Protein AF-A0A7X5Q6V7-F1 (afdb_monomer_lite)

Secondary structure (DSSP, 8-state):
-EEEETTEEEE-----------------------PPP--------------------HHHHHHHHHHHHHHHHH-HHHHHHHHHHHHHHHHHHHHHHHHHHHHHHHHHHHHHHHHHHHHHHHHHHHHHHHHHHHHHHHHHHTTSS-HHHHHHHHHHTT-HHHHHHHHHHHHHHHHHTTTSTTT--HHHHHHHTTT-TTHHHHHHHHTTTHHHHHHHSTT---GGGG-TTHHHH--HHHHHHHHHHHHS-TTS-HHHHHHHHHHHHHHHHHHHHTT--S--HHHHHHHHHHHHHHHTT-HHHHHHHHHHHHHHHHHHHHHTT-HHHHHHHHHHHHHHHHS-GGGHHHHHHHHHHHHHHHHHHHHHHHHHHHHHHHHHH-TTGGGT--HHHHHHHHHHHHHHHHHHHHHHHHHHSS--HHHHHHHHHHHHHHHHHHHHHHHHHHHHHTTT-PPPGGG-GGGT----S---S-----S-SSTHHHHTT---HHHHHHHHHHHHHHHHHHHHHHHHHHHHHTTS-TTTHHHHHHHHHHHHHHHHHHHHHHHHHHHHHHHHHHHT---SSPPB-TTSPBPPPPEEEEEE-SSSSHHHHHHHHHHHHHHHTT-EEEEEEIIIIISGGG-HHHHHHHTTT----HHHHHHHHHHTT-HHHHHHHHHHHHHGGGSTHHHHSTTTS---SS--S---TT---HHHHHHHHHHHHH--SEEEES-STTHHHHHHHHHHHT--EEE--SSSS--TTTT-SS----TTEEEEES-S-HHHHHTTTTS-GGGEEE------GGGG-PPPHHHHHHHHHHTT--TTSEEEEEE--TT----SHHHHHHT---TTS--EEEEEE-TT-HHHHHHHHHHHHHHHTSTT-SEEEEE---TTT--SS-TT---HHHHHHHHHH-SEEEE---HHHHHHHHHTT--EEEE-SS---HHHHHHHHHHHHTTSEEEESSSTTHHHHHHHHHT--STTPPP-S-SS-HHHHHHHHHHHHHHHHHT-HHHHHHHHHTTTT-

Radius of gyration: 35.53 Å; chains: 1; bounding box: 114×82×95 Å

pLDDT: mean 74.31, std 21.58, range [23.27, 98.62]

Sequence (1018 aa):
MITHQNNNITIKKARLVSNKKLIMSFTTASSTSITPELRTNPVKSSEDLSDPVVFPIHVKIKNVFQKCLRWIEDHPKTTILTISATLLAGATLLALCNIVAIVSAVALFVISGALLGLKIAASLKVKKTQEIVENLRDLKVRGILKPDETDELVQALDDPQKNYEVSRKILDRLSNENCIKTVLGNDILQSLTRGNNSIFFDILDSLRCKQILKATLNQNNLDYLNDSQVRSVFHKRDWILWSQECRNSEVIDNKIRAKIHDFEGKFHCFISLSRFSSLTEEEKSLRDEVLNSIEKNDPSEFQKKTIQFYKLLTENVRDQGDKISALKYEETIAQVQCTKTENAFTLFGKNQKMQRLCEDYDKKISKYCAKLEKSVESPKSLNIIDPKNLMAEIQSHFDHCSILLENYLTSIGKVDLHFALYFGNFNQKFKVLNDIADHILAKKSERGRTHSHLYCSGCHFSYTTNMKEGNSLPCGTSGEHFNNQRVDVVRSRVVLEQKIKQLTKQIRSDTEALKNLSKVDEKDQETSTETLEEEIQKREDRLKHMEDDLSVMKKIDNHNAISPIGPLDEEGNPIKKKSYLFFTCSYGYGHNMAAAAMAKGIGKKGGHVSVVDLTKEVLDQFDYLKRLTNQFGLNISSSDLANHLLQNRKYYWINLATKFALAKNRGILSNILKPLSLPYGCEATHASPKQRTEIKDALRLRLLMERPDCVVTSFNRDLNPIIEIAEELGIPIVHMATDMDMTSWDPFSKSPGYPYLKCTVPSDDPKVWETSKPLQKEQCFVSGIPVQPEYQIKRTPEEVDALKERMGIDPEARVIIVSGGGNGQNLPFPEILAYDDDKQLPKIHVIVIAGKNTAFGNEIEKLGERVNSLPDQKVKVQVAKDPSTETAEHPYFIGPLVMNDLREISDLDLGKAGGISTAESIVKDNPMLFDGRKNPFLWEKANMDFVESAGRGKIIKNMEEFKSLLLEALALRKEDKKKIFPDRPATEIICEEMTELMERADKDEDIQRKRQFSNQYE

Foldseek 3Di:
DWDDDDPDIDDDDDDDDDDDDDDDDDDDDDDDDDDDDDDDDDDDDDDDDDDDDDDPPPPVVVVVVVVVVVVCVVCVVVVVVVVVVVVVVVVVVVVVVVVVVVVVVVVVVVVVVVVVLVVLVVVCVVVVLVVVLVVLVVCCVVVLAPPVLSVQCSVCVVPPVSNLVSVVVSVVVVCPPPQHVVPDDPVVVVVVVVVDCPVVVVVVVVSPPPVVVVVPPPPDDDPPPPDPVVVVPDDPVVLVVVLVVVVSDPPDPPVNVVVSLLVLLLVLLQVVLVPCPDDDPVLVVLSVQLNVCSVVVQLVSNLVSLLVSLVVVLVVCVVVVLVLSNVQSVVLNVQSVPDDSNCNSNSNSVVSVLLVLLVVLLVVLVVLLVVLVVCLVDVVNVVVDDLVVSVVVLVVSVVVNVVVVVVVCVVSVDDGSSNLQSLLSSLLSVLSSLLSVLQSQLVVCVVPHDRDCVSNVLAPDDDFPPPPDPDDDDPDDPVVVVVLLQPPLVVLLVLLVVVLVVLVVVLVVLVVVLVVLVVDDDPVRPVVNVVSVVVSVVSVLVSVVSVVSSVVSVVVCVVLVDSSQQDADPVRHRDRAAEEEEEFALLACLRSQLLSQLCVLSVSNVHRYDYDHCQVGQCQVVFLVQVVVVVVVSSQGLSNVSLVCLQAVVVVLLVVLVVVLVVLVDDDVCVVCVNVNSCQEDPLPCPDLPDDDSSLVSLLSSCSSNVGLAYEYADQRHVVSNLSSCLLLLHAYEYEDSFQAPQNVNSDPAEDPRLRAAYEHQFPDVVNVVRNPPHDVSNYDYQHRRHHVLLLDADDPVRLVVLCVSVVHDPFAAEEEEEAGQSFHQDCVLVVLLPDPDPPDAQYEYEYQRHQPPVSQVVQCVSQVVRVPDPPRSYHTHYAADPSSADPRRRRHDDPNVVSSSLNNHQEYEEFQRSRVLSSNLSSLHAYEHAPCRPDPPRSVVSQVVCVVQLRYYYDNDDVCVVVRVVVSSPRDSVSGDRGHDPDRSSVVSVVSSVVSSVVSVPDPVSVVSNVSSPVVD

Structure (mmCIF, N/CA/C/O backbone):
data_AF-A0A7X5Q6V7-F1
#
_entry.id   AF-A0A7X5Q6V7-F1
#
loop_
_atom_site.group_PDB
_atom_site.id
_atom_site.type_symbol
_atom_site.label_atom_id
_atom_site.label_alt_id
_atom_site.label_comp_id
_atom_site.label_asym_id
_atom_site.label_entity_id
_atom_site.label_seq_id
_atom_site.pdbx_PDB_ins_code
_atom_site.Cartn_x
_atom_site.Cartn_y
_atom_site.Cartn_z
_atom_site.occupancy
_atom_site.B_iso_or_equiv
_atom_site.auth_seq_id
_atom_site.auth_comp_id
_atom_site.auth_asym_id
_atom_site.auth_atom_id
_atom_site.pdbx_PDB_model_num
ATOM 1 N N . MET A 1 1 ? -15.548 42.209 -13.448 1.00 36.34 1 MET A N 1
ATOM 2 C CA . MET A 1 1 ? -14.169 42.211 -12.912 1.00 36.34 1 MET A CA 1
ATOM 3 C C . MET A 1 1 ? -14.241 42.294 -11.402 1.00 36.34 1 MET A C 1
ATOM 5 O O . MET A 1 1 ? -15.136 42.971 -10.900 1.00 36.34 1 MET A O 1
ATOM 9 N N . ILE A 1 2 ? -13.325 41.620 -10.710 1.00 32.03 2 ILE A N 1
ATOM 10 C CA . ILE A 1 2 ? -13.164 41.700 -9.256 1.00 32.03 2 ILE A CA 1
ATOM 11 C C . ILE A 1 2 ? -11.749 42.221 -9.011 1.00 32.03 2 ILE A C 1
ATOM 13 O O . ILE A 1 2 ? -10.798 41.651 -9.538 1.00 32.03 2 ILE A O 1
ATOM 17 N N . THR A 1 3 ? -11.617 43.308 -8.258 1.00 40.97 3 THR A N 1
ATOM 18 C CA . THR A 1 3 ? -10.322 43.847 -7.821 1.00 40.97 3 THR A CA 1
ATOM 19 C C . THR A 1 3 ? -10.323 43.967 -6.308 1.00 40.97 3 THR A C 1
ATOM 21 O O . THR A 1 3 ? -11.334 44.360 -5.725 1.00 40.97 3 THR A O 1
ATOM 24 N N . HIS A 1 4 ? -9.194 43.614 -5.693 1.00 29.16 4 HIS A N 1
ATOM 25 C CA . HIS A 1 4 ? -9.035 43.517 -4.248 1.00 29.16 4 HIS A CA 1
ATOM 26 C C . HIS A 1 4 ? -7.963 44.507 -3.780 1.00 29.16 4 HIS A C 1
ATOM 28 O O . HIS A 1 4 ? -6.794 44.348 -4.122 1.00 29.16 4 HIS A O 1
ATOM 34 N N . GLN A 1 5 ? -8.354 45.517 -3.003 1.00 34.41 5 GLN A N 1
ATOM 35 C CA . GLN A 1 5 ? -7.440 46.369 -2.235 1.00 34.41 5 GLN A CA 1
ATOM 36 C C . GLN A 1 5 ? -8.093 46.712 -0.891 1.00 34.41 5 GLN A C 1
ATOM 38 O O . GLN A 1 5 ? -9.270 47.060 -0.846 1.00 34.41 5 GLN A O 1
ATOM 43 N N . ASN A 1 6 ? -7.320 46.577 0.191 1.00 32.28 6 ASN A N 1
ATOM 44 C CA . ASN A 1 6 ? -7.659 46.957 1.569 1.00 32.28 6 ASN A CA 1
ATOM 45 C C . ASN A 1 6 ? -9.044 46.489 2.059 1.00 32.28 6 ASN A C 1
ATOM 47 O O . ASN A 1 6 ? -9.924 47.297 2.340 1.00 32.28 6 ASN A O 1
ATOM 51 N N . ASN A 1 7 ? -9.213 45.167 2.185 1.00 32.53 7 ASN A N 1
ATOM 52 C CA . ASN A 1 7 ? -10.348 44.499 2.845 1.00 32.53 7 ASN A CA 1
ATOM 53 C C . ASN A 1 7 ? -11.763 44.813 2.324 1.00 32.53 7 ASN A C 1
ATOM 55 O O . ASN A 1 7 ? -12.733 44.416 2.961 1.00 32.53 7 ASN A O 1
ATOM 59 N N . ASN A 1 8 ? -11.906 45.419 1.141 1.00 26.23 8 ASN A N 1
ATOM 60 C CA . ASN A 1 8 ? -13.203 45.579 0.483 1.00 26.23 8 ASN A CA 1
ATOM 61 C C . ASN A 1 8 ? -13.219 44.939 -0.911 1.00 26.23 8 ASN A C 1
ATOM 63 O O . ASN A 1 8 ? -12.433 45.284 -1.796 1.00 26.23 8 ASN A O 1
ATOM 67 N N . ILE A 1 9 ? -14.167 44.021 -1.122 1.00 39.94 9 ILE A N 1
ATOM 68 C CA . ILE A 1 9 ? -14.425 43.387 -2.418 1.00 39.94 9 ILE A CA 1
ATOM 69 C C . ILE A 1 9 ? -15.457 44.228 -3.165 1.00 39.94 9 ILE A C 1
ATOM 71 O O . ILE A 1 9 ? -16.621 44.285 -2.778 1.00 39.94 9 ILE A O 1
ATOM 75 N N . THR A 1 10 ? -15.049 44.843 -4.276 1.00 35.59 10 THR A N 1
ATOM 76 C CA . THR A 1 10 ? -15.989 45.529 -5.174 1.00 35.59 10 THR A CA 1
ATOM 77 C C . THR A 1 10 ? -16.195 44.710 -6.445 1.00 35.59 10 THR A C 1
ATOM 79 O O . THR A 1 10 ? -15.249 44.442 -7.189 1.00 35.59 10 THR A O 1
ATOM 82 N N . ILE A 1 11 ? -17.444 44.334 -6.726 1.00 36.38 11 ILE A N 1
ATOM 83 C CA . ILE A 1 11 ? -17.826 43.611 -7.946 1.00 36.38 11 ILE A CA 1
ATOM 84 C C . ILE A 1 11 ? -18.387 44.619 -8.952 1.00 36.38 11 ILE A C 1
ATOM 86 O O . ILE A 1 11 ? -19.492 45.128 -8.780 1.00 36.38 11 ILE A O 1
ATOM 90 N N . LYS A 1 12 ? -17.651 44.891 -10.038 1.00 40.34 12 LYS A N 1
ATOM 91 C CA . LYS A 1 12 ? -18.175 45.676 -11.170 1.00 40.34 12 LYS A CA 1
ATOM 92 C C . LYS A 1 12 ? -18.599 44.761 -12.318 1.00 40.34 12 LYS A C 1
ATOM 94 O O . LYS A 1 12 ? -17.816 43.936 -12.810 1.00 40.34 12 LYS A O 1
ATOM 99 N N . LYS A 1 13 ? -19.846 44.944 -12.765 1.00 27.28 13 LYS A N 1
ATOM 100 C CA . LYS A 1 13 ? -20.452 44.266 -13.918 1.00 27.28 13 LYS A CA 1
ATOM 101 C C . LYS A 1 13 ? -19.797 44.801 -15.198 1.00 27.28 13 LYS A C 1
ATOM 103 O O . LYS A 1 13 ? -19.938 45.976 -15.518 1.00 27.28 13 LYS A O 1
ATOM 108 N N . ALA A 1 14 ? -19.050 43.957 -15.904 1.00 32.38 14 ALA A N 1
ATOM 109 C CA . ALA A 1 14 ? -18.482 44.310 -17.203 1.00 32.38 14 ALA A CA 1
ATOM 110 C C . ALA A 1 14 ? -19.510 43.986 -18.295 1.00 32.38 14 ALA A C 1
ATOM 112 O O . ALA A 1 14 ? -20.038 42.875 -18.337 1.00 32.38 14 ALA A O 1
ATOM 113 N N . ARG A 1 15 ? -19.812 44.960 -19.157 1.00 27.56 15 ARG A N 1
ATOM 114 C CA . ARG A 1 15 ? -20.685 44.788 -20.321 1.00 27.56 15 ARG A CA 1
ATOM 115 C C . ARG A 1 15 ? -19.790 44.501 -21.526 1.00 27.56 15 ARG A C 1
ATOM 117 O O . ARG A 1 15 ? -19.028 45.370 -21.935 1.00 27.56 15 ARG A O 1
ATOM 124 N N . LEU A 1 16 ? -19.855 43.284 -22.061 1.00 26.16 16 LEU A N 1
ATOM 125 C CA . LEU A 1 16 ? -19.239 42.955 -23.346 1.00 26.16 16 LEU A CA 1
ATOM 126 C C . LEU A 1 16 ? -20.006 43.693 -24.450 1.00 26.16 16 LEU A C 1
ATOM 128 O O . LEU A 1 16 ? -21.198 43.458 -24.641 1.00 26.16 16 LEU A O 1
ATOM 132 N N . VAL A 1 17 ? -19.327 44.592 -25.160 1.00 30.56 17 VAL A N 1
ATOM 133 C CA . VAL A 1 17 ? -19.834 45.188 -26.399 1.00 30.56 17 VAL A CA 1
ATOM 134 C C . VAL A 1 17 ? -19.342 44.317 -27.549 1.00 30.56 17 VAL A C 1
ATOM 136 O O . VAL A 1 17 ? -18.169 44.358 -27.911 1.00 30.56 17 VAL A O 1
ATOM 139 N N . SER A 1 18 ? -20.230 43.495 -28.108 1.00 31.02 18 SER A N 1
ATOM 140 C CA . SER A 1 18 ? -19.970 42.790 -29.362 1.00 31.02 18 SER A CA 1
ATOM 141 C C . SER A 1 18 ? -20.301 43.709 -30.538 1.00 31.02 18 SER A C 1
ATOM 143 O O . SER A 1 18 ? -21.467 44.022 -30.780 1.00 31.02 18 SER A O 1
ATOM 145 N N . ASN A 1 19 ? -19.289 44.106 -31.306 1.00 33.41 19 ASN A N 1
ATOM 146 C CA . ASN A 1 19 ? -19.495 44.665 -32.637 1.00 33.41 19 ASN A CA 1
ATOM 147 C C . ASN A 1 19 ? -19.739 43.517 -33.623 1.00 33.41 19 ASN A C 1
ATOM 149 O O . ASN A 1 19 ? -18.786 42.871 -34.051 1.00 33.41 19 ASN A O 1
ATOM 153 N N . LYS A 1 20 ? -21.005 43.276 -33.983 1.00 31.45 20 LYS A N 1
ATOM 154 C CA . LYS A 1 20 ? -21.426 42.851 -35.331 1.00 31.45 20 LYS A CA 1
ATOM 155 C C . LYS A 1 20 ? -22.951 42.932 -35.456 1.00 31.45 20 LYS A C 1
ATOM 157 O O . LYS A 1 20 ? -23.691 42.357 -34.668 1.00 31.45 20 LYS A O 1
ATOM 162 N N . LYS A 1 21 ? -23.383 43.708 -36.453 1.00 32.44 21 LYS A N 1
ATOM 163 C CA . LYS A 1 21 ? -24.772 43.958 -36.850 1.00 32.44 21 LYS A CA 1
ATOM 164 C C . LYS A 1 21 ? -25.478 42.654 -37.239 1.00 32.44 21 LYS A C 1
ATOM 166 O O . LYS A 1 21 ? -25.039 41.991 -38.172 1.00 32.44 21 LYS A O 1
ATOM 171 N N . LEU A 1 22 ? -26.636 42.397 -36.638 1.00 25.27 22 LEU A N 1
ATOM 172 C CA . LEU A 1 22 ? -27.788 41.862 -37.360 1.00 25.27 22 LEU A CA 1
ATOM 173 C C . LEU A 1 22 ? -29.041 42.537 -36.792 1.00 25.27 22 LEU A C 1
ATOM 175 O O . LEU A 1 22 ? -29.355 42.405 -35.613 1.00 25.27 22 LEU A O 1
ATOM 179 N N . ILE A 1 23 ? -29.689 43.346 -37.625 1.00 26.77 23 ILE A N 1
ATOM 180 C CA . ILE A 1 23 ? -30.916 44.067 -37.300 1.00 26.77 23 ILE A CA 1
ATOM 181 C C . ILE A 1 23 ? -32.077 43.097 -37.522 1.00 26.77 23 ILE A C 1
ATOM 183 O O . ILE A 1 23 ? -32.337 42.713 -38.656 1.00 26.77 23 ILE A O 1
ATOM 187 N N . MET A 1 24 ? -32.787 42.737 -36.456 1.00 25.02 24 MET A N 1
ATOM 188 C CA . MET A 1 24 ? -34.199 42.364 -36.535 1.00 25.02 24 MET A CA 1
ATOM 189 C C . MET A 1 24 ? -34.924 43.018 -35.362 1.00 25.02 24 MET A C 1
ATOM 191 O O . MET A 1 24 ? -34.661 42.733 -34.196 1.00 25.02 24 MET A O 1
ATOM 195 N N . SER A 1 25 ? -35.778 43.978 -35.699 1.00 23.27 25 SER A N 1
ATOM 196 C CA . SER A 1 25 ? -36.604 44.755 -34.786 1.00 23.27 25 SER A CA 1
ATOM 197 C C . SER A 1 25 ? -37.756 43.913 -34.241 1.00 23.27 25 SER A C 1
ATOM 199 O O . SER A 1 25 ? -38.548 43.400 -35.026 1.00 23.27 25 SER A O 1
ATOM 201 N N . PHE A 1 26 ? -37.916 43.872 -32.919 1.00 26.34 26 PHE A N 1
ATOM 202 C CA . PHE A 1 26 ? -39.211 43.622 -32.290 1.00 26.34 26 PHE A CA 1
ATOM 203 C C . PHE A 1 26 ? -39.468 44.699 -31.234 1.00 26.34 26 PHE A C 1
ATOM 205 O O . PHE A 1 26 ? -38.619 45.009 -30.402 1.00 26.34 26 PHE A O 1
ATOM 212 N N . THR A 1 27 ? -40.637 45.315 -31.363 1.00 25.45 27 THR A N 1
ATOM 213 C CA . THR A 1 27 ? -41.171 46.454 -30.615 1.00 25.45 27 THR A CA 1
ATOM 214 C C . THR A 1 27 ? -41.265 46.200 -29.111 1.00 25.45 27 THR A C 1
ATOM 216 O O . THR A 1 27 ? -41.811 45.194 -28.664 1.00 25.45 27 THR A O 1
ATOM 219 N N . THR A 1 28 ? -40.767 47.162 -28.336 1.00 26.41 28 THR A N 1
ATOM 220 C CA . THR A 1 28 ? -40.864 47.262 -26.875 1.00 26.41 28 THR A CA 1
ATOM 221 C C . THR A 1 28 ? -42.272 47.651 -26.420 1.00 26.41 28 THR A C 1
ATOM 223 O O . THR A 1 28 ? -42.810 48.648 -26.899 1.00 26.41 28 THR A O 1
ATOM 226 N N . ALA A 1 29 ? -42.812 46.933 -25.432 1.00 26.61 29 ALA A N 1
ATOM 227 C CA . ALA A 1 29 ? -43.862 47.426 -24.541 1.00 26.61 29 ALA A CA 1
ATOM 228 C C . ALA A 1 29 ? -43.266 47.693 -23.147 1.00 26.61 29 ALA A C 1
ATOM 230 O O . ALA A 1 29 ? -42.270 47.092 -22.748 1.00 26.61 29 ALA A O 1
ATOM 231 N N . SER A 1 30 ? -43.852 48.674 -22.479 1.00 26.81 30 SER A N 1
ATOM 232 C CA . SER A 1 30 ? -43.275 49.595 -21.504 1.00 26.81 30 SER A CA 1
ATOM 233 C C . SER A 1 30 ? -42.957 49.056 -20.106 1.00 26.81 30 SER A C 1
ATOM 235 O O . SER A 1 30 ? -43.542 48.104 -19.601 1.00 26.81 30 SER A O 1
ATOM 237 N N . SER A 1 31 ? -42.039 49.796 -19.490 1.00 25.88 31 SER A N 1
ATOM 238 C CA . SER A 1 31 ? -41.567 49.831 -18.108 1.00 25.88 31 SER A CA 1
ATOM 239 C C . SER A 1 31 ? -42.633 49.856 -17.007 1.00 25.88 31 SER A C 1
ATOM 241 O O . SER A 1 31 ? -43.558 50.663 -17.063 1.00 25.88 31 SER A O 1
ATOM 243 N N . THR A 1 32 ? -42.337 49.165 -15.905 1.00 26.20 32 THR A N 1
ATOM 244 C CA . THR A 1 32 ? -42.667 49.632 -14.548 1.00 26.20 32 THR A CA 1
ATOM 245 C C . THR A 1 32 ? -41.505 49.301 -13.618 1.00 26.20 32 THR A C 1
ATOM 247 O O . THR A 1 32 ? -41.152 48.141 -13.423 1.00 26.20 32 THR A O 1
ATOM 250 N N . SER A 1 33 ? -40.873 50.351 -13.100 1.00 25.69 33 SER A N 1
ATOM 251 C CA . SER A 1 33 ? -39.824 50.332 -12.085 1.00 25.69 33 SER A CA 1
ATOM 252 C C . SER A 1 33 ? -40.446 50.286 -10.691 1.00 25.69 33 SER A C 1
ATOM 254 O O . SER A 1 33 ? -41.282 51.132 -10.382 1.00 25.69 33 SER A O 1
ATOM 256 N N . ILE A 1 34 ? -39.997 49.368 -9.836 1.00 26.30 34 ILE A N 1
ATOM 257 C CA . ILE A 1 34 ? -40.221 49.439 -8.388 1.00 26.30 34 ILE A CA 1
ATOM 258 C C . ILE A 1 34 ? -38.865 49.232 -7.705 1.00 26.30 34 ILE A C 1
ATOM 260 O O . ILE A 1 34 ? -38.220 48.197 -7.861 1.00 26.30 34 ILE A O 1
ATOM 264 N N . THR A 1 35 ? -38.417 50.267 -7.002 1.00 27.52 35 THR A N 1
ATOM 265 C CA . THR A 1 35 ? -37.273 50.299 -6.082 1.00 27.52 35 THR A CA 1
ATOM 266 C C . THR A 1 35 ? -37.643 49.660 -4.740 1.00 27.52 35 THR A C 1
ATOM 268 O O . THR A 1 35 ? -38.741 49.936 -4.259 1.00 27.52 35 THR A O 1
ATOM 271 N N . PRO A 1 36 ? -36.753 48.902 -4.071 1.00 34.06 36 PRO A N 1
ATOM 272 C CA . PRO A 1 36 ? -36.953 48.540 -2.674 1.00 34.06 36 PRO A CA 1
ATOM 273 C C . PRO A 1 36 ? -36.072 49.392 -1.747 1.00 34.06 36 PRO A C 1
ATOM 275 O O . PRO A 1 36 ? -34.844 49.309 -1.781 1.00 34.06 36 PRO A O 1
ATOM 278 N N . GLU A 1 37 ? -36.719 50.188 -0.895 1.00 28.30 37 GLU A N 1
ATOM 279 C CA . GLU A 1 37 ? -36.123 50.708 0.336 1.00 28.30 37 GLU A CA 1
ATOM 280 C C . GLU A 1 37 ? -36.039 49.577 1.371 1.00 28.30 37 GLU A C 1
ATOM 282 O O . GLU A 1 37 ? -37.039 48.960 1.736 1.00 28.30 37 GLU A O 1
ATOM 287 N N . LEU A 1 38 ? -34.825 49.308 1.849 1.00 28.08 38 LEU A N 1
ATOM 288 C CA . LEU A 1 38 ? -34.552 48.430 2.982 1.00 28.08 38 LEU A CA 1
ATOM 289 C C . LEU A 1 38 ? -34.742 49.226 4.279 1.00 28.08 38 LEU A C 1
ATOM 291 O O . LEU A 1 38 ? -33.928 50.089 4.602 1.00 28.08 38 LEU A O 1
ATOM 295 N N . ARG A 1 39 ? -35.786 48.907 5.050 1.00 29.03 39 ARG A N 1
ATOM 296 C CA . ARG A 1 39 ? -35.846 49.214 6.485 1.00 29.03 39 ARG A CA 1
ATOM 297 C C . ARG A 1 39 ? -35.800 47.917 7.277 1.00 29.03 39 ARG A C 1
ATOM 299 O O . ARG A 1 39 ? -36.641 47.038 7.125 1.00 29.03 39 ARG A O 1
ATOM 306 N N . THR A 1 40 ? -34.783 47.829 8.118 1.00 31.78 40 THR A N 1
ATOM 307 C CA . THR A 1 40 ? -34.582 46.819 9.150 1.00 31.78 40 THR A CA 1
ATOM 308 C C . THR A 1 40 ? -35.580 47.022 10.285 1.00 31.78 40 THR A C 1
ATOM 310 O O . THR A 1 40 ? -35.661 48.129 10.811 1.00 31.78 40 THR A O 1
ATOM 313 N N . ASN A 1 41 ? -36.275 45.964 10.705 1.00 28.73 41 ASN A N 1
ATOM 314 C CA . ASN A 1 41 ? -36.734 45.805 12.086 1.00 28.73 41 ASN A CA 1
ATOM 315 C C . ASN A 1 41 ? -36.920 44.312 12.433 1.00 28.73 41 ASN A C 1
ATOM 317 O O . ASN A 1 41 ? -37.139 43.505 11.528 1.00 28.73 41 ASN A O 1
ATOM 321 N N . PRO A 1 42 ? -36.754 43.937 13.715 1.00 37.84 42 PRO A N 1
ATOM 322 C CA . PRO A 1 42 ? -36.450 42.572 14.132 1.00 37.84 42 PRO A CA 1
ATOM 323 C C . PRO A 1 42 ? -37.692 41.686 14.288 1.00 37.84 42 PRO A C 1
ATOM 325 O O . PRO A 1 42 ? -38.768 42.136 14.676 1.00 37.84 42 PRO A O 1
ATOM 328 N N . VAL A 1 43 ? -37.489 40.398 14.020 1.00 28.75 43 VAL A N 1
ATOM 329 C CA . VAL A 1 43 ? -38.471 39.317 14.143 1.00 28.75 43 VAL A CA 1
ATOM 330 C C . VAL A 1 43 ? -38.756 39.010 15.618 1.00 28.75 43 VAL A C 1
ATOM 332 O O . VAL A 1 43 ? -37.834 38.755 16.392 1.00 28.75 43 VAL A O 1
ATOM 335 N N . LYS A 1 44 ? -40.044 38.966 15.978 1.00 29.75 44 LYS A N 1
ATOM 336 C CA . LYS A 1 44 ? -40.581 38.237 17.135 1.00 29.75 44 LYS A CA 1
ATOM 337 C C . LYS A 1 44 ? -41.563 37.165 16.639 1.00 29.75 44 LYS A C 1
ATOM 339 O O . LYS A 1 44 ? -42.416 37.469 15.818 1.00 29.75 44 LYS A O 1
ATOM 344 N N . SER A 1 45 ? -41.349 35.951 17.152 1.00 32.62 45 SER A N 1
ATOM 345 C CA . SER A 1 45 ? -42.277 34.838 17.439 1.00 32.62 45 SER A CA 1
ATOM 346 C C . SER A 1 45 ? -43.464 34.522 16.507 1.00 32.62 45 SER A C 1
ATOM 348 O O . SER A 1 45 ? -44.409 35.293 16.417 1.00 32.62 45 SER A O 1
ATOM 350 N N . SER A 1 46 ? -43.380 33.310 15.941 1.00 33.03 46 SER A N 1
ATOM 351 C CA . SER A 1 46 ? -44.338 32.181 15.959 1.00 33.03 46 SER A CA 1
ATOM 352 C C . SER A 1 46 ? -45.842 32.362 15.691 1.00 33.03 46 SER A C 1
ATOM 354 O O . SER A 1 46 ? -46.501 33.203 16.285 1.00 33.03 46 SER A O 1
ATOM 356 N N . GLU A 1 47 ? -46.338 31.354 14.962 1.00 32.47 47 GLU A N 1
ATOM 357 C CA . GLU A 1 47 ? -47.710 30.826 14.844 1.00 32.47 47 GLU A CA 1
ATOM 358 C C . GLU A 1 47 ? -48.545 31.238 13.619 1.00 32.47 47 GLU A C 1
ATOM 360 O O . GLU A 1 47 ? -48.651 32.400 13.248 1.00 32.47 47 GLU A O 1
ATOM 365 N N . ASP A 1 48 ? -49.116 30.181 13.029 1.00 34.03 48 ASP A N 1
ATOM 366 C CA . ASP A 1 48 ? -50.129 30.076 11.982 1.00 34.03 48 ASP A CA 1
ATOM 367 C C . ASP A 1 48 ? -49.842 30.598 10.569 1.00 34.03 48 ASP A C 1
ATOM 369 O O . ASP A 1 48 ? -49.594 31.774 10.331 1.00 34.03 48 ASP A O 1
ATOM 373 N N . LEU A 1 49 ? -49.969 29.679 9.599 1.00 30.38 49 LEU A N 1
ATOM 374 C CA . LEU A 1 49 ? -50.884 29.809 8.457 1.00 30.38 49 LEU A CA 1
ATOM 375 C C . LEU A 1 49 ? -50.873 28.511 7.631 1.00 30.38 49 LEU A C 1
ATOM 377 O O . LEU A 1 49 ? -49.950 28.224 6.867 1.00 30.38 49 LEU A O 1
ATOM 381 N N . SER A 1 50 ? -51.936 27.728 7.800 1.00 34.59 50 SER A N 1
ATOM 382 C CA . SER A 1 50 ? -52.374 26.693 6.870 1.00 34.59 50 SER A CA 1
ATOM 383 C C . SER A 1 50 ? -53.411 27.313 5.927 1.00 34.59 50 SER A C 1
ATOM 385 O O . SER A 1 50 ? -54.442 27.773 6.392 1.00 34.59 50 SER A O 1
ATOM 387 N N . ASP A 1 51 ? -53.079 27.418 4.632 1.00 30.19 51 ASP A N 1
ATOM 388 C CA . ASP A 1 51 ? -53.990 27.289 3.473 1.00 30.19 51 ASP A CA 1
ATOM 389 C C . ASP A 1 51 ? -53.287 27.719 2.163 1.00 30.19 51 ASP A C 1
ATOM 391 O O . ASP A 1 51 ? -52.676 28.791 2.103 1.00 30.19 51 ASP A O 1
ATOM 395 N N . PRO A 1 52 ? -53.354 26.931 1.069 1.00 34.56 52 PRO A N 1
ATOM 396 C CA . PRO A 1 52 ? -52.777 27.323 -0.210 1.00 34.56 52 PRO A CA 1
ATOM 397 C C . PRO A 1 52 ? -53.741 28.201 -1.024 1.00 34.56 52 PRO A C 1
ATOM 399 O O . PRO A 1 52 ? -54.822 27.781 -1.439 1.00 34.56 52 PRO A O 1
ATOM 402 N N . VAL A 1 53 ? -53.294 29.416 -1.344 1.00 32.47 53 VAL A N 1
ATOM 403 C CA . VAL A 1 53 ? -53.944 30.324 -2.299 1.00 32.47 53 VAL A CA 1
ATOM 404 C C . VAL A 1 53 ? -53.854 29.748 -3.720 1.00 32.47 53 VAL A C 1
ATOM 406 O O . VAL A 1 53 ? -52.782 29.696 -4.325 1.00 32.47 53 VAL A O 1
ATOM 409 N N . VAL A 1 54 ? -54.994 29.341 -4.282 1.00 32.41 54 VAL A N 1
ATOM 410 C CA . VAL A 1 54 ? -55.132 28.926 -5.688 1.00 32.41 54 VAL A CA 1
ATOM 411 C C . VAL A 1 54 ? -55.222 30.165 -6.591 1.00 32.41 54 VAL A C 1
ATOM 413 O O . VAL A 1 54 ? -56.198 30.909 -6.545 1.00 32.41 54 VAL A O 1
ATOM 416 N N . PHE A 1 55 ? -54.225 30.377 -7.457 1.00 33.56 55 PHE A N 1
ATOM 417 C CA . PHE A 1 55 ? -54.255 31.409 -8.507 1.00 33.56 55 PHE A CA 1
ATOM 418 C C . PHE A 1 55 ? -54.980 30.916 -9.783 1.00 33.56 55 PHE A C 1
ATOM 420 O O . PHE A 1 55 ? -54.775 29.777 -10.214 1.00 33.56 55 PHE A O 1
ATOM 427 N N . PRO A 1 56 ? -55.774 31.760 -10.476 1.00 39.25 56 PRO A N 1
ATOM 428 C CA . PRO A 1 56 ? -56.592 31.350 -11.615 1.00 39.25 56 PRO A CA 1
ATOM 429 C C . PRO A 1 56 ? -55.783 31.380 -12.924 1.00 39.25 56 PRO A C 1
ATOM 431 O O . PRO A 1 56 ? -55.931 32.277 -13.752 1.00 39.25 56 PRO A O 1
ATOM 434 N N . ILE A 1 57 ? -54.919 30.386 -13.140 1.00 40.25 57 ILE A N 1
ATOM 435 C CA . ILE A 1 57 ? -54.169 30.222 -14.406 1.00 40.25 57 ILE A CA 1
ATOM 436 C C . ILE A 1 57 ? -54.888 29.255 -15.375 1.00 40.25 57 ILE A C 1
ATOM 438 O O . ILE A 1 57 ? -54.694 29.313 -16.593 1.00 40.25 57 ILE A O 1
ATOM 442 N N . HIS A 1 58 ? -55.811 28.424 -14.880 1.00 39.09 58 HIS A N 1
ATOM 443 C CA . HIS A 1 58 ? -56.387 27.327 -15.666 1.00 39.09 58 HIS A CA 1
ATOM 444 C C . HIS A 1 58 ? -57.314 27.739 -16.825 1.00 39.09 58 HIS A C 1
ATOM 446 O O . HIS A 1 58 ? -57.387 27.020 -17.824 1.00 39.09 58 HIS A O 1
ATOM 452 N N . VAL A 1 59 ? -57.977 28.899 -16.767 1.00 45.56 59 VAL A N 1
ATOM 453 C CA . VAL A 1 59 ? -58.966 29.288 -17.797 1.00 45.56 59 VAL A CA 1
ATOM 454 C C . VAL A 1 59 ? -58.304 29.813 -19.081 1.00 45.56 59 VAL A C 1
ATOM 456 O O . VAL A 1 59 ? -58.807 29.572 -20.180 1.00 45.56 59 VAL A O 1
ATOM 459 N N . LYS A 1 60 ? -57.131 30.459 -18.992 1.00 46.50 60 LYS A N 1
ATOM 460 C CA . LYS A 1 60 ? -56.415 30.962 -20.183 1.00 46.50 60 LYS A CA 1
ATOM 461 C C . LYS A 1 60 ? -55.681 29.856 -20.944 1.00 46.50 60 LYS A C 1
ATOM 463 O O . LYS A 1 60 ? -55.686 29.876 -22.172 1.00 46.50 60 LYS A O 1
ATOM 468 N N . ILE A 1 61 ? -55.128 28.862 -20.245 1.00 47.72 61 ILE A N 1
ATOM 469 C CA . ILE A 1 61 ? -54.414 27.745 -20.886 1.00 47.72 61 ILE A CA 1
ATOM 470 C C . ILE A 1 61 ? -55.387 26.859 -21.675 1.00 47.72 61 ILE A C 1
ATOM 472 O O . ILE A 1 61 ? -55.088 26.497 -22.809 1.00 47.72 61 ILE A O 1
ATOM 476 N N . LYS A 1 62 ? -56.590 26.593 -21.146 1.00 50.59 62 LYS A N 1
ATOM 477 C CA . LYS A 1 62 ? -57.594 25.751 -21.821 1.00 50.59 62 LYS A CA 1
ATOM 478 C C . LYS A 1 62 ? -58.053 26.330 -23.170 1.00 50.59 62 LYS A C 1
ATOM 480 O O . LYS A 1 62 ? -58.163 25.590 -24.143 1.00 50.59 62 LYS A O 1
ATOM 485 N N . ASN A 1 63 ? -58.234 27.652 -23.254 1.00 55.59 63 ASN A N 1
ATOM 486 C CA . ASN A 1 63 ? -58.631 28.330 -24.496 1.00 55.59 63 ASN A CA 1
ATOM 487 C C . ASN A 1 63 ? -57.509 28.392 -25.543 1.00 55.59 63 ASN A C 1
ATOM 489 O O . ASN A 1 63 ? -57.788 28.340 -26.740 1.00 55.59 63 ASN A O 1
ATOM 493 N N . VAL A 1 64 ? -56.247 28.485 -25.116 1.00 58.56 64 VAL A N 1
ATOM 494 C CA . VAL A 1 64 ? -55.097 28.392 -26.030 1.00 58.56 64 VAL A CA 1
ATOM 495 C C . VAL A 1 64 ? -54.956 26.959 -26.545 1.00 58.56 64 VAL A C 1
ATOM 497 O O . VAL A 1 64 ? -54.819 26.753 -27.746 1.00 58.56 64 VAL A O 1
ATOM 500 N N . PHE A 1 65 ? -55.108 25.967 -25.665 1.00 57.66 65 PHE A N 1
ATOM 501 C CA . PHE A 1 65 ? -54.990 24.554 -26.022 1.00 57.66 65 PHE A CA 1
ATOM 502 C C . PHE A 1 65 ? -56.082 24.097 -27.003 1.00 57.66 65 PHE A C 1
ATOM 504 O O . PHE A 1 65 ? -55.785 23.403 -27.971 1.00 57.66 65 PHE A O 1
ATOM 511 N N . GLN A 1 66 ? -57.330 24.547 -26.827 1.00 62.75 66 GLN A N 1
ATOM 512 C CA . GLN A 1 66 ? -58.423 24.244 -27.763 1.00 62.75 66 GLN A CA 1
ATOM 513 C C . GLN A 1 66 ? -58.250 24.912 -29.136 1.00 62.75 66 GLN A C 1
ATOM 515 O O . GLN A 1 66 ? -58.618 24.322 -30.150 1.00 62.75 66 GLN A O 1
ATOM 520 N N . LYS A 1 67 ? -57.666 26.116 -29.193 1.00 65.44 67 LYS A N 1
ATOM 521 C CA . LYS A 1 67 ? -57.340 26.777 -30.468 1.00 65.44 67 LYS A CA 1
ATOM 522 C C . LYS A 1 67 ? -56.181 26.090 -31.186 1.00 65.44 67 LYS A C 1
ATOM 524 O O . LYS A 1 67 ? -56.232 25.953 -32.403 1.00 65.44 67 LYS A O 1
ATOM 529 N N . CYS A 1 68 ? -55.182 25.616 -30.442 1.00 55.97 68 CYS A N 1
ATOM 530 C CA . CYS A 1 68 ? -54.107 24.802 -30.998 1.00 55.97 68 CYS A CA 1
ATOM 531 C C . CYS A 1 68 ? -54.637 23.468 -31.535 1.00 55.97 68 CYS A C 1
ATOM 533 O O . CYS A 1 68 ? -54.288 23.111 -32.650 1.00 55.97 68 CYS A O 1
ATOM 535 N N . LEU A 1 69 ? -55.525 22.775 -30.813 1.00 63.12 69 LEU A N 1
ATOM 536 C CA . LEU A 1 69 ? -56.104 21.507 -31.276 1.00 63.12 69 LEU A CA 1
ATOM 537 C C . LEU A 1 69 ? -56.907 21.656 -32.578 1.00 63.12 69 LEU A C 1
ATOM 539 O O . LEU A 1 69 ? -56.683 20.877 -33.497 1.00 63.12 69 LEU A O 1
ATOM 543 N N . ARG A 1 70 ? -57.741 22.697 -32.715 1.00 68.12 70 ARG A N 1
ATOM 544 C CA . ARG A 1 70 ? -58.451 22.965 -33.984 1.00 68.12 70 ARG A CA 1
ATOM 545 C C . ARG A 1 70 ? -57.499 23.287 -35.137 1.00 68.12 70 ARG A C 1
ATOM 547 O O . ARG A 1 70 ? -57.667 22.787 -36.237 1.00 68.12 70 ARG A O 1
ATOM 554 N N . TRP A 1 71 ? -56.451 24.069 -34.877 1.00 68.69 71 TRP A N 1
ATOM 555 C CA . TRP A 1 71 ? -55.454 24.384 -35.903 1.00 68.69 71 TRP A CA 1
ATOM 556 C C . TRP A 1 71 ? -54.667 23.144 -36.369 1.00 68.69 71 TRP A C 1
ATOM 558 O O . TRP A 1 71 ? -54.320 23.043 -37.545 1.00 68.69 71 TRP A O 1
ATOM 568 N N . ILE A 1 72 ? -54.418 22.199 -35.453 1.00 61.41 72 ILE A N 1
ATOM 569 C CA . ILE A 1 72 ? -53.780 20.901 -35.722 1.00 61.41 72 ILE A CA 1
ATOM 570 C C . ILE A 1 72 ? -54.686 19.999 -36.577 1.00 61.41 72 ILE A C 1
ATOM 572 O O . ILE A 1 72 ? -54.188 19.345 -37.494 1.00 61.41 72 ILE A O 1
ATOM 576 N N . GLU A 1 73 ? -55.995 19.987 -36.311 1.00 65.56 73 GLU A N 1
ATOM 577 C CA . GLU A 1 73 ? -56.987 19.253 -37.114 1.00 65.56 73 GLU A CA 1
ATOM 578 C C . GLU A 1 73 ? -57.088 19.801 -38.547 1.00 65.56 73 GLU A C 1
ATOM 580 O O . GLU A 1 73 ? -57.164 19.020 -39.496 1.00 65.56 73 GLU A O 1
ATOM 585 N N . ASP A 1 74 ? -56.987 21.122 -38.721 1.00 70.94 74 ASP A N 1
ATOM 586 C CA . ASP A 1 74 ? -57.109 21.773 -40.031 1.00 70.94 74 ASP A CA 1
ATOM 587 C C . ASP A 1 74 ? -55.835 21.663 -40.906 1.00 70.94 74 ASP A C 1
ATOM 589 O O . ASP A 1 74 ? -55.906 21.839 -42.123 1.00 70.94 74 ASP A O 1
ATOM 593 N N . HIS A 1 75 ? -54.654 21.378 -40.328 1.00 69.00 75 HIS A N 1
ATOM 594 C CA . HIS A 1 75 ? -53.363 21.416 -41.051 1.00 69.00 75 HIS A CA 1
ATOM 595 C C . HIS A 1 75 ? -52.388 20.263 -40.714 1.00 69.00 75 HIS A C 1
ATOM 597 O O . HIS A 1 75 ? -51.195 20.504 -40.494 1.00 69.00 75 HIS A O 1
ATOM 603 N N . PRO A 1 76 ? -52.808 18.985 -40.757 1.00 60.59 76 PRO A N 1
ATOM 604 C CA . PRO A 1 76 ? -52.066 17.865 -40.166 1.00 60.59 76 PRO A CA 1
ATOM 605 C C . PRO A 1 76 ? -50.648 17.670 -40.729 1.00 60.59 76 PRO A C 1
ATOM 607 O O . PRO A 1 76 ? -49.720 17.352 -39.986 1.00 60.59 76 PRO A O 1
ATOM 610 N N . LYS A 1 77 ? -50.429 17.912 -42.030 1.00 65.12 77 LYS A N 1
ATOM 611 C CA . LYS A 1 77 ? -49.096 17.775 -42.652 1.00 65.12 77 LYS A CA 1
ATOM 612 C C . LYS A 1 77 ? -48.131 18.881 -42.220 1.00 65.12 77 LYS A C 1
ATOM 614 O O . LYS A 1 77 ? -46.969 18.601 -41.929 1.00 65.12 77 LYS A O 1
ATOM 619 N N . THR A 1 78 ? -48.612 20.119 -42.148 1.00 65.62 78 THR A N 1
ATOM 620 C CA . THR A 1 78 ? -47.817 21.276 -41.718 1.00 65.62 78 THR A CA 1
ATOM 621 C C . THR A 1 78 ? -47.532 21.186 -40.226 1.00 65.62 78 THR A C 1
ATOM 623 O O . THR A 1 78 ? -46.400 21.388 -39.802 1.00 65.62 78 THR A O 1
ATOM 626 N N . THR A 1 79 ? -48.524 20.771 -39.438 1.00 62.62 79 THR A N 1
ATOM 627 C CA . THR A 1 79 ? -48.392 20.548 -38.002 1.00 62.62 79 THR A CA 1
ATOM 628 C C . THR A 1 79 ? -47.357 19.480 -37.667 1.00 62.62 79 THR A C 1
ATOM 630 O O . THR A 1 79 ? -46.534 19.724 -36.793 1.00 62.62 79 THR A O 1
ATOM 633 N N . ILE A 1 80 ? -47.347 18.327 -38.345 1.00 62.31 80 ILE A N 1
ATOM 634 C CA . ILE A 1 80 ? -46.349 17.278 -38.072 1.00 62.31 80 ILE A CA 1
ATOM 635 C C . ILE A 1 80 ? -44.937 17.807 -38.349 1.00 62.31 80 ILE A C 1
ATOM 637 O O . ILE A 1 80 ? -44.054 17.653 -37.511 1.00 62.31 80 ILE A O 1
ATOM 641 N N . LEU A 1 81 ? -44.736 18.521 -39.459 1.00 62.88 81 LEU A N 1
ATOM 642 C CA . LEU A 1 81 ? -43.449 19.143 -39.787 1.00 62.88 81 LEU A CA 1
ATOM 643 C C . LEU A 1 81 ? -43.040 20.222 -38.775 1.00 62.88 81 LEU A C 1
ATOM 645 O O . LEU A 1 81 ? -41.885 20.260 -38.354 1.00 62.88 81 LEU A O 1
ATOM 649 N N . THR A 1 82 ? -43.972 21.072 -38.341 1.00 64.88 82 THR A N 1
ATOM 650 C CA . THR A 1 82 ? -43.699 22.114 -37.344 1.00 64.88 82 THR A CA 1
ATOM 651 C C . THR A 1 82 ? -43.447 21.523 -35.957 1.00 64.88 82 THR A C 1
ATOM 653 O O . THR A 1 82 ? -42.531 21.977 -35.278 1.00 64.88 82 THR A O 1
ATOM 656 N N . ILE A 1 83 ? -44.179 20.488 -35.536 1.00 62.19 83 ILE A N 1
ATOM 657 C CA . ILE A 1 83 ? -43.956 19.794 -34.259 1.00 62.19 83 ILE A CA 1
ATOM 658 C C . ILE A 1 83 ? -42.620 19.051 -34.290 1.00 62.19 83 ILE A C 1
ATOM 660 O O . ILE A 1 83 ? -41.839 19.202 -33.357 1.00 62.19 83 ILE A O 1
ATOM 664 N N . SER A 1 84 ? -42.296 18.326 -35.364 1.00 59.44 84 SER A N 1
ATOM 665 C CA . SER A 1 84 ? -40.994 17.666 -35.505 1.00 59.44 84 SER A CA 1
ATOM 666 C C . SER A 1 84 ? -39.843 18.672 -35.517 1.00 59.44 84 SER A C 1
ATOM 668 O O . SER A 1 84 ? -38.849 18.454 -34.830 1.00 59.44 84 SER A O 1
ATOM 670 N N . ALA A 1 85 ? -39.982 19.806 -36.211 1.00 64.12 85 ALA A N 1
ATOM 671 C CA . ALA A 1 85 ? -38.978 20.869 -36.204 1.00 64.12 85 ALA A CA 1
ATOM 672 C C . ALA A 1 85 ? -38.862 21.557 -34.832 1.00 64.12 85 ALA A C 1
ATOM 674 O O . ALA A 1 85 ? -37.755 21.859 -34.397 1.00 64.12 85 ALA A O 1
ATOM 675 N N . THR A 1 86 ? -39.975 21.752 -34.118 1.00 64.00 86 THR A N 1
ATOM 676 C CA . THR A 1 86 ? -39.992 22.355 -32.774 1.00 64.00 86 THR A CA 1
ATOM 677 C C . THR A 1 86 ? -39.424 21.402 -31.726 1.00 64.00 86 THR A C 1
ATOM 679 O O . THR A 1 86 ? -38.688 21.838 -30.848 1.00 64.00 86 THR A O 1
ATOM 682 N N . LEU A 1 87 ? -39.695 20.099 -31.828 1.00 59.09 87 LEU A N 1
ATOM 683 C CA . LEU A 1 87 ? -39.098 19.073 -30.973 1.00 59.09 87 LEU A CA 1
ATOM 684 C C . LEU A 1 87 ? -37.606 18.906 -31.263 1.00 59.09 87 LEU A C 1
ATOM 686 O O . LEU A 1 87 ? -36.826 18.786 -30.324 1.00 59.09 87 LEU A O 1
ATOM 690 N N . LEU A 1 88 ? -37.186 18.964 -32.530 1.00 62.56 88 LEU A N 1
ATOM 691 C CA . LEU A 1 88 ? -35.772 18.919 -32.904 1.00 62.56 88 LEU A CA 1
ATOM 692 C C . LEU A 1 88 ? -35.031 20.182 -32.444 1.00 62.56 88 LEU A C 1
ATOM 694 O O . LEU A 1 88 ? -33.942 20.084 -31.881 1.00 62.56 88 LEU A O 1
ATOM 698 N N . ALA A 1 89 ? -35.631 21.362 -32.612 1.00 64.94 89 ALA A N 1
ATOM 699 C CA . ALA A 1 89 ? -35.095 22.624 -32.109 1.00 64.94 89 ALA A CA 1
ATOM 700 C C . ALA A 1 89 ? -35.068 22.650 -30.575 1.00 64.94 89 ALA A C 1
ATOM 702 O O . ALA A 1 89 ? -34.074 23.074 -29.995 1.00 64.94 89 ALA A O 1
ATOM 703 N N . GLY A 1 90 ? -36.107 22.132 -29.916 1.00 68.94 90 GLY A N 1
ATOM 704 C CA . GLY A 1 90 ? -36.184 21.981 -28.466 1.00 68.94 90 GLY A CA 1
ATOM 705 C C . GLY A 1 90 ? -35.128 21.018 -27.930 1.00 68.94 90 GLY A C 1
ATOM 706 O O . GLY A 1 90 ? -34.425 21.364 -26.990 1.00 68.94 90 GLY A O 1
ATOM 707 N N . ALA A 1 91 ? -34.937 19.861 -28.567 1.00 60.25 91 ALA A N 1
ATOM 708 C CA . ALA A 1 91 ? -33.886 18.905 -28.223 1.00 60.25 91 ALA A CA 1
ATOM 709 C C . ALA A 1 91 ? -32.483 19.483 -28.463 1.00 60.25 91 ALA A C 1
ATOM 711 O O . ALA A 1 91 ? -31.596 19.299 -27.633 1.00 60.25 91 ALA A O 1
ATOM 712 N N . THR A 1 92 ? -32.291 20.235 -29.550 1.00 60.69 92 THR A N 1
ATOM 713 C CA . THR A 1 92 ? -31.024 20.921 -29.854 1.00 60.69 92 THR A CA 1
ATOM 714 C C . THR A 1 92 ? -30.743 22.035 -28.847 1.00 60.69 92 THR A C 1
ATOM 716 O O . THR A 1 92 ? -29.615 22.170 -28.380 1.00 60.69 92 THR A O 1
ATOM 719 N N . LEU A 1 93 ? -31.763 22.799 -28.452 1.00 59.03 93 LEU A N 1
ATOM 720 C CA . LEU A 1 93 ? -31.651 23.832 -27.426 1.00 59.03 93 LEU A CA 1
ATOM 721 C C . LEU A 1 93 ? -31.385 23.212 -26.052 1.00 59.03 93 LEU A C 1
ATOM 723 O O . LEU A 1 93 ? -30.524 23.703 -25.336 1.00 59.03 93 LEU A O 1
ATOM 727 N N . LEU A 1 94 ? -32.042 22.101 -25.705 1.00 56.03 94 LEU A N 1
ATOM 728 C CA . LEU A 1 94 ? -31.786 21.365 -24.466 1.00 56.03 94 LEU A CA 1
ATOM 729 C C . LEU A 1 94 ? -30.361 20.796 -24.450 1.00 56.03 94 LEU A C 1
ATOM 731 O O . LEU A 1 94 ? -29.677 20.880 -23.435 1.00 56.03 94 LEU A O 1
ATOM 735 N N . ALA A 1 95 ? -29.887 20.264 -25.580 1.00 56.81 95 ALA A N 1
ATOM 736 C CA . ALA A 1 95 ? -28.514 19.800 -25.744 1.00 56.81 95 ALA A CA 1
ATOM 737 C C . ALA A 1 95 ? -27.512 20.954 -25.616 1.00 56.81 95 ALA A C 1
ATOM 739 O O . ALA A 1 95 ? -26.523 20.813 -24.906 1.00 56.81 95 ALA A O 1
ATOM 740 N N . LEU A 1 96 ? -27.783 22.115 -26.218 1.00 56.88 96 LEU A N 1
ATOM 741 C CA . LEU A 1 96 ? -26.960 23.319 -26.075 1.00 56.88 96 LEU A CA 1
ATOM 742 C C . LEU A 1 96 ? -26.978 23.860 -24.643 1.00 56.88 96 LEU A C 1
ATOM 744 O O . LEU A 1 96 ? -25.924 24.204 -24.123 1.00 56.88 96 LEU A O 1
ATOM 748 N N . CYS A 1 97 ? -28.129 23.887 -23.972 1.00 58.19 97 CYS A N 1
ATOM 749 C CA . CYS A 1 97 ? -28.240 24.262 -22.564 1.00 58.19 97 CYS A CA 1
ATOM 750 C C . CYS A 1 97 ? -27.481 23.283 -21.667 1.00 58.19 97 CYS A C 1
ATOM 752 O O . CYS A 1 97 ? -26.779 23.725 -20.764 1.00 58.19 97 CYS A O 1
ATOM 754 N N . ASN A 1 98 ? -27.544 21.979 -21.947 1.00 51.50 98 ASN A N 1
ATOM 755 C CA . ASN A 1 98 ? -26.756 20.968 -21.249 1.00 51.50 98 ASN A CA 1
ATOM 756 C C . ASN A 1 98 ? -25.259 21.136 -21.527 1.00 51.50 98 ASN A C 1
ATOM 758 O O . ASN A 1 98 ? -24.473 21.061 -20.594 1.00 51.50 98 ASN A O 1
ATOM 762 N N . ILE A 1 99 ? -24.846 21.435 -22.762 1.00 56.38 99 ILE A N 1
ATOM 763 C CA . ILE A 1 99 ? -23.447 21.736 -23.099 1.00 56.38 99 ILE A CA 1
ATOM 764 C C . ILE A 1 99 ? -22.986 22.997 -22.368 1.00 56.38 99 ILE A C 1
ATOM 766 O O . ILE A 1 99 ? -21.922 22.980 -21.766 1.00 56.38 99 ILE A O 1
ATOM 770 N N . VAL A 1 100 ? -23.777 24.070 -22.352 1.00 60.06 100 VAL A N 1
ATOM 771 C CA . VAL A 1 100 ? -23.452 25.307 -21.628 1.00 60.06 100 VAL A CA 1
ATOM 772 C C . VAL A 1 100 ? -23.414 25.058 -20.124 1.00 60.06 100 VAL A C 1
ATOM 774 O O . VAL A 1 100 ? -22.508 25.554 -19.465 1.00 60.06 100 VAL A O 1
ATOM 777 N N . ALA A 1 101 ? -24.327 24.262 -19.571 1.00 54.75 101 ALA A N 1
ATOM 778 C CA . ALA A 1 101 ? -24.326 23.886 -18.162 1.00 54.75 101 ALA A CA 1
ATOM 779 C C . ALA A 1 101 ? -23.118 23.010 -17.811 1.00 54.75 101 ALA A C 1
ATOM 781 O O . ALA A 1 101 ? -22.490 23.244 -16.786 1.00 54.75 101 ALA A O 1
ATOM 782 N N . ILE A 1 102 ? -22.736 22.068 -18.678 1.00 51.62 102 ILE A N 1
ATOM 783 C CA . ILE A 1 102 ? -21.539 21.232 -18.529 1.00 51.62 102 ILE A CA 1
ATOM 784 C C . ILE A 1 102 ? -20.282 22.091 -18.635 1.00 51.62 102 ILE A C 1
ATOM 786 O O . ILE A 1 102 ? -19.437 22.017 -17.757 1.00 51.62 102 ILE A O 1
ATOM 790 N N . VAL A 1 103 ? -20.161 22.949 -19.648 1.00 54.28 103 VAL A N 1
ATOM 791 C CA . VAL A 1 103 ? -19.026 23.872 -19.813 1.00 54.28 103 VAL A CA 1
ATOM 792 C C . VAL A 1 103 ? -18.947 24.836 -18.633 1.00 54.28 103 VAL A C 1
ATOM 794 O O . VAL A 1 103 ? -17.857 25.097 -18.140 1.00 54.28 103 VAL A O 1
ATOM 797 N N . SER A 1 104 ? -20.084 25.315 -18.127 1.00 55.12 104 SER A N 1
ATOM 798 C CA . SER A 1 104 ? -20.139 26.185 -16.948 1.00 55.12 104 SER A CA 1
ATOM 799 C C . SER A 1 104 ? -19.794 25.431 -15.666 1.00 55.12 104 SER A C 1
ATOM 801 O O . SER A 1 104 ? -19.089 25.976 -14.827 1.00 55.12 104 SER A O 1
ATOM 803 N N . ALA A 1 105 ? -20.222 24.175 -15.520 1.00 50.84 105 ALA A N 1
ATOM 804 C CA . ALA A 1 105 ? -19.867 23.305 -14.401 1.00 50.84 105 ALA A CA 1
ATOM 805 C C . ALA A 1 105 ? -18.385 22.917 -14.439 1.00 50.84 105 ALA A C 1
ATOM 807 O O . ALA A 1 105 ? -17.739 22.909 -13.400 1.00 50.84 105 ALA A O 1
ATOM 808 N N . VAL A 1 106 ? -17.830 22.666 -15.627 1.00 52.97 106 VAL A N 1
ATOM 809 C CA . VAL A 1 106 ? -16.402 22.433 -15.860 1.00 52.97 106 VAL A CA 1
ATOM 810 C C . VAL A 1 106 ? -15.602 23.701 -15.579 1.00 52.97 106 VAL A C 1
ATOM 812 O O . VAL A 1 106 ? -14.597 23.635 -14.884 1.00 52.97 106 VAL A O 1
ATOM 815 N N . ALA A 1 107 ? -16.052 24.868 -16.038 1.00 54.50 107 ALA A N 1
ATOM 816 C CA . ALA A 1 107 ? -15.411 26.141 -15.728 1.00 54.50 107 ALA A CA 1
ATOM 817 C C . ALA A 1 107 ? -15.468 26.436 -14.223 1.00 54.50 107 ALA A C 1
ATOM 819 O O . ALA A 1 107 ? -14.453 26.789 -13.636 1.00 54.50 107 ALA A O 1
ATOM 820 N N . LEU A 1 108 ? -16.613 26.218 -13.571 1.00 54.84 108 LEU A N 1
ATOM 821 C CA . LEU A 1 108 ? -16.752 26.306 -12.117 1.00 54.84 108 LEU A CA 1
ATOM 822 C C . LEU A 1 108 ? -15.882 25.277 -11.397 1.00 54.84 108 LEU A C 1
ATOM 824 O O . LEU A 1 108 ? -15.353 25.599 -10.341 1.00 54.84 108 LEU A O 1
ATOM 828 N N . PHE A 1 109 ? -15.699 24.079 -11.949 1.00 50.94 109 PHE A N 1
ATOM 829 C CA . PHE A 1 109 ? -14.821 23.046 -11.404 1.00 50.94 109 PHE A CA 1
ATOM 830 C C . PHE A 1 109 ? -13.351 23.454 -11.508 1.00 50.94 109 PHE A C 1
ATOM 832 O O . PHE A 1 109 ? -12.635 23.385 -10.517 1.00 50.94 109 PHE A O 1
ATOM 839 N N . VAL A 1 110 ? -12.915 23.962 -12.662 1.00 54.81 110 VAL A N 1
ATOM 840 C CA . VAL A 1 110 ? -11.557 24.484 -12.871 1.00 54.81 110 VAL A CA 1
ATOM 841 C C . VAL A 1 110 ? -11.308 25.699 -11.977 1.00 54.81 110 VAL A C 1
ATOM 843 O O . VAL A 1 110 ? -10.270 25.774 -11.330 1.00 54.81 110 VAL A O 1
ATOM 846 N N . ILE A 1 111 ? -12.273 26.616 -11.864 1.00 59.75 111 ILE A N 1
ATOM 847 C CA . ILE A 1 111 ? -12.183 27.794 -10.989 1.00 59.75 111 ILE A CA 1
ATOM 848 C C . ILE A 1 111 ? -12.179 27.379 -9.515 1.00 59.75 111 ILE A C 1
ATOM 850 O O . ILE A 1 111 ? -11.362 27.877 -8.751 1.00 59.75 111 ILE A O 1
ATOM 854 N N . SER A 1 112 ? -13.046 26.455 -9.098 1.00 55.47 112 SER A N 1
ATOM 855 C CA . SER A 1 112 ? -13.097 25.971 -7.711 1.00 55.47 112 SER A CA 1
ATOM 856 C C . SER A 1 112 ? -11.845 25.177 -7.356 1.00 55.47 112 SER A C 1
ATOM 858 O O . SER A 1 112 ? -11.324 25.346 -6.261 1.00 55.47 112 SER A O 1
ATOM 860 N N . GLY A 1 113 ? -11.333 24.362 -8.281 1.00 55.66 113 GLY A N 1
ATOM 861 C CA . GLY A 1 113 ? -10.066 23.649 -8.153 1.00 55.66 113 GLY A CA 1
ATOM 862 C C . GLY A 1 113 ? -8.875 24.602 -8.081 1.00 55.66 113 GLY A C 1
ATOM 863 O O . GLY A 1 113 ? -8.015 24.422 -7.229 1.00 55.66 113 GLY A O 1
ATOM 864 N N . ALA A 1 114 ? -8.862 25.670 -8.884 1.00 55.91 114 ALA A N 1
ATOM 865 C CA . ALA A 1 114 ? -7.844 26.717 -8.813 1.00 55.91 114 ALA A CA 1
ATOM 866 C C . ALA A 1 114 ? -7.923 27.512 -7.498 1.00 55.91 114 ALA A C 1
ATOM 868 O O . ALA A 1 114 ? -6.902 27.735 -6.856 1.00 55.91 114 ALA A O 1
ATOM 869 N N . LEU A 1 115 ? -9.122 27.892 -7.043 1.00 58.22 115 LEU A N 1
ATOM 870 C CA . LEU A 1 115 ? -9.330 28.584 -5.764 1.00 58.22 115 LEU A CA 1
ATOM 871 C C . LEU A 1 115 ? -8.986 27.695 -4.560 1.00 58.22 115 LEU A C 1
ATOM 873 O O . LEU A 1 115 ? -8.431 28.177 -3.573 1.00 58.22 115 LEU A O 1
ATOM 877 N N . LEU A 1 116 ? -9.292 26.400 -4.638 1.00 55.97 116 LEU A N 1
ATOM 878 C CA . LEU A 1 116 ? -8.897 25.410 -3.640 1.00 55.97 116 LEU A CA 1
ATOM 879 C C . LEU A 1 116 ? -7.380 25.203 -3.652 1.00 55.97 116 LEU A C 1
ATOM 881 O O . LEU A 1 116 ? -6.765 25.211 -2.592 1.00 55.97 116 LEU A O 1
ATOM 885 N N . GLY A 1 117 ? -6.778 25.109 -4.839 1.00 55.12 117 GLY A N 1
ATOM 886 C CA . GLY A 1 117 ? -5.334 25.068 -5.033 1.00 55.12 117 GLY A CA 1
ATOM 887 C C . GLY A 1 117 ? -4.644 26.283 -4.418 1.00 55.12 117 GLY A C 1
ATOM 888 O O . GLY A 1 117 ? -3.667 26.111 -3.706 1.00 55.12 117 GLY A O 1
ATOM 889 N N . LEU A 1 118 ? -5.206 27.486 -4.574 1.00 58.09 118 LEU A N 1
ATOM 890 C CA . LEU A 1 118 ? -4.713 28.709 -3.928 1.00 58.09 118 LEU A CA 1
ATOM 891 C C . LEU A 1 118 ? -4.827 28.662 -2.393 1.00 58.09 118 LEU A C 1
ATOM 893 O O . LEU A 1 118 ? -3.908 29.103 -1.705 1.00 58.09 118 LEU A O 1
ATOM 897 N N . LYS A 1 119 ? -5.911 28.097 -1.838 1.00 55.47 119 LYS A N 1
ATOM 898 C CA . LYS A 1 119 ? -6.041 27.878 -0.382 1.00 55.47 119 LYS A CA 1
ATOM 899 C C . LYS A 1 119 ? -5.023 26.863 0.147 1.00 55.47 119 LYS A C 1
ATOM 901 O O . LYS A 1 119 ? -4.457 27.080 1.215 1.00 55.47 119 LYS A O 1
ATOM 906 N N . ILE A 1 120 ? -4.772 25.788 -0.600 1.00 50.53 120 ILE A N 1
ATOM 907 C CA . ILE A 1 120 ? -3.752 24.784 -0.271 1.00 50.53 120 ILE A CA 1
ATOM 908 C C . ILE A 1 120 ? -2.347 25.404 -0.378 1.00 50.53 120 ILE A C 1
ATOM 910 O O . ILE A 1 120 ? -1.539 25.233 0.528 1.00 50.53 120 ILE A O 1
ATOM 914 N N . ALA A 1 121 ? -2.079 26.219 -1.405 1.00 50.06 121 ALA A N 1
ATOM 915 C CA . ALA A 1 121 ? -0.815 26.945 -1.572 1.00 50.06 121 ALA A CA 1
ATOM 916 C C . ALA A 1 121 ? -0.505 27.863 -0.386 1.00 50.06 121 ALA A C 1
ATOM 918 O O . ALA A 1 121 ? 0.631 27.922 0.082 1.00 50.06 121 ALA A O 1
ATOM 919 N N . ALA A 1 122 ? -1.524 28.566 0.118 1.00 51.06 122 ALA A N 1
ATOM 920 C CA . ALA A 1 122 ? -1.392 29.432 1.285 1.00 51.06 122 ALA A CA 1
ATOM 921 C C . ALA A 1 122 ? -1.008 28.642 2.550 1.00 51.06 122 ALA A C 1
ATOM 923 O O . ALA A 1 122 ? -0.237 29.137 3.365 1.00 51.06 122 ALA A O 1
ATOM 924 N N . SER A 1 123 ? -1.484 27.398 2.677 1.00 46.31 123 SER A N 1
ATOM 925 C CA . SER A 1 123 ? -1.092 26.465 3.741 1.00 46.31 123 SER A CA 1
ATOM 926 C C . SER A 1 123 ? 0.326 25.899 3.546 1.00 46.31 123 SER A C 1
ATOM 928 O O . SER A 1 123 ? 1.032 25.695 4.531 1.00 46.31 123 SER A O 1
ATOM 930 N N . LEU A 1 124 ? 0.768 25.677 2.303 1.00 45.97 124 LEU A N 1
ATOM 931 C CA . LEU A 1 124 ? 2.094 25.126 1.981 1.00 45.97 124 LEU A CA 1
ATOM 932 C C . LEU A 1 124 ? 3.231 26.156 2.067 1.00 45.97 124 LEU A C 1
ATOM 934 O O . LEU A 1 124 ? 4.378 25.775 2.300 1.00 45.97 124 LEU A O 1
ATOM 938 N N . LYS A 1 125 ? 2.933 27.458 1.950 1.00 46.69 125 LYS A N 1
ATOM 939 C CA . LYS A 1 125 ? 3.925 28.540 2.095 1.00 46.69 125 LYS A CA 1
ATOM 940 C C . LYS A 1 125 ? 4.650 28.497 3.452 1.00 46.69 125 LYS A C 1
ATOM 942 O O . LYS A 1 125 ? 5.826 28.830 3.512 1.00 46.69 125 LYS A O 1
ATOM 947 N N . VAL A 1 126 ? 3.986 28.006 4.502 1.00 51.41 126 VAL A N 1
ATOM 948 C CA . VAL A 1 126 ? 4.561 27.834 5.850 1.00 51.41 126 VAL A CA 1
ATOM 949 C C . VAL A 1 126 ? 5.654 26.752 5.882 1.00 51.41 126 VAL A C 1
ATOM 951 O O . VAL A 1 126 ? 6.677 26.945 6.536 1.00 51.41 126 VAL A O 1
ATOM 954 N N . LYS A 1 127 ? 5.491 25.653 5.128 1.00 47.50 127 LYS A N 1
ATOM 955 C CA . LYS A 1 127 ? 6.465 24.544 5.087 1.00 47.50 127 LYS A CA 1
ATOM 956 C C . LYS A 1 127 ? 7.780 24.937 4.409 1.00 47.50 127 LYS A C 1
ATOM 958 O O . LYS A 1 127 ? 8.848 24.592 4.899 1.00 47.50 127 LYS A O 1
ATOM 963 N N . LYS A 1 128 ? 7.713 25.713 3.322 1.00 51.00 128 LYS A N 1
ATOM 964 C CA . LYS A 1 128 ? 8.907 26.139 2.570 1.00 51.00 128 LYS A CA 1
ATOM 965 C C . LYS A 1 128 ? 9.768 27.142 3.349 1.00 51.00 128 LYS A C 1
ATOM 967 O O . LYS A 1 128 ? 10.986 27.141 3.219 1.00 51.00 128 LYS A O 1
ATOM 972 N N . THR A 1 129 ? 9.149 27.966 4.198 1.00 60.03 129 THR A N 1
ATOM 973 C CA . THR A 1 129 ? 9.879 28.858 5.110 1.00 60.03 129 THR A CA 1
ATOM 974 C C . THR A 1 129 ? 10.638 28.068 6.181 1.00 60.03 129 THR A C 1
ATOM 976 O O . THR A 1 129 ? 11.776 28.416 6.477 1.00 60.03 129 THR A O 1
ATOM 979 N N . GLN A 1 130 ? 10.070 26.981 6.723 1.00 57.25 130 GLN A N 1
ATOM 980 C CA . GLN A 1 130 ? 10.762 26.122 7.700 1.00 57.25 130 GLN A CA 1
ATOM 981 C C . GLN A 1 130 ? 12.003 25.436 7.114 1.00 57.25 130 GLN A C 1
ATOM 983 O O . GLN A 1 130 ? 13.056 25.464 7.743 1.00 57.25 130 GLN A O 1
ATOM 988 N N . GLU A 1 131 ? 11.912 24.912 5.892 1.00 54.50 131 GLU A N 1
ATOM 989 C CA . GLU A 1 131 ? 13.041 24.283 5.189 1.00 54.50 131 GLU A CA 1
ATOM 990 C C . GLU A 1 131 ? 14.202 25.269 4.949 1.00 54.50 131 GLU A C 1
ATOM 992 O O . GLU A 1 131 ? 15.368 24.965 5.203 1.00 54.50 131 GLU A O 1
ATOM 997 N N . ILE A 1 132 ? 13.891 26.502 4.531 1.00 60.50 132 ILE A N 1
ATOM 998 C CA . ILE A 1 132 ? 14.898 27.560 4.355 1.00 60.50 132 ILE A CA 1
ATOM 999 C C . ILE A 1 132 ? 15.564 27.907 5.696 1.00 60.50 132 ILE A C 1
ATOM 1001 O O . ILE A 1 132 ? 16.779 28.094 5.747 1.00 60.50 132 ILE A O 1
ATOM 1005 N N . VAL A 1 133 ? 14.799 27.956 6.790 1.00 66.62 133 VAL A N 1
ATOM 1006 C CA . VAL A 1 133 ? 15.331 28.214 8.140 1.00 66.62 133 VAL A CA 1
ATOM 1007 C C . VAL A 1 133 ? 16.267 27.091 8.603 1.00 66.62 133 VAL A C 1
ATOM 1009 O O . VAL A 1 133 ? 17.289 27.377 9.227 1.00 66.62 133 VAL A O 1
ATOM 1012 N N . GLU A 1 134 ? 15.965 25.831 8.296 1.00 58.41 134 GLU A N 1
ATOM 1013 C CA . GLU A 1 134 ? 16.825 24.690 8.635 1.00 58.41 134 GLU A CA 1
ATOM 1014 C C . GLU A 1 134 ? 18.144 24.704 7.853 1.00 58.41 134 GLU A C 1
ATOM 1016 O O . GLU A 1 134 ? 19.207 24.558 8.459 1.00 58.41 134 GLU A O 1
ATOM 1021 N N . ASN A 1 135 ? 18.105 25.014 6.555 1.00 56.34 135 ASN A N 1
ATOM 1022 C CA . ASN A 1 135 ? 19.311 25.186 5.739 1.00 56.34 135 ASN A CA 1
ATOM 1023 C C . ASN A 1 135 ? 20.189 26.346 6.241 1.00 56.34 135 ASN A C 1
ATOM 1025 O O . ASN A 1 135 ? 21.410 26.220 6.337 1.00 56.34 135 ASN A O 1
ATOM 1029 N N . LEU A 1 136 ? 19.579 27.471 6.629 1.00 64.25 136 LEU A N 1
ATOM 1030 C CA . LEU A 1 136 ? 20.300 28.601 7.224 1.00 64.25 136 LEU A CA 1
ATOM 1031 C C . LEU A 1 136 ? 20.943 28.227 8.574 1.00 64.25 136 LEU A C 1
ATOM 1033 O O . LEU A 1 136 ? 22.073 28.631 8.855 1.00 64.25 136 LEU A O 1
ATOM 1037 N N . ARG A 1 137 ? 20.268 27.410 9.394 1.00 62.00 137 ARG A N 1
ATOM 1038 C CA . ARG A 1 137 ? 20.819 26.888 10.657 1.00 62.00 137 ARG A CA 1
ATOM 1039 C C . ARG A 1 137 ? 21.978 25.918 10.436 1.00 62.00 137 ARG A C 1
ATOM 1041 O O . ARG A 1 137 ? 22.937 25.966 11.200 1.00 62.00 137 ARG A O 1
ATOM 1048 N N . ASP A 1 138 ? 21.937 25.081 9.407 1.00 50.91 138 ASP A N 1
ATOM 1049 C CA . ASP A 1 138 ? 23.054 24.195 9.064 1.00 50.91 138 ASP A CA 1
ATOM 1050 C C . ASP A 1 138 ? 24.301 24.998 8.648 1.00 50.91 138 ASP A C 1
ATOM 1052 O O . ASP A 1 138 ? 25.402 24.750 9.138 1.00 50.91 138 ASP A O 1
ATOM 1056 N N . LEU A 1 139 ? 24.138 26.061 7.855 1.00 51.47 139 LEU A N 1
ATOM 1057 C CA . LEU A 1 139 ? 25.244 26.965 7.504 1.00 51.47 139 LEU A CA 1
ATOM 1058 C C . LEU A 1 139 ? 25.835 27.699 8.722 1.00 51.47 139 LEU A C 1
ATOM 1060 O O . LEU A 1 139 ? 27.044 27.947 8.756 1.00 51.47 139 LEU A O 1
ATOM 1064 N N . LYS A 1 140 ? 25.008 28.006 9.733 1.00 64.06 140 LYS A N 1
ATOM 1065 C CA . LYS A 1 140 ? 25.444 28.520 11.045 1.00 64.06 140 LYS A CA 1
ATOM 1066 C C . LYS A 1 140 ? 26.260 27.479 11.811 1.00 64.06 140 LYS A C 1
ATOM 1068 O O . LYS A 1 140 ? 27.332 27.798 12.318 1.00 64.06 140 LYS A O 1
ATOM 1073 N N . VAL A 1 141 ? 25.794 26.228 11.860 1.00 56.41 141 VAL A N 1
ATOM 1074 C CA . VAL A 1 141 ? 26.511 25.107 12.499 1.00 56.41 141 VAL A CA 1
ATOM 1075 C C . VAL A 1 141 ? 27.856 24.845 11.813 1.00 56.41 141 VAL A C 1
ATOM 1077 O O . VAL A 1 141 ? 28.847 24.572 12.487 1.00 56.41 141 VAL A O 1
ATOM 1080 N N . ARG A 1 142 ? 27.922 25.002 10.487 1.00 47.31 142 ARG A N 1
ATOM 1081 C CA . ARG A 1 142 ? 29.151 24.876 9.685 1.00 47.31 142 ARG A CA 1
ATOM 1082 C C . ARG A 1 142 ? 30.080 26.097 9.773 1.00 47.31 142 ARG A C 1
ATOM 1084 O O . ARG A 1 142 ? 31.152 26.073 9.174 1.00 47.31 142 ARG A O 1
ATOM 1091 N N . GLY A 1 143 ? 29.692 27.153 10.495 1.00 64.50 143 GLY A N 1
ATOM 1092 C CA . GLY A 1 143 ? 30.493 28.366 10.699 1.00 64.50 143 GLY A CA 1
ATOM 1093 C C . GLY A 1 143 ? 30.607 29.284 9.476 1.00 64.50 143 GLY A C 1
ATOM 1094 O O . GLY A 1 143 ? 31.443 30.184 9.468 1.00 64.50 143 GLY A O 1
ATOM 1095 N N . ILE A 1 144 ? 29.789 29.060 8.443 1.00 59.16 144 ILE A N 1
ATOM 1096 C CA . ILE A 1 144 ? 29.798 29.841 7.194 1.00 59.16 144 ILE A CA 1
ATOM 1097 C C . ILE A 1 144 ? 29.062 31.170 7.398 1.00 59.16 144 ILE A C 1
ATOM 1099 O O . ILE A 1 144 ? 29.542 32.233 6.988 1.00 59.16 144 ILE A O 1
ATOM 1103 N N . LEU A 1 145 ? 27.910 31.104 8.068 1.00 71.38 145 LEU A N 1
ATOM 1104 C CA . LEU A 1 145 ? 27.160 32.270 8.520 1.00 71.38 145 LEU A CA 1
ATOM 1105 C C . LEU A 1 145 ? 27.442 32.515 9.996 1.00 71.38 145 LEU A C 1
ATOM 1107 O O . LEU A 1 145 ? 27.434 31.584 10.808 1.00 71.38 145 LEU A O 1
ATOM 1111 N N . LYS A 1 146 ? 27.645 33.779 10.362 1.00 84.75 146 LYS A N 1
ATOM 1112 C CA . LYS A 1 146 ? 27.671 34.147 11.775 1.00 84.75 146 LYS A CA 1
ATOM 1113 C C . LYS A 1 146 ? 26.268 33.999 12.385 1.00 84.75 146 LYS A C 1
ATOM 1115 O O . LYS A 1 146 ? 25.263 34.043 11.662 1.00 84.75 146 LYS A O 1
ATOM 1120 N N . PRO A 1 147 ? 26.166 33.814 13.713 1.00 79.62 147 PRO A N 1
ATOM 1121 C CA . PRO A 1 147 ? 24.878 33.690 14.382 1.00 79.62 147 PRO A CA 1
ATOM 1122 C C . PRO A 1 147 ? 23.904 34.831 14.075 1.00 79.62 147 PRO A C 1
ATOM 1124 O O . PRO A 1 147 ? 22.746 34.544 13.789 1.00 79.62 147 PRO A O 1
ATOM 1127 N N . ASP A 1 148 ? 24.392 36.071 14.061 1.00 86.62 148 ASP A N 1
ATOM 1128 C CA . ASP A 1 148 ? 23.646 37.293 13.746 1.00 86.62 148 ASP A CA 1
ATOM 1129 C C . ASP A 1 148 ? 23.235 37.373 12.269 1.00 86.62 148 ASP A C 1
ATOM 1131 O O . ASP A 1 148 ? 22.112 37.757 11.973 1.00 86.62 148 ASP A O 1
ATOM 1135 N N . GLU A 1 149 ? 24.083 36.924 11.342 1.00 85.94 149 GLU A N 1
ATOM 1136 C CA . GLU A 1 149 ? 23.775 36.881 9.900 1.00 85.94 149 GLU A CA 1
ATOM 1137 C C . GLU A 1 149 ? 22.658 35.885 9.569 1.00 85.94 149 GLU A C 1
ATOM 1139 O O . GLU A 1 149 ? 21.816 36.129 8.705 1.00 85.94 149 GLU A O 1
ATOM 1144 N N . THR A 1 150 ? 22.639 34.761 10.283 1.00 83.12 150 THR A N 1
ATOM 1145 C CA . THR A 1 150 ? 21.589 33.745 10.150 1.00 83.12 150 THR A CA 1
ATOM 1146 C C . THR A 1 150 ? 20.259 34.295 10.648 1.00 83.12 150 THR A C 1
ATOM 1148 O O . THR A 1 150 ? 19.240 34.163 9.974 1.00 83.12 150 THR A O 1
ATOM 1151 N N . ASP A 1 151 ? 20.274 34.943 11.812 1.00 82.69 151 ASP A N 1
ATOM 1152 C CA . ASP A 1 151 ? 19.072 35.490 12.430 1.00 82.69 151 ASP A CA 1
ATOM 1153 C C . ASP A 1 151 ? 18.550 36.708 11.630 1.00 82.69 151 ASP A C 1
ATOM 1155 O O . ASP A 1 151 ? 17.339 36.833 11.434 1.00 82.69 151 ASP A O 1
ATOM 1159 N N . GLU A 1 152 ? 19.438 37.542 11.065 1.00 87.88 152 GLU A N 1
ATOM 1160 C CA . GLU A 1 152 ? 19.094 38.619 10.119 1.00 87.88 152 GLU A CA 1
ATOM 1161 C C . GLU A 1 152 ? 18.457 38.065 8.830 1.00 87.88 152 GLU A C 1
ATOM 1163 O O . GLU A 1 152 ? 17.444 38.603 8.381 1.00 87.88 152 GLU A O 1
ATOM 1168 N N . LEU A 1 153 ? 18.993 36.978 8.254 1.00 81.81 153 LEU A N 1
ATOM 1169 C CA . LEU A 1 153 ? 18.429 36.339 7.055 1.00 81.81 153 LEU A CA 1
ATOM 1170 C C . LEU A 1 153 ? 17.055 35.732 7.326 1.00 81.81 153 LEU A C 1
ATOM 1172 O O . LEU A 1 153 ? 16.139 35.943 6.535 1.00 81.81 153 LEU A O 1
ATOM 1176 N N . VAL A 1 154 ? 16.891 35.028 8.451 1.00 81.31 154 VAL A N 1
ATOM 1177 C CA . VAL A 1 154 ? 15.608 34.436 8.861 1.00 81.31 154 VAL A CA 1
ATOM 1178 C C . VAL A 1 154 ? 14.546 35.520 9.056 1.00 81.31 154 VAL A C 1
ATOM 1180 O O . VAL A 1 154 ? 13.434 35.379 8.552 1.00 81.31 154 VAL A O 1
ATOM 1183 N N . GLN A 1 155 ? 14.890 36.630 9.715 1.00 86.31 155 GLN A N 1
ATOM 1184 C CA . GLN A 1 155 ? 13.985 37.775 9.884 1.00 86.31 155 GLN A CA 1
ATOM 1185 C C . GLN A 1 155 ? 13.682 38.510 8.572 1.00 86.31 155 GLN A C 1
ATOM 1187 O O . GLN A 1 155 ? 12.689 39.232 8.487 1.00 86.31 155 GLN A O 1
ATOM 1192 N N . ALA A 1 156 ? 14.545 38.371 7.569 1.00 83.94 156 ALA A N 1
ATOM 1193 C CA . ALA A 1 156 ? 14.390 39.010 6.275 1.00 83.94 156 ALA A CA 1
ATOM 1194 C C . ALA A 1 156 ? 13.634 38.144 5.252 1.00 83.94 156 ALA A C 1
ATOM 1196 O O . ALA A 1 156 ? 13.286 38.650 4.192 1.00 83.94 156 ALA A O 1
ATOM 1197 N N . LEU A 1 157 ? 13.329 36.870 5.542 1.00 75.88 157 LEU A N 1
ATOM 1198 C CA . LEU A 1 157 ? 12.669 35.962 4.586 1.00 75.88 157 LEU A CA 1
ATOM 1199 C C . LEU A 1 157 ? 11.309 36.471 4.083 1.00 75.88 157 LEU A C 1
ATOM 1201 O O . LEU A 1 157 ? 10.953 36.206 2.934 1.00 75.88 157 LEU A O 1
ATOM 1205 N N . ASP A 1 158 ? 10.584 37.225 4.907 1.00 72.94 158 ASP A N 1
ATOM 1206 C CA . ASP A 1 158 ? 9.269 37.773 4.561 1.00 72.94 158 ASP A CA 1
ATOM 1207 C C . ASP A 1 158 ? 9.330 39.139 3.847 1.00 72.94 158 ASP A C 1
ATOM 1209 O O . ASP A 1 158 ? 8.308 39.617 3.348 1.00 72.94 158 ASP A O 1
ATOM 1213 N N . ASP A 1 159 ? 10.516 39.751 3.744 1.00 80.06 159 ASP A N 1
ATOM 1214 C CA . ASP A 1 159 ? 10.747 41.048 3.100 1.00 80.06 159 ASP A CA 1
ATOM 1215 C C . ASP A 1 159 ? 11.842 40.918 2.021 1.00 80.06 159 ASP A C 1
ATOM 1217 O O . ASP A 1 159 ? 13.034 40.899 2.337 1.00 80.06 159 ASP A O 1
ATOM 1221 N N . PRO A 1 160 ? 11.473 40.855 0.726 1.00 69.69 160 PRO A N 1
ATOM 1222 C CA . PRO A 1 160 ? 12.422 40.666 -0.372 1.00 69.69 160 PRO A CA 1
ATOM 1223 C C . PRO A 1 160 ? 13.544 41.706 -0.417 1.00 69.69 160 PRO A C 1
ATOM 1225 O O . PRO A 1 160 ? 14.661 41.394 -0.835 1.00 69.69 160 PRO A O 1
ATOM 1228 N N . GLN A 1 161 ? 13.255 42.939 -0.000 1.00 70.38 161 GLN A N 1
ATOM 1229 C CA . GLN A 1 161 ? 14.216 44.031 -0.049 1.00 70.38 161 GLN A CA 1
ATOM 1230 C C . GLN A 1 161 ? 15.204 43.925 1.111 1.00 70.38 161 GLN A C 1
ATOM 1232 O O . GLN A 1 161 ? 16.415 43.988 0.892 1.00 70.38 161 GLN A O 1
ATOM 1237 N N . LYS A 1 162 ? 14.704 43.634 2.315 1.00 76.81 162 LYS A N 1
ATOM 1238 C CA . LYS A 1 162 ? 15.553 43.343 3.474 1.00 76.81 162 LYS A CA 1
ATOM 1239 C C . LYS A 1 162 ? 16.400 42.087 3.250 1.00 76.81 162 LYS A C 1
ATOM 1241 O O . LYS A 1 162 ? 17.573 42.070 3.608 1.00 76.81 162 LYS A O 1
ATOM 1246 N N . ASN A 1 163 ? 15.847 41.056 2.607 1.00 75.25 163 ASN A N 1
ATOM 1247 C CA . ASN A 1 163 ? 16.570 39.824 2.282 1.00 75.25 163 ASN A CA 1
ATOM 1248 C C . ASN A 1 163 ? 17.746 40.112 1.349 1.00 75.25 163 ASN A C 1
ATOM 1250 O O . ASN A 1 163 ? 18.866 39.668 1.592 1.00 75.25 163 ASN A O 1
ATOM 1254 N N . TYR A 1 164 ? 17.503 40.916 0.314 1.00 75.00 164 TYR A N 1
ATOM 1255 C CA . TYR A 1 164 ? 18.543 41.356 -0.604 1.00 75.00 164 TYR A CA 1
ATOM 1256 C C . TYR A 1 164 ? 19.650 42.144 0.109 1.00 75.00 164 TYR A C 1
ATOM 1258 O O . TYR A 1 164 ? 20.829 41.874 -0.110 1.00 75.00 164 TYR A O 1
ATOM 1266 N N . GLU A 1 165 ? 19.291 43.086 0.982 1.00 77.81 165 GLU A N 1
ATOM 1267 C CA . GLU A 1 165 ? 20.256 43.893 1.735 1.00 77.81 165 GLU A CA 1
ATOM 1268 C C . GLU A 1 165 ? 21.123 43.039 2.668 1.00 77.81 165 GLU A C 1
ATOM 1270 O O . GLU A 1 165 ? 22.351 43.166 2.654 1.00 77.81 165 GLU A O 1
ATOM 1275 N N . VAL A 1 166 ? 20.507 42.124 3.423 1.00 77.81 166 VAL A N 1
ATOM 1276 C CA . VAL A 1 166 ? 21.217 41.204 4.324 1.00 77.81 166 VAL A CA 1
ATOM 1277 C C . VAL A 1 166 ? 22.097 40.235 3.526 1.00 77.81 166 VAL A C 1
ATOM 1279 O O . VAL A 1 166 ? 23.281 40.088 3.827 1.00 77.81 166 VAL A O 1
ATOM 1282 N N . SER A 1 167 ? 21.571 39.637 2.454 1.00 74.12 167 SER A N 1
ATOM 1283 C CA . SER A 1 167 ? 22.328 38.737 1.573 1.00 74.12 167 SER A CA 1
ATOM 1284 C C . SER A 1 167 ? 23.535 39.436 0.950 1.00 74.12 167 SER A C 1
ATOM 1286 O O . SER A 1 167 ? 24.630 38.876 0.902 1.00 74.12 167 SER A O 1
ATOM 1288 N N . ARG A 1 168 ? 23.366 40.690 0.515 1.00 76.12 168 ARG A N 1
ATOM 1289 C CA . ARG A 1 168 ? 24.444 41.509 -0.043 1.00 76.12 168 ARG A CA 1
ATOM 1290 C C . ARG A 1 168 ? 25.504 41.848 1.001 1.00 76.12 168 ARG A C 1
ATOM 1292 O O . ARG A 1 168 ? 26.682 41.718 0.704 1.00 76.12 168 ARG A O 1
ATOM 1299 N N . LYS A 1 169 ? 25.107 42.218 2.221 1.00 80.44 169 LYS A N 1
ATOM 1300 C CA . LYS A 1 169 ? 26.024 42.486 3.344 1.00 80.44 169 LYS A CA 1
ATOM 1301 C C . LYS A 1 169 ? 26.882 41.258 3.679 1.00 80.44 169 LYS A C 1
ATOM 1303 O O . LYS A 1 169 ? 28.090 41.389 3.878 1.00 80.44 169 LYS A O 1
ATOM 1308 N N . ILE A 1 170 ? 26.277 40.068 3.678 1.00 77.69 170 ILE A N 1
ATOM 1309 C CA . ILE A 1 170 ? 26.973 38.789 3.893 1.00 77.69 170 ILE A CA 1
ATOM 1310 C C . ILE A 1 170 ? 27.937 38.497 2.734 1.00 77.69 170 ILE A C 1
ATOM 1312 O O . ILE A 1 170 ? 29.098 38.163 2.966 1.00 77.69 170 ILE A O 1
ATOM 1316 N N . LEU A 1 171 ? 27.495 38.685 1.488 1.00 62.62 171 LEU A N 1
ATOM 1317 C CA . LEU A 1 171 ? 28.335 38.548 0.293 1.00 62.62 171 LEU A CA 1
ATOM 1318 C C . LEU A 1 171 ? 29.521 39.518 0.300 1.00 62.62 171 LEU A C 1
ATOM 1320 O O . LEU A 1 171 ? 30.643 39.108 0.018 1.00 62.62 171 LEU A O 1
ATOM 1324 N N . ASP A 1 172 ? 29.301 40.779 0.663 1.00 71.38 172 ASP A N 1
ATOM 1325 C CA . ASP A 1 172 ? 30.343 41.800 0.735 1.00 71.38 172 ASP A CA 1
ATOM 1326 C C . ASP A 1 172 ? 31.382 41.442 1.811 1.00 71.38 172 ASP A C 1
ATOM 1328 O O . ASP A 1 172 ? 32.585 41.581 1.570 1.00 71.38 172 ASP A O 1
ATOM 1332 N N . ARG A 1 173 ? 30.956 40.892 2.960 1.00 84.06 173 ARG A N 1
ATOM 1333 C CA . ARG A 1 173 ? 31.875 40.333 3.966 1.00 84.06 173 ARG A CA 1
ATOM 1334 C C . ARG A 1 173 ? 32.708 39.197 3.379 1.00 84.06 173 ARG A C 1
ATOM 1336 O O . ARG A 1 173 ? 33.934 39.273 3.421 1.00 84.06 173 ARG A O 1
ATOM 1343 N N . LEU A 1 174 ? 32.052 38.179 2.822 1.00 63.66 174 LEU A N 1
ATOM 1344 C CA . LEU A 1 174 ? 32.721 37.012 2.239 1.00 63.66 174 LEU A CA 1
ATOM 1345 C C . LEU A 1 174 ? 33.686 37.428 1.114 1.00 63.66 174 LEU A C 1
ATOM 1347 O O . LEU A 1 174 ? 34.767 36.865 0.976 1.00 63.66 174 LEU A O 1
ATOM 1351 N N . SER A 1 175 ? 33.342 38.470 0.352 1.00 56.28 175 SER A N 1
ATOM 1352 C CA . SER A 1 175 ? 34.158 38.988 -0.749 1.00 56.28 175 SER A CA 1
ATOM 1353 C C . SER A 1 175 ? 35.426 39.737 -0.311 1.00 56.28 175 SER A C 1
ATOM 1355 O O . SER A 1 175 ? 36.394 39.803 -1.075 1.00 56.28 175 SER A O 1
ATOM 1357 N N . ASN A 1 176 ? 35.439 40.300 0.903 1.00 52.91 176 ASN A N 1
ATOM 1358 C CA . ASN A 1 176 ? 36.568 41.060 1.448 1.00 52.91 176 ASN A CA 1
ATOM 1359 C C . ASN A 1 176 ? 37.620 40.176 2.137 1.00 52.91 176 ASN A C 1
ATOM 1361 O O . ASN A 1 176 ? 38.742 40.631 2.362 1.00 52.91 176 ASN A O 1
ATOM 1365 N N . GLU A 1 177 ? 37.324 38.901 2.388 1.00 56.12 177 GLU A N 1
ATOM 1366 C CA . GLU A 1 177 ? 38.301 37.895 2.814 1.00 56.12 177 GLU A CA 1
ATOM 1367 C C . GLU A 1 177 ? 39.151 37.423 1.608 1.00 56.12 177 GLU A C 1
ATOM 1369 O O . GLU A 1 177 ? 39.055 36.285 1.177 1.00 56.12 177 GLU A O 1
ATOM 1374 N N . ASN A 1 178 ? 39.932 38.339 1.008 1.00 44.72 178 ASN A N 1
ATOM 1375 C CA . ASN A 1 178 ? 41.030 38.211 0.015 1.00 44.72 178 ASN A CA 1
ATOM 1376 C C . ASN A 1 178 ? 41.036 37.115 -1.091 1.00 44.72 178 ASN A C 1
ATOM 1378 O O . ASN A 1 178 ? 42.016 37.031 -1.830 1.00 44.72 178 ASN A O 1
ATOM 1382 N N . CYS A 1 179 ? 39.987 36.319 -1.298 1.00 45.56 179 CYS A N 1
ATOM 1383 C CA . CYS A 1 179 ? 39.986 35.199 -2.251 1.00 45.56 179 CYS A CA 1
ATOM 1384 C C . CYS A 1 179 ? 39.026 35.377 -3.440 1.00 45.56 179 CYS A C 1
ATOM 1386 O O . CYS A 1 179 ? 39.043 34.568 -4.362 1.00 45.56 179 CYS A O 1
ATOM 1388 N N . ILE A 1 180 ? 38.190 36.422 -3.457 1.00 49.00 180 ILE A N 1
ATOM 1389 C CA . ILE A 1 180 ? 36.984 36.422 -4.309 1.00 49.00 180 ILE A CA 1
ATOM 1390 C C . ILE A 1 180 ? 36.969 37.524 -5.388 1.00 49.00 180 ILE A C 1
ATOM 1392 O O . ILE A 1 180 ? 36.306 37.375 -6.417 1.00 49.00 180 ILE A O 1
ATOM 1396 N N . LYS A 1 181 ? 37.754 38.602 -5.246 1.00 40.09 181 LYS A N 1
ATOM 1397 C CA . LYS A 1 181 ? 37.651 39.782 -6.136 1.00 40.09 181 LYS A CA 1
ATOM 1398 C C . LYS A 1 181 ? 38.038 39.561 -7.604 1.00 40.09 181 LYS A C 1
ATOM 1400 O O . LYS A 1 181 ? 37.650 40.369 -8.438 1.00 40.09 181 LYS A O 1
ATOM 1405 N N . THR A 1 182 ? 38.764 38.500 -7.951 1.00 43.72 182 THR A N 1
ATOM 1406 C CA . THR A 1 182 ? 39.207 38.261 -9.342 1.00 43.72 182 THR A CA 1
ATOM 1407 C C . THR A 1 182 ? 38.305 37.287 -10.113 1.00 43.72 182 THR A C 1
ATOM 1409 O O . THR A 1 182 ? 38.528 37.071 -11.299 1.00 43.72 182 THR A O 1
ATOM 1412 N N . VAL A 1 183 ? 37.302 36.682 -9.461 1.00 43.22 183 VAL A N 1
ATOM 1413 C CA . VAL A 1 183 ? 36.595 35.493 -9.982 1.00 43.22 183 VAL A CA 1
ATOM 1414 C C . VAL A 1 183 ? 35.139 35.759 -10.390 1.00 43.22 183 VAL A C 1
ATOM 1416 O O . VAL A 1 183 ? 34.593 35.020 -11.204 1.00 43.22 183 VAL A O 1
ATOM 1419 N N . LEU A 1 184 ? 34.498 36.819 -9.895 1.00 45.31 184 LEU A N 1
ATOM 1420 C CA . LEU A 1 184 ? 33.074 37.065 -10.152 1.00 45.31 184 LEU A CA 1
ATOM 1421 C C . LEU A 1 184 ? 32.871 38.101 -11.269 1.00 45.31 184 LEU A C 1
ATOM 1423 O O . LEU A 1 184 ? 33.124 39.288 -11.085 1.00 45.31 184 LEU A O 1
ATOM 1427 N N . GLY A 1 185 ? 32.409 37.645 -12.436 1.00 51.31 185 GLY A N 1
ATOM 1428 C CA . GLY A 1 185 ? 31.977 38.512 -13.540 1.00 51.31 185 GLY A CA 1
ATOM 1429 C C . GLY A 1 185 ? 30.602 39.161 -13.302 1.00 51.31 185 GLY A C 1
ATOM 1430 O O . GLY A 1 185 ? 29.801 38.683 -12.497 1.00 51.31 185 GLY A O 1
ATOM 1431 N N . ASN A 1 186 ? 30.307 40.235 -14.047 1.00 45.78 186 ASN A N 1
ATOM 1432 C CA . ASN A 1 186 ? 29.096 41.067 -13.905 1.00 45.78 186 ASN A CA 1
ATOM 1433 C C . ASN A 1 186 ? 27.758 40.307 -14.063 1.00 45.78 186 ASN A C 1
ATOM 1435 O O . ASN A 1 186 ? 26.751 40.714 -13.481 1.00 45.78 186 ASN A O 1
ATOM 1439 N N . ASP A 1 187 ? 27.742 39.186 -14.786 1.00 42.84 187 ASP A N 1
ATOM 1440 C CA . ASP A 1 187 ? 26.529 38.391 -15.044 1.00 42.84 187 ASP A CA 1
ATOM 1441 C C . ASP A 1 187 ? 26.030 37.632 -13.796 1.00 42.84 187 ASP A C 1
ATOM 1443 O O . ASP A 1 187 ? 24.835 37.356 -13.641 1.00 42.84 187 ASP A O 1
ATOM 1447 N N . ILE A 1 188 ? 26.936 37.356 -12.850 1.00 45.94 188 ILE A N 1
ATOM 1448 C CA . ILE A 1 188 ? 26.630 36.691 -11.574 1.00 45.94 188 ILE A CA 1
ATOM 1449 C C . ILE A 1 188 ? 25.982 37.686 -10.602 1.00 45.94 188 ILE A C 1
ATOM 1451 O O . ILE A 1 188 ? 24.995 37.365 -9.937 1.00 45.94 188 ILE A O 1
ATOM 1455 N N . LEU A 1 189 ? 26.455 38.938 -10.605 1.00 44.34 189 LEU A N 1
ATOM 1456 C CA . LEU A 1 189 ? 25.863 40.040 -9.841 1.00 44.34 189 LEU A CA 1
ATOM 1457 C C . LEU A 1 189 ? 24.417 40.338 -10.290 1.00 44.34 189 LEU A C 1
ATOM 1459 O O . LEU A 1 189 ? 23.557 40.639 -9.460 1.00 44.34 189 LEU A O 1
ATOM 1463 N N . GLN A 1 190 ? 24.136 40.204 -11.594 1.00 48.91 190 GLN A N 1
ATOM 1464 C CA . GLN A 1 190 ? 22.794 40.353 -12.179 1.00 48.91 190 GLN A CA 1
ATOM 1465 C C . GLN A 1 190 ? 21.829 39.206 -11.844 1.00 48.91 190 GLN A C 1
ATOM 1467 O O . GLN A 1 190 ? 20.613 39.402 -11.815 1.00 48.91 190 GLN A O 1
ATOM 1472 N N . SER A 1 191 ? 22.349 38.002 -11.609 1.00 45.78 191 SER A N 1
ATOM 1473 C CA . SER A 1 191 ? 21.526 36.830 -11.288 1.00 45.78 191 SER A CA 1
ATOM 1474 C C . SER A 1 191 ? 21.129 36.805 -9.807 1.00 45.78 191 SER A C 1
ATOM 1476 O O . SER A 1 191 ? 19.988 36.479 -9.481 1.00 45.78 191 SER A O 1
ATOM 1478 N N . LEU A 1 192 ? 22.017 37.268 -8.919 1.00 42.16 192 LEU A N 1
ATOM 1479 C CA . LEU A 1 192 ? 21.739 37.463 -7.489 1.00 42.16 192 LEU A CA 1
ATOM 1480 C C . LEU A 1 192 ? 20.750 38.614 -7.226 1.00 42.16 192 LEU A C 1
ATOM 1482 O O . LEU A 1 192 ? 19.890 38.502 -6.357 1.00 42.16 192 LEU A O 1
ATOM 1486 N N . THR A 1 193 ? 20.775 39.680 -8.034 1.00 45.81 193 THR A N 1
ATOM 1487 C CA . THR A 1 193 ? 19.778 40.775 -7.974 1.00 45.81 193 THR A CA 1
ATOM 1488 C C . THR A 1 193 ? 18.359 40.344 -8.367 1.00 45.81 193 THR A C 1
ATOM 1490 O O . THR A 1 193 ? 17.412 41.093 -8.138 1.00 45.81 193 THR A O 1
ATOM 1493 N N . ARG A 1 194 ? 18.182 39.137 -8.925 1.00 48.28 194 ARG A N 1
ATOM 1494 C CA . ARG A 1 194 ? 16.872 38.551 -9.264 1.00 48.28 194 ARG A CA 1
ATOM 1495 C C . ARG A 1 194 ? 16.351 37.557 -8.214 1.00 48.28 194 ARG A C 1
ATOM 1497 O O . ARG A 1 194 ? 15.310 36.950 -8.447 1.00 48.28 194 ARG A O 1
ATOM 1504 N N . GLY A 1 195 ? 17.039 37.397 -7.077 1.00 42.50 195 GLY A N 1
ATOM 1505 C CA . GLY A 1 195 ? 16.564 36.606 -5.931 1.00 42.50 195 GLY A CA 1
ATOM 1506 C C . GLY A 1 195 ? 16.623 35.084 -6.108 1.00 42.50 195 GLY A C 1
ATOM 1507 O O . GLY A 1 195 ? 15.838 34.371 -5.486 1.00 42.50 195 GLY A O 1
ATOM 1508 N N . ASN A 1 196 ? 17.511 34.569 -6.967 1.00 47.56 196 ASN A N 1
ATOM 1509 C CA . ASN A 1 196 ? 17.625 33.131 -7.223 1.00 47.56 196 ASN A CA 1
ATOM 1510 C C . ASN A 1 196 ? 18.768 32.493 -6.405 1.00 47.56 196 ASN A C 1
ATOM 1512 O O . ASN A 1 196 ? 19.923 32.490 -6.829 1.00 47.56 196 ASN A O 1
ATOM 1516 N N . ASN A 1 197 ? 18.436 31.967 -5.222 1.00 49.62 197 ASN A N 1
ATOM 1517 C CA . ASN A 1 197 ? 19.407 31.516 -4.213 1.00 49.62 197 ASN A CA 1
ATOM 1518 C C . ASN A 1 197 ? 20.054 30.144 -4.491 1.00 49.62 197 ASN A C 1
ATOM 1520 O O . ASN A 1 197 ? 21.024 29.803 -3.823 1.00 49.62 197 ASN A O 1
ATOM 1524 N N . SER A 1 198 ? 19.580 29.364 -5.472 1.00 43.50 198 SER A N 1
ATOM 1525 C CA . SER A 1 198 ? 20.168 28.046 -5.783 1.00 43.50 198 SER A CA 1
ATOM 1526 C C . SER A 1 198 ? 21.584 28.148 -6.367 1.00 43.50 198 SER A C 1
ATOM 1528 O O . SER A 1 198 ? 22.419 27.289 -6.125 1.00 43.50 198 SER A O 1
ATOM 1530 N N . ILE A 1 199 ? 21.884 29.244 -7.070 1.00 46.09 199 ILE A N 1
ATOM 1531 C CA . ILE A 1 199 ? 23.164 29.477 -7.761 1.00 46.09 199 ILE A CA 1
ATOM 1532 C C . ILE A 1 199 ? 24.313 29.754 -6.775 1.00 46.09 199 ILE A C 1
ATOM 1534 O O . ILE A 1 199 ? 25.477 29.542 -7.101 1.00 46.09 199 ILE A O 1
ATOM 1538 N N . PHE A 1 200 ? 24.009 30.208 -5.555 1.00 43.94 200 PHE A N 1
ATOM 1539 C CA . PHE A 1 200 ? 25.016 30.484 -4.526 1.00 43.94 200 PHE A CA 1
ATOM 1540 C C . PHE A 1 200 ? 25.745 29.209 -4.060 1.00 43.94 200 PHE A C 1
ATOM 1542 O O . PHE A 1 200 ? 26.925 29.267 -3.715 1.00 43.94 200 PHE A O 1
ATOM 1549 N N . PHE A 1 201 ? 25.065 28.060 -4.098 1.00 48.62 201 PHE A N 1
ATOM 1550 C CA . PHE A 1 201 ? 25.567 26.792 -3.568 1.00 48.62 201 PHE A CA 1
ATOM 1551 C C . PHE A 1 201 ? 26.502 26.051 -4.538 1.00 48.62 201 PHE A C 1
ATOM 1553 O O . PHE A 1 201 ? 27.506 25.500 -4.096 1.00 48.62 201 PHE A O 1
ATOM 1560 N N . ASP A 1 202 ? 26.275 26.155 -5.851 1.00 43.44 202 ASP A N 1
ATOM 1561 C CA . ASP A 1 202 ? 27.112 25.514 -6.885 1.00 43.44 202 ASP A CA 1
ATOM 1562 C C . ASP A 1 202 ? 28.502 26.171 -7.050 1.00 43.44 202 ASP A C 1
ATOM 1564 O O . ASP A 1 202 ? 29.443 25.583 -7.587 1.00 43.44 202 ASP A O 1
ATOM 1568 N N . ILE A 1 203 ? 28.656 27.416 -6.588 1.00 45.34 203 ILE A N 1
ATOM 1569 C CA . ILE A 1 203 ? 29.860 28.238 -6.797 1.00 45.34 203 ILE A CA 1
ATOM 1570 C C . ILE A 1 203 ? 30.987 27.888 -5.808 1.00 45.34 203 ILE A C 1
ATOM 1572 O O . ILE A 1 203 ? 32.167 28.022 -6.147 1.00 45.34 203 ILE A O 1
ATOM 1576 N N . LEU A 1 204 ? 30.653 27.412 -4.605 1.00 41.44 204 LEU A N 1
ATOM 1577 C CA . LEU A 1 204 ? 31.635 27.093 -3.559 1.00 41.44 204 LEU A CA 1
ATOM 1578 C C . LEU A 1 204 ? 32.460 25.834 -3.876 1.00 41.44 204 LEU A C 1
ATOM 1580 O O . LEU A 1 204 ? 33.643 25.784 -3.531 1.00 41.44 204 LEU A O 1
ATOM 1584 N N . ASP A 1 205 ? 31.894 24.877 -4.613 1.00 39.69 205 ASP A N 1
ATOM 1585 C CA . ASP A 1 205 ? 32.578 23.631 -4.989 1.00 39.69 205 ASP A CA 1
ATOM 1586 C C . ASP A 1 205 ? 33.583 23.807 -6.148 1.00 39.69 205 ASP A C 1
ATOM 1588 O O . ASP A 1 205 ? 34.593 23.103 -6.219 1.00 39.69 205 ASP A O 1
ATOM 1592 N N . SER A 1 206 ? 33.396 24.807 -7.019 1.00 39.94 206 SER A N 1
ATOM 1593 C CA . SER A 1 206 ? 34.274 25.063 -8.180 1.00 39.94 206 SER A CA 1
ATOM 1594 C C . SER A 1 206 ? 35.645 25.670 -7.802 1.00 39.94 206 SER A C 1
ATOM 1596 O O . SER A 1 206 ? 36.644 25.504 -8.512 1.00 39.94 206 SER A O 1
ATOM 1598 N N . LEU A 1 207 ? 35.753 26.343 -6.650 1.00 39.25 207 LEU A N 1
ATOM 1599 C CA . LEU A 1 207 ? 36.934 27.140 -6.273 1.00 39.25 207 LEU A CA 1
ATOM 1600 C C . LEU A 1 207 ? 38.170 26.308 -5.870 1.00 39.25 207 LEU A C 1
ATOM 1602 O O . LEU A 1 207 ? 39.298 26.802 -5.946 1.00 39.25 207 LEU A O 1
ATOM 1606 N N . ARG A 1 208 ? 38.000 25.032 -5.500 1.00 40.72 208 ARG A N 1
ATOM 1607 C CA . ARG A 1 208 ? 39.076 24.171 -4.967 1.00 40.72 208 ARG A CA 1
ATOM 1608 C C . ARG A 1 208 ? 39.933 23.499 -6.053 1.00 40.72 208 ARG A C 1
ATOM 1610 O O . ARG A 1 208 ? 41.085 23.152 -5.801 1.00 40.72 208 ARG A O 1
ATOM 1617 N N . CYS A 1 209 ? 39.418 23.368 -7.277 1.00 38.09 209 CYS A N 1
ATOM 1618 C CA . CYS A 1 209 ? 40.079 22.641 -8.371 1.00 38.09 209 CYS A CA 1
ATOM 1619 C C . CYS A 1 209 ? 41.083 23.487 -9.184 1.00 38.09 209 CYS A C 1
ATOM 1621 O O . CYS A 1 209 ? 41.997 22.941 -9.803 1.00 38.09 209 CYS A O 1
ATOM 1623 N N . LYS A 1 210 ? 40.975 24.824 -9.161 1.00 39.88 210 LYS A N 1
ATOM 1624 C CA . LYS A 1 210 ? 41.769 25.726 -10.026 1.00 39.88 210 LYS A CA 1
ATOM 1625 C C . LYS A 1 210 ? 43.236 25.921 -9.616 1.00 39.88 210 LYS A C 1
ATOM 1627 O O . LYS A 1 210 ? 44.060 26.228 -10.475 1.00 39.88 210 LYS A O 1
ATOM 1632 N N . GLN A 1 211 ? 43.596 25.730 -8.345 1.00 41.56 211 GLN A N 1
ATOM 1633 C CA . GLN A 1 211 ? 44.975 25.952 -7.871 1.00 41.56 211 GLN A CA 1
ATOM 1634 C C . GLN A 1 211 ? 45.937 24.804 -8.223 1.00 41.56 211 GLN A C 1
ATOM 1636 O O . GLN A 1 211 ? 47.126 25.041 -8.416 1.00 41.56 211 GLN A O 1
ATOM 1641 N N . ILE A 1 212 ? 45.419 23.583 -8.384 1.00 40.34 212 ILE A N 1
ATOM 1642 C CA . ILE A 1 212 ? 46.210 22.378 -8.688 1.00 40.34 212 ILE A CA 1
ATOM 1643 C C . ILE A 1 212 ? 46.607 22.338 -10.173 1.00 40.34 212 ILE A C 1
ATOM 1645 O O . ILE A 1 212 ? 47.715 21.941 -10.520 1.00 40.34 212 ILE A O 1
ATOM 1649 N N . LEU A 1 213 ? 45.743 22.839 -11.057 1.00 37.53 213 LEU A N 1
ATOM 1650 C CA . LEU A 1 213 ? 45.931 22.749 -12.506 1.00 37.53 213 LEU A CA 1
ATOM 1651 C C . LEU A 1 213 ? 46.995 23.719 -13.067 1.00 37.53 213 LEU A C 1
ATOM 1653 O O . LEU A 1 213 ? 47.608 23.453 -14.101 1.00 37.53 213 LEU A O 1
ATOM 1657 N N . LYS A 1 214 ? 47.248 24.838 -12.372 1.00 39.12 214 LYS A N 1
ATOM 1658 C CA . LYS A 1 214 ? 48.229 25.863 -12.778 1.00 39.12 214 LYS A CA 1
ATOM 1659 C C . LYS A 1 214 ? 49.684 25.383 -12.647 1.00 39.12 214 LYS A C 1
ATOM 1661 O O . LYS A 1 214 ? 50.561 25.931 -13.306 1.00 39.12 214 LYS A O 1
ATOM 1666 N N . ALA A 1 215 ? 49.938 24.353 -11.837 1.00 43.00 215 ALA A N 1
ATOM 1667 C CA . ALA A 1 215 ? 51.259 23.740 -11.687 1.00 43.00 215 ALA A CA 1
ATOM 1668 C C . ALA A 1 215 ? 51.598 22.762 -12.830 1.00 43.00 215 ALA A C 1
ATOM 1670 O O . ALA A 1 215 ? 52.767 22.584 -13.162 1.00 43.00 215 ALA A O 1
ATOM 1671 N N . THR A 1 216 ? 50.583 22.161 -13.457 1.00 42.00 216 THR A N 1
ATOM 1672 C CA . THR A 1 216 ? 50.754 21.032 -14.388 1.00 42.00 216 THR A CA 1
ATOM 1673 C C . THR A 1 216 ? 50.824 21.460 -15.859 1.00 42.00 216 THR A C 1
ATOM 1675 O O . THR A 1 216 ? 51.427 20.774 -16.676 1.00 42.00 216 THR A O 1
ATOM 1678 N N . LEU A 1 217 ? 50.261 22.618 -16.216 1.00 43.59 217 LEU A N 1
ATOM 1679 C CA . LEU A 1 217 ? 50.156 23.079 -17.611 1.00 43.59 217 LEU A CA 1
ATOM 1680 C C . LEU A 1 217 ? 51.393 23.819 -18.163 1.00 43.59 217 LEU A C 1
ATOM 1682 O O . LEU A 1 217 ? 51.394 24.222 -19.322 1.00 43.59 217 LEU A O 1
ATOM 1686 N N . ASN A 1 218 ? 52.477 23.951 -17.394 1.00 44.31 218 ASN A N 1
ATOM 1687 C CA . ASN A 1 218 ? 53.701 24.647 -17.826 1.00 44.31 218 ASN A CA 1
ATOM 1688 C C . ASN A 1 218 ? 54.602 23.847 -18.805 1.00 44.31 218 ASN A C 1
ATOM 1690 O O . ASN A 1 218 ? 55.749 24.234 -19.011 1.00 44.31 218 ASN A O 1
ATOM 1694 N N . GLN A 1 219 ? 54.127 22.753 -19.422 1.00 46.91 219 GLN A N 1
ATOM 1695 C CA . GLN A 1 219 ? 54.947 21.875 -20.289 1.00 46.91 219 GLN A CA 1
ATOM 1696 C C . GLN A 1 219 ? 54.423 21.678 -21.738 1.00 46.91 219 GLN A C 1
ATOM 1698 O O . GLN A 1 219 ? 54.787 20.712 -22.394 1.00 46.91 219 GLN A O 1
ATOM 1703 N N . ASN A 1 220 ? 53.595 22.599 -22.251 1.00 38.78 220 ASN A N 1
ATOM 1704 C CA . ASN A 1 220 ? 53.102 22.738 -23.644 1.00 38.78 220 ASN A CA 1
ATOM 1705 C C . ASN A 1 220 ? 53.690 21.815 -24.751 1.00 38.78 220 ASN A C 1
ATOM 1707 O O . ASN A 1 220 ? 54.726 22.154 -25.321 1.00 38.78 220 ASN A O 1
ATOM 1711 N N . ASN A 1 221 ? 52.939 20.788 -25.194 1.00 42.44 221 ASN A N 1
ATOM 1712 C CA . ASN A 1 221 ? 52.742 20.484 -26.630 1.00 42.44 221 ASN A CA 1
ATOM 1713 C C . ASN A 1 221 ? 51.576 19.488 -26.875 1.00 42.44 221 ASN A C 1
ATOM 1715 O O . ASN A 1 221 ? 51.567 18.405 -26.297 1.00 42.44 221 ASN A O 1
ATOM 1719 N N . LEU A 1 222 ? 50.600 19.829 -27.732 1.00 45.41 222 LEU A N 1
ATOM 1720 C CA . LEU A 1 222 ? 49.352 19.063 -27.968 1.00 45.41 222 LEU A CA 1
ATOM 1721 C C . LEU A 1 222 ? 49.175 18.548 -29.413 1.00 45.41 222 LEU A C 1
ATOM 1723 O O . LEU A 1 222 ? 48.177 17.887 -29.704 1.00 45.41 222 LEU A O 1
ATOM 1727 N N . ASP A 1 223 ? 50.149 18.757 -30.303 1.00 45.56 223 ASP A N 1
ATOM 1728 C CA . ASP A 1 223 ? 50.089 18.273 -31.697 1.00 45.56 223 ASP A CA 1
ATOM 1729 C C . ASP A 1 223 ? 50.282 16.744 -31.840 1.00 45.56 223 ASP A C 1
ATOM 1731 O O . ASP A 1 223 ? 50.151 16.178 -32.923 1.00 45.56 223 ASP A O 1
ATOM 1735 N N . TYR A 1 224 ? 50.515 16.044 -30.728 1.00 44.88 224 TYR A N 1
ATOM 1736 C CA . TYR A 1 224 ? 50.837 14.614 -30.659 1.00 44.88 224 TYR A CA 1
ATOM 1737 C C . TYR A 1 224 ? 49.623 13.660 -30.788 1.00 44.88 224 TYR A C 1
ATOM 1739 O O . TYR A 1 224 ? 49.790 12.451 -30.924 1.00 44.88 224 TYR A O 1
ATOM 1747 N N . LEU A 1 225 ? 48.386 14.173 -30.737 1.00 41.31 225 LEU A N 1
ATOM 1748 C CA . LEU A 1 225 ? 47.156 13.360 -30.632 1.00 41.31 225 LEU A CA 1
ATOM 1749 C C . LEU A 1 225 ? 46.576 12.866 -31.973 1.00 41.31 225 LEU A C 1
ATOM 1751 O O . LEU A 1 225 ? 45.637 12.069 -31.978 1.00 41.31 225 LEU A O 1
ATOM 1755 N N . ASN A 1 226 ? 47.112 13.315 -33.111 1.00 44.16 226 ASN A N 1
ATOM 1756 C CA . ASN A 1 226 ? 46.617 12.927 -34.441 1.00 44.16 226 ASN A CA 1
ATOM 1757 C C . ASN A 1 226 ? 47.410 11.783 -35.099 1.00 44.16 226 ASN A C 1
ATOM 1759 O O . ASN A 1 226 ? 47.040 11.348 -36.190 1.00 44.16 226 ASN A O 1
ATOM 1763 N N . ASP A 1 227 ? 48.456 11.269 -34.450 1.00 46.09 227 ASP A N 1
ATOM 1764 C CA . ASP A 1 227 ? 49.320 10.225 -35.003 1.00 46.09 227 ASP A CA 1
ATOM 1765 C C . ASP A 1 227 ? 48.666 8.826 -34.943 1.00 46.09 227 ASP A C 1
ATOM 1767 O O . ASP A 1 227 ? 48.173 8.369 -33.907 1.00 46.09 227 ASP A O 1
ATOM 1771 N N . SER A 1 228 ? 48.667 8.126 -36.079 1.00 38.75 228 SER A N 1
ATOM 1772 C CA . SER A 1 228 ? 48.160 6.756 -36.229 1.00 38.75 228 SER A CA 1
ATOM 1773 C C . SER A 1 228 ? 48.903 5.710 -35.380 1.00 38.75 228 SER A C 1
ATOM 1775 O O . SER A 1 228 ? 48.285 4.727 -34.968 1.00 38.75 228 SER A O 1
ATOM 1777 N N . GLN A 1 229 ? 50.181 5.929 -35.050 1.00 36.09 229 GLN A N 1
ATOM 1778 C CA . GLN A 1 229 ? 50.973 5.042 -34.193 1.00 36.09 229 GLN A CA 1
ATOM 1779 C C . GLN A 1 229 ? 50.599 5.199 -32.714 1.00 36.09 229 GLN A C 1
ATOM 1781 O O . GLN A 1 229 ? 50.526 4.203 -31.994 1.00 36.09 229 GLN A O 1
ATOM 1786 N N . VAL A 1 230 ? 50.225 6.403 -32.270 1.00 39.38 230 VAL A N 1
ATOM 1787 C CA . VAL A 1 230 ? 49.758 6.656 -30.893 1.00 39.38 230 VAL A CA 1
ATOM 1788 C C . VAL A 1 230 ? 48.438 5.920 -30.606 1.00 39.38 230 VAL A C 1
ATOM 1790 O O . VAL A 1 230 ? 48.240 5.409 -29.502 1.00 39.38 230 VAL A O 1
ATOM 1793 N N . ARG A 1 231 ? 47.576 5.736 -31.620 1.00 44.25 231 ARG A N 1
ATOM 1794 C CA . ARG A 1 231 ? 46.334 4.937 -31.512 1.00 44.25 231 ARG A CA 1
ATOM 1795 C C . ARG A 1 231 ? 46.577 3.449 -31.237 1.00 44.25 231 ARG A C 1
ATOM 1797 O O . ARG A 1 231 ? 45.699 2.804 -30.671 1.00 44.25 231 ARG A O 1
ATOM 1804 N N . SER A 1 232 ? 47.743 2.912 -31.605 1.00 38.38 232 SER A N 1
ATOM 1805 C CA . SER A 1 232 ? 48.121 1.518 -31.318 1.00 38.38 232 SER A CA 1
ATOM 1806 C C . SER A 1 232 ? 48.785 1.308 -29.950 1.00 38.38 232 SER A C 1
ATOM 1808 O O . SER A 1 232 ? 48.859 0.172 -29.489 1.00 38.38 232 SER A O 1
ATOM 1810 N N . VAL A 1 233 ? 49.235 2.383 -29.287 1.00 33.97 233 VAL A N 1
ATOM 1811 C CA . VAL A 1 233 ? 50.075 2.318 -28.073 1.00 33.97 233 VAL A CA 1
ATOM 1812 C C . VAL A 1 233 ? 49.301 2.628 -26.782 1.00 33.97 233 VAL A C 1
ATOM 1814 O O . VAL A 1 233 ? 49.708 2.199 -25.704 1.00 33.97 233 VAL A O 1
ATOM 1817 N N . PHE A 1 234 ? 48.150 3.304 -26.847 1.00 39.16 234 PHE A N 1
ATOM 1818 C CA . PHE A 1 234 ? 47.344 3.557 -25.649 1.00 39.16 234 PHE A CA 1
ATOM 1819 C C . PHE A 1 234 ? 46.614 2.292 -25.173 1.00 39.16 234 PHE A C 1
ATOM 1821 O O . PHE A 1 234 ? 45.596 1.880 -25.734 1.00 39.16 234 PHE A O 1
ATOM 1828 N N . HIS A 1 235 ? 47.086 1.696 -24.075 1.00 45.88 235 HIS A N 1
ATOM 1829 C CA . HIS A 1 235 ? 46.305 0.692 -23.363 1.00 45.88 235 HIS A CA 1
ATOM 1830 C C . HIS A 1 235 ? 44.982 1.305 -22.875 1.00 45.88 235 HIS A C 1
ATOM 1832 O O . HIS A 1 235 ? 44.928 2.400 -22.316 1.00 45.88 235 HIS A O 1
ATOM 1838 N N . LYS A 1 236 ? 43.893 0.547 -23.055 1.00 47.09 236 LYS A N 1
ATOM 1839 C CA . LYS A 1 236 ? 42.488 0.904 -22.773 1.00 47.09 236 LYS A CA 1
ATOM 1840 C C . LYS A 1 236 ? 42.239 1.584 -21.411 1.00 47.09 236 LYS A C 1
ATOM 1842 O O . LYS A 1 236 ? 41.260 2.311 -21.274 1.00 47.09 236 LYS A O 1
ATOM 1847 N N . ARG A 1 237 ? 43.093 1.341 -20.408 1.00 38.72 237 ARG A N 1
ATOM 1848 C CA . ARG A 1 237 ? 42.999 1.916 -19.055 1.00 38.72 237 ARG A CA 1
ATOM 1849 C C . ARG A 1 237 ? 43.494 3.364 -18.989 1.00 38.72 237 ARG A C 1
ATOM 1851 O O . ARG A 1 237 ? 42.856 4.185 -18.338 1.00 38.72 237 ARG A O 1
ATOM 1858 N N . ASP A 1 238 ? 44.569 3.681 -19.704 1.00 42.94 238 ASP A N 1
ATOM 1859 C CA . ASP A 1 238 ? 45.267 4.967 -19.592 1.00 42.94 238 ASP A CA 1
ATOM 1860 C C . ASP A 1 238 ? 44.531 6.078 -20.356 1.00 42.94 238 ASP A C 1
ATOM 1862 O O . ASP A 1 238 ? 44.503 7.225 -19.922 1.00 42.94 238 ASP A O 1
ATOM 1866 N N . TRP A 1 239 ? 43.802 5.724 -21.421 1.00 51.03 239 TRP A N 1
ATOM 1867 C CA . TRP A 1 239 ? 42.921 6.657 -22.135 1.00 51.03 239 TRP A CA 1
ATOM 1868 C C . TRP A 1 239 ? 41.658 7.034 -21.344 1.00 51.03 239 TRP A C 1
ATOM 1870 O O . TRP A 1 239 ? 41.193 8.175 -21.389 1.00 51.03 239 TRP A O 1
ATOM 1880 N N . ILE A 1 240 ? 41.080 6.085 -20.596 1.00 47.62 240 ILE A N 1
ATOM 1881 C CA . ILE A 1 240 ? 39.903 6.350 -19.752 1.00 47.62 240 ILE A CA 1
ATOM 1882 C C . ILE A 1 240 ? 40.279 7.309 -18.619 1.00 47.62 240 ILE A C 1
ATOM 1884 O O . ILE A 1 240 ? 39.543 8.264 -18.379 1.00 47.62 240 ILE A O 1
ATOM 1888 N N . LEU A 1 241 ? 41.441 7.103 -17.992 1.00 45.56 241 LEU A N 1
ATOM 1889 C CA . LEU A 1 241 ? 41.968 7.992 -16.955 1.00 45.56 241 LEU A CA 1
ATOM 1890 C C . LEU A 1 241 ? 42.309 9.380 -17.523 1.00 45.56 241 LEU A C 1
ATOM 1892 O O . LEU A 1 241 ? 41.800 10.377 -17.018 1.00 45.56 241 LEU A O 1
ATOM 1896 N N . TRP A 1 242 ? 43.029 9.451 -18.648 1.00 56.06 242 TRP A N 1
ATOM 1897 C CA . TRP A 1 242 ? 43.362 10.718 -19.314 1.00 56.06 242 TRP A CA 1
ATOM 1898 C C . TRP A 1 242 ? 42.119 11.507 -19.762 1.00 56.06 242 TRP A C 1
ATOM 1900 O O . TRP A 1 242 ? 42.026 12.713 -19.548 1.00 56.06 242 TRP A O 1
ATOM 1910 N N . SER A 1 243 ? 41.108 10.844 -20.333 1.00 48.34 243 SER A N 1
ATOM 1911 C CA . SER A 1 243 ? 39.850 11.496 -20.732 1.00 48.34 243 SER A CA 1
ATOM 1912 C C . SER A 1 243 ? 38.979 11.923 -19.542 1.00 48.34 243 SER A C 1
ATOM 1914 O O . SER A 1 243 ? 38.205 12.871 -19.664 1.00 48.34 243 SER A O 1
ATOM 1916 N N . GLN A 1 244 ? 39.055 11.241 -18.393 1.00 52.16 244 GLN A N 1
ATOM 1917 C CA . GLN A 1 244 ? 38.414 11.674 -17.143 1.00 52.16 244 GLN A CA 1
ATOM 1918 C C . GLN A 1 244 ? 39.119 12.902 -16.551 1.00 52.16 244 GLN A C 1
ATOM 1920 O O . GLN A 1 244 ? 38.446 13.872 -16.206 1.00 52.16 244 GLN A O 1
ATOM 1925 N N . GLU A 1 245 ? 40.452 12.919 -16.535 1.00 50.78 245 GLU A N 1
ATOM 1926 C CA . GLU A 1 245 ? 41.250 14.086 -16.132 1.00 50.78 245 GLU A CA 1
ATOM 1927 C C . GLU A 1 245 ? 41.015 15.290 -17.063 1.00 50.78 245 GLU A C 1
ATOM 1929 O O . GLU A 1 245 ? 40.829 16.415 -16.598 1.00 50.78 245 GLU A O 1
ATOM 1934 N N . CYS A 1 246 ? 40.899 15.057 -18.375 1.00 49.88 246 CYS A N 1
ATOM 1935 C CA . CYS A 1 246 ? 40.553 16.087 -19.358 1.00 49.88 246 CYS A CA 1
ATOM 1936 C C . CYS A 1 246 ? 39.114 16.616 -19.198 1.00 49.88 246 CYS A C 1
ATOM 1938 O O . CYS A 1 246 ? 38.864 17.806 -19.388 1.00 49.88 246 CYS A O 1
ATOM 1940 N N . ARG A 1 247 ? 38.152 15.756 -18.835 1.00 51.34 247 ARG A N 1
ATOM 1941 C CA . ARG A 1 247 ? 36.748 16.147 -18.596 1.00 51.34 247 ARG A CA 1
ATOM 1942 C C . ARG A 1 247 ? 36.594 17.092 -17.414 1.00 51.34 247 ARG A C 1
ATOM 1944 O O . ARG A 1 247 ? 35.840 18.056 -17.506 1.00 51.34 247 ARG A O 1
ATOM 1951 N N . ASN A 1 248 ? 37.320 16.810 -16.339 1.00 49.47 248 ASN A N 1
ATOM 1952 C CA . ASN A 1 248 ? 37.239 17.565 -15.091 1.00 49.47 248 ASN A CA 1
ATOM 1953 C C . ASN A 1 248 ? 38.114 18.832 -15.119 1.00 49.47 248 ASN A C 1
ATOM 1955 O O . ASN A 1 248 ? 38.079 19.638 -14.193 1.00 49.47 248 ASN A O 1
ATOM 1959 N N . SER A 1 249 ? 38.885 19.028 -16.192 1.00 45.47 249 SER A N 1
ATOM 1960 C CA . SER A 1 249 ? 39.696 20.217 -16.422 1.00 45.47 249 SER A CA 1
ATOM 1961 C C . SER A 1 249 ? 38.875 21.324 -17.095 1.00 45.47 249 SER A C 1
ATOM 1963 O O . SER A 1 249 ? 38.473 21.213 -18.257 1.00 45.47 249 SER A O 1
ATOM 1965 N N . GLU A 1 250 ? 38.652 22.436 -16.388 1.00 48.19 250 GLU A N 1
ATOM 1966 C CA . GLU A 1 250 ? 38.055 23.665 -16.946 1.00 48.19 250 GLU A CA 1
ATOM 1967 C C . GLU A 1 250 ? 38.974 24.402 -17.941 1.00 48.19 250 GLU A C 1
ATOM 1969 O O . GLU A 1 250 ? 38.541 25.363 -18.571 1.00 48.19 250 GLU A O 1
ATOM 1974 N N . VAL A 1 251 ? 40.231 23.969 -18.108 1.00 43.00 251 VAL A N 1
ATOM 1975 C CA . VAL A 1 251 ? 41.225 24.649 -18.965 1.00 43.00 251 VAL A CA 1
ATOM 1976 C C . VAL A 1 251 ? 41.269 24.091 -20.391 1.00 43.00 251 VAL A C 1
ATOM 1978 O O . VAL A 1 251 ? 41.871 24.683 -21.285 1.00 43.00 251 VAL A O 1
ATOM 1981 N N . ILE A 1 252 ? 40.582 22.979 -20.646 1.00 52.47 252 ILE A N 1
ATOM 1982 C CA . ILE A 1 252 ? 40.439 22.452 -22.001 1.00 52.47 252 ILE A CA 1
ATOM 1983 C C . ILE A 1 252 ? 39.388 23.275 -22.748 1.00 52.47 252 ILE A C 1
ATOM 1985 O O . ILE A 1 252 ? 38.218 23.274 -22.365 1.00 52.47 252 ILE A O 1
ATOM 1989 N N . ASP A 1 253 ? 39.811 23.946 -23.828 1.00 68.25 253 ASP A N 1
ATOM 1990 C CA . ASP A 1 253 ? 38.928 24.660 -24.762 1.00 68.25 253 ASP A CA 1
ATOM 1991 C C . ASP A 1 253 ? 37.709 23.783 -25.092 1.00 68.25 253 ASP A C 1
ATOM 1993 O O . ASP A 1 253 ? 37.846 22.601 -25.427 1.00 68.25 253 ASP A O 1
ATOM 1997 N N . ASN A 1 254 ? 36.509 24.365 -25.032 1.00 65.50 254 ASN A N 1
ATOM 1998 C CA . ASN A 1 254 ? 35.257 23.712 -25.410 1.00 65.50 254 ASN A CA 1
ATOM 1999 C C . ASN A 1 254 ? 35.344 23.011 -26.781 1.00 65.50 254 ASN A C 1
ATOM 2001 O O . ASN A 1 254 ? 34.710 21.974 -26.972 1.00 65.50 254 ASN A O 1
ATOM 2005 N N . LYS A 1 255 ? 36.168 23.507 -27.714 1.00 65.88 255 LYS A N 1
ATOM 2006 C CA . LYS A 1 255 ? 36.459 22.855 -29.002 1.00 65.88 255 LYS A CA 1
ATOM 2007 C C . LYS A 1 255 ? 37.239 21.548 -28.854 1.00 65.88 255 LYS A C 1
ATOM 2009 O O . LYS A 1 255 ? 36.932 20.580 -29.547 1.00 65.88 255 LYS A O 1
ATOM 2014 N N . ILE A 1 256 ? 38.235 21.498 -27.972 1.00 67.44 256 ILE A N 1
ATOM 2015 C CA . ILE A 1 256 ? 38.996 20.275 -27.680 1.00 67.44 256 ILE A CA 1
ATOM 2016 C C . ILE A 1 256 ? 38.100 19.292 -26.924 1.00 67.44 256 ILE A C 1
ATOM 2018 O O . ILE A 1 256 ? 38.045 18.119 -27.285 1.00 67.44 256 ILE A O 1
ATOM 2022 N N . ARG A 1 257 ? 37.314 19.774 -25.953 1.00 67.88 257 ARG A N 1
ATOM 2023 C CA . ARG A 1 257 ? 36.334 18.953 -25.229 1.00 67.88 257 ARG A CA 1
ATOM 2024 C C . ARG A 1 257 ? 35.299 18.344 -26.182 1.00 67.88 257 ARG A C 1
ATOM 2026 O O . ARG A 1 257 ? 35.009 17.155 -26.084 1.00 67.88 257 ARG A O 1
ATOM 2033 N N . ALA A 1 258 ? 34.808 19.116 -27.153 1.00 70.38 258 ALA A N 1
ATOM 2034 C CA . ALA A 1 258 ? 33.908 18.626 -28.195 1.00 70.38 258 ALA A CA 1
ATOM 2035 C C . ALA A 1 258 ? 34.566 17.558 -29.089 1.00 70.38 258 ALA A C 1
ATOM 2037 O O . ALA A 1 258 ? 33.950 16.527 -29.338 1.00 70.38 258 ALA A O 1
ATOM 2038 N N . LYS A 1 259 ? 35.826 17.750 -29.510 1.00 72.06 259 LYS A N 1
ATOM 2039 C CA . LYS A 1 259 ? 36.577 16.743 -30.288 1.00 72.06 259 LYS A CA 1
ATOM 2040 C C . LYS A 1 259 ? 36.826 15.452 -29.505 1.00 72.06 259 LYS A C 1
ATOM 2042 O O . LYS A 1 259 ? 36.697 14.370 -30.069 1.00 72.06 259 LYS A O 1
ATOM 2047 N N . ILE A 1 260 ? 37.148 15.554 -28.213 1.00 72.19 260 ILE A N 1
ATOM 2048 C CA . ILE A 1 260 ? 37.301 14.391 -27.328 1.00 72.19 260 ILE A CA 1
ATOM 2049 C C . ILE A 1 260 ? 35.965 13.652 -27.202 1.00 72.19 260 ILE A C 1
ATOM 2051 O O . ILE A 1 260 ? 35.936 12.432 -27.336 1.00 72.19 260 ILE A O 1
ATOM 2055 N N . HIS A 1 261 ? 34.858 14.370 -26.999 1.00 70.75 261 HIS A N 1
ATOM 2056 C CA . HIS A 1 261 ? 33.530 13.758 -26.915 1.00 70.75 261 HIS A CA 1
ATOM 2057 C C . HIS A 1 261 ? 33.092 13.080 -28.213 1.00 70.75 261 HIS A C 1
ATOM 2059 O O . HIS A 1 261 ? 32.544 11.981 -28.155 1.00 70.75 261 HIS A O 1
ATOM 2065 N N . ASP A 1 262 ? 33.353 13.699 -29.363 1.00 74.38 262 ASP A N 1
ATOM 2066 C CA . ASP A 1 262 ? 33.060 13.118 -30.672 1.00 74.38 262 ASP A CA 1
ATOM 2067 C C . ASP A 1 262 ? 33.879 11.837 -30.911 1.00 74.38 262 ASP A C 1
ATOM 2069 O O . ASP A 1 262 ? 33.331 10.797 -31.282 1.00 74.38 262 ASP A O 1
ATOM 2073 N N . PHE A 1 263 ? 35.178 11.868 -30.599 1.00 77.25 263 PHE A N 1
ATOM 2074 C CA . PHE A 1 263 ? 36.046 10.696 -30.702 1.00 77.25 263 PHE A CA 1
ATOM 2075 C C . PHE A 1 263 ? 35.630 9.568 -29.747 1.00 77.25 263 PHE A C 1
ATOM 2077 O O . PHE A 1 263 ? 35.517 8.418 -30.174 1.00 77.25 263 PHE A O 1
ATOM 2084 N N . GLU A 1 264 ? 35.360 9.876 -28.472 1.00 75.25 264 GLU A N 1
ATOM 2085 C CA . GLU A 1 264 ? 34.824 8.901 -27.513 1.00 75.25 264 GLU A CA 1
ATOM 2086 C C . GLU A 1 264 ? 33.515 8.299 -28.025 1.00 75.25 264 GLU A C 1
ATOM 2088 O O . GLU A 1 264 ? 33.334 7.082 -27.963 1.00 75.25 264 GLU A O 1
ATOM 2093 N N . GLY A 1 265 ? 32.629 9.142 -28.562 1.00 76.00 265 GLY A N 1
ATOM 2094 C CA . GLY A 1 265 ? 31.367 8.725 -29.150 1.00 76.00 265 GLY A CA 1
ATOM 2095 C C . GLY A 1 265 ? 31.582 7.647 -30.209 1.00 76.00 265 GLY A C 1
ATOM 2096 O O . GLY A 1 265 ? 31.107 6.519 -30.066 1.00 76.00 265 GLY A O 1
ATOM 2097 N N . LYS A 1 266 ? 32.397 7.952 -31.221 1.00 80.56 266 LYS A N 1
ATOM 2098 C CA . LYS A 1 266 ? 32.745 7.033 -32.318 1.00 80.56 266 LYS A CA 1
ATOM 2099 C C . LYS A 1 266 ? 33.421 5.751 -31.837 1.00 80.56 266 LYS A C 1
ATOM 2101 O O . LYS A 1 266 ? 33.047 4.661 -32.267 1.00 80.56 266 LYS A O 1
ATOM 2106 N N . PHE A 1 267 ? 34.365 5.857 -30.905 1.00 80.12 267 PHE A N 1
ATOM 2107 C CA . PHE A 1 267 ? 35.054 4.705 -30.323 1.00 80.12 267 PHE A CA 1
ATOM 2108 C C . PHE A 1 267 ? 34.086 3.759 -29.599 1.00 80.12 267 PHE A C 1
ATOM 2110 O O . PHE A 1 267 ? 34.155 2.532 -29.736 1.00 80.12 267 PHE A O 1
ATOM 2117 N N . HIS A 1 268 ? 33.140 4.318 -28.842 1.00 78.19 268 HIS A N 1
ATOM 2118 C CA . HIS A 1 268 ? 32.105 3.530 -28.191 1.00 78.19 268 HIS A CA 1
ATOM 2119 C C . HIS A 1 268 ? 31.109 2.941 -29.199 1.00 78.19 268 HIS A C 1
ATOM 2121 O O . HIS A 1 268 ? 30.754 1.777 -29.030 1.00 78.19 268 HIS A O 1
ATOM 2127 N N . CYS A 1 269 ? 30.753 3.635 -30.284 1.00 77.69 269 CYS A N 1
ATOM 2128 C CA . CYS A 1 269 ? 29.967 3.042 -31.376 1.00 77.69 269 CYS A CA 1
ATOM 2129 C C . CYS A 1 269 ? 30.668 1.799 -31.958 1.00 77.69 269 CYS A C 1
ATOM 2131 O O . CYS A 1 269 ? 30.093 0.710 -31.986 1.00 77.69 269 CYS A O 1
ATOM 2133 N N . PHE A 1 270 ? 31.942 1.947 -32.340 1.00 82.38 270 PHE A N 1
ATOM 2134 C CA . PHE A 1 270 ? 32.741 0.906 -32.993 1.00 82.38 270 PHE A CA 1
ATOM 2135 C C . PHE A 1 270 ? 32.845 -0.375 -32.156 1.00 82.38 270 PHE A C 1
ATOM 2137 O O . PHE A 1 270 ? 32.552 -1.479 -32.622 1.00 82.38 270 PHE A O 1
ATOM 2144 N N . ILE A 1 271 ? 33.221 -0.246 -30.879 1.00 76.88 271 ILE A N 1
ATOM 2145 C CA . ILE A 1 271 ? 33.369 -1.421 -30.009 1.00 76.88 271 ILE A CA 1
ATOM 2146 C C . ILE A 1 271 ? 32.010 -2.095 -29.735 1.00 76.88 271 ILE A C 1
ATOM 2148 O O . ILE A 1 271 ? 31.969 -3.291 -29.474 1.00 76.88 271 ILE A O 1
ATOM 2152 N N . SER A 1 272 ? 30.891 -1.366 -29.766 1.00 77.25 272 SER A N 1
ATOM 2153 C CA . SER A 1 272 ? 29.586 -1.970 -29.475 1.00 77.25 272 SER A CA 1
ATOM 2154 C C . SER A 1 272 ? 29.074 -2.775 -30.658 1.00 77.25 272 SER A C 1
ATOM 2156 O O . SER A 1 272 ? 28.598 -3.889 -30.473 1.00 77.25 272 SER A O 1
ATOM 2158 N N . LEU A 1 273 ? 29.257 -2.263 -31.874 1.00 81.19 273 LEU A N 1
ATOM 2159 C CA . LEU A 1 273 ? 28.877 -2.963 -33.100 1.00 81.19 273 LEU A CA 1
ATOM 2160 C C . LEU A 1 273 ? 29.741 -4.208 -33.349 1.00 81.19 273 LEU A C 1
ATOM 2162 O O . LEU A 1 273 ? 29.234 -5.231 -33.795 1.00 81.19 273 LEU A O 1
ATOM 2166 N N . SER A 1 274 ? 31.024 -4.176 -32.989 1.00 80.00 274 SER A N 1
ATOM 2167 C CA . SER A 1 274 ? 31.931 -5.328 -33.151 1.00 80.00 274 SER A CA 1
ATOM 2168 C C . SER A 1 274 ? 31.669 -6.498 -32.191 1.00 80.00 274 SER A C 1
ATOM 2170 O O . SER A 1 274 ? 32.258 -7.563 -32.361 1.00 80.00 274 SER A O 1
ATOM 2172 N N . ARG A 1 275 ? 30.786 -6.343 -31.195 1.00 78.00 275 ARG A N 1
ATOM 2173 C CA . ARG A 1 275 ? 30.466 -7.396 -30.212 1.00 78.00 275 ARG A CA 1
ATOM 2174 C C . ARG A 1 275 ? 29.382 -8.368 -30.646 1.00 78.00 275 ARG A C 1
ATOM 2176 O O . ARG A 1 275 ? 29.238 -9.405 -30.007 1.00 78.00 275 ARG A O 1
ATOM 2183 N N . PHE A 1 276 ? 28.627 -8.051 -31.691 1.00 78.69 276 PHE A N 1
ATOM 2184 C CA . PHE A 1 276 ? 27.642 -8.980 -32.223 1.00 78.69 276 PHE A CA 1
ATOM 2185 C C . PHE A 1 276 ? 28.371 -10.149 -32.904 1.00 78.69 276 PHE A C 1
ATOM 2187 O O . PHE A 1 276 ? 28.800 -10.051 -34.056 1.00 78.69 276 PHE A O 1
ATOM 2194 N N . SER A 1 277 ? 28.572 -11.232 -32.150 1.00 76.00 277 SER A N 1
ATOM 2195 C CA . SER A 1 277 ? 29.281 -12.442 -32.582 1.00 76.00 277 SER A CA 1
ATOM 2196 C C . SER A 1 277 ? 28.401 -13.372 -33.421 1.00 76.00 277 SER A C 1
ATOM 2198 O O . SER A 1 277 ? 28.913 -14.098 -34.269 1.00 76.00 277 SER A O 1
ATOM 2200 N N . SER A 1 278 ? 27.085 -13.317 -33.218 1.00 83.56 278 SER A N 1
ATOM 2201 C CA . SER A 1 278 ? 26.079 -14.165 -33.861 1.00 83.56 278 SER A CA 1
ATOM 2202 C C . SER A 1 278 ? 25.148 -13.343 -34.754 1.00 83.56 278 SER A C 1
ATOM 2204 O O . SER A 1 278 ? 23.974 -13.166 -34.443 1.00 83.56 278 SER A O 1
ATOM 2206 N N . LEU A 1 279 ? 25.691 -12.808 -35.847 1.00 89.31 279 LEU A N 1
ATOM 2207 C CA . LEU A 1 279 ? 24.913 -12.114 -36.876 1.00 89.31 279 LEU A CA 1
ATOM 2208 C C . LEU A 1 279 ? 24.712 -13.012 -38.098 1.00 89.31 279 LEU A C 1
ATOM 2210 O O . LEU A 1 279 ? 25.624 -13.742 -38.498 1.00 89.31 279 LEU A O 1
ATOM 2214 N N . THR A 1 280 ? 23.546 -12.907 -38.722 1.00 92.44 280 THR A N 1
ATOM 2215 C CA . THR A 1 280 ? 23.305 -13.351 -40.099 1.00 92.44 280 THR A CA 1
ATOM 2216 C C . THR A 1 280 ? 24.196 -12.571 -41.074 1.00 92.44 280 THR A C 1
ATOM 2218 O O . THR A 1 280 ? 24.705 -11.498 -40.750 1.00 92.44 280 THR A O 1
ATOM 2221 N N . GLU A 1 281 ? 24.408 -13.089 -42.285 1.00 93.94 281 GLU A N 1
ATOM 2222 C CA . GLU A 1 281 ? 25.244 -12.398 -43.282 1.00 93.94 281 GLU A CA 1
ATOM 2223 C C . GLU A 1 281 ? 24.690 -11.016 -43.665 1.00 93.94 281 GLU A C 1
ATOM 2225 O O . GLU A 1 281 ? 25.456 -10.072 -43.858 1.00 93.94 281 GLU A O 1
ATOM 2230 N N . GLU A 1 282 ? 23.364 -10.863 -43.691 1.00 95.12 282 GLU A N 1
ATOM 2231 C CA . GLU A 1 282 ? 22.711 -9.575 -43.942 1.00 95.12 282 GLU A CA 1
ATOM 2232 C C . GLU A 1 282 ? 22.959 -8.578 -42.797 1.00 95.12 282 GLU A C 1
ATOM 2234 O O . GLU A 1 282 ? 23.350 -7.432 -43.031 1.00 95.12 282 GLU A O 1
ATOM 2239 N N . GLU A 1 283 ? 22.830 -9.022 -41.545 1.00 93.75 283 GLU A N 1
ATOM 2240 C CA . GLU A 1 283 ? 23.140 -8.193 -40.377 1.00 93.75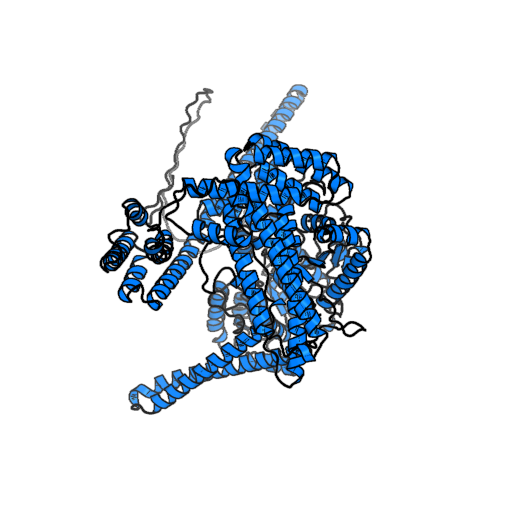 283 GLU A CA 1
ATOM 2241 C C . GLU A 1 283 ? 24.628 -7.822 -40.311 1.00 93.75 283 GLU A C 1
ATOM 2243 O O . GLU A 1 283 ? 24.952 -6.685 -39.965 1.00 93.75 283 GLU A O 1
ATOM 2248 N N . LYS A 1 284 ? 25.543 -8.741 -40.660 1.00 94.38 284 LYS A N 1
ATOM 2249 C CA . LYS A 1 284 ? 26.984 -8.443 -40.759 1.00 94.38 284 LYS A CA 1
ATOM 2250 C C . LYS A 1 284 ? 27.241 -7.361 -41.798 1.00 94.38 284 LYS A C 1
ATOM 2252 O O . LYS A 1 284 ? 27.951 -6.404 -41.500 1.00 94.38 284 LYS A O 1
ATOM 2257 N N . SER A 1 285 ? 26.627 -7.483 -42.975 1.00 95.69 285 SER A N 1
ATOM 2258 C CA . SER A 1 285 ? 26.756 -6.494 -44.044 1.00 95.69 285 SER A CA 1
ATOM 2259 C C . SER A 1 285 ? 26.281 -5.111 -43.588 1.00 95.69 285 SER A C 1
ATOM 2261 O O . SER A 1 285 ? 27.031 -4.144 -43.714 1.00 95.69 285 SER A O 1
ATOM 2263 N N . LEU A 1 286 ? 25.098 -5.010 -42.971 1.00 93.75 286 LEU A N 1
ATOM 2264 C CA . LEU A 1 286 ? 24.591 -3.739 -42.441 1.00 93.75 286 LEU A CA 1
ATOM 2265 C C . LEU A 1 286 ? 25.461 -3.183 -41.308 1.00 93.75 286 LEU A C 1
ATOM 2267 O O . LEU A 1 286 ? 25.717 -1.981 -41.271 1.00 93.75 286 LEU A O 1
ATOM 2271 N N . ARG A 1 287 ? 25.951 -4.031 -40.396 1.00 94.62 287 ARG A N 1
ATOM 2272 C CA . ARG A 1 287 ? 26.897 -3.620 -39.349 1.00 94.62 287 ARG A CA 1
ATOM 2273 C C . ARG A 1 287 ? 28.152 -3.003 -39.966 1.00 94.62 287 ARG A C 1
ATOM 2275 O O . ARG A 1 287 ? 28.595 -1.952 -39.506 1.00 94.62 287 ARG A O 1
ATOM 2282 N N . ASP A 1 288 ? 28.714 -3.633 -40.990 1.00 93.94 288 ASP A N 1
ATOM 2283 C CA . ASP A 1 288 ? 29.939 -3.166 -41.641 1.00 93.94 288 ASP A CA 1
ATOM 2284 C C . ASP A 1 288 ? 29.705 -1.839 -42.386 1.00 93.94 288 ASP A C 1
ATOM 2286 O O . ASP A 1 288 ? 30.560 -0.953 -42.358 1.00 93.94 288 ASP A O 1
ATOM 2290 N N . GLU A 1 289 ? 28.511 -1.624 -42.948 1.00 95.44 289 GLU A N 1
ATOM 2291 C CA . GLU A 1 289 ? 28.104 -0.318 -43.481 1.00 95.44 289 GLU A CA 1
ATOM 2292 C C . GLU A 1 289 ? 27.999 0.762 -42.390 1.00 95.44 289 GLU A C 1
ATOM 2294 O O . GLU A 1 289 ? 28.447 1.894 -42.599 1.00 95.44 289 GLU A O 1
ATOM 2299 N N . VAL A 1 290 ? 27.462 0.430 -41.207 1.00 92.06 290 VAL A N 1
ATOM 2300 C CA . VAL A 1 290 ? 27.452 1.352 -40.057 1.00 92.06 290 VAL A CA 1
ATOM 2301 C C . VAL A 1 290 ? 28.883 1.693 -39.638 1.00 92.06 290 VAL A C 1
ATOM 2303 O O . VAL A 1 290 ? 29.196 2.866 -39.438 1.00 92.06 290 VAL A O 1
ATOM 2306 N N . LEU A 1 291 ? 29.775 0.705 -39.548 1.00 90.88 291 LEU A N 1
ATOM 2307 C CA . LEU A 1 291 ? 31.182 0.931 -39.208 1.00 90.88 291 LEU A CA 1
ATOM 2308 C C . LEU A 1 291 ? 31.876 1.841 -40.234 1.00 90.88 291 LEU A C 1
ATOM 2310 O O . LEU A 1 291 ? 32.524 2.813 -39.845 1.00 90.88 291 LEU A O 1
ATOM 2314 N N . ASN A 1 292 ? 31.652 1.610 -41.528 1.00 93.00 292 ASN A N 1
ATOM 2315 C CA . ASN A 1 292 ? 32.201 2.439 -42.603 1.00 93.00 292 ASN A CA 1
ATOM 2316 C C . ASN A 1 292 ? 31.717 3.903 -42.515 1.00 93.00 292 ASN A C 1
ATOM 2318 O O . ASN A 1 292 ? 32.488 4.836 -42.731 1.00 93.00 292 ASN A O 1
ATOM 2322 N N . SER A 1 293 ? 30.457 4.137 -42.130 1.00 92.75 293 SER A N 1
ATOM 2323 C CA . SER A 1 293 ? 29.943 5.504 -41.929 1.00 92.75 293 SER A CA 1
ATOM 2324 C C . SER A 1 293 ? 30.609 6.241 -40.753 1.00 92.75 293 SER A C 1
ATOM 2326 O O . SER A 1 293 ? 30.819 7.455 -40.821 1.00 92.75 293 SER A O 1
ATOM 2328 N N . ILE A 1 294 ? 31.007 5.514 -39.696 1.00 88.19 294 ILE A N 1
ATOM 2329 C CA . ILE A 1 294 ? 31.784 6.064 -38.572 1.00 88.19 294 ILE A CA 1
ATOM 2330 C C . ILE A 1 294 ? 33.177 6.477 -39.056 1.00 88.19 294 ILE A C 1
ATOM 2332 O O . ILE A 1 294 ? 33.638 7.572 -38.725 1.00 88.19 294 ILE A O 1
ATOM 2336 N N . GLU A 1 295 ? 33.835 5.630 -39.852 1.00 88.56 295 GLU A N 1
ATOM 2337 C CA . GLU A 1 295 ? 35.170 5.895 -40.407 1.00 88.56 295 GLU A CA 1
ATOM 2338 C C . GLU A 1 295 ? 35.177 7.103 -41.347 1.00 88.56 295 GLU A C 1
ATOM 2340 O O . GLU A 1 295 ? 36.057 7.960 -41.251 1.00 88.56 295 GLU A O 1
ATOM 2345 N N . LYS A 1 296 ? 34.153 7.223 -42.198 1.00 91.69 296 LYS A N 1
ATOM 2346 C CA . LYS A 1 296 ? 33.949 8.380 -43.082 1.00 91.69 296 LYS A CA 1
ATOM 2347 C C . LYS A 1 296 ? 33.537 9.653 -42.343 1.00 91.69 296 LYS A C 1
ATOM 2349 O O . LYS A 1 296 ? 33.530 10.720 -42.954 1.00 91.69 296 LYS A O 1
ATOM 2354 N N . ASN A 1 297 ? 33.209 9.558 -41.052 1.00 89.69 297 ASN A N 1
ATOM 2355 C CA . ASN A 1 297 ? 32.657 10.651 -40.260 1.00 89.69 297 ASN A CA 1
ATOM 2356 C C . ASN A 1 297 ? 31.400 11.268 -40.911 1.00 89.69 297 ASN A C 1
ATOM 2358 O O . ASN A 1 297 ? 31.292 12.490 -41.009 1.00 89.69 297 ASN A O 1
ATOM 2362 N N . ASP A 1 298 ? 30.466 10.423 -41.359 1.00 93.38 298 ASP A N 1
ATOM 2363 C CA . ASP A 1 298 ? 29.174 10.839 -41.922 1.00 93.38 298 ASP A CA 1
ATOM 2364 C C . ASP A 1 298 ? 28.039 10.524 -40.927 1.00 93.38 298 ASP A C 1
ATOM 2366 O O . ASP A 1 298 ? 27.544 9.392 -40.880 1.00 93.38 298 ASP A O 1
ATOM 2370 N N . PRO A 1 299 ? 27.599 11.503 -40.109 1.00 89.50 299 PRO A N 1
ATOM 2371 C CA . PRO A 1 299 ? 26.551 11.274 -39.121 1.00 89.50 299 PRO A CA 1
ATOM 2372 C C . PRO A 1 299 ? 25.187 10.939 -39.742 1.00 89.50 299 PRO A C 1
ATOM 2374 O O . PRO A 1 299 ? 24.366 10.289 -39.092 1.00 89.50 299 PRO A O 1
ATOM 2377 N N . SER A 1 300 ? 24.925 11.374 -40.982 1.00 92.69 300 SER A N 1
ATOM 2378 C CA . SER A 1 300 ? 23.654 11.129 -41.672 1.00 92.69 300 SER A CA 1
ATOM 2379 C C . SER A 1 300 ? 23.581 9.695 -42.180 1.00 92.69 300 SER A C 1
ATOM 2381 O O . SER A 1 300 ? 22.600 8.990 -41.911 1.00 92.69 300 SER A O 1
ATOM 2383 N N . GLU A 1 301 ? 24.643 9.237 -42.848 1.00 93.88 301 GLU A N 1
ATOM 2384 C CA . GLU A 1 301 ? 24.774 7.842 -43.263 1.00 93.88 301 GLU A CA 1
ATOM 2385 C C . GLU A 1 301 ? 24.773 6.920 -42.036 1.00 93.88 301 GLU A C 1
ATOM 2387 O O . GLU A 1 301 ? 24.018 5.945 -42.017 1.00 93.88 301 GLU A O 1
ATOM 2392 N N . PHE A 1 302 ? 25.493 7.286 -40.968 1.00 92.94 302 PHE A N 1
ATOM 2393 C CA . PHE A 1 302 ? 25.488 6.552 -39.702 1.00 92.94 302 PHE A CA 1
ATOM 2394 C C . PHE A 1 302 ? 24.092 6.405 -39.113 1.00 92.94 302 PHE A C 1
ATOM 2396 O O . PHE A 1 302 ? 23.673 5.287 -38.810 1.00 92.94 302 PHE A O 1
ATOM 2403 N N . GLN A 1 303 ? 23.345 7.503 -38.977 1.00 91.69 303 GLN A N 1
ATOM 2404 C CA . GLN A 1 303 ? 21.990 7.474 -38.430 1.00 91.69 303 GLN A CA 1
ATOM 2405 C C . GLN A 1 303 ? 21.085 6.553 -39.263 1.00 91.69 303 GLN A C 1
ATOM 2407 O O . GLN A 1 303 ? 20.397 5.691 -38.713 1.00 91.69 303 GLN A O 1
ATOM 2412 N N . LYS A 1 304 ? 21.129 6.678 -40.597 1.00 95.56 304 LYS A N 1
ATOM 2413 C CA . LYS A 1 304 ? 20.329 5.865 -41.523 1.00 95.56 304 LYS A CA 1
ATOM 2414 C C . LYS A 1 304 ? 20.674 4.376 -41.433 1.00 95.56 304 LYS A C 1
ATOM 2416 O O . LYS A 1 304 ? 19.765 3.560 -41.272 1.00 95.56 304 LYS A O 1
ATOM 2421 N N . LYS A 1 305 ? 21.957 4.022 -41.537 1.00 96.00 305 LYS A N 1
ATOM 2422 C CA . LYS A 1 305 ? 22.424 2.628 -41.513 1.00 96.00 305 LYS A CA 1
ATOM 2423 C C . LYS A 1 305 ? 22.216 1.987 -40.145 1.00 96.00 305 LYS A C 1
ATOM 2425 O O . LYS A 1 305 ? 21.774 0.846 -40.082 1.00 96.00 305 LYS A O 1
ATOM 2430 N N . THR A 1 306 ? 22.409 2.740 -39.061 1.00 91.75 306 THR A N 1
ATOM 2431 C CA . THR A 1 306 ? 22.145 2.263 -37.693 1.00 91.75 306 THR A CA 1
ATOM 2432 C C . THR A 1 306 ? 20.671 1.910 -37.520 1.00 91.75 306 THR A C 1
ATOM 2434 O O . THR A 1 306 ? 20.352 0.839 -37.012 1.00 91.75 306 THR A O 1
ATOM 2437 N N . ILE A 1 307 ? 19.753 2.754 -38.008 1.00 93.19 307 ILE A N 1
ATOM 2438 C CA . ILE A 1 307 ? 18.313 2.453 -37.978 1.00 93.19 307 ILE A CA 1
ATOM 2439 C C . ILE A 1 307 ? 17.992 1.196 -38.798 1.00 93.19 307 ILE A C 1
ATOM 2441 O O . ILE A 1 307 ? 17.198 0.378 -38.345 1.00 93.19 307 ILE A O 1
ATOM 2445 N N . GLN A 1 308 ? 18.580 1.031 -39.988 1.00 95.50 308 GLN A N 1
ATOM 2446 C CA . GLN A 1 308 ? 18.370 -0.166 -40.815 1.00 95.50 308 GLN A CA 1
ATOM 2447 C C . GLN A 1 308 ? 18.867 -1.434 -40.112 1.00 95.50 308 GLN A C 1
ATOM 2449 O O . GLN A 1 308 ? 18.121 -2.404 -40.018 1.00 95.50 308 GLN A O 1
ATOM 2454 N N . PHE A 1 309 ? 20.076 -1.387 -39.553 1.00 95.00 309 PHE A N 1
ATOM 2455 C CA . PHE A 1 309 ? 20.673 -2.491 -38.808 1.00 95.00 309 PHE A CA 1
ATOM 2456 C C . PHE A 1 309 ? 19.805 -2.917 -37.616 1.00 95.00 309 PHE A C 1
ATOM 2458 O O . PHE A 1 309 ? 19.436 -4.083 -37.503 1.00 95.00 309 PHE A O 1
ATOM 2465 N N . TYR A 1 310 ? 19.399 -1.973 -36.761 1.00 93.12 310 TYR A N 1
ATOM 2466 C CA . TYR A 1 310 ? 18.564 -2.303 -35.605 1.00 93.12 310 TYR A CA 1
ATOM 2467 C C . TYR A 1 310 ? 17.138 -2.718 -35.982 1.00 93.12 310 TYR A C 1
ATOM 2469 O O . TYR A 1 310 ? 16.526 -3.477 -35.232 1.00 93.12 310 TYR A O 1
ATOM 2477 N N . LYS A 1 311 ? 16.590 -2.271 -37.122 1.00 94.12 311 LYS A N 1
ATOM 2478 C CA . LYS A 1 311 ? 15.289 -2.760 -37.614 1.00 94.12 311 LYS A CA 1
ATOM 2479 C C . LYS A 1 311 ? 15.359 -4.235 -37.990 1.00 94.12 311 LYS A C 1
ATOM 2481 O O . LYS A 1 311 ? 14.505 -4.989 -37.538 1.00 94.12 311 LYS A O 1
ATOM 2486 N N . LEU A 1 312 ? 16.400 -4.633 -38.721 1.00 94.06 312 LEU A N 1
ATOM 2487 C CA . LEU A 1 312 ? 16.618 -6.033 -39.080 1.00 94.06 312 LEU A CA 1
ATOM 2488 C C . LEU A 1 312 ? 16.804 -6.903 -37.828 1.00 94.06 312 LEU A C 1
ATOM 2490 O O . LEU A 1 312 ? 16.125 -7.913 -37.678 1.00 94.06 312 LEU A O 1
ATOM 2494 N N . LEU A 1 313 ? 17.624 -6.446 -36.870 1.00 90.75 313 LEU A N 1
ATOM 2495 C CA . LEU A 1 313 ? 17.763 -7.115 -35.572 1.00 90.75 313 LEU A CA 1
ATOM 2496 C C . LEU A 1 313 ? 16.413 -7.255 -34.851 1.00 90.75 313 LEU A C 1
ATOM 2498 O O . LEU A 1 313 ? 16.123 -8.306 -34.290 1.00 90.75 313 LEU A O 1
ATOM 2502 N N . THR A 1 314 ? 15.580 -6.206 -34.869 1.00 89.94 314 THR A N 1
ATOM 2503 C CA . THR A 1 314 ? 14.243 -6.207 -34.247 1.00 89.94 314 THR A CA 1
ATOM 2504 C C . THR A 1 314 ? 13.322 -7.248 -34.882 1.00 89.94 314 THR A C 1
ATOM 2506 O O . THR A 1 314 ? 12.583 -7.919 -34.166 1.00 89.94 314 THR A O 1
ATOM 2509 N N . GLU A 1 315 ? 13.329 -7.370 -36.208 1.00 92.25 315 GLU A N 1
ATOM 2510 C CA . GLU A 1 315 ? 12.518 -8.346 -36.948 1.00 92.25 315 GLU A CA 1
ATOM 2511 C C . GLU A 1 315 ? 12.973 -9.777 -36.635 1.00 92.25 315 GLU A C 1
ATOM 2513 O O . GLU A 1 315 ? 12.160 -10.597 -36.207 1.00 92.25 315 GLU A O 1
ATOM 2518 N N . ASN A 1 316 ? 14.282 -10.033 -36.676 1.00 88.81 316 ASN A N 1
ATOM 2519 C CA . ASN A 1 316 ? 14.841 -11.356 -36.402 1.00 88.81 316 ASN A CA 1
ATOM 2520 C C . ASN A 1 316 ? 14.556 -11.845 -34.973 1.00 88.81 316 ASN A C 1
ATOM 2522 O O . ASN A 1 316 ? 14.151 -12.993 -34.782 1.00 88.81 316 ASN A O 1
ATOM 2526 N N . VAL A 1 317 ? 14.711 -10.990 -33.952 1.00 85.06 317 VAL A N 1
ATOM 2527 C CA . VAL A 1 317 ? 14.401 -11.391 -32.564 1.00 85.06 317 VAL A CA 1
ATOM 2528 C C . VAL A 1 317 ? 12.895 -11.524 -32.316 1.00 85.06 317 VAL A C 1
ATOM 2530 O O . VAL A 1 317 ? 12.478 -12.355 -31.510 1.00 85.06 317 VAL A O 1
ATOM 2533 N N . ARG A 1 318 ? 12.048 -10.777 -33.043 1.00 85.44 318 ARG A N 1
ATOM 2534 C CA . ARG A 1 318 ? 10.586 -10.962 -32.999 1.00 85.44 318 ARG A CA 1
ATOM 2535 C C . ARG A 1 318 ? 10.165 -12.317 -33.534 1.00 85.44 318 ARG A C 1
ATOM 2537 O O . ARG A 1 318 ? 9.312 -12.951 -32.913 1.00 85.44 318 ARG A O 1
ATOM 2544 N N . ASP A 1 319 ? 10.768 -12.757 -34.630 1.00 85.75 319 ASP A N 1
ATOM 2545 C CA . ASP A 1 319 ? 10.480 -14.057 -35.237 1.00 85.75 319 ASP A CA 1
ATOM 2546 C C . ASP A 1 319 ? 10.891 -15.218 -34.317 1.00 85.75 319 ASP A C 1
ATOM 2548 O O . ASP A 1 319 ? 10.255 -16.272 -34.312 1.00 85.75 319 ASP A O 1
ATOM 2552 N N . GLN A 1 320 ? 11.885 -14.994 -33.453 1.00 82.44 320 GLN A N 1
ATOM 2553 C CA . GLN A 1 320 ? 12.296 -15.926 -32.395 1.00 82.44 320 GLN A CA 1
ATOM 2554 C C . GLN A 1 320 ? 11.407 -15.864 -31.137 1.00 82.44 320 GLN A C 1
ATOM 2556 O O . GLN A 1 320 ? 11.543 -16.695 -30.238 1.00 82.44 320 GLN A O 1
ATOM 2561 N N . GLY A 1 321 ? 10.482 -14.903 -31.059 1.00 77.69 321 GLY A N 1
ATOM 2562 C CA . GLY A 1 321 ? 9.617 -14.674 -29.900 1.00 77.69 321 GLY A CA 1
ATOM 2563 C C . GLY A 1 321 ? 10.246 -13.833 -28.781 1.00 77.69 321 GLY A C 1
ATOM 2564 O O . GLY A 1 321 ? 9.608 -13.653 -27.740 1.00 77.69 321 GLY A O 1
ATOM 2565 N N . ASP A 1 322 ? 11.442 -13.273 -28.983 1.00 79.25 322 ASP A N 1
ATOM 2566 C CA . ASP A 1 322 ? 12.138 -12.431 -28.007 1.00 79.25 322 ASP A CA 1
ATOM 2567 C C . ASP A 1 322 ? 11.661 -10.970 -28.088 1.00 79.25 322 ASP A C 1
ATOM 2569 O O . ASP A 1 322 ? 12.231 -10.085 -28.740 1.00 79.25 322 ASP A O 1
ATOM 2573 N N . LYS A 1 323 ? 10.552 -10.712 -27.391 1.00 78.56 323 LYS A N 1
ATOM 2574 C CA . LYS A 1 323 ? 9.924 -9.387 -27.320 1.00 78.56 323 LYS A CA 1
ATOM 2575 C C . LYS A 1 323 ? 10.787 -8.350 -26.596 1.00 78.56 323 LYS A C 1
ATOM 2577 O O . LYS A 1 323 ? 10.699 -7.170 -26.933 1.00 78.56 323 LYS A O 1
ATOM 2582 N N . ILE A 1 324 ? 11.595 -8.760 -25.616 1.00 75.44 324 ILE A N 1
ATOM 2583 C CA . ILE A 1 324 ? 12.390 -7.831 -24.800 1.00 75.44 324 ILE A CA 1
ATOM 2584 C C . ILE A 1 324 ? 13.536 -7.275 -25.642 1.00 75.44 324 ILE A C 1
ATOM 2586 O O . ILE A 1 324 ? 13.707 -6.054 -25.707 1.00 75.44 324 ILE A O 1
ATOM 2590 N N . SER A 1 325 ? 14.264 -8.141 -26.351 1.00 79.50 325 SER A N 1
ATOM 2591 C CA . SER A 1 325 ? 15.303 -7.701 -27.286 1.00 79.50 325 SER A CA 1
ATOM 2592 C C . SER A 1 325 ? 14.723 -6.835 -28.401 1.00 79.50 325 SER A C 1
ATOM 2594 O O . SER A 1 325 ? 15.304 -5.801 -28.732 1.00 79.50 325 SER A O 1
ATOM 2596 N N . ALA A 1 326 ? 13.532 -7.171 -28.912 1.00 83.44 326 ALA A N 1
ATOM 2597 C CA . ALA A 1 326 ? 12.847 -6.340 -29.901 1.00 83.44 326 ALA A CA 1
ATOM 2598 C C . ALA A 1 326 ? 12.593 -4.916 -29.378 1.00 83.44 326 ALA A C 1
ATOM 2600 O O . ALA A 1 326 ? 12.981 -3.943 -30.021 1.00 83.44 326 ALA A O 1
ATOM 2601 N N . LEU A 1 327 ? 11.987 -4.779 -28.193 1.00 78.75 327 LEU A N 1
ATOM 2602 C CA . LEU A 1 327 ? 11.697 -3.474 -27.583 1.00 78.75 327 LEU A CA 1
ATOM 2603 C C . LEU A 1 327 ? 12.965 -2.654 -27.336 1.00 78.75 327 LEU A C 1
ATOM 2605 O O . LEU A 1 327 ? 12.965 -1.432 -27.494 1.00 78.75 327 LEU A O 1
ATOM 2609 N N . LYS A 1 328 ? 14.051 -3.335 -26.980 1.00 81.50 328 LYS A N 1
ATOM 2610 C CA . LYS A 1 328 ? 15.359 -2.733 -26.758 1.00 81.50 328 LYS A CA 1
ATOM 2611 C C . LYS A 1 328 ? 15.945 -2.128 -28.035 1.00 81.50 328 LYS A C 1
ATOM 2613 O O . LYS A 1 328 ? 16.440 -0.997 -28.037 1.00 81.50 328 LYS A O 1
ATOM 2618 N N . TYR A 1 329 ? 15.866 -2.863 -29.140 1.00 87.75 329 TYR A N 1
ATOM 2619 C CA . TYR A 1 329 ? 16.301 -2.373 -30.443 1.00 87.75 329 TYR A CA 1
ATOM 2620 C C . TYR A 1 329 ? 15.386 -1.263 -30.967 1.00 87.75 329 TYR A C 1
ATOM 2622 O O . TYR A 1 329 ? 15.888 -0.270 -31.488 1.00 87.75 329 TYR A O 1
ATOM 2630 N N . GLU A 1 330 ? 14.075 -1.344 -30.736 1.00 84.94 330 GLU A N 1
ATOM 2631 C CA . GLU A 1 330 ? 13.143 -0.250 -31.033 1.00 84.94 330 GLU A CA 1
ATOM 2632 C C . GLU A 1 330 ? 13.457 1.025 -30.256 1.00 84.94 330 GLU A C 1
ATOM 2634 O O . GLU A 1 330 ? 13.389 2.122 -30.809 1.00 84.94 330 GLU A O 1
ATOM 2639 N N . GLU A 1 331 ? 13.810 0.905 -28.980 1.00 81.44 331 GLU A N 1
ATOM 2640 C CA . GLU A 1 331 ? 14.238 2.048 -28.186 1.00 81.44 331 GLU A CA 1
ATOM 2641 C C . GLU A 1 331 ? 15.551 2.630 -28.708 1.00 81.44 331 GLU A C 1
ATOM 2643 O O . GLU A 1 331 ? 15.664 3.846 -28.850 1.00 81.44 331 GLU A O 1
ATOM 2648 N N . THR A 1 332 ? 16.504 1.777 -29.088 1.00 85.00 332 THR A N 1
ATOM 2649 C CA . THR A 1 332 ? 17.750 2.217 -29.726 1.00 85.00 332 THR A CA 1
ATOM 2650 C C . THR A 1 332 ? 17.464 2.971 -31.031 1.00 85.00 332 THR A C 1
ATOM 2652 O O . THR A 1 332 ? 18.017 4.046 -31.259 1.00 85.00 332 THR A O 1
ATOM 2655 N N . ILE A 1 333 ? 16.539 2.473 -31.861 1.00 88.00 333 ILE A N 1
ATOM 2656 C CA . ILE A 1 333 ? 16.067 3.159 -33.074 1.00 88.00 333 ILE A CA 1
ATOM 2657 C C . ILE A 1 333 ? 15.458 4.519 -32.721 1.00 88.00 333 ILE A C 1
ATOM 2659 O O . ILE A 1 333 ? 15.823 5.519 -33.338 1.00 88.00 333 ILE A O 1
ATOM 2663 N N . ALA A 1 334 ? 14.567 4.581 -31.729 1.00 83.50 334 ALA A N 1
ATOM 2664 C CA . ALA A 1 334 ? 13.909 5.818 -31.315 1.00 83.50 334 ALA A CA 1
ATOM 2665 C C . ALA A 1 334 ? 14.910 6.852 -30.770 1.00 83.50 334 ALA A C 1
ATOM 2667 O O . ALA A 1 334 ? 14.811 8.036 -31.095 1.00 83.50 334 ALA A O 1
ATOM 2668 N N . GLN A 1 335 ? 15.906 6.416 -29.994 1.00 81.94 335 GLN A N 1
ATOM 2669 C CA . GLN A 1 335 ? 16.999 7.266 -29.516 1.00 81.94 335 GLN A CA 1
ATOM 267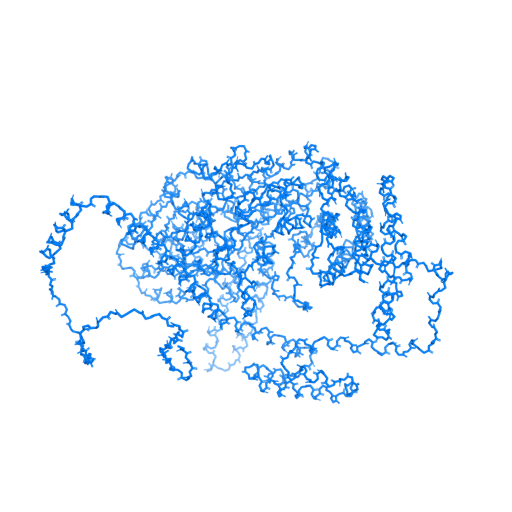0 C C . GLN A 1 335 ? 17.808 7.827 -30.692 1.00 81.94 335 GLN A C 1
ATOM 2672 O O . GLN A 1 335 ? 18.021 9.039 -30.778 1.00 81.94 335 GLN A O 1
ATOM 2677 N N . VAL A 1 336 ? 18.202 6.973 -31.643 1.00 85.44 336 VAL A N 1
ATOM 2678 C CA . VAL A 1 336 ? 18.946 7.386 -32.843 1.00 85.44 336 VAL A CA 1
ATOM 2679 C C . VAL A 1 336 ? 18.120 8.350 -33.699 1.00 85.44 336 VAL A C 1
ATOM 2681 O O . VAL A 1 336 ? 18.664 9.339 -34.180 1.00 85.44 336 VAL A O 1
ATOM 2684 N N . GLN A 1 337 ? 16.810 8.133 -33.845 1.00 87.44 337 GLN A N 1
ATOM 2685 C CA . GLN A 1 337 ? 15.900 9.001 -34.606 1.00 87.44 337 GLN A CA 1
ATOM 2686 C C . GLN A 1 337 ? 15.668 10.371 -33.956 1.00 87.44 337 GLN A C 1
ATOM 2688 O O . GLN A 1 337 ? 15.612 11.376 -34.661 1.00 87.44 337 GLN A O 1
ATOM 2693 N N . CYS A 1 338 ? 15.538 10.428 -32.629 1.00 80.88 338 CYS A N 1
ATOM 2694 C CA . CYS A 1 338 ? 15.330 11.678 -31.891 1.00 80.88 338 CYS A CA 1
ATOM 2695 C C . CYS A 1 338 ? 16.609 12.524 -31.763 1.00 80.88 338 CYS A C 1
ATOM 2697 O O . CYS A 1 338 ? 16.543 13.699 -31.396 1.00 80.88 338 CYS A O 1
ATOM 2699 N N . THR A 1 339 ? 17.777 11.944 -32.048 1.00 82.62 339 THR A N 1
ATOM 2700 C CA . THR A 1 339 ? 19.057 12.654 -31.988 1.00 82.62 339 THR A CA 1
ATOM 2701 C C . THR A 1 339 ? 19.233 13.524 -33.229 1.00 82.62 339 THR A C 1
ATOM 2703 O O . THR A 1 339 ? 19.101 13.046 -34.356 1.00 82.62 339 THR A O 1
ATOM 2706 N N . LYS A 1 340 ? 19.580 14.806 -33.040 1.00 86.56 340 LYS A N 1
ATOM 2707 C CA . LYS A 1 340 ? 20.006 15.663 -34.158 1.00 86.56 340 LYS A CA 1
ATOM 2708 C C . LYS A 1 340 ? 21.165 14.997 -34.889 1.00 86.56 340 LYS A C 1
ATOM 2710 O O . LYS A 1 340 ? 22.106 14.554 -34.231 1.00 86.56 340 LYS A O 1
ATOM 2715 N N . THR A 1 341 ? 21.111 14.953 -36.216 1.00 85.31 341 THR A N 1
ATOM 2716 C CA . THR A 1 341 ? 22.076 14.213 -37.034 1.00 85.31 341 THR A CA 1
ATOM 2717 C C . THR A 1 341 ? 23.522 14.584 -36.696 1.00 85.31 341 THR A C 1
ATOM 2719 O O . THR A 1 341 ? 24.327 13.679 -36.508 1.00 85.31 341 THR A O 1
ATOM 2722 N N . GLU A 1 342 ? 23.845 15.864 -36.461 1.00 85.31 342 GLU A N 1
ATOM 2723 C CA . GLU A 1 342 ? 25.203 16.282 -36.068 1.00 85.31 342 GLU A CA 1
ATOM 2724 C C . GLU A 1 342 ? 25.722 15.673 -34.748 1.00 85.31 342 GLU A C 1
ATOM 2726 O O . GLU A 1 342 ? 26.929 15.603 -34.536 1.00 85.31 342 GLU A O 1
ATOM 2731 N N . ASN A 1 343 ? 24.833 15.193 -33.873 1.00 84.50 343 ASN A N 1
ATOM 2732 C CA . ASN A 1 343 ? 25.166 14.629 -32.563 1.00 84.50 343 ASN A CA 1
ATOM 2733 C C . ASN A 1 343 ? 25.020 13.100 -32.498 1.00 84.50 343 ASN A C 1
ATOM 2735 O O . ASN A 1 343 ? 25.232 12.526 -31.426 1.00 84.50 343 ASN A O 1
ATOM 2739 N N . ALA A 1 344 ? 24.664 12.437 -33.607 1.00 81.62 344 ALA A N 1
ATOM 2740 C CA . ALA A 1 344 ? 24.329 11.012 -33.625 1.00 81.62 344 ALA A CA 1
ATOM 2741 C C . ALA A 1 344 ? 25.452 10.134 -33.042 1.00 81.62 344 ALA A C 1
ATOM 2743 O O . ALA A 1 344 ? 25.188 9.321 -32.157 1.00 81.62 344 ALA A O 1
ATOM 2744 N N . PHE A 1 345 ? 26.710 10.358 -33.444 1.00 81.94 345 PHE A N 1
ATOM 2745 C CA . PHE A 1 345 ? 27.866 9.622 -32.911 1.00 81.94 345 PHE A CA 1
ATOM 2746 C C . PHE A 1 345 ? 28.073 9.840 -31.409 1.00 81.94 345 PHE A C 1
ATOM 2748 O O . PHE A 1 345 ? 28.339 8.894 -30.666 1.00 81.94 345 PHE A O 1
ATOM 2755 N N . THR A 1 346 ? 27.954 11.090 -30.953 1.00 80.25 346 THR A N 1
ATOM 2756 C CA . THR A 1 346 ? 28.231 11.451 -29.558 1.00 80.25 346 THR A CA 1
ATOM 2757 C C . THR A 1 346 ? 27.170 10.876 -28.627 1.00 80.25 346 THR A C 1
ATOM 2759 O O . THR A 1 346 ? 27.520 10.288 -27.605 1.00 80.25 346 THR A O 1
ATOM 2762 N N . LEU A 1 347 ? 25.881 11.019 -28.956 1.00 79.00 347 LEU A N 1
ATOM 2763 C CA . LEU A 1 347 ? 24.814 10.533 -28.079 1.00 79.00 347 LEU A CA 1
ATOM 2764 C C . LEU A 1 347 ? 24.729 9.005 -28.091 1.00 79.00 347 LEU A C 1
ATOM 2766 O O . LEU A 1 347 ? 24.714 8.398 -27.023 1.00 79.00 347 LEU A O 1
ATOM 2770 N N . PHE A 1 348 ? 24.780 8.379 -29.273 1.00 82.25 348 PHE A N 1
ATOM 2771 C CA . PHE A 1 348 ? 24.792 6.919 -29.364 1.00 82.25 348 PHE A CA 1
ATOM 2772 C C . PHE A 1 348 ? 26.009 6.336 -28.638 1.00 82.25 348 PHE A C 1
ATOM 2774 O O . PHE A 1 348 ? 25.872 5.426 -27.824 1.00 82.25 348 PHE A O 1
ATOM 2781 N N . GLY A 1 349 ? 27.198 6.906 -28.845 1.00 82.06 349 GLY A N 1
ATOM 2782 C CA . GLY A 1 349 ? 28.406 6.476 -28.152 1.00 82.06 349 GLY A CA 1
ATOM 2783 C C . GLY A 1 349 ? 28.358 6.671 -26.632 1.00 82.06 349 GLY A C 1
ATOM 2784 O O . GLY A 1 349 ? 28.849 5.810 -25.902 1.00 82.06 349 GLY A O 1
ATOM 2785 N N . LYS A 1 350 ? 27.725 7.741 -26.126 1.00 81.50 350 LYS A N 1
ATOM 2786 C CA . LYS A 1 350 ? 27.479 7.927 -24.682 1.00 81.50 350 LYS A CA 1
ATOM 2787 C C . LYS A 1 350 ? 26.572 6.833 -24.113 1.00 81.50 350 LYS A C 1
ATOM 2789 O O . LYS A 1 350 ? 26.919 6.258 -23.082 1.00 81.50 350 LYS A O 1
ATOM 2794 N N . ASN A 1 351 ? 25.484 6.493 -24.800 1.00 77.75 351 ASN A N 1
ATOM 2795 C CA . ASN A 1 351 ? 24.574 5.427 -24.364 1.00 77.75 351 ASN A CA 1
ATOM 2796 C C . ASN A 1 351 ? 25.297 4.070 -24.360 1.00 77.75 351 ASN A C 1
ATOM 2798 O O . ASN A 1 351 ? 25.273 3.339 -23.372 1.00 77.75 351 ASN A O 1
ATOM 2802 N N . GLN A 1 352 ? 26.066 3.785 -25.416 1.00 82.31 352 GLN A N 1
ATOM 2803 C CA . GLN A 1 352 ? 26.895 2.580 -25.507 1.00 82.31 352 GLN A CA 1
ATOM 2804 C C . GLN A 1 352 ? 27.985 2.514 -24.427 1.00 82.31 352 GLN A C 1
ATOM 2806 O O . GLN A 1 352 ? 28.308 1.438 -23.919 1.00 82.31 352 GLN A O 1
ATOM 2811 N N . LYS A 1 353 ? 28.564 3.656 -24.043 1.00 82.75 353 LYS A N 1
ATOM 2812 C CA . LYS A 1 353 ? 29.508 3.741 -22.924 1.00 82.75 353 LYS A CA 1
ATOM 2813 C C . LYS A 1 353 ? 28.843 3.372 -21.602 1.00 82.75 353 LYS A C 1
ATOM 2815 O O . LYS A 1 353 ? 29.428 2.598 -20.847 1.00 82.75 353 LYS A O 1
ATOM 2820 N N . MET A 1 354 ? 27.652 3.901 -21.333 1.00 76.81 354 MET A N 1
ATOM 2821 C CA . MET A 1 354 ? 26.906 3.584 -20.114 1.00 76.81 354 MET A CA 1
ATOM 2822 C C . MET A 1 354 ? 26.520 2.113 -20.055 1.00 76.81 354 MET A C 1
ATOM 2824 O O . MET A 1 354 ? 26.744 1.474 -19.031 1.00 76.81 354 MET A O 1
ATOM 2828 N N . GLN A 1 355 ? 26.071 1.542 -21.173 1.00 77.38 355 GLN A N 1
ATOM 2829 C CA . GLN A 1 355 ? 25.797 0.112 -21.258 1.00 77.38 355 GLN A CA 1
ATOM 2830 C C . GLN A 1 355 ? 27.023 -0.725 -20.860 1.00 77.38 355 GLN A C 1
ATOM 2832 O O . GLN A 1 355 ? 26.924 -1.628 -20.034 1.00 77.38 355 GLN A O 1
ATOM 2837 N N . ARG A 1 356 ? 28.208 -0.390 -21.385 1.00 81.25 356 ARG A N 1
ATOM 2838 C CA . ARG A 1 356 ? 29.449 -1.092 -21.016 1.00 81.25 356 ARG A CA 1
ATOM 2839 C C . ARG A 1 356 ? 29.824 -0.944 -19.567 1.00 81.25 356 ARG A C 1
ATOM 2841 O O . ARG A 1 356 ? 30.344 -1.879 -18.977 1.00 81.25 356 ARG A O 1
ATOM 2848 N N . LEU A 1 357 ? 29.633 0.250 -19.033 1.00 78.50 357 LEU A N 1
ATOM 2849 C CA . LEU A 1 357 ? 29.918 0.501 -17.643 1.00 78.50 357 LEU A CA 1
ATOM 2850 C C . LEU A 1 357 ? 29.048 -0.417 -16.772 1.00 78.50 357 LEU A C 1
ATOM 2852 O O . LEU A 1 357 ? 29.587 -1.100 -15.905 1.00 78.50 357 LEU A O 1
ATOM 2856 N N . CYS A 1 358 ? 27.747 -0.510 -17.063 1.00 75.06 358 CYS A N 1
ATOM 2857 C CA . CYS A 1 358 ? 26.836 -1.444 -16.402 1.00 75.06 358 CYS A CA 1
ATOM 2858 C C . CYS A 1 358 ? 27.293 -2.906 -16.544 1.00 75.06 358 CYS A C 1
ATOM 2860 O O . CYS A 1 358 ? 27.353 -3.610 -15.542 1.00 75.06 358 CYS A O 1
ATOM 2862 N N . GLU A 1 359 ? 27.696 -3.350 -17.740 1.00 80.38 359 GLU A N 1
ATOM 2863 C CA . GLU A 1 359 ? 28.253 -4.699 -17.958 1.00 80.38 359 GLU A CA 1
ATOM 2864 C C . GLU A 1 359 ? 29.539 -4.957 -17.154 1.00 80.38 359 GLU A C 1
ATOM 2866 O O . GLU A 1 359 ? 29.748 -6.050 -16.624 1.00 80.38 359 GLU A O 1
ATOM 2871 N N . ASP A 1 360 ? 30.436 -3.973 -17.073 1.00 81.81 360 ASP A N 1
ATOM 2872 C CA . ASP A 1 360 ? 31.692 -4.092 -16.334 1.00 81.81 360 ASP A CA 1
ATOM 2873 C C . ASP A 1 360 ? 31.431 -4.173 -14.821 1.00 81.81 360 ASP A C 1
ATOM 2875 O O . ASP A 1 360 ? 32.097 -4.950 -14.126 1.00 81.81 360 ASP A O 1
ATOM 2879 N N . TYR A 1 361 ? 30.455 -3.418 -14.303 1.00 78.69 361 TYR A N 1
ATOM 2880 C CA . TYR A 1 361 ? 29.996 -3.550 -12.918 1.00 78.69 361 TYR A CA 1
ATOM 2881 C C . TYR A 1 361 ? 29.348 -4.903 -12.669 1.00 78.69 361 TYR A C 1
ATOM 2883 O O . TYR A 1 361 ? 29.724 -5.570 -11.707 1.00 78.69 361 TYR A O 1
ATOM 2891 N N . ASP A 1 362 ? 28.457 -5.341 -13.553 1.00 77.19 362 ASP A N 1
ATOM 2892 C CA . ASP A 1 362 ? 27.805 -6.642 -13.458 1.00 77.19 362 ASP A CA 1
ATOM 2893 C C . ASP A 1 362 ? 28.836 -7.778 -13.360 1.00 77.19 362 ASP A C 1
ATOM 2895 O O . ASP A 1 362 ? 28.812 -8.576 -12.422 1.00 77.19 362 ASP A O 1
ATOM 2899 N N . LYS A 1 363 ? 29.859 -7.766 -14.226 1.00 83.75 363 LYS A N 1
ATOM 2900 C CA . LYS A 1 363 ? 30.983 -8.716 -14.167 1.00 83.75 363 LYS A CA 1
ATOM 2901 C C . LYS A 1 363 ? 31.766 -8.644 -12.860 1.00 83.75 363 LYS A C 1
ATOM 2903 O O . LYS A 1 363 ? 32.221 -9.680 -12.369 1.00 83.75 363 LYS A O 1
ATOM 2908 N N . LYS A 1 364 ? 31.984 -7.449 -12.302 1.00 82.50 364 LYS A N 1
ATOM 2909 C CA . LYS A 1 364 ? 32.650 -7.296 -10.998 1.00 82.50 364 LYS A CA 1
ATOM 2910 C C . LYS A 1 364 ? 31.800 -7.896 -9.880 1.00 82.50 364 LYS A C 1
ATOM 2912 O O . LYS A 1 364 ? 32.331 -8.655 -9.075 1.00 82.50 364 LYS A O 1
ATOM 2917 N N . ILE A 1 365 ? 30.499 -7.628 -9.866 1.00 75.31 365 ILE A N 1
ATOM 2918 C CA . ILE A 1 365 ? 29.561 -8.145 -8.861 1.00 75.31 365 ILE A CA 1
ATOM 2919 C C . ILE A 1 365 ? 29.445 -9.656 -8.953 1.00 75.31 365 ILE A C 1
ATOM 2921 O O . ILE A 1 365 ? 29.570 -10.315 -7.927 1.00 75.31 365 ILE A O 1
ATOM 2925 N N . SER A 1 366 ? 29.328 -10.221 -10.156 1.00 81.00 366 SER A N 1
ATOM 2926 C CA . SER A 1 366 ? 29.359 -11.674 -10.357 1.00 81.00 366 SER A CA 1
ATOM 2927 C C . SER A 1 366 ? 30.636 -12.295 -9.781 1.00 81.00 366 SER A C 1
ATOM 2929 O O . SER A 1 366 ? 30.583 -13.339 -9.136 1.00 81.00 366 SER A O 1
ATOM 2931 N N . LYS A 1 367 ? 31.795 -11.633 -9.932 1.00 84.88 367 LYS A N 1
ATOM 2932 C CA . LYS A 1 367 ? 33.048 -12.086 -9.301 1.00 84.88 367 LYS A CA 1
ATOM 2933 C C . LYS A 1 367 ? 33.002 -12.004 -7.773 1.00 84.88 367 LYS A C 1
ATOM 2935 O O . LYS A 1 367 ? 33.585 -12.871 -7.128 1.00 84.88 367 LYS A O 1
ATOM 2940 N N . TYR A 1 368 ? 32.359 -10.991 -7.190 1.00 79.88 368 TYR A N 1
ATOM 2941 C CA . TYR A 1 368 ? 32.170 -10.907 -5.736 1.00 79.88 368 TYR A CA 1
ATOM 2942 C C . TYR A 1 368 ? 31.199 -11.978 -5.223 1.00 79.88 368 TYR A C 1
ATOM 2944 O O . TYR A 1 368 ? 31.518 -12.627 -4.230 1.00 79.88 368 TYR A O 1
ATOM 2952 N N . CYS A 1 369 ? 30.092 -12.230 -5.931 1.00 75.94 369 CYS A N 1
ATOM 2953 C CA . CYS A 1 369 ? 29.142 -13.305 -5.623 1.00 75.94 369 CYS A CA 1
ATOM 2954 C C . CYS A 1 369 ? 29.853 -14.660 -5.612 1.00 75.94 369 CYS A C 1
ATOM 2956 O O . CYS A 1 369 ? 29.883 -15.323 -4.582 1.00 75.94 369 CYS A O 1
ATOM 2958 N N . ALA A 1 370 ? 30.574 -14.987 -6.688 1.00 83.06 370 ALA A N 1
ATOM 2959 C CA . ALA A 1 370 ? 31.321 -16.240 -6.787 1.00 83.06 370 ALA A CA 1
ATOM 2960 C C . ALA A 1 370 ? 32.410 -16.387 -5.705 1.00 83.06 370 ALA A C 1
ATOM 2962 O O . ALA A 1 370 ? 32.720 -17.496 -5.270 1.00 83.06 370 ALA A O 1
ATOM 2963 N N . LYS A 1 371 ? 33.031 -15.283 -5.259 1.00 81.81 371 LYS A N 1
ATOM 2964 C CA . LYS A 1 371 ? 33.978 -15.305 -4.128 1.00 81.81 371 LYS A CA 1
ATOM 2965 C C . LYS A 1 371 ? 33.272 -15.594 -2.802 1.00 81.81 371 LYS A C 1
ATOM 2967 O O . LYS A 1 371 ? 33.827 -16.316 -1.974 1.00 81.81 371 LYS A O 1
ATOM 2972 N N . LEU A 1 372 ? 32.089 -15.022 -2.593 1.00 74.50 372 LEU A N 1
ATOM 2973 C CA . LEU A 1 372 ? 31.292 -15.220 -1.385 1.00 74.50 372 LEU A CA 1
ATOM 2974 C C . LEU A 1 372 ? 30.718 -16.629 -1.306 1.00 74.50 372 LEU A C 1
ATOM 2976 O O . LEU A 1 372 ? 30.881 -17.270 -0.275 1.00 74.50 372 LEU A O 1
ATOM 2980 N N . GLU A 1 373 ? 30.153 -17.138 -2.397 1.00 78.56 373 GLU A N 1
ATOM 2981 C CA . GLU A 1 373 ? 29.656 -18.514 -2.511 1.00 78.56 373 GLU A CA 1
ATOM 2982 C C . GLU A 1 373 ? 30.756 -19.523 -2.154 1.00 78.56 373 GLU A C 1
ATOM 2984 O O . GLU A 1 373 ? 30.603 -20.305 -1.215 1.00 78.56 373 GLU A O 1
ATOM 2989 N N . LYS A 1 374 ? 31.944 -19.393 -2.764 1.00 81.56 374 LYS A N 1
ATOM 2990 C CA . LYS A 1 374 ? 33.121 -20.214 -2.414 1.00 81.56 374 LYS A CA 1
ATOM 2991 C C . LYS A 1 374 ? 33.543 -20.095 -0.948 1.00 81.56 374 LYS A C 1
ATOM 2993 O O . LYS A 1 374 ? 34.110 -21.031 -0.387 1.00 81.56 374 LYS A O 1
ATOM 2998 N N . SER A 1 375 ? 33.308 -18.939 -0.327 1.00 74.44 375 SER A N 1
ATOM 2999 C CA . SER A 1 375 ? 33.638 -18.725 1.085 1.00 74.44 375 SER A CA 1
ATOM 3000 C C . SER A 1 375 ? 32.642 -19.415 2.019 1.00 74.44 375 SER A C 1
ATOM 3002 O O . SER A 1 375 ? 33.032 -19.868 3.094 1.00 74.44 375 SER A O 1
ATOM 3004 N N . VAL A 1 376 ? 31.374 -19.536 1.610 1.00 72.19 376 VAL A N 1
ATOM 3005 C CA . VAL A 1 376 ? 30.340 -20.284 2.344 1.00 72.19 376 VAL A CA 1
ATOM 3006 C C . VAL A 1 376 ? 30.629 -21.786 2.322 1.00 72.19 376 VAL A C 1
ATOM 3008 O O . VAL A 1 376 ? 30.475 -22.442 3.352 1.00 72.19 376 VAL A O 1
ATOM 3011 N N . GLU A 1 377 ? 31.107 -22.314 1.193 1.00 78.94 377 GLU A N 1
ATOM 3012 C CA . GLU A 1 377 ? 31.450 -23.736 1.024 1.00 78.94 377 GLU A CA 1
ATOM 3013 C C . GLU A 1 377 ? 32.660 -24.179 1.867 1.00 78.94 377 GLU A C 1
ATOM 3015 O O . GLU A 1 377 ? 32.765 -25.345 2.248 1.00 78.94 377 GLU A O 1
ATOM 3020 N N . SER A 1 378 ? 33.581 -23.263 2.200 1.00 79.69 378 SER A N 1
ATOM 3021 C CA . SER A 1 378 ? 34.806 -23.576 2.948 1.00 79.69 378 SER A CA 1
ATOM 3022 C C . SER A 1 378 ? 34.883 -22.814 4.278 1.00 79.69 378 SER A C 1
ATOM 3024 O O . SER A 1 378 ? 35.399 -21.691 4.323 1.00 79.69 378 SER A O 1
ATOM 3026 N N . PRO A 1 379 ? 34.490 -23.433 5.411 1.00 65.56 379 PRO A N 1
ATOM 3027 C CA . PRO A 1 379 ? 34.505 -22.794 6.728 1.00 65.56 379 PRO A CA 1
ATOM 3028 C C . PRO A 1 379 ? 35.866 -22.228 7.153 1.00 65.56 379 PRO A C 1
ATOM 3030 O O . PRO A 1 379 ? 35.933 -21.275 7.927 1.00 65.56 379 PRO A O 1
ATOM 3033 N N . LYS A 1 380 ? 36.970 -22.786 6.634 1.00 72.69 380 LYS A N 1
ATOM 3034 C CA . LYS A 1 380 ? 38.333 -22.296 6.905 1.00 72.69 380 LYS A CA 1
ATOM 3035 C C . LYS A 1 380 ? 38.642 -20.970 6.198 1.00 72.69 380 LYS A C 1
ATOM 3037 O O . LYS A 1 380 ? 39.477 -20.212 6.684 1.00 72.69 380 LYS A O 1
ATOM 3042 N N . SER A 1 381 ? 37.968 -20.676 5.087 1.00 62.31 381 SER A N 1
ATOM 3043 C CA . SER A 1 381 ? 38.153 -19.443 4.311 1.00 62.31 381 SER A CA 1
ATOM 3044 C C . SER A 1 381 ? 37.360 -18.244 4.853 1.00 62.31 381 SER A C 1
ATOM 3046 O O . SER A 1 381 ? 37.740 -17.102 4.603 1.00 62.31 381 SER A O 1
ATOM 3048 N N . LEU A 1 382 ? 36.337 -18.477 5.689 1.00 59.34 382 LEU A N 1
ATOM 3049 C CA . LEU A 1 382 ? 35.517 -17.429 6.324 1.00 59.34 382 LEU A CA 1
ATOM 3050 C C . LEU A 1 382 ? 36.301 -16.474 7.241 1.00 59.34 382 LEU A C 1
ATOM 3052 O O . LEU A 1 382 ? 35.801 -15.399 7.570 1.00 59.34 382 LEU A O 1
ATOM 3056 N N . ASN A 1 383 ? 37.521 -16.838 7.648 1.00 64.56 383 ASN A N 1
ATOM 3057 C CA . ASN A 1 383 ? 38.409 -15.954 8.408 1.00 64.56 383 ASN A CA 1
ATOM 3058 C C . ASN A 1 383 ? 39.159 -14.938 7.528 1.00 64.56 383 ASN A C 1
ATOM 3060 O O . ASN A 1 383 ? 39.772 -14.021 8.067 1.00 64.56 383 ASN A O 1
ATOM 3064 N N . ILE A 1 384 ? 39.141 -15.098 6.200 1.00 64.69 384 ILE A N 1
ATOM 3065 C CA . ILE A 1 384 ? 39.945 -14.291 5.269 1.00 64.69 384 ILE A CA 1
ATOM 3066 C C . ILE A 1 384 ? 39.154 -13.087 4.740 1.00 64.69 384 ILE A C 1
ATOM 3068 O O . ILE A 1 384 ? 39.744 -12.053 4.435 1.00 64.69 384 ILE A O 1
ATOM 3072 N N . ILE A 1 385 ? 37.826 -13.187 4.654 1.00 68.00 385 ILE A N 1
ATOM 3073 C CA . ILE A 1 385 ? 36.972 -12.124 4.117 1.00 68.00 385 ILE A CA 1
ATOM 3074 C C . ILE A 1 385 ? 36.086 -11.594 5.238 1.00 68.00 385 ILE A C 1
ATOM 3076 O O . ILE A 1 385 ? 35.196 -12.300 5.708 1.00 68.00 385 ILE A O 1
ATOM 3080 N N . ASP A 1 386 ? 36.320 -10.349 5.661 1.00 75.75 386 ASP A N 1
ATOM 3081 C CA . ASP A 1 386 ? 35.381 -9.630 6.522 1.00 75.75 386 ASP A CA 1
ATOM 3082 C C . ASP A 1 386 ? 34.134 -9.275 5.693 1.00 75.75 386 ASP A C 1
ATOM 3084 O O . ASP A 1 386 ? 34.228 -8.417 4.804 1.00 75.75 386 ASP A O 1
ATOM 3088 N N . PRO A 1 387 ? 32.963 -9.896 5.955 1.00 69.62 387 PRO A N 1
ATOM 3089 C CA . PRO A 1 387 ? 31.747 -9.618 5.199 1.00 69.62 387 PRO A CA 1
ATOM 3090 C C . PRO A 1 387 ? 31.367 -8.137 5.246 1.00 69.62 387 PRO A C 1
ATOM 3092 O O . PRO A 1 387 ? 30.788 -7.634 4.292 1.00 69.62 387 PRO A O 1
ATOM 3095 N N . LYS A 1 388 ? 31.734 -7.413 6.315 1.00 71.50 388 LYS A N 1
ATOM 3096 C CA . LYS A 1 388 ? 31.457 -5.976 6.430 1.00 71.50 388 LYS A CA 1
ATOM 3097 C C . LYS A 1 388 ? 32.220 -5.164 5.395 1.00 71.50 388 LYS A C 1
ATOM 3099 O O . LYS A 1 388 ? 31.622 -4.324 4.734 1.00 71.50 388 LYS A O 1
ATOM 3104 N N . ASN A 1 389 ? 33.515 -5.429 5.238 1.00 78.56 389 ASN A N 1
ATOM 3105 C CA . ASN A 1 389 ? 34.346 -4.714 4.270 1.00 78.56 389 ASN A CA 1
ATOM 3106 C C . ASN A 1 389 ? 33.899 -5.017 2.842 1.00 78.56 389 ASN A C 1
ATOM 3108 O O . ASN A 1 389 ? 33.835 -4.110 2.018 1.00 78.56 389 ASN A O 1
ATOM 3112 N N . LEU A 1 390 ? 33.528 -6.269 2.569 1.00 74.69 390 LEU A N 1
ATOM 3113 C CA . LEU A 1 390 ? 33.020 -6.649 1.258 1.00 74.69 390 LEU A CA 1
ATOM 3114 C C . LEU A 1 390 ? 31.653 -6.017 0.960 1.00 74.69 390 LEU A C 1
ATOM 3116 O O . LEU A 1 390 ? 31.459 -5.491 -0.130 1.00 74.69 390 LEU A O 1
ATOM 3120 N N . MET A 1 391 ? 30.725 -6.004 1.921 1.00 71.62 391 MET A N 1
ATOM 3121 C CA . MET A 1 391 ? 29.438 -5.320 1.747 1.00 71.62 391 MET A CA 1
ATOM 3122 C C . MET A 1 391 ? 29.615 -3.808 1.586 1.00 71.62 391 MET A C 1
ATOM 3124 O O . MET A 1 391 ? 28.950 -3.217 0.744 1.00 71.62 391 MET A O 1
ATOM 3128 N N . ALA A 1 392 ? 30.545 -3.185 2.316 1.00 77.06 392 ALA A N 1
ATOM 3129 C CA . ALA A 1 392 ? 30.886 -1.774 2.136 1.00 77.06 392 ALA A CA 1
ATOM 3130 C C . ALA A 1 392 ? 31.498 -1.496 0.750 1.00 77.06 392 ALA A C 1
ATOM 3132 O O . ALA A 1 392 ? 31.168 -0.493 0.120 1.00 77.06 392 ALA A O 1
ATOM 3133 N N . GLU A 1 393 ? 32.347 -2.394 0.242 1.00 77.94 393 GLU A N 1
ATOM 3134 C CA . GLU A 1 393 ? 32.901 -2.306 -1.112 1.00 77.94 393 GLU A CA 1
ATOM 3135 C C . GLU A 1 393 ? 31.797 -2.438 -2.171 1.00 77.94 393 GLU A C 1
ATOM 3137 O O . GLU A 1 393 ? 31.735 -1.625 -3.094 1.00 77.94 393 GLU A O 1
ATOM 3142 N N . ILE A 1 394 ? 30.897 -3.414 -2.028 1.00 72.06 394 ILE A N 1
ATOM 3143 C CA . ILE A 1 394 ? 29.746 -3.608 -2.923 1.00 72.06 394 ILE A CA 1
ATOM 3144 C C . ILE A 1 394 ? 28.827 -2.381 -2.884 1.00 72.06 394 ILE A C 1
ATOM 3146 O O . ILE A 1 394 ? 28.449 -1.877 -3.941 1.00 72.06 394 ILE A O 1
ATOM 3150 N N . GLN A 1 395 ? 28.522 -1.865 -1.690 1.00 72.25 395 GLN A N 1
ATOM 3151 C CA . GLN A 1 395 ? 27.706 -0.666 -1.507 1.00 72.25 395 GLN A CA 1
ATOM 3152 C C . GLN A 1 395 ? 28.352 0.547 -2.180 1.00 72.25 395 GLN A C 1
ATOM 3154 O O . GLN A 1 395 ? 27.694 1.234 -2.948 1.00 72.25 395 GLN A O 1
ATOM 3159 N N . SER A 1 396 ? 29.657 0.758 -1.997 1.00 75.69 396 SER A N 1
ATOM 3160 C CA . SER A 1 396 ? 30.378 1.852 -2.657 1.00 75.69 396 SER A CA 1
ATOM 3161 C C . SER A 1 396 ? 30.314 1.754 -4.187 1.00 75.69 396 SER A C 1
ATOM 3163 O O . SER A 1 396 ? 30.143 2.766 -4.871 1.00 75.69 396 SER A O 1
ATOM 3165 N N . HIS A 1 397 ? 30.396 0.542 -4.748 1.00 71.44 397 HIS A N 1
ATOM 3166 C CA . HIS A 1 397 ? 30.209 0.337 -6.186 1.00 71.44 397 HIS A CA 1
ATOM 3167 C C . HIS A 1 397 ? 28.769 0.631 -6.624 1.00 71.44 397 HIS A C 1
ATOM 3169 O O . HIS A 1 397 ? 28.581 1.226 -7.686 1.00 71.44 397 HIS A O 1
ATOM 3175 N N . PHE A 1 398 ? 27.772 0.247 -5.825 1.00 69.38 398 PHE A N 1
ATOM 3176 C CA . PHE A 1 398 ? 26.365 0.540 -6.092 1.00 69.38 398 PHE A CA 1
ATOM 3177 C C . PHE A 1 398 ? 26.057 2.036 -6.041 1.00 69.38 398 PHE A C 1
ATOM 3179 O O . PHE A 1 398 ? 25.408 2.559 -6.947 1.00 69.38 398 PHE A O 1
ATOM 3186 N N . ASP A 1 399 ? 26.567 2.737 -5.031 1.00 72.50 399 ASP A N 1
ATOM 3187 C CA . ASP A 1 399 ? 26.410 4.182 -4.875 1.00 72.50 399 ASP A CA 1
ATOM 3188 C C . ASP A 1 399 ? 27.037 4.905 -6.071 1.00 72.50 399 ASP A C 1
ATOM 3190 O O . ASP A 1 399 ? 26.416 5.770 -6.684 1.00 72.50 399 ASP A O 1
ATOM 3194 N N . HIS A 1 400 ? 28.230 4.476 -6.496 1.00 74.69 400 HIS A N 1
ATOM 3195 C CA . HIS A 1 400 ? 28.879 5.017 -7.688 1.00 74.69 400 HIS A CA 1
ATOM 3196 C C . HIS A 1 400 ? 28.065 4.750 -8.968 1.00 74.69 400 HIS A C 1
ATOM 3198 O O . HIS A 1 400 ? 27.911 5.653 -9.791 1.00 74.69 400 HIS A O 1
ATOM 3204 N N . CYS A 1 401 ? 27.494 3.550 -9.133 1.00 66.62 401 CYS A N 1
ATOM 3205 C CA . CYS A 1 401 ? 26.580 3.262 -10.246 1.00 66.62 401 CYS A CA 1
ATOM 3206 C C . CYS A 1 401 ? 25.347 4.168 -10.214 1.00 66.62 401 CYS A C 1
ATOM 3208 O O . CYS A 1 401 ? 24.938 4.673 -11.256 1.00 66.62 401 CYS A O 1
ATOM 3210 N N . SER A 1 402 ? 24.783 4.388 -9.027 1.00 65.12 402 SER A N 1
ATOM 3211 C CA . SER A 1 402 ? 23.594 5.215 -8.817 1.00 65.12 402 SER A CA 1
ATOM 3212 C C . SER A 1 402 ? 23.861 6.684 -9.153 1.00 65.12 402 SER A C 1
ATOM 3214 O O . SER A 1 402 ? 23.056 7.305 -9.837 1.00 65.12 402 SER A O 1
ATOM 3216 N N . ILE A 1 403 ? 25.027 7.216 -8.778 1.00 70.44 403 ILE A N 1
ATOM 3217 C CA . ILE A 1 403 ? 25.451 8.581 -9.133 1.00 70.44 403 ILE A CA 1
ATOM 3218 C C . ILE A 1 403 ? 25.682 8.713 -10.644 1.00 70.44 403 ILE A C 1
ATOM 3220 O O . ILE A 1 403 ? 25.263 9.688 -11.271 1.00 70.44 403 ILE A O 1
ATOM 3224 N N . LEU A 1 404 ? 26.366 7.747 -11.266 1.00 67.12 404 LEU A N 1
ATOM 3225 C CA . LEU A 1 404 ? 26.584 7.767 -12.718 1.00 67.12 404 LEU A CA 1
ATOM 3226 C C . LEU A 1 404 ? 25.264 7.650 -13.483 1.00 67.12 404 LEU A C 1
ATOM 3228 O O . LEU A 1 404 ? 25.103 8.281 -14.528 1.00 67.12 404 LEU A O 1
ATOM 3232 N N . LEU A 1 405 ? 24.316 6.892 -12.936 1.00 62.66 405 LEU A N 1
ATOM 3233 C CA . LEU A 1 405 ? 22.960 6.802 -13.443 1.00 62.66 405 LEU A CA 1
ATOM 3234 C C . LEU A 1 405 ? 22.234 8.138 -13.336 1.00 62.66 405 LEU A C 1
ATOM 3236 O O . LEU A 1 405 ? 21.692 8.590 -14.333 1.00 62.66 405 LEU A O 1
ATOM 3240 N N . GLU A 1 406 ? 22.217 8.775 -12.171 1.00 63.56 406 GLU A N 1
ATOM 3241 C CA . GLU A 1 406 ? 21.528 10.053 -11.976 1.00 63.56 406 GLU A CA 1
ATOM 3242 C C . GLU A 1 406 ? 22.036 11.112 -12.966 1.00 63.56 406 GLU A C 1
ATOM 3244 O O . GLU A 1 406 ? 21.250 11.766 -13.659 1.00 63.56 406 GLU A O 1
ATOM 3249 N N . ASN A 1 407 ? 23.357 11.184 -13.145 1.00 64.56 407 ASN A N 1
ATOM 3250 C CA . ASN A 1 407 ? 23.991 12.040 -14.146 1.00 64.56 407 ASN A CA 1
ATOM 3251 C C . ASN A 1 407 ? 23.569 11.684 -15.581 1.00 64.56 407 ASN A C 1
ATOM 3253 O O . ASN A 1 407 ? 23.304 12.569 -16.400 1.00 64.56 407 ASN A O 1
ATOM 3257 N N . TYR A 1 408 ? 23.483 10.391 -15.900 1.00 65.75 408 TYR A N 1
ATOM 3258 C CA . TYR A 1 408 ? 23.023 9.925 -17.205 1.00 65.75 408 TYR A CA 1
ATOM 3259 C C . TYR A 1 408 ? 21.548 10.272 -17.438 1.00 65.75 408 TYR A C 1
ATOM 3261 O O . TYR A 1 408 ? 21.241 10.927 -18.434 1.00 65.75 408 TYR A O 1
ATOM 3269 N N . LEU A 1 409 ? 20.652 9.942 -16.505 1.00 59.88 409 LEU A N 1
ATOM 3270 C CA . LEU A 1 409 ? 19.216 10.228 -16.584 1.00 59.88 409 LEU A CA 1
ATOM 3271 C C . LEU A 1 409 ? 18.934 11.721 -16.709 1.00 59.88 409 LEU A C 1
ATOM 3273 O O . LEU A 1 409 ? 18.064 12.109 -17.488 1.00 59.88 409 LEU A O 1
ATOM 3277 N N . THR A 1 410 ? 19.708 12.558 -16.021 1.00 57.31 410 THR A N 1
ATOM 3278 C CA . THR A 1 410 ? 19.631 14.017 -16.159 1.00 57.31 410 THR A CA 1
ATOM 3279 C C . THR A 1 410 ? 19.996 14.467 -17.579 1.00 57.31 410 THR A C 1
ATOM 3281 O O . THR A 1 410 ? 19.401 15.406 -18.105 1.00 57.31 410 THR A O 1
ATOM 3284 N N . SER A 1 411 ? 20.927 13.772 -18.244 1.00 57.16 411 SER A N 1
ATOM 3285 C CA . SER A 1 411 ? 21.408 14.129 -19.586 1.00 57.16 411 SER A CA 1
ATOM 3286 C C . SER A 1 411 ? 20.518 13.657 -20.747 1.00 57.16 411 SER A C 1
ATOM 3288 O O . SER A 1 411 ? 20.426 14.358 -21.754 1.00 57.16 411 SER A O 1
ATOM 3290 N N . ILE A 1 412 ? 19.863 12.497 -20.626 1.00 54.81 412 ILE A N 1
ATOM 3291 C CA . ILE A 1 412 ? 19.000 11.919 -21.679 1.00 54.81 412 ILE A CA 1
ATOM 3292 C C . ILE A 1 412 ? 17.498 12.028 -21.378 1.00 54.81 412 ILE A C 1
ATOM 3294 O O . ILE A 1 412 ? 16.673 11.849 -22.272 1.00 54.81 412 ILE A O 1
ATOM 3298 N N . GLY A 1 413 ? 17.123 12.350 -20.139 1.00 56.28 413 GLY A N 1
ATOM 3299 C CA . GLY A 1 413 ? 15.751 12.644 -19.726 1.00 56.28 413 GLY A CA 1
ATOM 3300 C C . GLY A 1 413 ? 14.815 11.438 -19.572 1.00 56.28 413 GLY A C 1
ATOM 3301 O O . GLY A 1 413 ? 13.658 11.647 -19.199 1.00 56.28 413 GLY A O 1
ATOM 3302 N N . LYS A 1 414 ? 15.262 10.200 -19.846 1.00 63.84 414 LYS A N 1
ATOM 3303 C CA . LYS A 1 414 ? 14.477 8.958 -19.685 1.00 63.84 414 LYS A CA 1
ATOM 3304 C C . LYS A 1 414 ? 15.366 7.775 -19.282 1.00 63.84 414 LYS A C 1
ATOM 3306 O O . LYS A 1 414 ? 16.497 7.682 -19.739 1.00 63.84 414 LYS A O 1
ATOM 3311 N N . VAL A 1 415 ? 14.846 6.880 -18.439 1.00 58.38 415 VAL A N 1
ATOM 3312 C CA . VAL A 1 415 ? 15.459 5.567 -18.165 1.00 58.38 415 VAL A CA 1
ATOM 3313 C C . VAL A 1 415 ? 15.184 4.665 -19.362 1.00 58.38 415 VAL A C 1
ATOM 3315 O O . VAL A 1 415 ? 14.025 4.561 -19.764 1.00 58.38 415 VAL A O 1
ATOM 3318 N N . ASP A 1 416 ? 16.218 4.030 -19.911 1.00 73.94 416 ASP A N 1
ATOM 3319 C CA . ASP A 1 416 ? 16.067 3.077 -21.011 1.00 73.94 416 ASP A CA 1
ATOM 3320 C C . ASP A 1 416 ? 15.921 1.619 -20.525 1.00 73.94 416 ASP A C 1
ATOM 3322 O O . ASP A 1 416 ? 16.255 1.261 -19.389 1.00 73.94 416 ASP A O 1
ATOM 3326 N N . LEU A 1 417 ? 15.374 0.760 -21.389 1.00 74.50 417 LEU A N 1
ATOM 3327 C CA . LEU A 1 417 ? 15.111 -0.658 -21.132 1.00 74.50 417 LEU A CA 1
ATOM 3328 C C . LEU A 1 417 ? 16.398 -1.440 -20.872 1.00 74.50 417 LEU A C 1
ATOM 3330 O O . LEU A 1 417 ? 16.418 -2.344 -20.037 1.00 74.50 417 LEU A O 1
ATOM 3334 N N . HIS A 1 418 ? 17.479 -1.068 -21.562 1.00 72.06 418 HIS A N 1
ATOM 3335 C CA . HIS A 1 418 ? 18.813 -1.607 -21.321 1.00 72.06 418 HIS A CA 1
ATOM 3336 C C . HIS A 1 418 ? 19.207 -1.430 -19.861 1.00 72.06 418 HIS A C 1
ATOM 3338 O O . HIS A 1 418 ? 19.569 -2.398 -19.194 1.00 72.06 418 HIS A O 1
ATOM 3344 N N . PHE A 1 419 ? 19.122 -0.202 -19.364 1.00 75.06 419 PHE A N 1
ATOM 3345 C CA . PHE A 1 419 ? 19.496 0.119 -18.006 1.00 75.06 419 PHE A CA 1
ATOM 3346 C C . PHE A 1 419 ? 18.633 -0.632 -16.992 1.00 75.06 419 PHE A C 1
ATOM 3348 O O . PHE A 1 419 ? 19.172 -1.217 -16.054 1.00 75.06 419 PHE A O 1
ATOM 3355 N N . ALA A 1 420 ? 17.314 -0.673 -17.203 1.00 74.31 420 ALA A N 1
ATOM 3356 C CA . ALA A 1 420 ? 16.406 -1.402 -16.323 1.00 74.31 420 ALA A CA 1
ATOM 3357 C C . ALA A 1 420 ? 16.780 -2.889 -16.193 1.00 74.31 420 ALA A C 1
ATOM 3359 O O . ALA A 1 420 ? 16.757 -3.417 -15.084 1.00 74.31 420 ALA A O 1
ATOM 3360 N N . LEU A 1 421 ? 17.191 -3.539 -17.289 1.00 77.56 421 LEU A N 1
ATOM 3361 C CA . LEU A 1 421 ? 17.670 -4.927 -17.275 1.00 77.56 421 LEU A CA 1
ATOM 3362 C C . LEU A 1 421 ? 18.957 -5.091 -16.458 1.00 77.56 421 LEU A C 1
ATOM 3364 O O . LEU A 1 421 ? 19.016 -5.958 -15.587 1.00 77.56 421 LEU A O 1
ATOM 3368 N N . TYR A 1 422 ? 19.970 -4.247 -16.689 1.00 76.88 422 TYR A N 1
ATOM 3369 C CA . TYR A 1 422 ? 21.229 -4.324 -15.933 1.00 76.88 422 TYR A CA 1
ATOM 3370 C C . TYR A 1 422 ? 21.028 -4.031 -14.449 1.00 76.88 422 TYR A C 1
ATOM 3372 O O . TYR A 1 422 ? 21.583 -4.726 -13.600 1.00 76.88 422 TYR A O 1
ATOM 3380 N N . PHE A 1 423 ? 20.225 -3.018 -14.127 1.00 75.38 423 PHE A N 1
ATOM 3381 C CA . PHE A 1 423 ? 19.895 -2.691 -12.747 1.00 75.38 423 PHE A CA 1
ATOM 3382 C C . PHE A 1 423 ? 19.101 -3.818 -12.083 1.00 75.38 423 PHE A C 1
ATOM 3384 O O . PHE A 1 423 ? 19.359 -4.158 -10.933 1.00 75.38 423 PHE A O 1
ATOM 3391 N N . GLY A 1 424 ? 18.195 -4.452 -12.825 1.00 78.69 424 GLY A N 1
ATOM 3392 C CA . GLY A 1 424 ? 17.518 -5.671 -12.408 1.00 78.69 424 GLY A CA 1
ATOM 3393 C C . GLY A 1 424 ? 18.477 -6.785 -12.020 1.00 78.69 424 GLY A C 1
ATOM 3394 O O . GLY A 1 424 ? 18.349 -7.367 -10.942 1.00 78.69 424 GLY A O 1
ATOM 3395 N N . ASN A 1 425 ? 19.456 -7.071 -12.879 1.00 79.56 425 ASN A N 1
ATOM 3396 C CA . ASN A 1 425 ? 20.453 -8.117 -12.635 1.00 79.56 425 ASN A CA 1
ATOM 3397 C C . ASN A 1 425 ? 21.325 -7.767 -11.430 1.00 79.56 425 ASN A C 1
ATOM 3399 O O . ASN A 1 425 ? 21.550 -8.614 -10.564 1.00 79.56 425 ASN A O 1
ATOM 3403 N N . PHE A 1 426 ? 21.739 -6.500 -11.330 1.00 76.62 426 PHE A N 1
ATOM 3404 C CA . PHE A 1 426 ? 22.427 -5.974 -10.157 1.00 76.62 426 PHE A CA 1
ATOM 3405 C C . PHE A 1 426 ? 21.606 -6.246 -8.891 1.00 76.62 426 PHE A C 1
ATOM 3407 O O . PHE A 1 426 ? 22.111 -6.834 -7.937 1.00 76.62 426 PHE A O 1
ATOM 3414 N N . ASN A 1 427 ? 20.335 -5.843 -8.886 1.00 75.69 427 ASN A N 1
ATOM 3415 C CA . ASN A 1 427 ? 19.448 -5.948 -7.733 1.00 75.69 427 ASN A CA 1
ATOM 3416 C C . ASN A 1 427 ? 19.231 -7.417 -7.335 1.00 75.69 427 ASN A C 1
ATOM 3418 O O . ASN A 1 427 ? 19.285 -7.761 -6.156 1.00 75.69 427 ASN A O 1
ATOM 3422 N N . GLN A 1 428 ? 19.071 -8.316 -8.309 1.00 81.12 428 GLN A N 1
ATOM 3423 C CA . GLN A 1 428 ? 18.948 -9.749 -8.050 1.00 81.12 428 GLN A CA 1
ATOM 3424 C C . GLN A 1 428 ? 20.225 -10.340 -7.434 1.00 81.12 428 GLN A C 1
ATOM 3426 O O . GLN A 1 428 ? 20.142 -11.075 -6.450 1.00 81.12 428 GLN A O 1
ATOM 3431 N N . LYS A 1 429 ? 21.405 -9.986 -7.957 1.00 81.56 429 LYS A N 1
ATOM 3432 C CA . LYS A 1 429 ? 22.698 -10.406 -7.388 1.00 81.56 429 LYS A CA 1
ATOM 3433 C C . LYS A 1 429 ? 22.891 -9.846 -5.983 1.00 81.56 429 LYS A C 1
ATOM 3435 O O . LYS A 1 429 ? 23.333 -10.561 -5.092 1.00 81.56 429 LYS A O 1
ATOM 3440 N N . PHE A 1 430 ? 22.486 -8.601 -5.752 1.00 76.75 430 PHE A N 1
ATOM 3441 C CA . PHE A 1 430 ? 22.530 -7.976 -4.434 1.00 76.75 430 PHE A CA 1
ATOM 3442 C C . PHE A 1 430 ? 21.611 -8.671 -3.417 1.00 76.75 430 PHE A C 1
ATOM 3444 O O . PHE A 1 430 ? 22.012 -8.871 -2.273 1.00 76.75 430 PHE A O 1
ATOM 3451 N N . LYS A 1 431 ? 20.413 -9.113 -3.824 1.00 80.19 431 LYS A N 1
ATOM 3452 C CA . LYS A 1 431 ? 19.522 -9.936 -2.983 1.00 80.19 431 LYS A CA 1
ATOM 3453 C C . LYS A 1 431 ? 20.198 -11.252 -2.570 1.00 80.19 431 LYS A C 1
ATOM 3455 O O . LYS A 1 431 ? 20.224 -11.561 -1.384 1.00 80.19 431 LYS A O 1
ATOM 3460 N N . VAL A 1 432 ? 20.832 -11.957 -3.512 1.00 79.69 432 VAL A N 1
ATOM 3461 C CA . VAL A 1 432 ? 21.600 -13.190 -3.229 1.00 79.69 432 VAL A CA 1
ATOM 3462 C C . VAL A 1 432 ? 22.770 -12.919 -2.277 1.00 79.69 432 VAL A C 1
ATOM 3464 O O . VAL A 1 432 ? 22.986 -13.664 -1.324 1.00 79.69 432 VAL A O 1
ATOM 3467 N N . LEU A 1 433 ? 23.505 -11.826 -2.491 1.00 75.81 433 LEU A N 1
ATOM 3468 C CA . LEU A 1 433 ? 24.604 -11.410 -1.616 1.00 75.81 433 LEU A CA 1
ATOM 3469 C C . LEU A 1 433 ? 24.132 -11.130 -0.186 1.00 75.81 433 LEU A C 1
ATOM 3471 O O . LEU A 1 433 ? 24.791 -11.556 0.762 1.00 75.81 433 LEU A O 1
ATOM 3475 N N . ASN A 1 434 ? 22.990 -10.457 -0.029 1.00 75.81 434 ASN A N 1
ATOM 3476 C CA . ASN A 1 434 ? 22.377 -10.236 1.279 1.00 75.81 434 ASN A CA 1
ATOM 3477 C C . ASN A 1 434 ? 21.989 -11.560 1.943 1.00 75.81 434 ASN A C 1
ATOM 3479 O O . ASN A 1 434 ? 22.265 -11.735 3.122 1.00 75.81 434 ASN A O 1
ATOM 3483 N N . ASP A 1 435 ? 21.433 -12.513 1.193 1.00 78.56 435 ASP A N 1
ATOM 3484 C CA . ASP A 1 435 ? 21.061 -13.824 1.738 1.00 78.56 435 ASP A CA 1
ATOM 3485 C C . ASP A 1 435 ? 22.277 -14.611 2.230 1.00 78.56 435 ASP A C 1
ATOM 3487 O O . ASP A 1 435 ? 22.254 -15.196 3.315 1.00 78.56 435 ASP A O 1
ATOM 3491 N N . ILE A 1 436 ? 23.371 -14.571 1.469 1.00 75.69 436 ILE A N 1
ATOM 3492 C CA . ILE A 1 436 ? 24.647 -15.164 1.873 1.00 75.69 436 ILE A CA 1
ATOM 3493 C C . ILE A 1 436 ? 25.199 -14.462 3.121 1.00 75.69 436 ILE A C 1
ATOM 3495 O O . ILE A 1 436 ? 25.660 -15.125 4.053 1.00 75.69 436 ILE A O 1
ATOM 3499 N N . ALA A 1 437 ? 25.160 -13.129 3.160 1.00 73.81 437 ALA A N 1
ATOM 3500 C CA . ALA A 1 437 ? 25.642 -12.353 4.297 1.00 73.81 437 ALA A CA 1
ATOM 3501 C C . ALA A 1 437 ? 24.832 -12.647 5.569 1.00 73.81 437 ALA A C 1
ATOM 3503 O O . ALA A 1 437 ? 25.429 -12.910 6.617 1.00 73.81 437 ALA A O 1
ATOM 3504 N N . ASP A 1 438 ? 23.502 -12.678 5.465 1.00 71.94 438 ASP A N 1
ATOM 3505 C CA . ASP A 1 438 ? 22.587 -13.038 6.548 1.00 71.94 438 ASP A CA 1
ATOM 3506 C C . ASP A 1 438 ? 22.904 -14.444 7.079 1.00 71.94 438 ASP A C 1
ATOM 3508 O O . ASP A 1 438 ? 23.063 -14.621 8.287 1.00 71.94 438 ASP A O 1
ATOM 3512 N N . HIS A 1 439 ? 23.118 -15.425 6.192 1.00 72.62 439 HIS A N 1
ATOM 3513 C CA . HIS A 1 439 ? 23.503 -16.794 6.567 1.00 72.62 439 HIS A CA 1
ATOM 3514 C C . HIS A 1 439 ? 24.845 -16.859 7.310 1.00 72.62 439 HIS A C 1
ATOM 3516 O O . HIS A 1 439 ? 24.988 -17.547 8.325 1.00 72.62 439 HIS A O 1
ATOM 3522 N N . ILE A 1 440 ? 25.849 -16.112 6.842 1.00 71.88 440 ILE A N 1
ATOM 3523 C CA . ILE A 1 440 ? 27.161 -16.036 7.503 1.00 71.88 440 ILE A CA 1
ATOM 3524 C C . ILE A 1 440 ? 27.030 -15.401 8.895 1.00 71.88 440 ILE A C 1
ATOM 3526 O O . ILE A 1 440 ? 27.661 -15.863 9.853 1.00 71.88 440 ILE A O 1
ATOM 3530 N N . LEU A 1 441 ? 26.231 -14.338 9.023 1.00 70.81 441 LEU A N 1
ATOM 3531 C CA . LEU A 1 441 ? 25.983 -13.661 10.295 1.00 70.81 441 LEU A CA 1
ATOM 3532 C C . LEU A 1 441 ? 25.201 -14.555 11.263 1.00 70.81 441 LEU A C 1
ATOM 3534 O O . LEU A 1 441 ? 25.571 -14.623 12.438 1.00 70.81 441 LEU A O 1
ATOM 3538 N N . ALA A 1 442 ? 24.203 -15.291 10.768 1.00 69.00 442 ALA A N 1
ATOM 3539 C CA . ALA A 1 442 ? 23.438 -16.280 11.519 1.00 69.00 442 ALA A CA 1
ATOM 3540 C C . ALA A 1 442 ? 24.364 -17.327 12.159 1.00 69.00 442 ALA A C 1
ATOM 3542 O O . ALA A 1 442 ? 24.398 -17.447 13.386 1.00 69.00 442 ALA A O 1
ATOM 3543 N N . LYS A 1 443 ? 25.230 -17.968 11.358 1.00 70.62 443 LYS A N 1
ATOM 3544 C CA . LYS A 1 443 ? 26.221 -18.951 11.841 1.00 70.62 443 LYS A CA 1
ATOM 3545 C C . LYS A 1 443 ? 27.217 -18.376 12.854 1.00 70.62 443 LYS A C 1
ATOM 3547 O O . LYS A 1 443 ? 27.688 -19.085 13.740 1.00 70.62 443 LYS A O 1
ATOM 3552 N N . LYS A 1 444 ? 27.569 -17.087 12.754 1.00 69.19 444 LYS A N 1
ATOM 3553 C CA . LYS A 1 444 ? 28.429 -16.417 13.752 1.00 69.19 444 LYS A CA 1
ATOM 3554 C C . LYS A 1 444 ? 27.679 -16.111 15.056 1.00 69.19 444 LYS A C 1
ATOM 3556 O O . LYS A 1 444 ? 28.303 -16.120 16.118 1.00 69.19 444 LYS A O 1
ATOM 3561 N N . SER A 1 445 ? 26.376 -15.836 14.978 1.00 62.69 445 SER A N 1
ATOM 3562 C CA . SER A 1 445 ? 25.524 -15.434 16.107 1.00 62.69 445 SER A CA 1
ATOM 3563 C C . SER A 1 445 ? 25.181 -16.578 17.070 1.00 62.69 445 SER A C 1
ATOM 3565 O O . SER A 1 445 ? 25.042 -16.330 18.268 1.00 62.69 445 SER A O 1
ATOM 3567 N N . GLU A 1 446 ? 25.197 -17.832 16.595 1.00 53.25 446 GLU A N 1
ATOM 3568 C CA . GLU A 1 446 ? 25.072 -19.048 17.424 1.00 53.25 446 GLU A CA 1
ATOM 3569 C C . GLU A 1 446 ? 26.141 -19.145 18.532 1.00 53.25 446 GLU A C 1
ATOM 3571 O O . GLU A 1 446 ? 25.979 -19.881 19.500 1.00 53.25 446 GLU A O 1
ATOM 3576 N N . ARG A 1 447 ? 27.198 -18.318 18.482 1.00 51.56 447 ARG A N 1
ATOM 3577 C CA . ARG A 1 447 ? 28.153 -18.110 19.588 1.00 51.56 447 ARG A CA 1
ATOM 3578 C C . ARG A 1 447 ? 27.658 -17.148 20.687 1.00 51.56 447 ARG A C 1
ATOM 3580 O O . ARG A 1 447 ? 28.473 -16.554 21.391 1.00 51.56 447 ARG A O 1
ATOM 3587 N N . GLY A 1 448 ? 26.344 -16.984 20.847 1.00 38.25 448 GLY A N 1
ATOM 3588 C CA . GLY A 1 448 ? 25.730 -16.292 21.987 1.00 38.25 448 GLY A CA 1
ATOM 3589 C C . GLY A 1 448 ? 25.665 -14.764 21.888 1.00 38.25 448 GLY A C 1
ATOM 3590 O O . GLY A 1 448 ? 25.658 -14.091 22.917 1.00 38.25 448 GLY A O 1
ATOM 3591 N N . ARG A 1 449 ? 25.616 -14.181 20.682 1.00 42.06 449 ARG A N 1
ATOM 3592 C CA . ARG A 1 449 ? 25.346 -12.740 20.512 1.00 42.06 449 ARG A CA 1
ATOM 3593 C C . ARG A 1 449 ? 24.200 -12.531 19.538 1.00 42.06 449 ARG A C 1
ATOM 3595 O O . ARG A 1 449 ? 24.291 -12.946 18.389 1.00 42.06 449 ARG A O 1
ATOM 3602 N N . THR A 1 450 ? 23.160 -11.836 19.991 1.00 41.19 450 THR A N 1
ATOM 3603 C CA . THR A 1 450 ? 22.062 -11.345 19.151 1.00 41.19 450 THR A CA 1
ATOM 3604 C C . THR A 1 450 ? 22.630 -10.590 17.949 1.00 41.19 450 THR A C 1
ATOM 3606 O O . THR A 1 450 ? 23.425 -9.659 18.119 1.00 41.19 450 THR A O 1
ATOM 3609 N N . HIS A 1 451 ? 22.260 -11.001 16.738 1.00 38.78 451 HIS A N 1
ATOM 3610 C CA . HIS A 1 451 ? 22.673 -10.319 15.518 1.00 38.78 451 HIS A CA 1
ATOM 3611 C C . HIS A 1 451 ? 22.089 -8.894 15.489 1.00 38.78 451 HIS A C 1
ATOM 3613 O O . HIS A 1 451 ? 20.984 -8.635 15.962 1.00 38.78 451 HIS A O 1
ATOM 3619 N N . SER A 1 452 ? 22.862 -7.938 14.980 1.00 38.81 452 SER A N 1
ATOM 3620 C CA . SER A 1 452 ? 22.440 -6.542 14.865 1.00 38.81 452 SER A CA 1
ATOM 3621 C C . SER A 1 452 ? 21.755 -6.338 13.511 1.00 38.81 452 SER A C 1
ATOM 3623 O O . SER A 1 452 ? 22.380 -6.534 12.476 1.00 38.81 452 SER A O 1
ATOM 3625 N N . HIS A 1 453 ? 20.485 -5.925 13.502 1.00 42.62 453 HIS A N 1
ATOM 3626 C CA . HIS A 1 453 ? 19.731 -5.641 12.268 1.00 42.62 453 HIS A CA 1
ATOM 3627 C C . HIS A 1 453 ? 20.148 -4.351 11.551 1.00 42.62 453 HIS A C 1
ATOM 3629 O O . HIS A 1 453 ? 19.644 -4.083 10.466 1.00 42.62 453 HIS A O 1
ATOM 3635 N N . LEU A 1 454 ? 21.125 -3.598 12.077 1.00 36.22 454 LEU A N 1
ATOM 3636 C CA . LEU A 1 454 ? 21.751 -2.492 11.338 1.00 36.22 454 LEU A CA 1
ATOM 3637 C C . LEU A 1 454 ? 22.342 -2.945 9.983 1.00 36.22 454 LEU A C 1
ATOM 3639 O O . LEU A 1 454 ? 22.711 -2.104 9.171 1.00 36.22 454 LEU A O 1
ATOM 3643 N N . TYR A 1 455 ? 22.449 -4.261 9.762 1.00 43.88 455 TYR A N 1
ATOM 3644 C CA . TYR A 1 455 ? 23.095 -4.894 8.616 1.00 43.88 455 TYR A CA 1
ATOM 3645 C C . TYR A 1 455 ? 22.143 -5.718 7.725 1.00 43.88 455 TYR A C 1
ATOM 3647 O O . TYR A 1 455 ? 22.617 -6.328 6.774 1.00 43.88 455 TYR A O 1
ATOM 3655 N N . CYS A 1 456 ? 20.825 -5.740 7.990 1.00 38.41 456 CYS A N 1
ATOM 3656 C CA . CYS A 1 456 ? 19.846 -6.437 7.139 1.00 38.41 456 CYS A CA 1
ATOM 3657 C C . CYS A 1 456 ? 19.457 -5.548 5.943 1.00 38.41 456 CYS A C 1
ATOM 3659 O O . CYS A 1 456 ? 18.366 -4.985 5.872 1.00 38.41 456 CYS A O 1
ATOM 3661 N N . SER A 1 457 ? 20.384 -5.366 5.004 1.00 38.66 457 SER A N 1
ATOM 3662 C CA . SER A 1 457 ? 20.212 -4.524 3.813 1.00 38.66 457 SER A CA 1
ATOM 3663 C C . SER A 1 457 ? 19.109 -5.020 2.867 1.00 38.66 457 SER A C 1
ATOM 3665 O O . SER A 1 457 ? 18.527 -4.213 2.148 1.00 38.66 457 SER A O 1
ATOM 3667 N N . GLY A 1 458 ? 18.755 -6.311 2.891 1.00 37.12 458 GLY A N 1
ATOM 3668 C CA . GLY A 1 458 ? 17.762 -6.903 1.980 1.00 37.12 458 GLY A CA 1
ATOM 3669 C C . GLY A 1 458 ? 16.334 -6.364 2.140 1.00 37.12 458 GLY A C 1
ATOM 3670 O O . GLY A 1 458 ? 15.581 -6.313 1.170 1.00 37.12 458 GLY A O 1
ATOM 3671 N N . CYS A 1 459 ? 15.974 -5.876 3.330 1.00 37.34 459 CYS A N 1
ATOM 3672 C CA . CYS A 1 459 ? 14.640 -5.346 3.606 1.00 37.34 459 CYS A CA 1
ATOM 3673 C C . CYS A 1 459 ? 14.491 -3.852 3.296 1.00 37.34 459 CYS A C 1
ATOM 3675 O O . CYS A 1 459 ? 13.391 -3.338 3.464 1.00 37.34 459 CYS A O 1
ATOM 3677 N N . HIS A 1 460 ? 15.550 -3.134 2.890 1.00 39.31 460 HIS A N 1
ATOM 3678 C CA . HIS A 1 460 ? 15.553 -1.663 2.883 1.00 39.31 460 HIS A CA 1
ATOM 3679 C C . HIS A 1 460 ? 15.617 -0.991 1.506 1.00 39.31 460 HIS A C 1
ATOM 3681 O O . HIS A 1 460 ? 15.243 0.177 1.412 1.00 39.31 460 HIS A O 1
ATOM 3687 N N . PHE A 1 461 ? 15.952 -1.696 0.425 1.00 39.16 461 PHE A N 1
ATOM 3688 C CA . PHE A 1 461 ? 16.131 -1.057 -0.884 1.00 39.16 461 PHE A CA 1
ATOM 3689 C C . PHE A 1 461 ? 14.909 -1.209 -1.799 1.00 39.16 461 PHE A C 1
ATOM 3691 O O . PHE A 1 461 ? 14.641 -2.280 -2.331 1.00 39.16 461 PHE A O 1
ATOM 3698 N N . SER A 1 462 ? 14.187 -0.108 -2.016 1.00 36.69 462 SER A N 1
ATOM 3699 C CA . SER A 1 462 ? 13.400 0.114 -3.233 1.00 36.69 462 SER A CA 1
ATOM 3700 C C . SER A 1 462 ? 13.891 1.422 -3.852 1.00 36.69 462 SER A C 1
ATOM 3702 O O . SER A 1 462 ? 13.738 2.485 -3.252 1.00 36.69 462 SER A O 1
ATOM 3704 N N . TYR A 1 463 ? 14.522 1.355 -5.025 1.00 36.19 463 TYR A N 1
ATOM 3705 C CA . TYR A 1 463 ? 14.928 2.550 -5.771 1.00 36.19 463 TYR A CA 1
ATOM 3706 C C . TYR A 1 463 ? 13.658 3.288 -6.212 1.00 36.19 463 TYR A C 1
ATOM 3708 O O . TYR A 1 463 ? 12.833 2.682 -6.889 1.00 36.19 463 TYR A O 1
ATOM 3716 N N . THR A 1 464 ? 13.446 4.548 -5.830 1.00 37.50 464 THR A N 1
ATOM 3717 C CA . THR A 1 464 ? 12.310 5.343 -6.329 1.00 37.50 464 THR A CA 1
ATOM 3718 C C . THR A 1 464 ? 12.830 6.383 -7.320 1.00 37.50 464 THR A C 1
ATOM 3720 O O . THR A 1 464 ? 13.869 7.005 -7.121 1.00 37.50 464 THR A O 1
ATOM 3723 N N . THR A 1 465 ? 12.121 6.565 -8.429 1.00 33.75 465 THR A N 1
ATOM 3724 C CA . THR A 1 465 ? 12.489 7.424 -9.571 1.00 33.75 465 THR A CA 1
ATOM 3725 C C . THR A 1 465 ? 12.353 8.934 -9.307 1.00 33.75 465 THR A C 1
ATOM 3727 O O . THR A 1 465 ? 12.416 9.727 -10.243 1.00 33.75 465 THR A O 1
ATOM 3730 N N . ASN A 1 466 ? 12.187 9.355 -8.048 1.00 34.53 466 ASN A N 1
ATOM 3731 C CA . ASN A 1 466 ? 11.888 10.739 -7.665 1.00 34.53 466 ASN A CA 1
ATOM 3732 C C . ASN A 1 466 ? 13.078 11.496 -7.039 1.00 34.53 466 ASN A C 1
ATOM 3734 O O . ASN A 1 466 ? 12.874 12.354 -6.190 1.00 34.53 466 ASN A O 1
ATOM 3738 N N . MET A 1 467 ? 14.311 11.261 -7.501 1.00 35.94 467 MET A N 1
ATOM 3739 C CA . MET A 1 467 ? 15.446 12.172 -7.250 1.00 35.94 467 MET A CA 1
ATOM 3740 C C . MET A 1 467 ? 15.586 13.208 -8.376 1.00 35.94 467 MET A C 1
ATOM 3742 O O . MET A 1 467 ? 16.613 13.312 -9.032 1.00 35.94 467 MET A O 1
ATOM 3746 N N . LYS A 1 468 ? 14.514 13.960 -8.658 1.00 32.44 468 LYS A N 1
ATOM 3747 C CA . LYS A 1 468 ? 14.562 15.078 -9.623 1.00 32.44 468 LYS A CA 1
ATOM 3748 C C . LYS A 1 468 ? 15.051 16.397 -9.021 1.00 32.44 468 LYS A C 1
ATOM 3750 O O . LYS A 1 468 ? 15.132 17.385 -9.745 1.00 32.44 468 LYS A O 1
ATOM 3755 N N . GLU A 1 469 ? 15.386 16.433 -7.738 1.00 35.91 469 GLU A N 1
ATOM 3756 C CA . GLU A 1 469 ? 15.871 17.642 -7.078 1.00 35.91 469 GLU A CA 1
ATOM 3757 C C . GLU A 1 469 ? 17.294 17.381 -6.590 1.00 35.91 469 GLU A C 1
ATOM 3759 O O . GLU A 1 469 ? 17.506 16.675 -5.610 1.00 35.91 469 GLU A O 1
ATOM 3764 N N . GLY A 1 470 ? 18.265 17.895 -7.351 1.00 30.64 470 GLY A N 1
ATOM 3765 C CA . GLY A 1 470 ? 19.697 17.729 -7.119 1.00 30.64 470 GLY A CA 1
ATOM 3766 C C . GLY A 1 470 ? 20.190 18.451 -5.869 1.00 30.64 470 GLY A C 1
ATOM 3767 O O . GLY A 1 470 ? 20.919 19.431 -5.978 1.00 30.64 470 GLY A O 1
ATOM 3768 N N . ASN A 1 471 ? 19.820 17.948 -4.694 1.00 29.33 471 ASN A N 1
ATOM 3769 C CA . ASN A 1 471 ? 20.422 18.326 -3.425 1.00 29.33 471 ASN A CA 1
ATOM 3770 C C . ASN A 1 471 ? 21.135 17.115 -2.824 1.00 29.33 471 ASN A C 1
ATOM 3772 O O . ASN A 1 471 ? 20.557 16.048 -2.617 1.00 29.33 471 ASN A O 1
ATOM 3776 N N . SER A 1 472 ? 22.415 17.314 -2.528 1.00 29.77 472 SER A N 1
ATOM 3777 C CA . SER A 1 472 ? 23.206 16.432 -1.687 1.00 29.77 472 SER A CA 1
ATOM 3778 C C . SER A 1 472 ? 22.504 16.208 -0.342 1.00 29.77 472 SER A C 1
ATOM 3780 O O . SER A 1 472 ? 21.985 17.135 0.275 1.00 29.77 472 SER A O 1
ATOM 3782 N N . LEU A 1 473 ? 22.476 14.944 0.085 1.00 25.44 473 LEU A N 1
ATOM 3783 C CA . LEU A 1 473 ? 21.871 14.458 1.328 1.00 25.44 473 LEU A CA 1
ATOM 3784 C C . LEU A 1 473 ? 22.183 15.370 2.533 1.00 25.44 473 LEU A C 1
ATOM 3786 O O . LEU A 1 473 ? 23.347 15.537 2.906 1.00 25.44 473 LEU A O 1
ATOM 3790 N N . PRO A 1 474 ? 21.138 15.801 3.251 1.00 24.12 474 PRO A N 1
ATOM 3791 C CA . PRO A 1 474 ? 20.953 15.327 4.610 1.00 24.12 474 PRO A CA 1
ATOM 3792 C C . PRO A 1 474 ? 19.741 14.399 4.674 1.00 24.12 474 PRO A C 1
ATOM 3794 O O . PRO A 1 474 ? 18.780 14.507 3.917 1.00 24.12 474 PRO A O 1
ATOM 3797 N N . CYS A 1 475 ? 19.816 13.426 5.575 1.00 30.80 475 CYS A N 1
ATOM 3798 C CA . CYS A 1 475 ? 18.709 12.545 5.896 1.00 30.80 475 CYS A CA 1
ATOM 3799 C C . CYS A 1 475 ? 17.443 13.355 6.226 1.00 30.80 475 CYS A C 1
ATOM 3801 O O . CYS A 1 475 ? 17.427 14.116 7.188 1.00 30.80 475 CYS A O 1
ATOM 3803 N N . GLY A 1 476 ? 16.376 13.151 5.461 1.00 31.14 476 GLY A N 1
ATOM 3804 C CA . GLY A 1 476 ? 15.069 13.716 5.773 1.00 31.14 476 GLY A CA 1
ATOM 3805 C C . GLY A 1 476 ? 14.442 14.397 4.568 1.00 31.14 476 GLY A C 1
ATOM 3806 O O . GLY A 1 476 ? 14.945 15.393 4.073 1.00 31.14 476 GLY A O 1
ATOM 3807 N N . THR A 1 477 ? 13.287 13.861 4.180 1.00 31.31 477 THR A N 1
ATOM 3808 C CA . THR A 1 477 ? 12.265 14.392 3.263 1.00 31.31 477 THR A CA 1
ATOM 3809 C C . THR A 1 477 ? 12.256 13.797 1.849 1.00 31.31 477 THR A C 1
ATOM 3811 O O . THR A 1 477 ? 13.266 13.574 1.195 1.00 31.31 477 THR A O 1
ATOM 3814 N N . SER A 1 478 ? 11.050 13.396 1.439 1.00 29.05 478 SER A N 1
ATOM 3815 C CA . SER A 1 478 ? 10.660 12.457 0.365 1.00 29.05 478 SER A CA 1
ATOM 3816 C C . SER A 1 478 ? 10.955 10.962 0.605 1.00 29.05 478 SER A C 1
ATOM 3818 O O . SER A 1 478 ? 10.053 10.143 0.420 1.00 29.05 478 SER A O 1
ATOM 3820 N N . GLY A 1 479 ? 12.118 10.595 1.158 1.00 30.62 479 GLY A N 1
ATOM 3821 C CA . GLY A 1 479 ? 12.403 9.217 1.606 1.00 30.62 479 GLY A CA 1
ATOM 3822 C C . GLY A 1 479 ? 11.617 8.788 2.857 1.00 30.62 479 GLY A C 1
ATOM 3823 O O . GLY A 1 479 ? 11.404 7.599 3.100 1.00 30.62 479 GLY A O 1
ATOM 3824 N N . GLU A 1 480 ? 11.127 9.747 3.647 1.00 35.31 480 GLU A N 1
ATOM 3825 C CA . GLU A 1 480 ? 10.398 9.472 4.891 1.00 35.31 480 GLU A CA 1
ATOM 3826 C C . GLU A 1 480 ? 8.996 8.910 4.661 1.00 35.31 480 GLU A C 1
ATOM 3828 O O . GLU A 1 480 ? 8.539 8.103 5.455 1.00 35.31 480 GLU A O 1
ATOM 3833 N N . HIS A 1 481 ? 8.308 9.223 3.561 1.00 30.80 481 HIS A N 1
ATOM 3834 C CA . HIS A 1 481 ? 6.963 8.674 3.348 1.00 30.80 481 HIS A CA 1
ATOM 3835 C C . HIS A 1 481 ? 6.946 7.178 3.009 1.00 30.80 481 HIS A C 1
ATOM 3837 O O . HIS A 1 481 ? 5.936 6.524 3.275 1.00 30.80 481 HIS A O 1
ATOM 3843 N N . PHE A 1 482 ? 8.061 6.633 2.514 1.00 31.77 482 PHE A N 1
ATOM 3844 C CA . PHE A 1 482 ? 8.248 5.192 2.318 1.00 31.77 482 PHE A CA 1
ATOM 3845 C C . PHE A 1 482 ? 8.925 4.516 3.505 1.00 31.77 482 PHE A C 1
ATOM 3847 O O . PHE A 1 482 ? 8.508 3.434 3.920 1.00 31.77 482 PHE A O 1
ATOM 3854 N N . ASN A 1 483 ? 9.881 5.194 4.142 1.00 34.06 483 ASN A N 1
ATOM 3855 C CA . ASN A 1 483 ? 10.441 4.730 5.407 1.00 34.06 483 ASN A CA 1
ATOM 3856 C C . ASN A 1 483 ? 9.402 4.694 6.545 1.00 34.06 483 ASN A C 1
ATOM 3858 O O . ASN A 1 483 ? 9.534 3.855 7.432 1.00 34.06 483 ASN A O 1
ATOM 3862 N N . ASN A 1 484 ? 8.343 5.509 6.479 1.00 32.47 484 ASN A N 1
ATOM 3863 C CA . ASN A 1 484 ? 7.226 5.517 7.433 1.00 32.47 484 ASN A CA 1
ATOM 3864 C C . ASN A 1 484 ? 6.096 4.532 7.073 1.00 32.47 484 ASN A C 1
ATOM 3866 O O . ASN A 1 484 ? 5.131 4.425 7.824 1.00 32.47 484 ASN A O 1
ATOM 3870 N N . GLN A 1 485 ? 6.175 3.819 5.940 1.00 32.59 485 GLN A N 1
ATOM 3871 C CA . GLN A 1 485 ? 5.187 2.792 5.561 1.00 32.59 485 GLN A CA 1
ATOM 3872 C C . GLN A 1 485 ? 5.691 1.357 5.734 1.00 32.59 485 GLN A C 1
ATOM 3874 O O . GLN A 1 485 ? 4.915 0.409 5.617 1.00 32.59 485 GLN A O 1
ATOM 3879 N N . ARG A 1 486 ? 6.957 1.182 6.123 1.00 32.88 486 ARG A N 1
ATOM 3880 C CA . ARG A 1 486 ? 7.417 -0.059 6.741 1.00 32.88 486 ARG A CA 1
ATOM 3881 C C . ARG A 1 486 ? 7.165 0.034 8.239 1.00 32.88 486 ARG A C 1
ATOM 3883 O O . ARG A 1 486 ? 7.981 0.581 8.976 1.00 32.88 486 ARG A O 1
ATOM 3890 N N . VAL A 1 487 ? 6.047 -0.536 8.690 1.00 41.34 487 VAL A N 1
ATOM 3891 C CA . VAL A 1 487 ? 5.923 -0.973 10.087 1.00 41.34 487 VAL A CA 1
ATOM 3892 C C . VAL A 1 487 ? 6.827 -2.191 10.232 1.00 41.34 487 VAL A C 1
ATOM 3894 O O . VAL A 1 487 ? 6.377 -3.328 10.249 1.00 41.34 487 VAL A O 1
ATOM 3897 N N . ASP A 1 488 ? 8.130 -1.974 10.203 1.00 47.34 488 ASP A N 1
ATOM 3898 C CA . ASP A 1 488 ? 9.062 -2.998 10.623 1.00 47.34 488 ASP A CA 1
ATOM 3899 C C . ASP A 1 488 ? 8.950 -3.050 12.146 1.00 47.34 488 ASP A C 1
ATOM 3901 O O . ASP A 1 488 ? 9.330 -2.095 12.818 1.00 47.34 488 ASP A O 1
ATOM 3905 N N . VAL A 1 489 ? 8.367 -4.127 12.684 1.00 47.75 489 VAL A N 1
ATOM 3906 C CA . VAL A 1 489 ? 8.250 -4.343 14.136 1.00 47.75 489 VAL A CA 1
ATOM 3907 C C . VAL A 1 489 ? 9.622 -4.185 14.793 1.00 47.75 489 VAL A C 1
ATOM 3909 O O . VAL A 1 489 ? 9.708 -3.619 15.877 1.00 47.75 489 VAL A O 1
ATOM 3912 N N . VAL A 1 490 ? 10.704 -4.549 14.095 1.00 53.41 490 VAL A N 1
ATOM 3913 C CA . VAL A 1 490 ? 12.085 -4.381 14.553 1.00 53.41 490 VAL A CA 1
ATOM 3914 C C . VAL A 1 490 ? 12.520 -2.917 14.514 1.00 53.41 490 VAL A C 1
ATOM 3916 O O . VAL A 1 490 ? 13.148 -2.452 15.460 1.00 53.41 490 VAL A O 1
ATOM 3919 N N . ARG A 1 491 ? 12.175 -2.140 13.480 1.00 53.78 491 ARG A N 1
ATOM 3920 C CA . ARG A 1 491 ? 12.438 -0.689 13.470 1.00 53.78 491 ARG A CA 1
ATOM 3921 C C . ARG A 1 491 ? 11.621 0.025 14.537 1.00 53.78 491 ARG A C 1
ATOM 3923 O O . ARG A 1 491 ? 12.185 0.849 15.248 1.00 53.78 491 ARG A O 1
ATOM 3930 N N . SER A 1 492 ? 10.335 -0.289 14.672 1.00 53.25 492 SER A N 1
ATOM 3931 C CA . SER A 1 492 ? 9.486 0.212 15.752 1.00 53.25 492 SER A CA 1
ATOM 3932 C C . SER A 1 492 ? 10.090 -0.149 17.105 1.00 53.25 492 SER A C 1
ATOM 3934 O O . SER A 1 492 ? 10.198 0.733 17.945 1.00 53.25 492 SER A O 1
ATOM 3936 N N . ARG A 1 493 ? 10.615 -1.371 17.275 1.00 73.81 493 ARG A N 1
ATOM 3937 C CA . ARG A 1 493 ? 11.371 -1.801 18.458 1.00 73.81 493 ARG A CA 1
ATOM 3938 C C . ARG A 1 493 ? 12.622 -0.957 18.678 1.00 73.81 493 ARG A C 1
ATOM 3940 O O . ARG A 1 493 ? 12.820 -0.468 19.777 1.00 73.81 493 ARG A O 1
ATOM 3947 N N . VAL A 1 494 ? 13.454 -0.743 17.658 1.00 69.81 494 VAL A N 1
ATOM 3948 C CA . VAL A 1 494 ? 14.692 0.055 17.762 1.00 69.81 494 VAL A CA 1
ATOM 3949 C C . VAL A 1 494 ? 14.387 1.521 18.071 1.00 69.81 494 VAL A C 1
ATOM 3951 O O . VAL A 1 494 ? 15.041 2.116 18.923 1.00 69.81 494 VAL A O 1
ATOM 3954 N N . VAL A 1 495 ? 13.388 2.109 17.412 1.00 68.00 495 VAL A N 1
ATOM 3955 C CA . VAL A 1 495 ? 12.924 3.476 17.679 1.00 68.00 495 VAL A CA 1
ATOM 3956 C C . VAL A 1 495 ? 12.358 3.565 19.093 1.00 68.00 495 VAL A C 1
ATOM 3958 O O . VAL A 1 495 ? 12.677 4.509 19.809 1.00 68.00 495 VAL A O 1
ATOM 3961 N N . LEU A 1 496 ? 11.574 2.576 19.524 1.00 74.00 496 LEU A N 1
ATOM 3962 C CA . LEU A 1 496 ? 11.028 2.503 20.874 1.00 74.00 496 LEU A CA 1
ATOM 3963 C C . LEU A 1 496 ? 12.146 2.352 21.910 1.00 74.00 496 LEU A C 1
ATOM 3965 O O . LEU A 1 496 ? 12.164 3.100 22.874 1.00 74.00 496 LEU A O 1
ATOM 3969 N N . GLU A 1 497 ? 13.145 1.498 21.677 1.00 82.38 497 GLU A N 1
ATOM 3970 C CA . GLU A 1 497 ? 14.344 1.360 22.515 1.00 82.38 497 GLU A CA 1
ATOM 3971 C C . GLU A 1 497 ? 15.155 2.661 22.589 1.00 82.38 497 GLU A C 1
ATOM 3973 O O . GLU A 1 497 ? 15.663 3.020 23.653 1.00 82.38 497 GLU A O 1
ATOM 3978 N N . GLN A 1 498 ? 15.296 3.384 21.475 1.00 80.19 498 GLN A N 1
ATOM 3979 C CA . GLN A 1 498 ? 15.955 4.691 21.446 1.00 80.19 498 GLN A CA 1
ATOM 3980 C C . GLN A 1 498 ? 15.153 5.736 22.223 1.00 80.19 498 GLN A C 1
ATOM 3982 O O . GLN A 1 498 ? 15.742 6.468 23.018 1.00 80.19 498 GLN A O 1
ATOM 3987 N N . LYS A 1 499 ? 13.827 5.779 22.047 1.00 77.31 499 LYS A N 1
ATOM 3988 C CA . LYS A 1 499 ? 12.935 6.675 22.789 1.00 77.31 499 LYS A CA 1
ATOM 3989 C C . LYS A 1 499 ? 12.922 6.335 24.285 1.00 77.31 499 LYS A C 1
ATOM 3991 O O . LYS A 1 499 ? 13.018 7.253 25.086 1.00 77.31 499 LYS A O 1
ATOM 3996 N N . ILE A 1 500 ? 12.905 5.052 24.665 1.00 85.62 500 ILE A N 1
ATOM 3997 C CA . ILE A 1 500 ? 13.060 4.572 26.053 1.00 85.62 500 ILE A CA 1
ATOM 3998 C C . ILE A 1 500 ? 14.373 5.109 26.617 1.00 85.62 500 ILE A C 1
ATOM 4000 O O . ILE A 1 500 ? 14.364 5.803 27.624 1.00 85.62 500 ILE A O 1
ATOM 4004 N N . LYS A 1 501 ? 15.502 4.905 25.922 1.00 90.00 501 LYS A N 1
ATOM 4005 C CA . LYS A 1 501 ? 16.812 5.423 26.359 1.00 90.00 501 LYS A CA 1
ATOM 4006 C C . LYS A 1 501 ? 16.830 6.947 26.515 1.00 90.00 501 LYS A C 1
ATOM 4008 O O . LYS A 1 501 ? 17.422 7.449 27.470 1.00 90.00 501 LYS A O 1
ATOM 4013 N N . GLN A 1 502 ? 16.220 7.682 25.584 1.00 86.88 502 GLN A N 1
ATOM 4014 C CA . GLN A 1 502 ? 16.112 9.143 25.652 1.00 86.88 502 GLN A CA 1
ATOM 4015 C C . GLN A 1 502 ? 15.251 9.588 26.840 1.00 86.88 502 GLN A C 1
ATOM 4017 O O . GLN A 1 502 ? 15.673 10.467 27.589 1.00 86.88 502 GLN A O 1
ATOM 4022 N N . LEU A 1 503 ? 14.102 8.946 27.054 1.00 86.94 503 LEU A N 1
ATOM 4023 C CA . LEU A 1 503 ? 13.173 9.254 28.138 1.00 86.94 503 LEU A CA 1
ATOM 4024 C C . LEU A 1 503 ? 13.768 8.905 29.508 1.00 86.94 503 LEU A C 1
ATOM 4026 O O . LEU A 1 503 ? 13.729 9.731 30.412 1.00 86.94 503 LEU A O 1
ATOM 4030 N N . THR A 1 504 ? 14.438 7.756 29.646 1.00 93.44 504 THR A N 1
ATOM 4031 C CA . THR A 1 504 ? 15.202 7.406 30.855 1.00 93.44 504 THR A CA 1
ATOM 4032 C C . THR A 1 504 ? 16.281 8.449 31.160 1.00 93.44 504 THR A C 1
ATOM 4034 O O . THR A 1 504 ? 16.525 8.766 32.323 1.00 93.44 504 THR A O 1
ATOM 4037 N N . LYS A 1 505 ? 16.946 9.002 30.134 1.00 94.31 505 LYS A N 1
ATOM 4038 C CA . LYS A 1 505 ? 17.938 10.072 30.320 1.00 94.31 505 LYS A CA 1
ATOM 4039 C C . LYS A 1 505 ? 17.282 11.378 30.786 1.00 94.31 505 LYS A C 1
ATOM 4041 O O . LYS A 1 505 ? 17.855 12.038 31.647 1.00 94.31 505 LYS A O 1
ATOM 4046 N N . GLN A 1 506 ? 16.117 11.730 30.240 1.00 90.12 506 GLN A N 1
ATOM 4047 C CA . GLN A 1 506 ? 15.343 12.904 30.660 1.00 90.12 506 GLN A CA 1
ATOM 4048 C C . GLN A 1 506 ? 14.883 12.775 32.113 1.00 90.12 506 GLN A C 1
ATOM 4050 O O . GLN A 1 506 ? 15.233 13.634 32.910 1.00 90.12 506 GLN A O 1
ATOM 4055 N N . ILE A 1 507 ? 14.251 11.655 32.486 1.00 92.19 507 ILE A N 1
ATOM 4056 C CA . ILE A 1 507 ? 13.825 11.381 33.869 1.00 92.19 507 ILE A CA 1
ATOM 4057 C C . ILE A 1 507 ? 15.000 11.542 34.834 1.00 92.19 507 ILE A C 1
ATOM 4059 O O . ILE A 1 507 ? 14.894 12.273 35.807 1.00 92.19 507 ILE A O 1
ATOM 4063 N N . ARG A 1 508 ? 16.165 10.950 34.531 1.00 95.00 508 ARG A N 1
ATOM 4064 C CA . ARG A 1 508 ? 17.366 11.108 35.373 1.00 95.00 508 ARG A CA 1
ATOM 4065 C C . ARG A 1 508 ? 17.802 12.567 35.526 1.00 95.00 508 ARG A C 1
ATOM 4067 O O . ARG A 1 508 ? 18.181 12.955 36.627 1.00 95.00 508 ARG A O 1
ATOM 4074 N N . SER A 1 509 ? 17.766 13.341 34.441 1.00 93.94 509 SER A N 1
ATOM 4075 C CA . SER A 1 509 ? 18.104 14.769 34.452 1.00 93.94 509 SER A CA 1
ATOM 4076 C C . SER A 1 509 ? 17.124 15.570 35.311 1.00 93.94 509 SER A C 1
ATOM 4078 O O . SER A 1 509 ? 17.551 16.405 36.102 1.00 93.94 509 SER A O 1
ATOM 4080 N N . ASP A 1 510 ? 15.828 15.290 35.194 1.00 91.75 510 ASP A N 1
ATOM 4081 C CA . ASP A 1 510 ? 14.775 15.976 35.945 1.00 91.75 510 ASP A CA 1
ATOM 4082 C C . ASP A 1 510 ? 14.827 15.599 37.431 1.00 91.75 510 ASP A C 1
ATOM 4084 O O . ASP A 1 510 ? 14.758 16.469 38.293 1.00 91.75 510 ASP A O 1
ATOM 4088 N N . THR A 1 511 ? 15.065 14.324 37.755 1.00 93.75 511 THR A N 1
ATOM 4089 C CA . THR A 1 511 ? 15.295 13.870 39.135 1.00 93.75 511 THR A CA 1
ATOM 4090 C C . THR A 1 511 ? 16.526 14.542 39.753 1.00 93.75 511 THR A C 1
ATOM 4092 O O . THR A 1 511 ? 16.539 14.848 40.945 1.00 93.75 511 THR A O 1
ATOM 4095 N N . GLU A 1 512 ? 17.588 14.771 38.977 1.00 94.56 512 GLU A N 1
ATOM 4096 C CA . GLU A 1 512 ? 18.767 15.505 39.447 1.00 94.56 512 GLU A CA 1
ATOM 4097 C C . GLU A 1 512 ? 18.470 17.000 39.637 1.00 94.56 512 GLU A C 1
ATOM 4099 O O . GLU A 1 512 ? 18.894 17.583 40.637 1.00 94.56 512 GLU A O 1
ATOM 4104 N N . ALA A 1 513 ? 17.687 17.607 38.739 1.00 91.00 513 ALA A N 1
ATOM 4105 C CA . ALA A 1 513 ? 17.201 18.976 38.891 1.00 91.00 513 ALA A CA 1
ATOM 4106 C C . ALA A 1 513 ? 16.334 19.131 40.151 1.00 91.00 513 ALA A C 1
ATOM 4108 O O . ALA A 1 513 ? 16.567 20.057 40.925 1.00 91.00 513 ALA A O 1
ATOM 4109 N N . LEU A 1 514 ? 15.434 18.183 40.424 1.00 93.38 514 LEU A N 1
ATOM 4110 C CA . LEU A 1 514 ? 14.608 18.149 41.632 1.00 93.38 514 LEU A CA 1
ATOM 4111 C C . LEU A 1 514 ? 15.470 18.078 42.906 1.00 93.38 514 LEU A C 1
ATOM 4113 O O . LEU A 1 514 ? 15.274 18.855 43.839 1.00 93.38 514 LEU A O 1
ATOM 4117 N N . LYS A 1 515 ? 16.508 17.228 42.913 1.00 93.56 515 LYS A N 1
ATOM 4118 C CA . LYS A 1 515 ? 17.493 17.132 44.015 1.00 93.56 515 LYS A CA 1
ATOM 4119 C C . LYS A 1 515 ? 18.342 18.390 44.209 1.00 93.56 515 LYS A C 1
ATOM 4121 O O . LYS A 1 515 ? 18.933 18.577 45.273 1.00 93.56 515 LYS A O 1
ATOM 4126 N N . ASN A 1 516 ? 18.498 19.205 43.171 1.00 91.50 516 ASN A N 1
ATOM 4127 C CA . ASN A 1 516 ? 19.210 20.476 43.261 1.00 91.50 516 ASN A CA 1
ATOM 4128 C C . ASN A 1 516 ? 18.275 21.601 43.706 1.00 91.50 516 ASN A C 1
ATOM 4130 O O . ASN A 1 516 ? 18.690 22.436 44.507 1.00 91.50 516 ASN A O 1
ATOM 4134 N N . LEU A 1 517 ? 17.017 21.585 43.256 1.00 88.69 517 LEU A N 1
ATOM 4135 C CA . LEU A 1 517 ? 15.979 22.499 43.722 1.00 88.69 517 LEU A CA 1
ATOM 4136 C C . LEU A 1 517 ? 15.753 22.344 45.216 1.00 88.69 517 LEU A C 1
ATOM 4138 O O . LEU A 1 517 ? 15.694 23.366 45.884 1.00 88.69 517 LEU A O 1
ATOM 4142 N N . SER A 1 518 ? 15.780 21.119 45.755 1.00 85.44 518 SER A N 1
ATOM 4143 C CA . SER A 1 518 ? 15.648 20.837 47.194 1.00 85.44 518 SER A CA 1
ATOM 4144 C C . SER A 1 518 ? 16.768 21.426 48.080 1.00 85.44 518 SER A C 1
ATOM 4146 O O . SER A 1 518 ? 16.760 21.217 49.289 1.00 85.44 518 SER A O 1
ATOM 4148 N N . LYS A 1 519 ? 17.764 22.117 47.502 1.00 87.19 519 LYS A N 1
ATOM 4149 C CA . LYS A 1 519 ? 18.867 22.789 48.220 1.00 87.19 519 LYS A CA 1
ATOM 4150 C C . LYS A 1 519 ? 18.753 24.322 48.252 1.00 87.19 519 LYS A C 1
ATOM 4152 O O . LYS A 1 519 ? 19.621 24.965 48.835 1.00 87.19 519 LYS A O 1
ATOM 4157 N N . VAL A 1 520 ? 17.754 24.903 47.587 1.00 80.06 520 VAL A N 1
ATOM 4158 C CA . VAL A 1 520 ? 17.508 26.359 47.508 1.00 80.06 520 VAL A CA 1
ATOM 4159 C C . VAL A 1 520 ? 16.560 26.800 48.648 1.00 80.06 520 VAL A C 1
ATOM 4161 O O . VAL A 1 520 ? 15.888 25.956 49.219 1.00 80.06 520 VAL A O 1
ATOM 4164 N N . ASP A 1 521 ? 16.539 28.080 49.041 1.00 79.12 521 ASP A N 1
ATOM 4165 C CA . ASP A 1 521 ? 15.719 28.597 50.163 1.00 79.12 521 ASP A CA 1
ATOM 4166 C C . ASP A 1 521 ? 14.193 28.384 49.985 1.00 79.12 521 ASP A C 1
ATOM 4168 O O . ASP A 1 521 ? 13.660 28.500 48.880 1.00 79.12 521 ASP A O 1
ATOM 4172 N N . GLU A 1 522 ? 13.486 28.153 51.102 1.00 75.56 522 GLU A N 1
ATOM 4173 C CA . GLU A 1 522 ? 12.124 27.570 51.188 1.00 75.56 522 GLU A CA 1
ATOM 4174 C C . GLU A 1 522 ? 10.996 28.326 50.456 1.00 75.56 522 GLU A C 1
ATOM 4176 O O . GLU A 1 522 ? 9.947 27.747 50.182 1.00 75.56 522 GLU A O 1
ATOM 4181 N N . LYS A 1 523 ? 11.150 29.618 50.138 1.00 71.19 523 LYS A N 1
ATOM 4182 C CA . LYS A 1 523 ? 9.996 30.463 49.765 1.00 71.19 523 LYS A CA 1
ATOM 4183 C C . LYS A 1 523 ? 9.565 30.420 48.293 1.00 71.19 523 LYS A C 1
ATOM 4185 O O . LYS A 1 523 ? 8.406 30.717 48.029 1.00 71.19 523 LYS A O 1
ATOM 4190 N N . ASP A 1 524 ? 10.450 30.023 47.376 1.00 66.06 524 ASP A N 1
ATOM 4191 C CA . ASP A 1 524 ? 10.147 29.860 45.934 1.00 66.06 524 ASP A CA 1
ATOM 4192 C C . ASP A 1 524 ? 10.163 28.377 45.490 1.00 66.06 524 ASP A C 1
ATOM 4194 O O . ASP A 1 524 ? 10.017 28.052 44.307 1.00 66.06 524 ASP A O 1
ATOM 4198 N N . GLN A 1 525 ? 10.365 27.460 46.442 1.00 73.81 525 GLN A N 1
ATOM 4199 C CA . GLN A 1 525 ? 10.639 26.044 46.198 1.00 73.81 525 GLN A CA 1
ATOM 4200 C C . GLN A 1 525 ? 9.374 25.243 45.877 1.00 73.81 525 GLN A C 1
ATOM 4202 O O . GLN A 1 525 ? 9.361 24.498 44.902 1.00 73.81 525 GLN A O 1
ATOM 4207 N N . GLU A 1 526 ? 8.312 25.440 46.661 1.00 78.12 526 GLU A N 1
ATOM 4208 C CA . GLU A 1 526 ? 7.189 24.500 46.774 1.00 78.12 526 GLU A CA 1
ATOM 4209 C C . GLU A 1 526 ? 6.449 24.286 45.441 1.00 78.12 526 GLU A C 1
ATOM 4211 O O . GLU A 1 526 ? 6.276 23.154 44.989 1.00 78.12 526 GLU A O 1
ATOM 4216 N N . THR A 1 527 ? 6.126 25.370 44.729 1.00 77.25 527 THR A N 1
ATOM 4217 C CA . THR A 1 527 ? 5.423 25.296 43.434 1.00 77.25 527 THR A CA 1
ATOM 4218 C C . THR A 1 527 ? 6.298 24.710 42.320 1.00 77.25 527 THR A C 1
ATOM 4220 O O . THR A 1 527 ? 5.805 24.014 41.430 1.00 77.25 527 THR A O 1
ATOM 4223 N N . SER A 1 528 ? 7.607 24.975 42.358 1.00 80.44 528 SER A N 1
ATOM 4224 C CA . SER A 1 528 ? 8.550 24.479 41.347 1.00 80.44 528 SER A CA 1
ATOM 4225 C C . SER A 1 528 ? 8.853 22.991 41.537 1.00 80.44 528 SER A C 1
ATOM 4227 O O . SER A 1 528 ? 9.017 22.272 40.552 1.00 80.44 528 SER A O 1
ATOM 4229 N N . THR A 1 529 ? 8.912 22.520 42.788 1.00 86.50 529 THR A N 1
ATOM 4230 C CA . THR A 1 529 ? 9.102 21.101 43.112 1.00 86.50 529 THR A CA 1
ATOM 4231 C C . THR A 1 529 ? 7.875 20.274 42.761 1.00 86.50 529 THR A C 1
ATOM 4233 O O . THR A 1 529 ? 8.034 19.264 42.084 1.00 86.50 529 THR A O 1
ATOM 4236 N N . GLU A 1 530 ? 6.669 20.731 43.113 1.00 86.25 530 GLU A N 1
ATOM 4237 C CA . GLU A 1 530 ? 5.425 19.996 42.837 1.00 86.25 530 GLU A CA 1
ATOM 4238 C C . GLU A 1 530 ? 5.204 19.824 41.326 1.00 86.25 530 GLU A C 1
ATOM 4240 O O . GLU A 1 530 ? 4.982 18.716 40.841 1.00 86.25 530 GLU A O 1
ATOM 4245 N N . THR A 1 531 ? 5.407 20.896 40.550 1.00 87.94 531 THR A N 1
ATOM 4246 C CA . THR A 1 531 ? 5.300 20.840 39.081 1.00 87.94 531 THR A CA 1
ATOM 4247 C C . THR A 1 531 ? 6.302 19.849 38.473 1.00 87.94 531 THR A C 1
ATOM 4249 O O . THR A 1 531 ? 5.968 19.097 37.557 1.00 87.94 531 THR A O 1
ATOM 4252 N N . LEU A 1 532 ? 7.546 19.835 38.966 1.00 89.81 532 LEU A N 1
ATOM 4253 C CA . LEU A 1 532 ? 8.588 18.955 38.437 1.00 89.81 532 LEU A CA 1
ATOM 4254 C C . LEU A 1 532 ? 8.370 17.489 38.845 1.00 89.81 532 LEU A C 1
ATOM 4256 O O . LEU A 1 532 ? 8.641 16.596 38.044 1.00 89.81 532 LEU A O 1
ATOM 4260 N N . GLU A 1 533 ? 7.860 17.231 40.050 1.00 91.75 533 GLU A N 1
ATOM 4261 C CA . GLU A 1 533 ? 7.471 15.893 40.511 1.00 91.75 533 GLU A CA 1
ATOM 4262 C C . GLU A 1 533 ? 6.339 15.311 39.659 1.00 91.75 533 GLU A C 1
ATOM 4264 O O . GLU A 1 533 ? 6.451 14.175 39.187 1.00 91.75 533 GLU A O 1
ATOM 4269 N N . GLU A 1 534 ? 5.300 16.101 39.370 1.00 85.81 534 GLU A N 1
ATOM 4270 C CA . GLU A 1 534 ? 4.221 15.694 38.465 1.00 85.81 534 GLU A CA 1
ATOM 4271 C C . GLU A 1 534 ? 4.738 15.374 37.055 1.00 85.81 534 GLU A C 1
ATOM 4273 O O . GLU A 1 534 ? 4.318 14.389 36.436 1.00 85.81 534 GLU A O 1
ATOM 4278 N N . GLU A 1 535 ? 5.665 16.181 36.528 1.00 85.50 535 GLU A N 1
ATOM 4279 C CA . GLU A 1 535 ? 6.274 15.917 35.224 1.00 85.50 535 GLU A CA 1
ATOM 4280 C C . GLU A 1 535 ? 7.123 14.638 35.213 1.00 85.50 535 GLU A C 1
ATOM 4282 O O . GLU A 1 535 ? 7.048 13.868 34.248 1.00 85.50 535 GLU A O 1
ATOM 4287 N N . ILE A 1 536 ? 7.916 14.398 36.265 1.00 90.94 536 ILE A N 1
ATOM 4288 C CA . ILE A 1 536 ? 8.714 13.174 36.420 1.00 90.94 536 ILE A CA 1
ATOM 4289 C C . ILE A 1 536 ? 7.788 11.960 36.440 1.00 90.94 536 ILE A C 1
ATOM 4291 O O . ILE A 1 536 ? 8.002 11.043 35.646 1.00 90.94 536 ILE A O 1
ATOM 4295 N N . GLN A 1 537 ? 6.726 11.983 37.251 1.00 88.69 537 GLN A N 1
ATOM 4296 C CA . GLN A 1 537 ? 5.766 10.881 37.336 1.00 88.69 537 GLN A CA 1
ATOM 4297 C C . GLN A 1 537 ? 5.118 10.596 35.973 1.00 88.69 537 GLN A C 1
ATOM 4299 O O . GLN A 1 537 ? 5.103 9.455 35.512 1.00 88.69 537 GLN A O 1
ATOM 4304 N N . LYS A 1 538 ? 4.686 11.640 35.249 1.00 76.62 538 LYS A N 1
ATOM 4305 C CA . LYS A 1 538 ? 4.155 11.506 33.879 1.00 76.62 538 LYS A CA 1
ATOM 4306 C C . LYS A 1 538 ? 5.147 10.840 32.923 1.00 76.62 538 LYS A C 1
ATOM 4308 O O . LYS A 1 538 ? 4.749 10.058 32.055 1.00 76.62 538 LYS A 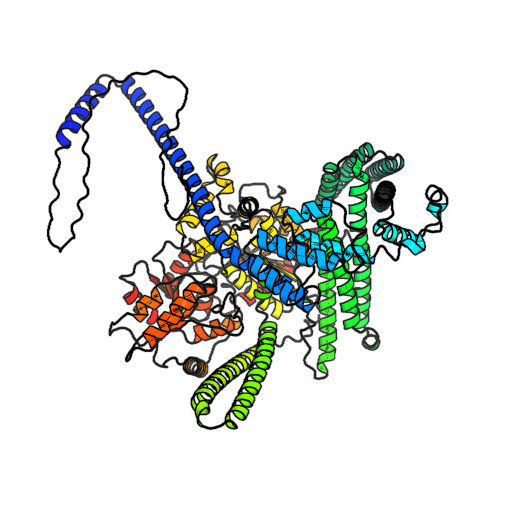O 1
ATOM 4313 N N . ARG A 1 539 ? 6.435 11.183 33.023 1.00 86.31 539 ARG A N 1
ATOM 4314 C CA . ARG A 1 539 ? 7.492 10.595 32.185 1.00 86.31 539 ARG A CA 1
ATOM 4315 C C . ARG A 1 539 ? 7.782 9.148 32.586 1.00 86.31 539 ARG A C 1
ATOM 4317 O O . ARG A 1 539 ? 7.993 8.334 31.688 1.00 86.31 539 ARG A O 1
ATOM 4324 N N . GLU A 1 540 ? 7.760 8.814 33.873 1.00 87.56 540 GLU A N 1
ATOM 4325 C CA . GLU A 1 540 ? 7.921 7.441 34.373 1.00 87.56 540 GLU A CA 1
ATOM 4326 C C . GLU A 1 540 ? 6.774 6.527 33.928 1.00 87.56 540 GLU A C 1
ATOM 4328 O O . GLU A 1 540 ? 7.030 5.438 33.409 1.00 87.56 540 GLU A O 1
ATOM 4333 N N . ASP A 1 541 ? 5.529 6.997 34.005 1.00 76.69 541 ASP A N 1
ATOM 4334 C CA . ASP A 1 541 ? 4.362 6.257 33.511 1.00 76.69 541 ASP A CA 1
ATOM 4335 C C . ASP A 1 541 ? 4.469 6.001 31.999 1.00 76.69 541 ASP A C 1
ATOM 4337 O O . ASP A 1 541 ? 4.243 4.886 31.513 1.00 76.69 541 ASP A O 1
ATOM 4341 N N . ARG A 1 542 ? 4.901 7.018 31.238 1.00 76.56 542 ARG A N 1
ATOM 4342 C CA . ARG A 1 542 ? 5.177 6.885 29.801 1.00 76.56 542 ARG A CA 1
ATOM 4343 C C . ARG A 1 542 ? 6.303 5.885 29.524 1.00 76.56 542 ARG A C 1
ATOM 4345 O O . ARG A 1 542 ? 6.191 5.110 28.575 1.00 76.56 542 ARG A O 1
ATOM 4352 N N . LEU A 1 543 ? 7.376 5.898 30.317 1.00 85.62 543 LEU A N 1
ATOM 4353 C CA . LEU A 1 543 ? 8.494 4.961 30.184 1.00 85.62 543 LEU A CA 1
ATOM 4354 C C . LEU A 1 543 ? 8.019 3.525 30.401 1.00 85.62 543 LEU A C 1
ATOM 4356 O O . LEU A 1 543 ? 8.276 2.677 29.549 1.00 85.62 543 LEU A O 1
ATOM 4360 N N . LYS A 1 544 ? 7.269 3.279 31.479 1.00 82.88 544 LYS A N 1
ATOM 4361 C CA . LYS A 1 544 ? 6.695 1.967 31.789 1.00 82.88 544 LYS A CA 1
ATOM 4362 C C . LYS A 1 544 ? 5.805 1.460 30.653 1.00 82.88 544 LYS A C 1
ATOM 4364 O O . LYS A 1 544 ? 5.946 0.320 30.228 1.00 82.88 544 LYS A O 1
ATOM 4369 N N . HIS A 1 545 ? 4.954 2.322 30.095 1.00 71.19 545 HIS A N 1
ATOM 4370 C CA . HIS A 1 545 ? 4.114 1.967 28.948 1.00 71.19 545 HIS A CA 1
ATOM 4371 C C . HIS A 1 545 ? 4.943 1.540 27.726 1.00 71.19 545 HIS A C 1
ATOM 4373 O O . HIS A 1 545 ? 4.669 0.517 27.102 1.00 71.19 545 HIS A O 1
ATOM 4379 N N . MET A 1 546 ? 6.005 2.285 27.416 1.00 77.38 546 MET A N 1
ATOM 4380 C CA . MET A 1 546 ? 6.904 1.945 26.313 1.00 77.38 546 MET A CA 1
ATOM 4381 C C . MET A 1 546 ? 7.690 0.652 26.574 1.00 77.38 546 MET A C 1
ATOM 4383 O O . MET A 1 546 ? 7.967 -0.095 25.637 1.00 77.38 546 MET A O 1
ATOM 4387 N N . GLU A 1 547 ? 8.063 0.373 27.823 1.00 84.81 547 GLU A N 1
ATOM 4388 C CA . GLU A 1 547 ? 8.718 -0.879 28.216 1.00 84.81 547 GLU A CA 1
ATOM 4389 C C . GLU A 1 547 ? 7.778 -2.085 28.090 1.00 84.81 547 GLU A C 1
ATOM 4391 O O . GLU A 1 547 ? 8.203 -3.135 27.595 1.00 84.81 547 GLU A O 1
ATOM 4396 N N . ASP A 1 548 ? 6.503 -1.928 28.451 1.00 75.12 548 ASP A N 1
ATOM 4397 C CA . ASP A 1 548 ? 5.467 -2.942 28.243 1.00 75.12 548 ASP A CA 1
ATOM 4398 C C . ASP A 1 548 ? 5.282 -3.236 26.748 1.00 75.12 548 ASP A C 1
ATOM 4400 O O . ASP A 1 548 ? 5.336 -4.401 26.341 1.00 75.12 548 ASP A O 1
ATOM 4404 N N . ASP A 1 549 ? 5.149 -2.200 25.915 1.00 71.19 549 ASP A N 1
ATOM 4405 C CA . ASP A 1 549 ? 5.053 -2.335 24.456 1.00 71.19 549 ASP A CA 1
ATOM 4406 C C . ASP A 1 549 ? 6.291 -3.029 23.878 1.00 71.19 549 ASP A C 1
ATOM 4408 O O . ASP A 1 549 ? 6.183 -3.947 23.058 1.00 71.19 549 ASP A O 1
ATOM 4412 N N . LEU A 1 550 ? 7.484 -2.658 24.357 1.00 80.25 550 LEU A N 1
ATOM 4413 C CA . LEU A 1 550 ? 8.736 -3.309 23.987 1.00 80.25 550 LEU A CA 1
ATOM 4414 C C . LEU A 1 550 ? 8.742 -4.789 24.399 1.00 80.25 550 LEU A C 1
ATOM 4416 O O . LEU A 1 550 ? 9.273 -5.627 23.667 1.00 80.25 550 LEU A O 1
ATOM 4420 N N . SER A 1 551 ? 8.160 -5.135 25.548 1.00 81.56 551 SER A N 1
ATOM 4421 C CA . SER A 1 551 ? 8.043 -6.523 26.007 1.00 81.56 551 SER A CA 1
ATOM 4422 C C . SER A 1 551 ? 7.124 -7.344 25.098 1.00 81.56 551 SER A C 1
ATOM 4424 O O . SER A 1 551 ? 7.466 -8.474 24.739 1.00 81.56 551 SER A O 1
ATOM 4426 N N . VAL A 1 552 ? 6.006 -6.761 24.652 1.00 70.25 552 VAL A N 1
ATOM 4427 C CA . VAL A 1 552 ? 5.082 -7.383 23.698 1.00 70.25 552 VAL A CA 1
ATOM 4428 C C . VAL A 1 552 ? 5.772 -7.557 22.348 1.00 70.25 552 VAL A C 1
ATOM 4430 O O . VAL A 1 552 ? 5.755 -8.658 21.802 1.00 70.25 552 VAL A O 1
ATOM 4433 N N . MET A 1 553 ? 6.470 -6.530 21.851 1.00 69.50 553 MET A N 1
ATOM 4434 C CA . MET A 1 553 ? 7.272 -6.623 20.625 1.00 69.50 553 MET A CA 1
ATOM 4435 C C . MET A 1 553 ? 8.338 -7.721 20.717 1.00 69.50 553 MET A C 1
ATOM 4437 O O . MET A 1 553 ? 8.490 -8.503 19.786 1.00 69.50 553 MET A O 1
ATOM 4441 N N . LYS A 1 554 ? 9.020 -7.861 21.859 1.00 76.94 554 LYS A N 1
ATOM 4442 C CA . LYS A 1 554 ? 9.989 -8.947 22.085 1.00 76.94 554 LYS A CA 1
ATOM 4443 C C . LYS A 1 554 ? 9.335 -10.330 22.118 1.00 76.94 554 LYS A C 1
ATOM 4445 O O . LYS A 1 554 ? 9.919 -11.279 21.606 1.00 76.94 554 LYS A O 1
ATOM 4450 N N . LYS A 1 555 ? 8.132 -10.470 22.689 1.00 71.69 555 LYS A N 1
ATOM 4451 C CA . LYS A 1 555 ? 7.364 -11.729 22.632 1.00 71.69 555 LYS A CA 1
ATOM 4452 C C . LYS A 1 555 ? 6.974 -12.072 21.194 1.00 71.69 555 LYS A C 1
ATOM 4454 O O . LYS A 1 555 ? 7.110 -13.226 20.795 1.00 71.69 555 LYS A O 1
ATOM 4459 N N . ILE A 1 556 ? 6.544 -11.075 20.416 1.00 62.50 556 ILE A N 1
ATOM 4460 C CA . ILE A 1 556 ? 6.269 -11.222 18.982 1.00 62.50 556 ILE A CA 1
ATOM 4461 C C . ILE A 1 556 ? 7.542 -11.682 18.268 1.00 62.50 556 ILE A C 1
ATOM 4463 O O . ILE A 1 556 ? 7.482 -12.662 17.535 1.00 62.50 556 ILE A O 1
ATOM 4467 N N . ASP A 1 557 ? 8.688 -11.053 18.512 1.00 65.44 557 ASP A N 1
ATOM 4468 C CA . ASP A 1 557 ? 9.958 -11.449 17.894 1.00 65.44 557 ASP A CA 1
ATOM 4469 C C . ASP A 1 557 ? 10.402 -12.858 18.301 1.00 65.44 557 ASP A C 1
ATOM 4471 O O . ASP A 1 557 ? 10.923 -13.582 17.466 1.00 65.44 557 ASP A O 1
ATOM 4475 N N . ASN A 1 558 ? 10.160 -13.283 19.544 1.00 63.59 558 ASN A N 1
ATOM 4476 C CA . ASN A 1 558 ? 10.514 -14.626 20.014 1.00 63.59 558 ASN A CA 1
ATOM 4477 C C . ASN A 1 558 ? 9.604 -15.714 19.424 1.00 63.59 558 ASN A C 1
ATOM 4479 O O . ASN A 1 558 ? 10.089 -16.776 19.042 1.00 63.59 558 ASN A O 1
ATOM 4483 N N . HIS A 1 559 ? 8.296 -15.459 19.313 1.00 54.53 559 HIS A N 1
ATOM 4484 C CA . HIS A 1 559 ? 7.370 -16.372 18.630 1.00 54.53 559 HIS A CA 1
ATOM 4485 C C . HIS A 1 559 ? 7.557 -16.372 17.109 1.00 54.53 559 HIS A C 1
ATOM 4487 O O . HIS A 1 559 ? 7.230 -17.354 16.450 1.00 54.53 559 HIS A O 1
ATOM 4493 N N . ASN A 1 560 ? 8.102 -15.286 16.560 1.00 48.09 560 ASN A N 1
ATOM 4494 C CA . ASN A 1 560 ? 8.484 -15.155 15.160 1.00 48.09 560 ASN A CA 1
ATOM 4495 C C . ASN A 1 560 ? 10.005 -15.238 14.980 1.00 48.09 560 ASN A C 1
ATOM 4497 O O . ASN A 1 560 ? 10.511 -14.669 14.013 1.00 48.09 560 ASN A O 1
ATOM 4501 N N . ALA A 1 561 ? 10.736 -15.901 15.886 1.00 45.91 561 ALA A N 1
ATOM 4502 C CA . ALA A 1 561 ? 12.171 -16.109 15.749 1.00 45.91 561 ALA A CA 1
ATOM 4503 C C . ALA A 1 561 ? 12.383 -17.121 14.622 1.00 45.91 561 ALA A C 1
ATOM 4505 O O . ALA A 1 561 ? 12.578 -18.315 14.833 1.00 45.91 561 ALA A O 1
ATOM 4506 N N . ILE A 1 562 ? 12.268 -16.619 13.396 1.00 45.50 562 ILE A N 1
ATOM 4507 C CA . ILE A 1 562 ? 12.702 -17.288 12.187 1.00 45.50 562 ILE A CA 1
ATOM 4508 C C . ILE A 1 562 ? 14.155 -17.638 12.461 1.00 45.50 562 ILE A C 1
ATOM 4510 O O . ILE A 1 562 ? 14.934 -16.772 12.875 1.00 45.50 562 ILE A O 1
ATOM 4514 N N . SER A 1 563 ? 14.509 -18.907 12.270 1.00 42.44 563 SER A N 1
ATOM 4515 C CA . SER A 1 563 ? 15.911 -19.278 12.173 1.00 42.44 563 SER A CA 1
ATOM 4516 C C . SER A 1 563 ? 16.563 -18.278 11.210 1.00 42.44 563 SER A C 1
ATOM 4518 O O . SER A 1 563 ? 16.133 -18.196 10.062 1.00 42.44 563 SER A O 1
ATOM 4520 N N . PRO A 1 564 ? 17.544 -17.462 11.635 1.00 48.50 564 PRO A N 1
ATOM 4521 C CA . PRO A 1 564 ? 18.164 -16.484 10.739 1.00 48.50 564 PRO A CA 1
ATOM 4522 C C . PRO A 1 564 ? 18.851 -17.172 9.544 1.00 48.50 564 PRO A C 1
ATOM 4524 O O . PRO A 1 564 ? 19.180 -16.533 8.548 1.00 48.50 564 PRO A O 1
ATOM 4527 N N . ILE A 1 565 ? 19.014 -18.494 9.632 1.00 50.53 565 ILE A N 1
ATOM 4528 C CA . ILE A 1 565 ? 19.265 -19.391 8.518 1.00 50.53 565 ILE A CA 1
ATOM 4529 C C . ILE A 1 565 ? 17.937 -19.559 7.764 1.00 50.53 565 ILE A C 1
ATOM 4531 O O . ILE A 1 565 ? 17.056 -20.298 8.211 1.00 50.53 565 ILE A O 1
ATOM 4535 N N . GLY A 1 566 ? 17.793 -18.866 6.626 1.00 58.19 566 GLY A N 1
ATOM 4536 C CA . GLY A 1 566 ? 16.735 -19.175 5.655 1.00 58.19 566 GLY A CA 1
ATOM 4537 C C . GLY A 1 566 ? 16.714 -20.680 5.349 1.00 58.19 566 GLY A C 1
ATOM 4538 O O . GLY A 1 566 ? 17.726 -21.348 5.574 1.00 58.19 566 GLY A O 1
ATOM 4539 N N . PRO A 1 567 ? 15.583 -21.242 4.891 1.00 62.97 567 PRO A N 1
ATOM 4540 C CA . PRO A 1 567 ? 15.474 -22.685 4.731 1.00 62.97 567 PRO A CA 1
ATOM 4541 C C . PRO A 1 567 ? 16.624 -23.188 3.850 1.00 62.97 567 PRO A C 1
ATOM 4543 O O . PRO A 1 567 ? 16.960 -22.572 2.836 1.00 62.97 567 PRO A O 1
ATOM 4546 N N . LEU A 1 568 ? 17.288 -24.246 4.310 1.00 73.25 568 LEU A N 1
ATOM 4547 C CA . LEU A 1 568 ? 18.278 -24.953 3.513 1.00 73.25 568 LEU A CA 1
ATOM 4548 C C . LEU A 1 568 ? 17.546 -26.014 2.692 1.00 73.25 568 LEU A C 1
ATOM 4550 O O . LEU A 1 568 ? 16.531 -26.541 3.153 1.00 73.25 568 LEU A O 1
ATOM 4554 N N . ASP A 1 569 ? 18.033 -26.298 1.488 1.00 79.19 569 ASP A N 1
ATOM 4555 C CA . ASP A 1 569 ? 17.573 -27.467 0.742 1.00 79.19 569 ASP A CA 1
ATOM 4556 C C . ASP A 1 569 ? 18.033 -28.762 1.439 1.00 79.19 569 ASP A C 1
ATOM 4558 O O . ASP A 1 569 ? 18.711 -28.731 2.476 1.00 79.19 569 ASP A O 1
ATOM 4562 N N . GLU A 1 570 ? 17.622 -29.914 0.908 1.00 80.44 570 GLU A N 1
ATOM 4563 C CA . GLU A 1 570 ? 17.979 -31.225 1.470 1.00 80.44 570 GLU A CA 1
ATOM 4564 C C . GLU A 1 570 ? 19.507 -31.431 1.516 1.00 80.44 570 GLU A C 1
ATOM 4566 O O . GLU A 1 570 ? 20.024 -32.157 2.367 1.00 80.44 570 GLU A O 1
ATOM 4571 N N . GLU A 1 571 ? 20.240 -30.731 0.650 1.00 78.88 571 GLU A N 1
ATOM 4572 C CA . GLU A 1 571 ? 21.693 -30.731 0.531 1.00 78.88 571 GLU A CA 1
ATOM 4573 C C . GLU A 1 571 ? 22.398 -29.712 1.448 1.00 78.88 571 GLU A C 1
ATOM 4575 O O . GLU A 1 571 ? 23.632 -29.678 1.508 1.00 78.88 571 GLU A O 1
ATOM 4580 N N . GLY A 1 572 ? 21.654 -28.903 2.207 1.00 76.00 572 GLY A N 1
ATOM 4581 C CA . GLY A 1 572 ? 22.209 -27.905 3.121 1.00 76.00 572 GLY A CA 1
ATOM 4582 C C . GLY A 1 572 ? 22.637 -26.592 2.450 1.00 76.00 572 GLY A C 1
ATOM 4583 O O . GLY A 1 572 ? 23.296 -25.766 3.100 1.00 76.00 572 GLY A O 1
ATOM 4584 N N . ASN A 1 573 ? 22.284 -26.374 1.182 1.00 72.81 573 ASN A N 1
ATOM 4585 C CA . ASN A 1 573 ? 22.509 -25.115 0.481 1.00 72.81 573 ASN A CA 1
ATOM 4586 C C . ASN A 1 573 ? 21.414 -24.100 0.835 1.00 72.81 573 ASN A C 1
ATOM 4588 O O . ASN A 1 573 ? 20.262 -24.471 1.057 1.00 72.81 573 ASN A O 1
ATOM 4592 N N . PRO A 1 574 ? 21.734 -22.796 0.868 1.00 67.31 574 PRO A N 1
ATOM 4593 C CA . PRO A 1 574 ? 20.728 -21.758 1.051 1.00 67.31 574 PRO A CA 1
ATOM 4594 C C . PRO A 1 574 ? 19.684 -21.813 -0.071 1.00 67.31 574 PRO A C 1
ATOM 4596 O O . PRO A 1 574 ? 20.024 -21.607 -1.239 1.00 67.31 574 PRO A O 1
ATOM 4599 N N . ILE A 1 575 ? 18.408 -22.023 0.268 1.00 77.94 575 ILE A N 1
ATOM 4600 C CA . ILE A 1 575 ? 17.330 -21.863 -0.711 1.00 77.94 575 ILE A CA 1
ATOM 4601 C C . ILE A 1 575 ? 17.272 -20.385 -1.084 1.00 77.94 575 ILE A C 1
ATOM 4603 O O . ILE A 1 575 ? 17.104 -19.513 -0.226 1.00 77.94 575 ILE A O 1
ATOM 4607 N N . LYS A 1 576 ? 17.402 -20.097 -2.383 1.00 82.19 576 LYS A N 1
ATOM 4608 C CA . LYS A 1 576 ? 17.253 -18.742 -2.918 1.00 82.19 576 LYS A CA 1
ATOM 4609 C C . LYS A 1 576 ? 15.896 -18.184 -2.486 1.00 82.19 576 LYS A C 1
ATOM 4611 O O . LYS A 1 576 ? 14.852 -18.690 -2.906 1.00 82.19 576 LYS A O 1
ATOM 4616 N N . LYS A 1 577 ? 15.911 -17.117 -1.684 1.00 87.81 577 LYS A N 1
ATOM 4617 C CA . LYS A 1 577 ? 14.685 -16.443 -1.257 1.00 87.81 577 LYS A CA 1
ATOM 4618 C C . LYS A 1 577 ? 13.945 -15.915 -2.486 1.00 87.81 577 LYS A C 1
ATOM 4620 O O . LYS A 1 577 ? 14.525 -15.219 -3.325 1.00 87.81 577 LYS A O 1
ATOM 4625 N N . LYS A 1 578 ? 12.656 -16.236 -2.591 1.00 92.81 578 LYS A N 1
ATOM 4626 C CA . LYS A 1 578 ? 11.785 -15.706 -3.648 1.00 92.81 578 LYS A CA 1
ATOM 4627 C C . LYS A 1 578 ? 11.559 -14.210 -3.429 1.00 92.81 578 LYS A C 1
ATOM 4629 O O . LYS A 1 578 ? 11.489 -13.739 -2.292 1.00 92.81 578 LYS A O 1
ATOM 4634 N N . SER A 1 579 ? 11.455 -13.464 -4.518 1.00 93.50 579 SER A N 1
ATOM 4635 C CA . SER A 1 579 ? 11.282 -12.018 -4.537 1.00 93.50 579 SER A CA 1
ATOM 4636 C C . SER A 1 579 ? 9.893 -11.616 -5.023 1.00 93.50 579 SER A C 1
ATOM 4638 O O . SER A 1 579 ? 9.365 -12.154 -5.992 1.00 93.50 579 SER A O 1
ATOM 4640 N N . TYR A 1 580 ? 9.300 -10.644 -4.343 1.00 95.88 580 TYR A N 1
ATOM 4641 C CA . TYR A 1 580 ? 7.923 -10.221 -4.533 1.00 95.88 580 TYR A CA 1
ATOM 4642 C C . TYR A 1 580 ? 7.880 -8.710 -4.740 1.00 95.88 580 TYR A C 1
ATOM 4644 O O . TYR A 1 580 ? 8.473 -7.956 -3.962 1.00 95.88 580 TYR A O 1
ATOM 4652 N N . LEU A 1 581 ? 7.163 -8.262 -5.769 1.00 96.56 581 LEU A N 1
ATOM 4653 C CA . LEU A 1 581 ? 6.918 -6.842 -6.018 1.00 96.56 581 LEU A CA 1
ATOM 4654 C C . LEU A 1 581 ? 5.446 -6.515 -5.786 1.00 96.56 581 LEU A C 1
ATOM 4656 O O . LEU A 1 581 ? 4.581 -7.003 -6.507 1.00 96.56 581 LEU A O 1
ATOM 4660 N N . PHE A 1 582 ? 5.175 -5.652 -4.817 1.00 96.94 582 PHE A N 1
ATOM 4661 C CA . PHE A 1 582 ? 3.842 -5.172 -4.491 1.00 96.94 582 PHE A CA 1
ATOM 4662 C C . PHE A 1 582 ? 3.575 -3.842 -5.177 1.00 96.94 582 PHE A C 1
ATOM 4664 O O . PHE A 1 582 ? 4.234 -2.854 -4.870 1.00 96.94 582 PHE A O 1
ATOM 4671 N N . PHE A 1 583 ? 2.561 -3.790 -6.033 1.00 97.00 583 PHE A N 1
ATOM 4672 C CA . PHE A 1 583 ? 1.977 -2.535 -6.487 1.00 97.00 583 PHE A CA 1
ATOM 4673 C C . PHE A 1 583 ? 0.786 -2.160 -5.601 1.00 97.00 583 PHE A C 1
ATOM 4675 O O . PHE A 1 583 ? -0.224 -2.866 -5.547 1.00 97.00 583 PHE A O 1
ATOM 4682 N N . THR A 1 584 ? 0.916 -1.026 -4.917 1.00 95.94 584 THR A N 1
ATOM 4683 C CA . THR A 1 584 ? -0.139 -0.387 -4.121 1.00 95.94 584 THR A CA 1
ATOM 4684 C C . THR A 1 584 ? -0.476 0.997 -4.686 1.00 95.94 584 THR A C 1
ATOM 4686 O O . THR A 1 584 ? 0.104 1.425 -5.685 1.00 95.94 584 THR A O 1
ATOM 4689 N N . CYS A 1 585 ? -1.411 1.713 -4.065 1.00 92.69 585 CYS A N 1
ATOM 4690 C CA . CYS A 1 585 ? -1.762 3.078 -4.443 1.00 92.69 585 CYS A CA 1
ATOM 4691 C C . CYS A 1 585 ? -2.008 3.982 -3.228 1.00 92.69 585 CYS A C 1
ATOM 4693 O O . CYS A 1 585 ? -2.552 3.549 -2.211 1.00 92.69 585 CYS A O 1
ATOM 4695 N N . SER A 1 586 ? -1.728 5.277 -3.387 1.00 88.75 586 SER A N 1
ATOM 4696 C CA . SER A 1 586 ? -2.003 6.319 -2.387 1.00 88.75 586 SER A CA 1
ATOM 4697 C C . SER A 1 586 ? -3.449 6.825 -2.370 1.00 88.75 586 SER A C 1
ATOM 4699 O O . SER A 1 586 ? -3.745 7.814 -1.689 1.00 88.75 586 SER A O 1
ATOM 4701 N N . TYR A 1 587 ? -4.363 6.200 -3.118 1.00 85.94 587 TYR A N 1
ATOM 4702 C CA . TYR A 1 587 ? -5.786 6.529 -3.054 1.00 85.94 587 TYR A CA 1
ATOM 4703 C C . TYR A 1 587 ? -6.395 5.948 -1.778 1.00 85.94 587 TYR A C 1
ATOM 4705 O O . TYR A 1 587 ? -6.806 4.794 -1.721 1.00 85.94 587 TYR A O 1
ATOM 4713 N N . GLY A 1 588 ? -6.443 6.757 -0.721 1.00 80.50 588 GLY A N 1
ATOM 4714 C CA . GLY A 1 588 ? -6.726 6.250 0.616 1.00 80.50 588 GLY A CA 1
ATOM 4715 C C . GLY A 1 588 ? -5.542 5.472 1.201 1.00 80.50 588 GLY A C 1
ATOM 4716 O O . GLY A 1 588 ? -4.455 5.427 0.637 1.00 80.50 588 GLY A O 1
ATOM 4717 N N . TYR A 1 589 ? -5.741 4.901 2.390 1.00 86.62 589 TYR A N 1
ATOM 4718 C CA . TYR A 1 589 ? -4.666 4.241 3.147 1.00 86.62 589 TYR A CA 1
ATOM 4719 C C . TYR A 1 589 ? -4.815 2.710 3.215 1.00 86.62 589 TYR A C 1
ATOM 4721 O O . TYR A 1 589 ? -3.877 2.017 3.592 1.00 86.62 589 TYR A O 1
ATOM 4729 N N . GLY A 1 590 ? -5.977 2.164 2.831 1.00 91.00 590 GLY A N 1
ATOM 4730 C CA . GLY A 1 590 ? -6.271 0.729 2.938 1.00 91.00 590 GLY A CA 1
ATOM 4731 C C . GLY A 1 590 ? -5.350 -0.143 2.081 1.00 91.00 590 GLY A C 1
ATOM 4732 O O . GLY A 1 590 ? -4.749 -1.084 2.586 1.00 91.00 590 GLY A O 1
ATOM 4733 N N . HIS A 1 591 ? -5.152 0.214 0.812 1.00 93.69 591 HIS A N 1
ATOM 4734 C CA . HIS A 1 591 ? -4.295 -0.546 -0.107 1.00 93.69 591 HIS A CA 1
ATOM 4735 C C . HIS A 1 591 ? -2.854 -0.688 0.408 1.00 93.69 591 HIS A C 1
ATOM 4737 O O . HIS A 1 591 ? -2.278 -1.776 0.345 1.00 93.69 591 HIS A O 1
ATOM 4743 N N . ASN A 1 592 ? -2.314 0.381 1.005 1.00 92.06 592 ASN A N 1
ATOM 4744 C CA . ASN A 1 592 ? -0.981 0.379 1.609 1.00 92.06 592 ASN A CA 1
ATOM 4745 C C . ASN A 1 592 ? -0.926 -0.525 2.843 1.00 92.06 592 ASN A C 1
ATOM 4747 O O . ASN A 1 592 ? 0.047 -1.251 3.025 1.00 92.06 592 ASN A O 1
ATOM 4751 N N . MET A 1 593 ? -1.980 -0.536 3.664 1.00 93.25 593 MET A N 1
ATOM 4752 C CA . MET A 1 593 ? -2.053 -1.410 4.837 1.00 93.25 593 MET A CA 1
ATOM 4753 C C . MET A 1 593 ? -2.169 -2.891 4.467 1.00 93.25 593 MET A C 1
ATOM 4755 O O . MET A 1 593 ? -1.532 -3.711 5.127 1.00 93.25 593 MET A O 1
ATOM 4759 N N . ALA A 1 594 ? -2.902 -3.234 3.403 1.00 95.44 594 ALA A N 1
ATOM 4760 C CA . ALA A 1 594 ? -2.938 -4.594 2.857 1.00 95.44 594 ALA A CA 1
ATOM 4761 C C . ALA A 1 594 ? -1.571 -5.027 2.310 1.00 95.44 594 ALA A C 1
ATOM 4763 O O . ALA A 1 594 ? -1.084 -6.112 2.632 1.00 95.44 594 ALA A O 1
ATOM 4764 N N . ALA A 1 595 ? -0.922 -4.164 1.520 1.00 95.75 595 ALA A N 1
ATOM 4765 C CA . ALA A 1 595 ? 0.414 -4.432 0.993 1.00 95.75 595 ALA A CA 1
ATOM 4766 C C . ALA A 1 595 ? 1.439 -4.603 2.125 1.00 95.75 595 ALA A C 1
ATOM 4768 O O . ALA A 1 595 ? 2.219 -5.550 2.109 1.00 95.75 595 ALA A O 1
ATOM 4769 N N . ALA A 1 596 ? 1.391 -3.753 3.154 1.00 92.44 596 ALA A N 1
ATOM 4770 C CA . ALA A 1 596 ? 2.254 -3.865 4.326 1.00 92.44 596 ALA A CA 1
ATOM 4771 C C . ALA A 1 596 ? 1.988 -5.150 5.132 1.00 92.44 596 ALA A C 1
ATOM 4773 O O . ALA A 1 596 ? 2.933 -5.775 5.612 1.00 92.44 596 ALA A O 1
ATOM 4774 N N . ALA A 1 597 ? 0.725 -5.572 5.264 1.00 94.94 597 ALA A N 1
ATOM 4775 C CA . ALA A 1 597 ? 0.361 -6.804 5.963 1.00 94.94 597 ALA A CA 1
ATOM 4776 C C . ALA A 1 597 ? 0.954 -8.034 5.266 1.00 94.94 597 ALA A C 1
ATOM 4778 O O . ALA A 1 597 ? 1.574 -8.886 5.906 1.00 94.94 597 ALA A O 1
ATOM 4779 N N . MET A 1 598 ? 0.833 -8.086 3.941 1.00 96.19 598 MET A N 1
ATOM 4780 C CA . MET A 1 598 ? 1.456 -9.132 3.140 1.00 96.19 598 MET A CA 1
ATOM 4781 C C . MET A 1 598 ? 2.974 -9.065 3.138 1.00 96.19 598 MET A C 1
ATOM 4783 O O . MET A 1 598 ? 3.613 -10.105 3.254 1.00 96.19 598 MET A O 1
ATOM 4787 N N . ALA A 1 599 ? 3.558 -7.870 3.039 1.00 92.06 599 ALA A N 1
ATOM 4788 C CA . ALA A 1 599 ? 5.004 -7.705 3.073 1.00 92.06 599 ALA A CA 1
ATOM 4789 C C . ALA A 1 599 ? 5.594 -8.273 4.369 1.00 92.06 599 ALA A C 1
ATOM 4791 O O . ALA A 1 599 ? 6.586 -8.998 4.324 1.00 92.06 599 ALA A O 1
ATOM 4792 N N . LYS A 1 600 ? 4.935 -8.037 5.512 1.00 88.19 600 LYS A N 1
ATOM 4793 C CA . LYS A 1 600 ? 5.283 -8.686 6.783 1.00 88.19 600 LYS A CA 1
ATOM 4794 C C . LYS A 1 600 ? 5.109 -10.202 6.726 1.00 88.19 600 LYS A C 1
ATOM 4796 O O . LYS A 1 600 ? 6.001 -10.921 7.161 1.00 88.19 600 LYS A O 1
ATOM 4801 N N . GLY A 1 601 ? 3.977 -10.691 6.215 1.00 89.38 601 GLY A N 1
ATOM 4802 C CA . GLY A 1 601 ? 3.696 -12.128 6.113 1.00 89.38 601 GLY A CA 1
ATOM 4803 C C . GLY A 1 601 ? 4.732 -12.884 5.274 1.00 89.38 601 GLY A C 1
ATOM 4804 O O . GLY A 1 601 ? 5.248 -13.910 5.706 1.00 89.38 601 GLY A O 1
ATOM 4805 N N . ILE A 1 602 ? 5.098 -12.337 4.116 1.00 90.50 602 ILE A N 1
ATOM 4806 C CA . ILE A 1 602 ? 6.116 -12.897 3.220 1.00 90.50 602 ILE A CA 1
ATOM 4807 C C . ILE A 1 602 ? 7.515 -12.763 3.817 1.00 90.50 602 ILE A C 1
ATOM 4809 O O . ILE A 1 602 ? 8.282 -13.723 3.781 1.00 90.50 602 ILE A O 1
ATOM 4813 N N . GLY A 1 603 ? 7.848 -11.602 4.390 1.00 86.50 603 GLY A N 1
ATOM 4814 C CA . GLY A 1 603 ? 9.133 -11.395 5.057 1.00 86.50 603 GLY A CA 1
ATOM 4815 C C . GLY A 1 603 ? 9.354 -12.416 6.174 1.00 86.50 603 GLY A C 1
ATOM 4816 O O . GLY A 1 603 ? 10.437 -12.987 6.280 1.00 86.50 603 GLY A O 1
ATOM 4817 N N . LYS A 1 604 ? 8.295 -12.750 6.929 1.00 83.69 604 LYS A N 1
ATOM 4818 C CA . LYS A 1 604 ? 8.329 -13.821 7.936 1.00 83.69 604 LYS A CA 1
ATOM 4819 C C . LYS A 1 604 ? 8.587 -15.213 7.356 1.00 83.69 604 LYS A C 1
ATOM 4821 O O . LYS A 1 604 ? 9.187 -16.046 8.023 1.00 83.69 604 LYS A O 1
ATOM 4826 N N . LYS A 1 605 ? 8.162 -15.467 6.118 1.00 85.12 605 LYS A N 1
ATOM 4827 C CA . LYS A 1 605 ? 8.446 -16.707 5.376 1.00 85.12 605 LYS A CA 1
ATOM 4828 C C . LYS A 1 605 ? 9.784 -16.654 4.617 1.00 85.12 605 LYS A C 1
ATOM 4830 O O . LYS A 1 605 ? 10.055 -17.531 3.805 1.00 85.12 605 LYS A O 1
ATOM 4835 N N . GLY A 1 606 ? 10.618 -15.639 4.863 1.00 83.88 606 GLY A N 1
ATOM 4836 C CA . GLY A 1 606 ? 11.923 -15.493 4.222 1.00 83.88 606 GLY A CA 1
ATOM 4837 C C . GLY A 1 606 ? 11.851 -15.054 2.758 1.00 83.88 606 GLY A C 1
ATOM 4838 O O . GLY A 1 606 ? 12.722 -15.422 1.983 1.00 83.88 606 GLY A O 1
ATOM 4839 N N . GLY A 1 607 ? 10.828 -14.303 2.343 1.00 88.50 607 GLY A N 1
ATOM 4840 C CA . GLY A 1 607 ? 10.780 -13.697 1.008 1.00 88.50 607 GLY A CA 1
ATOM 4841 C C . GLY A 1 607 ? 11.354 -12.276 0.966 1.00 88.50 607 GLY A C 1
ATOM 4842 O O . GLY A 1 607 ? 11.227 -11.516 1.926 1.00 88.50 607 GLY A O 1
ATOM 4843 N N . HIS A 1 608 ? 11.935 -11.886 -0.173 1.00 88.38 608 HIS A N 1
ATOM 4844 C CA . HIS A 1 608 ? 12.337 -10.500 -0.451 1.00 88.38 608 HIS A CA 1
ATOM 4845 C C . HIS A 1 608 ? 11.132 -9.697 -0.927 1.00 88.38 608 HIS A C 1
ATOM 4847 O O . HIS A 1 608 ? 10.535 -10.053 -1.938 1.00 88.38 608 HIS A O 1
ATOM 4853 N N . VAL A 1 609 ? 10.787 -8.595 -0.259 1.00 90.00 609 VAL A N 1
ATOM 4854 C CA . VAL A 1 609 ? 9.603 -7.800 -0.624 1.00 90.00 609 VAL A CA 1
ATOM 4855 C C . VAL A 1 609 ? 9.969 -6.362 -0.978 1.00 90.00 609 VAL A C 1
ATOM 4857 O O . VAL A 1 609 ? 10.494 -5.616 -0.149 1.00 90.00 609 VAL A O 1
ATOM 4860 N N . SER A 1 610 ? 9.611 -5.949 -2.193 1.00 91.25 610 SER A N 1
ATOM 4861 C CA . SER A 1 610 ? 9.586 -4.548 -2.621 1.00 91.25 610 SER A CA 1
ATOM 4862 C C . SER A 1 610 ? 8.134 -4.075 -2.685 1.00 91.25 610 SER A C 1
ATOM 4864 O O . SER A 1 610 ? 7.276 -4.780 -3.214 1.00 91.25 610 SER A O 1
ATOM 4866 N N . VAL A 1 611 ? 7.836 -2.906 -2.118 1.00 93.00 611 VAL A N 1
ATOM 4867 C CA . VAL A 1 611 ? 6.500 -2.293 -2.159 1.00 93.00 611 VAL A CA 1
ATOM 4868 C C . VAL A 1 611 ? 6.620 -0.958 -2.869 1.00 93.00 611 VAL A C 1
ATOM 4870 O O . VAL A 1 611 ? 7.420 -0.121 -2.463 1.00 93.00 611 VAL A O 1
ATOM 4873 N N . VAL A 1 612 ? 5.817 -0.780 -3.911 1.00 92.69 612 VAL A N 1
ATOM 4874 C CA . VAL A 1 612 ? 5.825 0.379 -4.798 1.00 92.69 612 VAL A CA 1
ATOM 4875 C C . VAL A 1 612 ? 4.439 0.990 -4.824 1.00 92.69 612 VAL A C 1
ATOM 4877 O O . VAL A 1 612 ? 3.462 0.332 -5.196 1.00 92.69 612 VAL A O 1
ATOM 4880 N N . ASP A 1 613 ? 4.347 2.264 -4.463 1.00 93.38 613 ASP A N 1
ATOM 4881 C CA . ASP A 1 613 ? 3.137 3.037 -4.701 1.00 93.38 613 ASP A CA 1
ATOM 4882 C C . ASP A 1 613 ? 3.109 3.450 -6.163 1.00 93.38 613 ASP A C 1
ATOM 4884 O O . ASP A 1 613 ? 3.734 4.426 -6.591 1.00 93.38 613 ASP A O 1
ATOM 4888 N N . LEU A 1 614 ? 2.346 2.690 -6.937 1.00 92.19 614 LEU A N 1
ATOM 4889 C CA . LEU A 1 614 ? 2.266 2.850 -8.372 1.00 92.19 614 LEU A CA 1
ATOM 4890 C C . LEU A 1 614 ? 1.842 4.273 -8.752 1.00 92.19 614 LEU A C 1
ATOM 4892 O O . LEU A 1 614 ? 2.372 4.836 -9.707 1.00 92.19 614 LEU A O 1
ATOM 4896 N N . THR A 1 615 ? 0.958 4.892 -7.965 1.00 88.06 615 THR A N 1
ATOM 4897 C CA . THR A 1 615 ? 0.438 6.237 -8.244 1.00 88.06 615 THR A CA 1
ATOM 4898 C C . THR A 1 615 ? 1.470 7.336 -8.035 1.00 88.06 615 THR A C 1
ATOM 4900 O O . THR A 1 615 ? 1.458 8.314 -8.776 1.00 88.06 615 THR A O 1
ATOM 4903 N N . LYS A 1 616 ? 2.372 7.175 -7.061 1.00 87.75 616 LYS A N 1
ATOM 4904 C CA . LYS A 1 616 ? 3.354 8.203 -6.681 1.00 87.75 616 LYS A CA 1
ATOM 4905 C C . LYS A 1 616 ? 4.741 7.993 -7.270 1.00 87.75 616 LYS A C 1
ATOM 4907 O O . LYS A 1 616 ? 5.481 8.960 -7.434 1.00 87.75 616 LYS A O 1
ATOM 4912 N N . GLU A 1 617 ? 5.107 6.753 -7.566 1.00 85.81 617 GLU A N 1
ATOM 4913 C CA . GLU A 1 617 ? 6.458 6.423 -8.022 1.00 85.81 617 GLU A CA 1
ATOM 4914 C C . GLU A 1 617 ? 6.535 6.172 -9.525 1.00 85.81 617 GLU A C 1
ATOM 4916 O O . GLU A 1 617 ? 7.504 6.576 -10.163 1.00 85.81 617 GLU A O 1
ATOM 4921 N N . VAL A 1 618 ? 5.521 5.520 -10.100 1.00 87.31 618 VAL A N 1
ATOM 4922 C CA . VAL A 1 618 ? 5.554 5.083 -11.506 1.00 87.31 618 VAL A CA 1
ATOM 4923 C C . VAL A 1 618 ? 4.664 5.963 -12.376 1.00 87.31 618 VAL A C 1
ATOM 4925 O O . VAL A 1 618 ? 5.080 6.410 -13.447 1.00 87.31 618 VAL A O 1
ATOM 4928 N N . LEU A 1 619 ? 3.438 6.226 -11.916 1.00 88.00 619 LEU A N 1
ATOM 4929 C CA . LEU A 1 619 ? 2.414 6.934 -12.684 1.00 88.00 619 LEU A CA 1
ATOM 4930 C C . LEU A 1 619 ? 2.404 8.445 -12.459 1.00 88.00 619 LEU A C 1
ATOM 4932 O O . LEU A 1 619 ? 1.794 9.168 -13.242 1.00 88.00 619 LEU A O 1
ATOM 4936 N N . ASP A 1 620 ? 3.113 8.934 -11.446 1.00 86.50 620 ASP A N 1
ATOM 4937 C CA . ASP A 1 620 ? 3.160 10.351 -11.079 1.00 86.50 620 ASP A CA 1
ATOM 4938 C C . ASP A 1 620 ? 3.653 11.252 -12.227 1.00 86.50 620 ASP A C 1
ATOM 4940 O O . ASP A 1 620 ? 3.121 12.337 -12.459 1.00 86.50 620 ASP A O 1
ATOM 4944 N N . GLN A 1 621 ? 4.589 10.760 -13.045 1.00 84.06 621 GLN A N 1
ATOM 4945 C CA . GLN A 1 621 ? 5.057 11.459 -14.250 1.00 84.06 621 GLN A CA 1
ATOM 4946 C C . GLN A 1 621 ? 3.970 11.637 -15.329 1.00 84.06 621 GLN A C 1
ATOM 4948 O O . GLN A 1 621 ? 4.077 12.524 -16.182 1.00 84.06 621 GLN A O 1
ATOM 4953 N N . PHE A 1 622 ? 2.920 10.814 -15.287 1.00 87.00 622 PHE A N 1
ATOM 4954 C CA . PHE A 1 622 ? 1.762 10.877 -16.178 1.00 87.00 622 PHE A CA 1
ATOM 4955 C C . PHE A 1 622 ? 0.568 11.599 -15.535 1.00 87.00 622 PHE A C 1
ATOM 4957 O O . PHE A 1 622 ? -0.476 11.744 -16.176 1.00 87.00 622 PHE A O 1
ATOM 4964 N N . ASP A 1 623 ? 0.708 12.096 -14.301 1.00 86.19 623 ASP A N 1
ATOM 4965 C CA . ASP A 1 623 ? -0.346 12.824 -13.604 1.00 86.19 623 ASP A CA 1
ATOM 4966 C C . ASP A 1 623 ? -0.547 14.213 -14.228 1.00 86.19 623 ASP A C 1
ATOM 4968 O O . ASP A 1 623 ? 0.213 15.167 -14.018 1.00 86.19 623 ASP A O 1
ATOM 4972 N N . TYR A 1 624 ? -1.609 14.330 -15.025 1.00 86.31 624 TYR A N 1
ATOM 4973 C CA . TYR A 1 624 ? -1.969 15.576 -15.692 1.00 86.31 624 TYR A CA 1
ATOM 4974 C C . TYR A 1 624 ? -2.243 16.713 -14.699 1.00 86.31 624 TYR A C 1
ATOM 4976 O O . TYR A 1 624 ? -1.844 17.851 -14.962 1.00 86.31 624 TYR A O 1
ATOM 4984 N N . LEU A 1 625 ? -2.880 16.425 -13.556 1.00 86.50 625 LEU A N 1
ATOM 4985 C CA . LEU A 1 625 ? -3.179 17.443 -12.550 1.00 86.50 625 LEU A CA 1
ATOM 4986 C C . LEU A 1 625 ? -1.889 17.970 -11.930 1.00 86.50 625 LEU A C 1
ATOM 4988 O O . LEU A 1 625 ? -1.732 19.184 -11.810 1.00 86.50 625 LEU A O 1
ATOM 4992 N N . LYS A 1 626 ? -0.939 17.086 -11.618 1.00 89.56 626 LYS A N 1
ATOM 4993 C CA . LYS A 1 626 ? 0.378 17.491 -11.113 1.00 89.56 626 LYS A CA 1
ATOM 4994 C C . LYS A 1 626 ? 1.118 18.363 -12.121 1.00 89.56 626 LYS A C 1
ATOM 4996 O O . LYS A 1 626 ? 1.596 19.442 -11.781 1.00 89.56 626 LYS A O 1
ATOM 5001 N N . ARG A 1 627 ? 1.150 17.953 -13.393 1.00 88.56 627 ARG A N 1
ATOM 5002 C CA . ARG A 1 627 ? 1.773 18.739 -14.473 1.00 88.56 627 ARG A CA 1
ATOM 5003 C C . ARG A 1 627 ? 1.138 20.118 -14.632 1.00 88.56 627 ARG A C 1
ATOM 5005 O O . ARG A 1 627 ? 1.864 21.097 -14.781 1.00 88.56 627 ARG A O 1
ATOM 5012 N N . LEU A 1 628 ? -0.191 20.198 -14.592 1.00 87.25 628 LEU A N 1
ATOM 5013 C CA . LEU A 1 628 ? -0.925 21.458 -14.691 1.00 87.25 628 LEU A CA 1
ATOM 5014 C C . LEU A 1 628 ? -0.655 22.350 -13.476 1.00 87.25 628 LEU A C 1
ATOM 5016 O O . LEU A 1 628 ? -0.333 23.522 -13.627 1.00 87.25 628 LEU A O 1
ATOM 5020 N N . THR A 1 629 ? -0.757 21.804 -12.268 1.00 88.31 629 THR A N 1
ATOM 5021 C CA . THR A 1 629 ? -0.587 22.556 -11.018 1.00 88.31 629 THR A CA 1
ATOM 5022 C C . THR A 1 629 ? 0.865 22.987 -10.797 1.00 88.31 629 THR A C 1
ATOM 5024 O O . THR A 1 629 ? 1.101 24.048 -10.218 1.00 88.31 629 THR A O 1
ATOM 5027 N N . ASN A 1 630 ? 1.840 22.256 -11.346 1.00 89.62 630 ASN A N 1
ATOM 5028 C CA . ASN A 1 630 ? 3.246 22.663 -11.400 1.00 89.62 630 ASN A CA 1
ATOM 5029 C C . ASN A 1 630 ? 3.485 23.918 -12.240 1.00 89.62 630 ASN A C 1
ATOM 5031 O O . ASN A 1 630 ? 4.323 24.733 -11.863 1.00 89.62 630 ASN A O 1
ATOM 5035 N N . GLN A 1 631 ? 2.706 24.152 -13.301 1.00 90.31 631 GLN A N 1
ATOM 5036 C CA . GLN A 1 631 ? 2.779 25.416 -14.052 1.00 90.31 631 GLN A CA 1
ATOM 5037 C C . GLN A 1 631 ? 2.369 26.630 -13.201 1.00 90.31 631 GLN A C 1
ATOM 5039 O O . GLN A 1 631 ? 2.718 27.759 -13.537 1.00 90.31 631 GLN A O 1
ATOM 5044 N N . PHE A 1 632 ? 1.672 26.397 -12.085 1.00 89.50 632 PHE A N 1
ATOM 5045 C CA . PHE A 1 632 ? 1.271 27.414 -11.111 1.00 89.50 632 PHE A CA 1
ATOM 5046 C C . PHE A 1 632 ? 2.057 27.332 -9.787 1.00 89.50 632 PHE A C 1
ATOM 5048 O O . PHE A 1 632 ? 1.710 28.030 -8.838 1.00 89.50 632 PHE A O 1
ATOM 5055 N N . GLY A 1 633 ? 3.091 26.483 -9.695 1.00 91.25 633 GLY A N 1
ATOM 5056 C CA . GLY A 1 633 ? 3.911 26.317 -8.487 1.00 91.25 633 GLY A CA 1
ATOM 5057 C C . GLY A 1 633 ? 3.222 25.602 -7.316 1.00 91.25 633 GLY A C 1
ATOM 5058 O O . GLY A 1 633 ? 3.647 25.771 -6.177 1.00 91.25 633 GLY A O 1
ATOM 5059 N N . LEU A 1 634 ? 2.153 24.836 -7.569 1.00 87.75 634 LEU A N 1
ATOM 5060 C CA . LEU A 1 634 ? 1.347 24.186 -6.525 1.00 87.75 634 LEU A CA 1
ATOM 5061 C C . LEU A 1 634 ? 1.716 22.714 -6.264 1.00 87.75 634 LEU A C 1
ATOM 5063 O O . LEU A 1 634 ? 1.516 22.247 -5.149 1.00 87.75 634 LEU A O 1
ATOM 5067 N N . ASN A 1 635 ? 2.217 21.988 -7.270 1.00 90.38 635 ASN A N 1
ATOM 5068 C CA . ASN A 1 635 ? 2.609 20.569 -7.187 1.00 90.38 635 ASN A CA 1
ATOM 5069 C C . ASN A 1 635 ? 1.563 19.626 -6.558 1.00 90.38 635 ASN A C 1
ATOM 5071 O O . ASN A 1 635 ? 1.903 18.726 -5.796 1.00 90.38 635 ASN A O 1
ATOM 5075 N N . ILE A 1 636 ? 0.282 19.829 -6.878 1.00 90.06 636 ILE A N 1
ATOM 5076 C CA . ILE A 1 636 ? -0.826 19.024 -6.348 1.00 90.06 636 ILE A CA 1
ATOM 5077 C C . ILE A 1 636 ? -1.064 17.840 -7.284 1.00 90.06 636 ILE A C 1
ATOM 5079 O O . ILE A 1 636 ? -1.469 18.029 -8.436 1.00 90.06 636 ILE A O 1
ATOM 5083 N N . SER A 1 637 ? -0.857 16.622 -6.786 1.00 89.88 637 SER A N 1
ATOM 5084 C CA . SER A 1 637 ? -1.182 15.404 -7.528 1.00 89.88 637 SER A CA 1
ATOM 5085 C C . SER A 1 637 ? -2.676 15.080 -7.467 1.00 89.88 637 SER A C 1
ATOM 5087 O O . SER A 1 637 ? -3.433 15.538 -6.604 1.00 89.88 637 SER A O 1
ATOM 5089 N N . SER A 1 638 ? -3.117 14.224 -8.375 1.00 86.56 638 SER A N 1
ATOM 5090 C CA . SER A 1 638 ? -4.452 13.640 -8.364 1.00 86.56 638 SER A CA 1
ATOM 5091 C C . SER A 1 638 ? -4.698 12.787 -7.121 1.00 86.56 638 SER A C 1
ATOM 5093 O O . SER A 1 638 ? -5.824 12.753 -6.619 1.00 86.56 638 SER A O 1
ATOM 5095 N N . SER A 1 639 ? -3.652 12.154 -6.579 1.00 86.44 639 SER A N 1
ATOM 5096 C CA . SER A 1 639 ? -3.733 11.433 -5.305 1.00 86.44 639 SER A CA 1
ATOM 5097 C C . SER A 1 639 ? -3.992 12.381 -4.127 1.00 86.44 639 SER A C 1
ATOM 5099 O O . SER A 1 639 ? -4.815 12.070 -3.263 1.00 86.44 639 SER A O 1
ATOM 5101 N N . ASP A 1 640 ? -3.394 13.577 -4.130 1.00 87.94 640 ASP A N 1
ATOM 5102 C CA . ASP A 1 640 ? -3.619 14.598 -3.098 1.00 87.94 640 ASP A CA 1
ATOM 5103 C C . ASP A 1 640 ? -5.043 15.147 -3.171 1.00 87.94 640 ASP A C 1
ATOM 5105 O O . ASP A 1 640 ? -5.732 15.235 -2.152 1.00 87.94 640 ASP A O 1
ATOM 5109 N N . LEU A 1 641 ? -5.526 15.446 -4.383 1.00 87.94 641 LEU A N 1
ATOM 5110 C CA . LEU A 1 641 ? -6.904 15.886 -4.591 1.00 87.94 641 LEU A CA 1
ATOM 5111 C C . LEU A 1 641 ? -7.904 14.812 -4.144 1.00 87.94 641 LEU A C 1
ATOM 5113 O O . LEU A 1 641 ? -8.859 15.123 -3.430 1.00 87.94 641 LEU A O 1
ATOM 5117 N N . ALA A 1 642 ? -7.686 13.551 -4.524 1.00 85.44 642 ALA A N 1
ATOM 5118 C CA . ALA A 1 642 ? -8.535 12.443 -4.104 1.00 85.44 642 ALA A CA 1
ATOM 5119 C C . ALA A 1 642 ? -8.554 12.306 -2.573 1.00 85.44 642 ALA A C 1
ATOM 5121 O O . ALA A 1 642 ? -9.631 12.261 -1.978 1.00 85.44 642 ALA A O 1
ATOM 5122 N N . ASN A 1 643 ? -7.391 12.327 -1.917 1.00 85.44 643 ASN A N 1
ATOM 5123 C CA . ASN A 1 643 ? -7.288 12.249 -0.459 1.00 85.44 643 ASN A CA 1
ATOM 5124 C C . ASN A 1 643 ? -7.953 13.436 0.246 1.00 85.44 643 ASN A C 1
ATOM 5126 O O . ASN A 1 643 ? -8.653 13.243 1.242 1.00 85.44 643 ASN A O 1
ATOM 5130 N N . HIS A 1 644 ? -7.831 14.640 -0.305 1.00 85.50 644 HIS A N 1
ATOM 5131 C CA . HIS A 1 644 ? -8.527 15.814 0.207 1.00 85.50 644 HIS A CA 1
ATOM 5132 C C . HIS A 1 644 ? -10.054 15.668 0.095 1.00 85.50 644 HIS A C 1
ATOM 5134 O O . HIS A 1 644 ? -10.785 15.941 1.053 1.00 85.50 644 HIS A O 1
ATOM 5140 N N . LEU A 1 645 ? -10.562 15.198 -1.050 1.00 84.19 645 LEU A N 1
ATOM 5141 C CA . LEU A 1 645 ? -11.991 14.930 -1.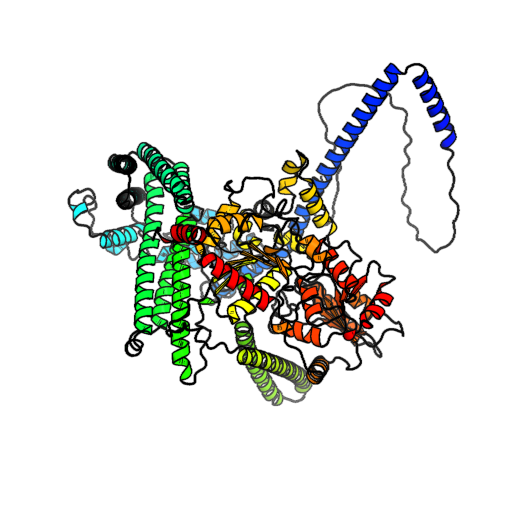241 1.00 84.19 645 LEU A CA 1
ATOM 5142 C C . LEU A 1 645 ? -12.495 13.831 -0.289 1.00 84.19 645 LEU A C 1
ATOM 5144 O O . LEU A 1 645 ? -13.605 13.950 0.241 1.00 84.19 645 LEU A O 1
ATOM 5148 N N . LEU A 1 646 ? -11.674 12.804 -0.035 1.00 80.44 646 LEU A N 1
ATOM 5149 C CA . LEU A 1 646 ? -11.944 11.720 0.914 1.00 80.44 646 LEU A CA 1
ATOM 5150 C C . LEU A 1 646 ? -12.043 12.220 2.358 1.00 80.44 646 LEU A C 1
ATOM 5152 O O . LEU A 1 646 ? -12.993 11.870 3.061 1.00 80.44 646 LEU A O 1
ATOM 5156 N N . GLN A 1 647 ? -11.096 13.049 2.801 1.00 80.25 647 GLN A N 1
ATOM 5157 C CA . GLN A 1 647 ? -11.099 13.643 4.143 1.00 80.25 647 GLN A CA 1
ATOM 5158 C C . GLN A 1 647 ? -12.334 14.524 4.364 1.00 80.25 647 GLN A C 1
ATOM 5160 O O . GLN A 1 647 ? -12.993 14.436 5.397 1.00 80.25 647 GLN A O 1
ATOM 5165 N N . ASN A 1 648 ? -12.719 15.299 3.346 1.00 81.88 648 ASN A N 1
ATOM 5166 C CA . ASN A 1 648 ? -13.855 16.222 3.408 1.00 81.88 648 ASN A CA 1
ATOM 5167 C C . ASN A 1 648 ? -15.214 15.576 3.074 1.00 81.88 648 ASN A C 1
ATOM 5169 O O . ASN A 1 648 ? -16.221 16.282 2.933 1.00 81.88 648 ASN A O 1
ATOM 5173 N N . ARG A 1 649 ? -15.261 14.243 2.926 1.00 81.44 649 ARG A N 1
ATOM 5174 C CA . ARG A 1 649 ? -16.469 13.461 2.600 1.00 81.44 649 ARG A CA 1
ATOM 5175 C C . ARG A 1 649 ? -17.215 14.009 1.375 1.00 81.44 649 ARG A C 1
ATOM 5177 O O . ARG A 1 649 ? -18.447 14.052 1.340 1.00 81.44 649 ARG A O 1
ATOM 5184 N N . LYS A 1 650 ? -16.476 14.463 0.359 1.00 85.75 650 LYS A N 1
ATOM 5185 C CA . LYS A 1 650 ? -17.009 15.011 -0.901 1.00 85.75 650 LYS A CA 1
ATOM 5186 C C . LYS A 1 650 ? -17.261 13.904 -1.934 1.00 85.75 650 LYS A C 1
ATOM 5188 O O . LYS A 1 650 ? -16.983 14.067 -3.119 1.00 85.75 650 LYS A O 1
ATOM 5193 N N . TYR A 1 651 ? -17.832 12.788 -1.480 1.00 81.94 651 TYR A N 1
ATOM 5194 C CA . TYR A 1 651 ? -18.010 11.547 -2.242 1.00 81.94 651 TYR A CA 1
ATOM 5195 C C . TYR A 1 651 ? -18.838 11.708 -3.510 1.00 81.94 651 TYR A C 1
ATOM 5197 O O . TYR A 1 651 ? -18.572 11.041 -4.504 1.00 81.94 651 TYR A O 1
ATOM 5205 N N . TYR A 1 652 ? -19.803 12.633 -3.505 1.00 83.75 652 TYR A N 1
ATOM 5206 C CA . TYR A 1 652 ? -20.598 12.949 -4.689 1.00 83.75 652 TYR A CA 1
ATOM 5207 C C . TYR A 1 652 ? -19.718 13.271 -5.903 1.00 83.75 652 TYR A C 1
ATOM 5209 O O . TYR A 1 652 ? -19.995 12.777 -6.989 1.00 83.75 652 TYR A O 1
ATOM 5217 N N . TRP A 1 653 ? -18.636 14.034 -5.719 1.00 81.38 653 TRP A N 1
ATOM 5218 C CA . TRP A 1 653 ? -17.743 14.410 -6.816 1.00 81.38 653 TRP A CA 1
ATOM 5219 C C . TRP A 1 653 ? -16.989 13.220 -7.390 1.00 81.38 653 TRP A C 1
ATOM 5221 O O . TRP A 1 653 ? -16.886 13.092 -8.607 1.00 81.38 653 TRP A O 1
ATOM 5231 N N . ILE A 1 654 ? -16.512 12.330 -6.525 1.00 77.62 654 ILE A N 1
ATOM 5232 C CA . ILE A 1 654 ? -15.793 11.137 -6.959 1.00 77.62 654 ILE A CA 1
ATOM 5233 C C . ILE A 1 654 ? -16.762 10.153 -7.621 1.00 77.62 654 ILE A C 1
ATOM 5235 O O . ILE A 1 654 ? -16.518 9.740 -8.745 1.00 77.62 654 ILE A O 1
ATOM 5239 N N . ASN A 1 655 ? -17.912 9.867 -7.003 1.00 80.81 655 ASN A N 1
ATOM 5240 C CA . ASN A 1 655 ? -18.941 9.003 -7.589 1.00 80.81 655 ASN A CA 1
ATOM 5241 C C . ASN A 1 655 ? -19.447 9.549 -8.934 1.00 80.81 655 ASN A C 1
ATOM 5243 O O . ASN A 1 655 ? -19.723 8.777 -9.851 1.00 80.81 655 ASN A O 1
ATOM 5247 N N . LEU A 1 656 ? -19.562 10.873 -9.075 1.00 82.56 656 LEU A N 1
ATOM 5248 C CA . LEU A 1 656 ? -19.910 11.523 -10.335 1.00 82.56 656 LEU A CA 1
ATOM 5249 C C . LEU A 1 656 ? -18.802 11.333 -11.380 1.00 82.56 656 LEU A C 1
ATOM 5251 O O . LEU A 1 656 ? -19.103 10.932 -12.503 1.00 82.56 656 LEU A O 1
ATOM 5255 N N . ALA A 1 657 ? -17.537 11.552 -11.012 1.00 75.12 657 ALA A N 1
ATOM 5256 C CA . ALA A 1 657 ? -16.391 11.309 -11.887 1.00 75.12 657 ALA A CA 1
ATOM 5257 C C . ALA A 1 657 ? -16.318 9.839 -12.338 1.00 75.12 657 ALA A C 1
ATOM 5259 O O . ALA A 1 657 ? -16.145 9.579 -13.528 1.00 75.12 657 ALA A O 1
ATOM 5260 N N . THR A 1 658 ? -16.544 8.884 -11.431 1.00 72.44 658 THR A N 1
ATOM 5261 C CA . THR A 1 658 ? -16.607 7.448 -11.738 1.00 72.44 658 THR A CA 1
ATOM 5262 C C . THR A 1 658 ? -17.773 7.128 -12.670 1.00 72.44 658 THR A C 1
ATOM 5264 O O . THR A 1 658 ? -17.581 6.450 -13.672 1.00 72.44 658 THR A O 1
ATOM 5267 N N . LYS A 1 659 ? -18.977 7.658 -12.418 1.00 77.00 659 LYS A N 1
ATOM 5268 C CA . LYS A 1 659 ? -20.131 7.463 -13.315 1.00 77.00 659 LYS A CA 1
ATOM 5269 C C . LYS A 1 659 ? -19.874 8.023 -14.712 1.00 77.00 659 LYS A C 1
ATOM 5271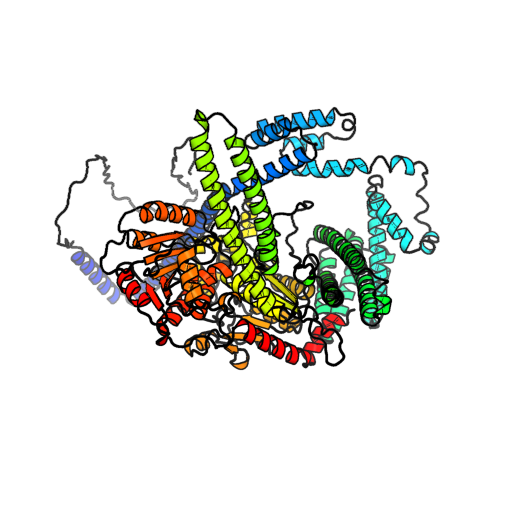 O O . LYS A 1 659 ? -20.234 7.377 -15.692 1.00 77.00 659 LYS A O 1
ATOM 5276 N N . PHE A 1 660 ? -19.233 9.187 -14.819 1.00 73.50 660 PHE A N 1
ATOM 5277 C CA . PHE A 1 660 ? -18.832 9.738 -16.113 1.00 73.50 660 PHE A CA 1
ATOM 5278 C C . PHE A 1 660 ? -17.771 8.880 -16.801 1.00 73.50 660 PHE A C 1
ATOM 5280 O O . PHE A 1 660 ? -17.872 8.668 -18.007 1.00 73.50 660 PHE A O 1
ATOM 5287 N N . ALA A 1 661 ? -16.797 8.354 -16.053 1.00 67.50 661 ALA A N 1
ATOM 5288 C CA . ALA A 1 661 ? -15.803 7.427 -16.580 1.00 67.50 661 ALA A CA 1
ATOM 5289 C C . ALA A 1 661 ? -16.455 6.136 -17.104 1.00 67.50 661 ALA A C 1
ATOM 5291 O O . ALA A 1 661 ? -16.149 5.720 -18.215 1.00 67.50 661 ALA A O 1
ATOM 5292 N N . LEU A 1 662 ? -17.426 5.566 -16.386 1.00 67.50 662 LEU A N 1
ATOM 5293 C CA . LEU A 1 662 ? -18.169 4.377 -16.824 1.00 67.50 662 LEU A CA 1
ATOM 5294 C C . LEU A 1 662 ? -19.098 4.664 -18.018 1.00 67.50 662 LEU A C 1
ATOM 5296 O O . LEU A 1 662 ? -19.274 3.823 -18.897 1.00 67.50 662 LEU A O 1
ATOM 5300 N N . ALA A 1 663 ? -19.658 5.874 -18.105 1.00 68.12 663 ALA A N 1
ATOM 5301 C CA . ALA A 1 663 ? -20.484 6.297 -19.235 1.00 68.12 663 ALA A CA 1
ATOM 5302 C C . ALA A 1 663 ? -19.677 6.562 -20.528 1.00 68.12 663 ALA A C 1
ATOM 5304 O O . ALA A 1 663 ? -20.282 6.699 -21.596 1.00 68.12 663 ALA A O 1
ATOM 5305 N N . LYS A 1 664 ? -18.329 6.612 -20.470 1.00 56.38 664 LYS A N 1
ATOM 5306 C CA . LYS A 1 664 ? -17.442 6.950 -21.607 1.00 56.38 664 LYS A CA 1
ATOM 5307 C C . LYS A 1 664 ? -17.507 5.991 -22.795 1.00 56.38 664 LYS A C 1
ATOM 5309 O O . LYS A 1 664 ? -17.075 6.387 -23.875 1.00 56.38 664 LYS A O 1
ATOM 5314 N N . ASN A 1 665 ? -18.117 4.814 -22.671 1.00 55.22 665 ASN A N 1
ATOM 5315 C CA . ASN A 1 665 ? -18.331 3.904 -23.805 1.00 55.22 665 ASN A CA 1
ATOM 5316 C C . ASN A 1 665 ? -19.336 4.424 -24.866 1.00 55.22 665 ASN A C 1
ATOM 5318 O O . ASN A 1 665 ? -19.794 3.646 -25.700 1.00 55.22 665 ASN A O 1
ATOM 5322 N N . ARG A 1 666 ? -19.714 5.719 -24.864 1.00 53.31 666 ARG A N 1
ATOM 5323 C CA . ARG A 1 666 ? -20.769 6.279 -25.737 1.00 53.31 666 ARG A CA 1
ATOM 5324 C C . ARG A 1 666 ? -20.482 7.645 -26.415 1.00 53.31 666 ARG A C 1
ATOM 5326 O O . ARG A 1 666 ? -21.433 8.355 -26.725 1.00 53.31 666 ARG A O 1
ATOM 5333 N N . GLY A 1 667 ? -19.227 8.025 -26.713 1.00 57.53 667 GLY A N 1
ATOM 5334 C CA . GLY A 1 667 ? -18.936 9.036 -27.767 1.00 57.53 667 GLY A CA 1
ATOM 5335 C C . GLY A 1 667 ? -18.055 10.254 -27.416 1.00 57.53 667 GLY A C 1
ATOM 5336 O O . GLY A 1 667 ? -17.343 10.257 -26.419 1.00 57.53 667 GLY A O 1
ATOM 5337 N N . ILE A 1 668 ? -18.115 11.295 -28.271 1.00 59.88 668 ILE A N 1
ATOM 5338 C CA . ILE A 1 668 ? -17.234 12.496 -28.374 1.00 59.88 668 ILE A CA 1
ATOM 5339 C C . ILE A 1 668 ? -16.942 13.210 -27.039 1.00 59.88 668 ILE A C 1
ATOM 5341 O O . ILE A 1 668 ? -15.860 13.772 -26.855 1.00 59.88 668 ILE A O 1
ATOM 5345 N N . LEU A 1 669 ? -17.876 13.166 -26.085 1.00 55.78 669 LEU A N 1
ATOM 5346 C CA . LEU A 1 669 ? -17.729 13.801 -24.771 1.00 55.78 669 LEU A CA 1
ATOM 5347 C C . LEU A 1 669 ? -16.570 13.200 -23.944 1.00 55.78 669 LEU A C 1
ATOM 5349 O O . LEU A 1 669 ? -16.013 13.877 -23.078 1.00 55.78 669 LEU A O 1
ATOM 5353 N N . SER A 1 670 ? -16.167 11.957 -24.233 1.00 58.44 670 SER A N 1
ATOM 5354 C CA . SER A 1 670 ? -15.091 11.252 -23.528 1.00 58.44 670 SER A CA 1
ATOM 5355 C C . SER A 1 670 ? -13.716 11.903 -23.710 1.00 58.44 670 SER A C 1
ATOM 5357 O O . SER A 1 670 ? -12.938 11.942 -22.755 1.00 58.44 670 SER A O 1
ATOM 5359 N N . ASN A 1 671 ? -13.436 12.466 -24.890 1.00 58.69 671 ASN A N 1
ATOM 5360 C CA . ASN A 1 671 ? -12.161 13.119 -25.199 1.00 58.69 671 ASN A CA 1
ATOM 5361 C C . ASN A 1 671 ? -12.044 14.500 -24.542 1.00 58.69 671 ASN A C 1
ATOM 5363 O O . ASN A 1 671 ? -10.960 14.883 -24.112 1.00 58.69 671 ASN A O 1
ATOM 5367 N N . ILE A 1 672 ? -13.161 15.221 -24.405 1.00 60.28 672 ILE A N 1
ATOM 5368 C CA . ILE A 1 672 ? -13.196 16.548 -23.770 1.00 60.28 672 ILE A CA 1
ATOM 5369 C C . ILE A 1 672 ? -13.053 16.427 -22.248 1.00 60.28 672 ILE A C 1
ATOM 5371 O O . ILE A 1 672 ? -12.370 17.232 -21.622 1.00 60.28 672 ILE A O 1
ATOM 5375 N N . LEU A 1 673 ? -13.664 15.403 -21.645 1.00 59.06 673 LEU A N 1
ATOM 5376 C CA . LEU A 1 673 ? -13.620 15.178 -20.195 1.00 59.06 673 LEU A CA 1
ATOM 5377 C C . LEU A 1 673 ? -12.436 14.306 -19.746 1.00 59.06 673 LEU A C 1
ATOM 5379 O O . LEU A 1 673 ? -12.280 14.056 -18.555 1.00 59.06 673 LEU A O 1
ATOM 5383 N N . LYS A 1 674 ? -11.580 13.851 -20.670 1.00 59.31 674 LYS A N 1
ATOM 5384 C CA . LYS A 1 674 ? -10.377 13.045 -20.392 1.00 59.31 674 LYS A CA 1
ATOM 5385 C C . LYS A 1 674 ? -9.412 13.671 -19.364 1.00 59.31 674 LYS A C 1
ATOM 5387 O O . LYS A 1 674 ? -8.929 12.920 -18.526 1.00 59.31 674 LYS A O 1
ATOM 5392 N N . PRO A 1 675 ? -9.196 15.001 -19.338 1.00 54.44 675 PRO A N 1
ATOM 5393 C CA . PRO A 1 675 ? -8.369 15.652 -18.316 1.00 54.44 675 PRO A CA 1
ATOM 5394 C C . PRO A 1 675 ? -9.046 15.779 -16.940 1.00 54.44 675 PRO A C 1
ATOM 5396 O O . PRO A 1 675 ? -8.377 16.080 -15.957 1.00 54.44 675 PRO A O 1
ATOM 5399 N N . LEU A 1 676 ? -10.375 15.616 -16.880 1.00 50.84 676 LEU A N 1
ATOM 5400 C CA . LEU A 1 676 ? -11.196 15.798 -15.673 1.00 50.84 676 LEU A CA 1
ATOM 5401 C C . LEU A 1 676 ? -11.654 14.484 -15.052 1.00 50.84 676 LEU A C 1
ATOM 5403 O O . LEU A 1 676 ? -12.028 14.464 -13.879 1.00 50.84 676 LEU A O 1
ATOM 5407 N N . SER A 1 677 ? -11.631 13.383 -15.808 1.00 54.41 677 SER A N 1
ATOM 5408 C CA . SER A 1 677 ? -11.551 12.082 -15.166 1.00 54.41 677 SER A CA 1
ATOM 5409 C C . SER A 1 677 ? -10.268 12.101 -14.349 1.00 54.41 677 SER A C 1
ATOM 5411 O O . SER A 1 677 ? -9.186 12.129 -14.931 1.00 54.41 677 SER A O 1
ATOM 5413 N N . LEU A 1 678 ? -10.410 12.119 -13.016 1.00 53.78 678 LEU A N 1
ATOM 5414 C CA . LEU A 1 678 ? -9.380 11.658 -12.080 1.00 53.78 678 LEU A CA 1
ATOM 5415 C C . LEU A 1 678 ? -8.633 10.498 -12.761 1.00 53.78 678 LEU A C 1
ATOM 5417 O O . LEU A 1 678 ? -9.325 9.691 -13.392 1.00 53.78 678 LEU A O 1
ATOM 5421 N N . PRO A 1 679 ? -7.287 10.455 -12.733 1.00 50.91 679 PRO A N 1
ATOM 5422 C CA . PRO A 1 679 ? -6.474 9.486 -13.464 1.00 50.91 679 PRO A CA 1
ATOM 5423 C C . PRO A 1 679 ? -6.760 8.085 -12.926 1.00 50.91 679 PRO A C 1
ATOM 5425 O O . PRO A 1 679 ? -6.070 7.538 -12.073 1.00 50.91 679 PRO A O 1
ATOM 5428 N N . TYR A 1 680 ? -7.875 7.550 -13.392 1.00 50.94 680 TYR A N 1
ATOM 5429 C CA . TYR A 1 680 ? -8.437 6.270 -13.060 1.00 50.94 680 TYR A CA 1
ATOM 5430 C C . TYR A 1 680 ? -8.070 5.368 -14.221 1.00 50.94 680 TYR A C 1
ATOM 5432 O O . TYR A 1 680 ? -8.817 5.289 -15.195 1.00 50.94 680 TYR A O 1
ATOM 5440 N N . GLY A 1 681 ? -6.896 4.749 -14.090 1.00 48.28 681 GLY A N 1
ATOM 5441 C CA . GLY A 1 681 ? -6.389 3.702 -14.965 1.00 48.28 681 GLY A CA 1
ATOM 5442 C C . GLY A 1 681 ? -6.047 4.157 -16.382 1.00 48.28 681 GLY A C 1
ATOM 5443 O O . GLY A 1 681 ? -6.654 5.061 -16.963 1.00 48.28 681 GLY A O 1
ATOM 5444 N N . CYS A 1 682 ? -5.078 3.473 -16.989 1.00 48.22 682 CYS A N 1
ATOM 5445 C CA . CYS A 1 682 ? -5.075 3.342 -18.442 1.00 48.22 682 CYS A CA 1
ATOM 5446 C C . CYS A 1 682 ? -6.476 2.915 -18.874 1.00 48.22 682 CYS A C 1
ATOM 5448 O O . CYS A 1 682 ? -7.035 1.980 -18.306 1.00 48.22 682 CYS A O 1
ATOM 5450 N N . GLU A 1 683 ? -7.041 3.617 -19.853 1.00 50.72 683 GLU A N 1
ATOM 5451 C CA . GLU A 1 683 ? -8.347 3.288 -20.399 1.00 50.72 683 GLU A CA 1
ATOM 5452 C C . GLU A 1 683 ? -8.465 1.770 -20.612 1.00 50.72 683 GLU A C 1
ATOM 5454 O O . GLU A 1 683 ? -7.659 1.185 -21.330 1.00 50.72 683 GLU A O 1
ATOM 5459 N N . ALA A 1 684 ? -9.517 1.144 -20.075 1.00 44.28 684 ALA A N 1
ATOM 5460 C CA . ALA A 1 684 ? -9.966 -0.183 -20.510 1.00 44.28 684 ALA A CA 1
ATOM 5461 C C . ALA A 1 684 ? -10.456 -0.173 -21.980 1.00 44.28 684 ALA A C 1
ATOM 5463 O O . ALA A 1 684 ? -11.162 -1.082 -22.421 1.00 44.28 684 ALA A O 1
ATOM 5464 N N . THR A 1 685 ? -10.131 0.880 -22.744 1.00 42.84 685 THR A N 1
ATOM 5465 C CA . THR A 1 685 ? -10.335 0.915 -24.180 1.00 42.84 685 THR A CA 1
ATOM 5466 C C . THR A 1 685 ? -9.427 -0.140 -24.781 1.00 42.84 685 THR A C 1
ATOM 5468 O O . THR A 1 685 ? -8.279 -0.317 -24.390 1.00 42.84 685 THR A O 1
ATOM 5471 N N . HIS A 1 686 ? -9.997 -0.872 -25.725 1.00 42.16 686 HIS A N 1
ATOM 5472 C CA . HIS A 1 686 ? -9.451 -2.017 -26.438 1.00 42.16 686 HIS A CA 1
ATOM 5473 C C . HIS A 1 686 ? -8.190 -1.730 -27.273 1.00 42.16 686 HIS A C 1
ATOM 5475 O O . HIS A 1 686 ? -8.033 -2.311 -28.350 1.00 42.16 686 HIS A O 1
ATOM 5481 N N . ALA A 1 687 ? -7.292 -0.849 -26.822 1.00 42.75 687 ALA A N 1
ATOM 5482 C CA . ALA A 1 687 ? -5.900 -0.904 -27.212 1.00 42.75 687 ALA A CA 1
ATOM 5483 C C . ALA A 1 687 ? -5.497 -2.371 -27.099 1.00 42.75 687 ALA A C 1
ATOM 5485 O O . ALA A 1 687 ? -5.560 -2.948 -26.014 1.00 42.75 687 ALA A O 1
ATOM 5486 N N . SER A 1 688 ? -5.244 -3.013 -28.244 1.00 49.72 688 SER A N 1
ATOM 5487 C CA . SER A 1 688 ? -4.977 -4.449 -28.256 1.00 49.72 688 SER A CA 1
ATOM 5488 C C . SER A 1 688 ? -3.897 -4.746 -27.209 1.00 49.72 688 SER A C 1
ATOM 5490 O O . SER A 1 688 ? -3.030 -3.885 -27.029 1.00 49.72 688 SER A O 1
ATOM 5492 N N . PRO A 1 689 ? -3.863 -5.937 -26.592 1.00 54.03 689 PRO A N 1
ATOM 5493 C CA . PRO A 1 689 ? -2.782 -6.333 -25.679 1.00 54.03 689 PRO A CA 1
ATOM 5494 C C . PRO A 1 689 ? -1.362 -6.055 -26.222 1.00 54.03 689 PRO A C 1
ATOM 5496 O O . PRO A 1 689 ? -0.397 -5.971 -25.477 1.00 54.03 689 PRO A O 1
ATOM 5499 N N . LYS A 1 690 ? -1.229 -5.851 -27.542 1.00 58.66 690 LYS A N 1
ATOM 5500 C CA . LYS A 1 690 ? 0.007 -5.520 -28.256 1.00 58.66 690 LYS A CA 1
ATOM 5501 C C . LYS A 1 690 ? 0.331 -4.020 -28.380 1.00 58.66 690 LYS A C 1
ATOM 5503 O O . LYS A 1 690 ? 1.394 -3.691 -28.895 1.00 58.66 690 LYS A O 1
ATOM 5508 N N . GLN A 1 691 ? -0.548 -3.094 -27.986 1.00 78.38 691 GLN A N 1
ATOM 5509 C CA . GLN A 1 691 ? -0.268 -1.658 -28.108 1.00 78.38 691 GLN A CA 1
ATOM 5510 C C . GLN A 1 691 ? 0.646 -1.184 -26.980 1.00 78.38 691 GLN A C 1
ATOM 5512 O O . GLN A 1 691 ? 0.311 -1.282 -25.796 1.00 78.38 691 GLN A O 1
ATOM 5517 N N . ARG A 1 692 ? 1.790 -0.636 -27.388 1.00 79.75 692 ARG A N 1
ATOM 5518 C CA . ARG A 1 692 ? 2.768 0.021 -26.527 1.00 79.75 692 ARG A CA 1
ATOM 5519 C C . ARG A 1 692 ? 2.216 1.361 -26.037 1.00 79.75 692 ARG A C 1
ATOM 5521 O O . ARG A 1 692 ? 1.708 2.150 -26.831 1.00 79.75 692 ARG A O 1
ATOM 5528 N N . THR A 1 693 ? 2.314 1.614 -24.736 1.00 86.81 693 THR A N 1
ATOM 5529 C CA . THR A 1 693 ? 1.931 2.887 -24.108 1.00 86.81 693 THR A CA 1
ATOM 5530 C C . THR A 1 693 ? 3.027 3.318 -23.140 1.00 86.81 693 THR A C 1
ATOM 5532 O O . THR A 1 693 ? 3.751 2.474 -22.618 1.00 86.81 693 THR A O 1
ATOM 5535 N N . GLU A 1 694 ? 3.146 4.618 -22.861 1.00 84.31 694 GLU A N 1
ATOM 5536 C CA . GLU A 1 694 ? 4.174 5.121 -21.933 1.00 84.31 694 GLU A CA 1
ATOM 5537 C C . GLU A 1 694 ? 4.020 4.538 -20.516 1.00 84.31 694 GLU A C 1
ATOM 5539 O O . GLU A 1 694 ? 5.009 4.274 -19.839 1.00 84.31 694 GLU A O 1
ATOM 5544 N N . ILE A 1 695 ? 2.781 4.267 -20.089 1.00 86.94 695 ILE A N 1
ATOM 5545 C CA . ILE A 1 695 ? 2.486 3.629 -18.799 1.00 86.94 695 ILE A CA 1
ATOM 5546 C C . ILE A 1 695 ? 2.967 2.174 -18.778 1.00 86.94 695 ILE A C 1
ATOM 5548 O O . ILE A 1 695 ? 3.614 1.758 -17.820 1.00 86.94 695 ILE A O 1
ATOM 5552 N N . LYS A 1 696 ? 2.697 1.408 -19.843 1.00 89.81 696 LYS A N 1
ATOM 5553 C CA . LYS A 1 696 ? 3.205 0.037 -19.996 1.00 89.81 696 LYS A CA 1
ATOM 5554 C C . LYS A 1 696 ? 4.729 0.005 -20.022 1.00 89.81 696 LYS A C 1
ATOM 5556 O O . LYS A 1 696 ? 5.324 -0.874 -19.412 1.00 89.81 696 LYS A O 1
ATOM 5561 N N . ASP A 1 697 ? 5.356 0.979 -20.675 1.00 84.50 697 ASP A N 1
ATOM 5562 C CA . ASP A 1 697 ? 6.811 1.112 -20.691 1.00 84.50 697 ASP A CA 1
ATOM 5563 C C . ASP A 1 697 ? 7.359 1.401 -19.288 1.00 84.50 697 ASP A C 1
ATOM 5565 O O . ASP A 1 697 ? 8.278 0.713 -18.853 1.00 84.50 697 ASP A O 1
ATOM 5569 N N . ALA A 1 698 ? 6.755 2.321 -18.531 1.00 85.31 698 ALA A N 1
ATOM 5570 C CA . ALA A 1 698 ? 7.156 2.596 -17.150 1.00 85.31 698 ALA A CA 1
ATOM 5571 C C . ALA A 1 698 ? 6.979 1.378 -16.222 1.00 85.31 698 ALA A C 1
ATOM 5573 O O . ALA A 1 698 ? 7.862 1.075 -15.419 1.00 85.31 698 ALA A O 1
ATOM 5574 N N . LEU A 1 699 ? 5.871 0.643 -16.363 1.00 91.25 699 LEU A N 1
ATOM 5575 C CA . LEU A 1 699 ? 5.625 -0.610 -15.640 1.00 91.25 699 LEU A CA 1
ATOM 5576 C C . LEU A 1 699 ? 6.653 -1.686 -15.996 1.00 91.25 699 LEU A C 1
ATOM 5578 O O . LEU A 1 699 ? 7.186 -2.346 -15.105 1.00 91.25 699 LEU A O 1
ATOM 5582 N N . ARG A 1 700 ? 6.965 -1.839 -17.288 1.00 91.06 700 ARG A N 1
ATOM 5583 C CA . ARG A 1 700 ? 7.975 -2.782 -17.777 1.00 91.06 700 ARG A CA 1
ATOM 5584 C C . ARG A 1 700 ? 9.349 -2.452 -17.219 1.00 91.06 700 ARG A C 1
ATOM 5586 O O . ARG A 1 700 ? 9.996 -3.342 -16.679 1.00 91.06 700 ARG A O 1
ATOM 5593 N N . LEU A 1 701 ? 9.761 -1.185 -17.275 1.00 84.31 701 LEU A N 1
ATOM 5594 C CA . LEU A 1 701 ? 11.010 -0.730 -16.664 1.00 84.31 701 LEU A CA 1
ATOM 5595 C C . LEU A 1 701 ? 11.039 -1.082 -15.176 1.00 84.31 701 LEU A C 1
ATOM 5597 O O . LEU A 1 701 ? 12.016 -1.663 -14.710 1.00 84.31 701 LEU A O 1
ATOM 5601 N N . ARG A 1 702 ? 9.950 -0.818 -14.441 1.00 89.69 702 ARG A N 1
ATOM 5602 C CA . ARG A 1 702 ? 9.901 -1.136 -13.012 1.00 89.69 702 ARG A CA 1
ATOM 5603 C C . ARG A 1 702 ? 10.027 -2.635 -12.734 1.00 89.69 702 ARG A C 1
ATOM 5605 O O . ARG A 1 702 ? 10.782 -3.022 -11.845 1.00 89.69 702 ARG A O 1
ATOM 5612 N N . LEU A 1 703 ? 9.318 -3.474 -13.484 1.00 91.00 703 LEU A N 1
ATOM 5613 C CA . LEU A 1 703 ? 9.377 -4.929 -13.327 1.00 91.00 703 LEU A CA 1
ATOM 5614 C C . LEU A 1 703 ? 10.759 -5.488 -13.669 1.00 91.00 703 LEU A C 1
ATOM 5616 O O . LEU A 1 703 ? 11.260 -6.346 -12.947 1.00 91.00 703 LEU A O 1
ATOM 5620 N N . LEU A 1 704 ? 11.403 -4.962 -14.710 1.00 86.12 704 LEU A N 1
ATOM 5621 C CA . LEU A 1 704 ? 12.758 -5.360 -15.083 1.00 86.12 704 LEU A CA 1
ATOM 5622 C C . LEU A 1 704 ? 13.799 -4.906 -14.057 1.00 86.12 704 LEU A C 1
ATOM 5624 O O . LEU A 1 704 ? 14.696 -5.680 -13.757 1.00 86.12 704 LEU A O 1
ATOM 5628 N N . MET A 1 705 ? 13.651 -3.721 -13.458 1.00 80.81 705 MET A N 1
ATOM 5629 C CA . MET A 1 705 ? 14.530 -3.249 -12.376 1.00 80.81 705 MET A CA 1
ATOM 5630 C C . MET A 1 705 ? 14.401 -4.074 -11.088 1.00 80.81 705 MET A C 1
ATOM 5632 O O . MET A 1 705 ? 15.350 -4.183 -10.311 1.00 80.81 705 MET A O 1
ATOM 5636 N N . GLU A 1 706 ? 13.223 -4.630 -10.822 1.00 86.31 706 GLU A N 1
ATOM 5637 C CA . GLU A 1 706 ? 12.968 -5.394 -9.597 1.00 86.31 706 GLU A CA 1
ATOM 5638 C C . GLU A 1 706 ? 13.206 -6.900 -9.761 1.00 86.31 706 GLU A C 1
ATOM 5640 O O . GLU A 1 706 ? 13.537 -7.567 -8.774 1.00 86.31 706 GLU A O 1
ATOM 5645 N N . ARG A 1 707 ? 13.053 -7.414 -10.991 1.00 89.62 707 ARG A N 1
ATOM 5646 C CA . ARG A 1 707 ? 13.061 -8.841 -11.369 1.00 89.62 707 ARG A CA 1
ATOM 5647 C C . ARG A 1 707 ? 12.311 -9.731 -10.362 1.00 89.62 707 ARG A C 1
ATOM 5649 O O . ARG A 1 707 ? 12.919 -10.660 -9.829 1.00 89.62 707 ARG A O 1
ATOM 5656 N N . PRO A 1 708 ? 11.033 -9.443 -10.049 1.00 95.00 708 PRO A N 1
ATOM 5657 C CA . PRO A 1 708 ? 10.300 -10.226 -9.065 1.00 95.00 708 PRO A CA 1
ATOM 5658 C C . PRO A 1 708 ? 9.975 -11.630 -9.589 1.00 95.00 708 PRO A C 1
ATOM 5660 O O . PRO A 1 708 ? 9.671 -11.805 -10.768 1.00 95.00 708 PRO A O 1
ATOM 5663 N N . ASP A 1 709 ? 9.966 -12.612 -8.690 1.00 95.69 709 ASP A N 1
ATOM 5664 C CA . ASP A 1 709 ? 9.461 -13.963 -8.959 1.00 95.69 709 ASP A CA 1
ATOM 5665 C C . ASP A 1 709 ? 7.920 -13.992 -8.977 1.00 95.69 709 ASP A C 1
ATOM 5667 O O . ASP A 1 709 ? 7.324 -14.798 -9.690 1.00 95.69 709 ASP A O 1
ATOM 5671 N N . CYS A 1 710 ? 7.272 -13.079 -8.240 1.00 98.00 710 CYS A N 1
ATOM 5672 C CA . CYS A 1 710 ? 5.824 -12.864 -8.251 1.00 98.00 710 CYS A CA 1
ATOM 5673 C C . CYS A 1 710 ? 5.477 -11.376 -8.081 1.00 98.00 710 CYS A C 1
ATOM 5675 O O . CYS A 1 710 ? 6.073 -10.661 -7.270 1.00 98.00 710 CYS A O 1
ATOM 5677 N N . VAL A 1 711 ? 4.467 -10.905 -8.808 1.00 98.25 711 VAL A N 1
ATOM 5678 C CA . VAL A 1 711 ? 3.871 -9.577 -8.618 1.00 98.25 711 VAL A CA 1
ATOM 5679 C C . VAL A 1 711 ? 2.618 -9.704 -7.766 1.00 98.25 711 VAL A C 1
ATOM 5681 O O . VAL A 1 711 ? 1.811 -10.611 -7.955 1.00 98.25 711 VAL A O 1
ATOM 5684 N N . VAL A 1 712 ? 2.430 -8.772 -6.842 1.00 98.06 712 VAL A N 1
ATOM 5685 C CA . VAL A 1 712 ? 1.230 -8.684 -6.016 1.00 98.06 712 VAL A CA 1
ATOM 5686 C C . VAL A 1 712 ? 0.613 -7.306 -6.186 1.00 98.06 712 VAL A C 1
ATOM 5688 O O . VAL A 1 712 ? 1.320 -6.303 -6.229 1.00 98.06 712 VAL A O 1
ATOM 5691 N N . THR A 1 713 ? -0.707 -7.223 -6.299 1.00 97.75 713 THR A N 1
ATOM 5692 C CA . THR A 1 713 ? -1.404 -5.939 -6.448 1.00 97.75 713 THR A CA 1
ATOM 5693 C C . THR A 1 713 ? -2.499 -5.802 -5.400 1.00 97.75 713 THR A C 1
ATOM 5695 O O . THR A 1 713 ? -3.207 -6.765 -5.116 1.00 97.75 713 THR A O 1
ATOM 5698 N N . SER A 1 714 ? -2.656 -4.610 -4.827 1.00 96.06 714 SER A N 1
ATOM 5699 C CA . SER A 1 714 ? -3.752 -4.293 -3.895 1.00 96.06 714 SER A CA 1
ATOM 5700 C C . SER A 1 714 ? -4.766 -3.306 -4.476 1.00 96.06 714 SER A C 1
ATOM 5702 O O . SER A 1 714 ? -5.702 -2.919 -3.787 1.00 96.06 714 SER A O 1
ATOM 5704 N N . PHE A 1 715 ? -4.596 -2.892 -5.736 1.00 93.75 715 PHE A N 1
ATOM 5705 C CA . PHE A 1 715 ? -5.470 -1.940 -6.415 1.00 93.75 715 PHE A CA 1
ATOM 5706 C C . PHE A 1 715 ? -5.836 -2.451 -7.810 1.00 93.75 715 PHE A C 1
ATOM 5708 O O . PHE A 1 715 ? -4.965 -2.755 -8.622 1.00 93.75 715 PHE A O 1
ATOM 5715 N N . ASN A 1 716 ? -7.134 -2.572 -8.083 1.00 90.81 716 ASN A N 1
ATOM 5716 C CA . ASN A 1 716 ? -7.643 -3.240 -9.281 1.00 90.81 716 ASN A CA 1
ATOM 5717 C C . ASN A 1 716 ? -7.630 -2.356 -10.542 1.00 90.81 716 ASN A C 1
ATOM 5719 O O . ASN A 1 716 ? -7.582 -2.887 -11.647 1.00 90.81 716 ASN A O 1
ATOM 5723 N N . ARG A 1 717 ? -7.642 -1.022 -10.424 1.00 87.38 717 ARG A N 1
ATOM 5724 C CA . ARG A 1 717 ? -7.798 -0.133 -11.598 1.00 87.38 717 ARG A CA 1
ATOM 5725 C C . ARG A 1 717 ? -6.608 -0.128 -12.554 1.00 87.38 717 ARG A C 1
ATOM 5727 O O . ARG A 1 717 ? -6.794 0.102 -13.744 1.00 87.38 717 ARG A O 1
ATOM 5734 N N . ASP A 1 718 ? -5.411 -0.410 -12.050 1.00 89.19 718 ASP A N 1
ATOM 5735 C CA . ASP A 1 718 ? -4.189 -0.504 -12.857 1.00 89.19 718 ASP A CA 1
ATOM 5736 C C . ASP A 1 718 ? -3.829 -1.963 -13.196 1.00 89.19 718 ASP A C 1
ATOM 5738 O O . ASP A 1 718 ? -2.759 -2.244 -13.733 1.00 89.19 718 ASP A O 1
ATOM 5742 N N . LEU A 1 719 ? -4.730 -2.911 -12.912 1.00 92.12 719 LEU A N 1
ATOM 5743 C CA . LEU A 1 719 ? -4.445 -4.340 -13.000 1.00 92.12 719 LEU A CA 1
ATOM 5744 C C . LEU A 1 719 ? -4.255 -4.832 -14.443 1.00 92.12 719 LEU A C 1
ATOM 5746 O O . LEU A 1 719 ? -3.381 -5.658 -14.678 1.00 92.12 719 LEU A O 1
ATOM 5750 N N . ASN A 1 720 ? -4.995 -4.300 -15.422 1.00 91.62 720 ASN A N 1
ATOM 5751 C CA . ASN A 1 720 ? -4.836 -4.677 -16.837 1.00 91.62 720 ASN A CA 1
ATOM 5752 C C . ASN A 1 720 ? -3.415 -4.460 -17.377 1.00 91.62 720 ASN A C 1
ATOM 5754 O O . ASN A 1 720 ? -2.806 -5.431 -17.827 1.00 91.62 720 ASN A O 1
ATOM 5758 N N . PRO A 1 721 ? -2.852 -3.232 -17.354 1.00 92.00 721 PRO A N 1
ATOM 5759 C CA . PRO A 1 721 ? -1.505 -3.029 -17.870 1.00 92.00 721 PRO A CA 1
ATOM 5760 C C . PRO A 1 721 ? -0.459 -3.808 -17.060 1.00 92.00 721 PRO A C 1
ATOM 5762 O O . PRO A 1 721 ? 0.531 -4.236 -17.640 1.00 92.00 721 PRO A O 1
ATOM 5765 N N . ILE A 1 722 ? -0.681 -4.059 -15.763 1.00 95.25 722 ILE A N 1
ATOM 5766 C CA . ILE A 1 722 ? 0.200 -4.930 -14.969 1.00 95.25 722 ILE A CA 1
ATOM 5767 C C . ILE A 1 722 ? 0.136 -6.380 -15.473 1.00 95.25 722 ILE A C 1
ATOM 5769 O O . ILE A 1 722 ? 1.189 -6.978 -15.681 1.00 95.25 722 ILE A O 1
ATOM 5773 N N . ILE A 1 723 ? -1.062 -6.928 -15.717 1.00 95.50 723 ILE A N 1
ATOM 5774 C CA . ILE A 1 723 ? -1.253 -8.286 -16.257 1.00 95.50 723 ILE A CA 1
ATOM 5775 C C . ILE A 1 723 ? -0.569 -8.448 -17.600 1.00 95.50 723 ILE A C 1
ATOM 5777 O O . ILE A 1 723 ? 0.167 -9.408 -17.788 1.00 95.50 723 ILE A O 1
ATOM 5781 N N . GLU A 1 724 ? -0.775 -7.508 -18.516 1.00 92.50 724 GLU A N 1
ATOM 5782 C CA . GLU A 1 724 ? -0.202 -7.607 -19.856 1.00 92.50 724 GLU A CA 1
ATOM 5783 C C . GLU A 1 724 ? 1.330 -7.607 -19.829 1.00 92.50 724 GLU A C 1
ATOM 5785 O O . GLU A 1 724 ? 1.957 -8.401 -20.529 1.00 92.50 724 GLU A O 1
ATOM 5790 N N . ILE A 1 725 ? 1.943 -6.761 -18.993 1.00 94.00 725 ILE A N 1
ATOM 5791 C CA . ILE A 1 725 ? 3.404 -6.731 -18.860 1.00 94.00 725 ILE A CA 1
ATOM 5792 C C . ILE A 1 725 ? 3.926 -7.957 -18.111 1.00 94.00 725 ILE A C 1
ATOM 5794 O O . ILE A 1 725 ? 4.962 -8.502 -18.481 1.00 94.00 725 ILE A O 1
ATOM 5798 N N . ALA A 1 726 ? 3.231 -8.440 -17.087 1.00 95.25 726 ALA A N 1
ATOM 5799 C CA . ALA A 1 726 ? 3.654 -9.652 -16.400 1.00 95.25 726 ALA A CA 1
ATOM 5800 C C . ALA A 1 726 ? 3.521 -10.893 -17.298 1.00 95.25 726 ALA A C 1
ATOM 5802 O O . ALA A 1 726 ? 4.412 -11.734 -17.292 1.00 95.25 726 ALA A O 1
ATOM 5803 N N . GLU A 1 727 ? 2.476 -10.983 -18.125 1.00 94.69 727 GLU A N 1
ATOM 5804 C CA . GLU A 1 727 ? 2.327 -12.022 -19.151 1.00 94.69 727 GLU A CA 1
ATOM 5805 C C . GLU A 1 727 ? 3.440 -11.945 -20.202 1.00 94.69 727 GLU A C 1
ATOM 5807 O O . GLU A 1 727 ? 3.972 -12.979 -20.619 1.00 94.69 727 GLU A O 1
ATOM 5812 N N . GLU A 1 728 ? 3.814 -10.729 -20.614 1.00 90.25 728 GLU A N 1
ATOM 5813 C CA . GLU A 1 728 ? 4.950 -10.481 -21.505 1.00 90.25 728 GLU A CA 1
ATOM 5814 C C . GLU A 1 728 ? 6.264 -11.003 -20.904 1.00 90.25 728 GLU A C 1
ATOM 5816 O O . GLU A 1 728 ? 7.047 -11.624 -21.620 1.00 90.25 728 GLU A O 1
ATOM 5821 N N . LEU A 1 729 ? 6.472 -10.798 -19.600 1.00 91.19 729 LEU A N 1
ATOM 5822 C CA . LEU A 1 729 ? 7.694 -11.162 -18.875 1.00 91.19 729 LEU A CA 1
ATOM 5823 C C . LEU A 1 729 ? 7.662 -12.568 -18.240 1.00 91.19 729 LEU A C 1
ATOM 5825 O O . LEU A 1 729 ? 8.660 -12.998 -17.663 1.00 91.19 729 LEU A O 1
ATOM 5829 N N . GLY A 1 730 ? 6.540 -13.289 -18.321 1.00 94.69 730 GLY A N 1
ATOM 5830 C CA . GLY A 1 730 ? 6.362 -14.590 -17.669 1.00 94.69 730 GLY A CA 1
ATOM 5831 C C . GLY A 1 730 ? 6.377 -14.520 -16.133 1.00 94.69 730 GLY A C 1
ATOM 5832 O O . GLY A 1 730 ? 6.934 -15.397 -15.469 1.00 94.69 730 GLY A O 1
ATOM 5833 N N . ILE A 1 731 ? 5.821 -13.460 -15.547 1.00 96.81 731 ILE A N 1
ATOM 5834 C CA . ILE A 1 731 ? 5.783 -13.245 -14.094 1.00 96.81 731 ILE A CA 1
ATOM 5835 C C . ILE A 1 731 ? 4.366 -13.544 -13.569 1.00 96.81 731 ILE A C 1
ATOM 5837 O O . ILE A 1 731 ? 3.402 -12.947 -14.053 1.00 96.81 731 ILE A O 1
ATOM 5841 N N . PRO A 1 732 ? 4.196 -14.469 -12.611 1.00 98.25 732 PRO A N 1
ATOM 5842 C CA . PRO A 1 732 ? 2.933 -14.690 -11.916 1.00 98.25 732 PRO A CA 1
ATOM 5843 C C . PRO A 1 732 ? 2.396 -13.438 -11.225 1.00 98.25 732 PRO A C 1
ATOM 5845 O O . PRO A 1 732 ? 3.170 -12.628 -10.711 1.00 98.25 732 PRO A O 1
ATOM 5848 N N . ILE A 1 733 ? 1.069 -13.303 -11.173 1.00 98.38 733 ILE A N 1
ATOM 5849 C CA . ILE A 1 733 ? 0.397 -12.209 -10.469 1.00 98.38 733 ILE A CA 1
ATOM 5850 C C . ILE A 1 733 ? -0.636 -12.742 -9.490 1.00 98.38 733 ILE A C 1
ATOM 5852 O O . ILE A 1 733 ? -1.502 -13.540 -9.856 1.00 98.38 733 ILE A O 1
ATOM 5856 N N . VAL A 1 734 ? -0.621 -12.172 -8.285 1.00 98.50 734 VAL A N 1
ATOM 5857 C CA . VAL A 1 734 ? -1.736 -12.251 -7.344 1.00 98.50 734 VAL A CA 1
ATOM 5858 C C . VAL A 1 734 ? -2.352 -10.868 -7.119 1.00 98.50 734 VAL A C 1
ATOM 5860 O O . VAL A 1 734 ? -1.683 -9.923 -6.706 1.00 98.50 734 VAL A O 1
ATOM 5863 N N . HIS A 1 735 ? -3.645 -10.722 -7.389 1.00 98.06 735 HIS A N 1
ATOM 5864 C CA . HIS A 1 735 ? -4.421 -9.544 -7.012 1.00 98.06 735 HIS A CA 1
ATOM 5865 C C . HIS A 1 735 ? -5.165 -9.797 -5.706 1.00 98.06 735 HIS A C 1
ATOM 5867 O O . HIS A 1 735 ? -5.830 -10.817 -5.553 1.00 98.06 735 HIS A O 1
ATOM 5873 N N . MET A 1 736 ? -5.078 -8.858 -4.774 1.00 96.88 736 MET A N 1
ATOM 5874 C CA . MET A 1 736 ? -5.712 -8.966 -3.470 1.00 96.88 736 MET A CA 1
ATOM 5875 C C . MET A 1 736 ? -6.870 -7.990 -3.358 1.00 96.88 736 MET A C 1
ATOM 5877 O O . MET A 1 736 ? -6.683 -6.779 -3.488 1.00 96.88 736 MET A O 1
ATOM 5881 N N . ALA A 1 737 ? -8.043 -8.517 -3.033 1.00 96.00 737 ALA A N 1
ATOM 5882 C CA . ALA A 1 737 ? -9.175 -7.724 -2.606 1.00 96.00 737 ALA A CA 1
ATOM 5883 C C . ALA A 1 737 ? -8.849 -6.983 -1.299 1.00 96.00 737 ALA A C 1
ATOM 5885 O O . ALA A 1 737 ? -8.380 -7.568 -0.317 1.00 96.00 737 ALA A O 1
ATOM 5886 N N . THR A 1 738 ? -9.105 -5.678 -1.299 1.00 96.12 738 THR A N 1
ATOM 5887 C CA . THR A 1 738 ? -8.956 -4.792 -0.133 1.00 96.12 738 THR A CA 1
ATOM 5888 C C . THR A 1 738 ? -10.284 -4.398 0.494 1.00 96.12 738 THR A C 1
ATOM 5890 O O . THR A 1 738 ? -10.294 -3.750 1.538 1.00 96.12 738 THR A O 1
ATOM 5893 N N . ASP A 1 739 ? -11.380 -4.797 -0.143 1.00 95.94 739 ASP A N 1
ATOM 5894 C CA . ASP A 1 739 ? -12.767 -4.538 0.213 1.00 95.94 739 ASP A CA 1
ATOM 5895 C C . ASP A 1 739 ? -13.543 -5.864 0.146 1.00 95.94 739 ASP A C 1
ATOM 5897 O O . ASP A 1 739 ? -13.016 -6.879 -0.305 1.00 95.94 739 ASP A O 1
ATOM 5901 N N . MET A 1 740 ? -14.782 -5.882 0.637 1.00 95.50 740 MET A N 1
ATOM 5902 C CA . MET A 1 740 ? -15.675 -7.051 0.628 1.00 95.50 740 MET A CA 1
ATOM 5903 C C . MET A 1 740 ? -16.245 -7.356 -0.755 1.00 95.50 740 MET A C 1
ATOM 5905 O O . MET A 1 740 ? -16.926 -8.362 -0.929 1.00 95.50 740 MET A O 1
ATOM 5909 N N . ASP A 1 741 ? -15.958 -6.508 -1.736 1.00 93.31 741 ASP A N 1
ATOM 5910 C CA . ASP A 1 741 ? -16.128 -6.796 -3.145 1.00 93.31 741 ASP A CA 1
ATOM 5911 C C . ASP A 1 741 ? -14.768 -6.859 -3.854 1.00 93.31 741 ASP A C 1
ATOM 5913 O O . ASP A 1 741 ? -13.768 -6.281 -3.435 1.00 93.31 741 ASP A O 1
ATOM 5917 N N . MET A 1 742 ? -14.724 -7.600 -4.958 1.00 92.56 742 MET A N 1
ATOM 5918 C CA . MET A 1 742 ? -13.540 -7.655 -5.819 1.00 92.56 742 MET A CA 1
ATOM 5919 C C . MET A 1 742 ? -13.570 -6.590 -6.913 1.00 92.56 742 MET A C 1
ATOM 5921 O O . MET A 1 742 ? -12.552 -6.346 -7.559 1.00 92.56 742 MET A O 1
ATOM 5925 N N . THR A 1 743 ? -14.756 -6.023 -7.180 1.00 89.06 743 THR A N 1
ATOM 5926 C CA . THR A 1 743 ? -15.030 -5.075 -8.277 1.00 89.06 743 THR A CA 1
ATOM 5927 C C . THR A 1 743 ? -14.310 -5.430 -9.584 1.00 89.06 743 THR A C 1
ATOM 5929 O O . THR A 1 743 ? -13.807 -4.561 -10.289 1.00 89.06 743 THR A O 1
ATOM 5932 N N . SER A 1 744 ? -14.246 -6.719 -9.935 1.00 88.50 744 SER A N 1
ATOM 5933 C CA . SER A 1 744 ? -13.430 -7.191 -11.064 1.00 88.50 744 SER A CA 1
ATOM 5934 C C . SER A 1 744 ? -13.962 -6.718 -12.418 1.00 88.50 744 SER A C 1
ATOM 5936 O O . SER A 1 744 ? -13.201 -6.573 -13.369 1.00 88.50 744 SER A O 1
ATOM 5938 N N . TRP A 1 745 ? -15.247 -6.379 -12.493 1.00 86.31 745 TRP A N 1
ATOM 5939 C CA . TRP A 1 745 ? -15.867 -5.746 -13.657 1.00 86.31 745 TRP A CA 1
ATOM 5940 C C . TRP A 1 745 ? -15.300 -4.354 -13.987 1.00 86.31 745 TRP A C 1
ATOM 5942 O O . TRP A 1 745 ? -15.500 -3.874 -15.101 1.00 86.31 745 TRP A O 1
ATOM 5952 N N . ASP A 1 746 ? -14.630 -3.684 -13.042 1.00 84.06 746 ASP A N 1
ATOM 5953 C CA . ASP A 1 746 ? -14.084 -2.335 -13.233 1.00 84.06 746 ASP A CA 1
ATOM 5954 C C . ASP A 1 746 ? -12.848 -2.346 -14.154 1.00 84.06 746 ASP A C 1
ATOM 5956 O O . ASP A 1 746 ? -12.871 -1.649 -15.171 1.00 84.06 746 ASP A O 1
ATOM 5960 N N . PRO A 1 747 ? -11.806 -3.171 -13.911 1.00 84.50 747 PRO A N 1
ATOM 5961 C CA . PRO A 1 747 ? -10.739 -3.351 -14.892 1.00 84.50 747 PRO A CA 1
ATOM 5962 C C . PRO A 1 747 ? -11.137 -4.270 -16.056 1.00 84.50 747 PRO A C 1
ATOM 5964 O O . PRO A 1 747 ? -10.647 -4.085 -17.170 1.00 84.50 747 PRO A O 1
ATOM 5967 N N . PHE A 1 748 ? -12.015 -5.256 -15.855 1.00 85.94 748 PHE A N 1
ATOM 5968 C CA . PHE A 1 748 ? -12.217 -6.318 -16.841 1.00 85.94 748 PHE A CA 1
ATOM 5969 C C . PHE A 1 748 ? -13.580 -6.245 -17.531 1.00 85.94 748 PHE A C 1
ATOM 5971 O O . PHE A 1 748 ? -14.625 -6.499 -16.939 1.00 85.94 748 PHE A O 1
ATOM 5978 N N . SER A 1 749 ? -13.556 -6.021 -18.847 1.00 84.44 749 SER A N 1
ATOM 5979 C CA . SER A 1 749 ? -14.725 -6.262 -19.712 1.00 84.44 749 SER A CA 1
ATOM 5980 C C . SER A 1 749 ? -14.911 -7.744 -20.061 1.00 84.44 749 SER A C 1
ATOM 5982 O O . SER A 1 749 ? -16.011 -8.173 -20.401 1.00 84.44 749 SER A O 1
ATOM 5984 N N . LYS A 1 750 ? -13.834 -8.532 -19.976 1.00 89.06 750 LYS A N 1
ATOM 5985 C CA . LYS A 1 750 ? -13.785 -9.984 -20.178 1.00 89.06 750 LYS A CA 1
ATOM 5986 C C . LYS A 1 750 ? -12.687 -10.580 -19.300 1.00 89.06 750 LYS A C 1
ATOM 5988 O O . LYS A 1 750 ? -11.753 -9.864 -18.946 1.00 89.06 750 LYS A O 1
ATOM 5993 N N . SER A 1 751 ? -12.776 -11.873 -18.999 1.00 91.94 751 SER A N 1
ATOM 5994 C CA . SER A 1 751 ? -11.736 -12.572 -18.237 1.00 91.94 751 SER A CA 1
ATOM 5995 C C . SER A 1 751 ? -10.362 -12.418 -18.910 1.00 91.94 751 SER A C 1
ATOM 5997 O O . SER A 1 751 ? -10.273 -12.625 -20.128 1.00 91.94 751 SER A O 1
ATOM 5999 N N . PRO A 1 752 ? -9.291 -12.081 -18.169 1.00 92.00 752 PRO A N 1
ATOM 6000 C CA . PRO A 1 752 ? -7.927 -12.120 -18.684 1.00 92.00 752 PRO A CA 1
ATOM 6001 C C . PRO A 1 752 ? -7.553 -13.552 -19.063 1.00 92.00 752 PRO A C 1
ATOM 6003 O O . PRO A 1 752 ? -7.863 -14.485 -18.324 1.00 92.00 752 PRO A O 1
ATOM 6006 N N . GLY A 1 753 ? -6.869 -13.724 -20.194 1.00 93.38 753 GLY A N 1
ATOM 6007 C CA . GLY A 1 753 ? -6.427 -15.040 -20.668 1.00 93.38 753 GLY A CA 1
ATOM 6008 C C . GLY A 1 753 ? -5.160 -15.567 -19.991 1.00 93.38 753 GLY A C 1
ATOM 6009 O O . GLY A 1 753 ? -4.760 -16.690 -20.275 1.00 93.38 753 GLY A O 1
ATOM 6010 N N . TYR A 1 754 ? -4.521 -14.777 -19.122 1.00 95.56 754 TYR A N 1
ATOM 6011 C CA . TYR A 1 754 ? -3.248 -15.142 -18.511 1.00 95.56 754 TYR A CA 1
ATOM 6012 C C . TYR A 1 754 ? -3.440 -16.237 -17.438 1.00 95.56 754 TYR A C 1
ATOM 6014 O O . TYR A 1 754 ? -4.110 -15.982 -16.431 1.00 95.56 754 TYR A O 1
ATOM 6022 N N . PRO A 1 755 ? -2.870 -17.449 -17.612 1.00 96.31 755 PRO A N 1
ATOM 6023 C CA . PRO A 1 755 ? -3.106 -18.576 -16.702 1.00 96.31 755 PRO A CA 1
ATOM 6024 C C . PRO A 1 755 ? -2.401 -18.434 -15.345 1.00 96.31 755 PRO A C 1
ATOM 6026 O O . PRO A 1 755 ? -2.741 -19.155 -14.407 1.00 96.31 755 PRO A O 1
ATOM 6029 N N . TYR A 1 756 ? -1.456 -17.496 -15.229 1.00 97.50 756 TYR A N 1
ATOM 6030 C CA . TYR A 1 756 ? -0.720 -17.193 -13.997 1.00 97.50 756 TYR A CA 1
ATOM 6031 C C . TYR A 1 756 ? -1.238 -15.936 -13.293 1.00 97.50 756 TYR A C 1
ATOM 6033 O O . TYR A 1 756 ? -0.479 -15.221 -12.641 1.00 97.50 756 TYR A O 1
ATOM 6041 N N . LEU A 1 757 ? -2.536 -15.664 -13.440 1.00 97.94 757 LEU A N 1
ATOM 6042 C CA . LEU A 1 757 ? -3.270 -14.680 -12.657 1.00 97.94 757 LEU A CA 1
ATOM 6043 C C . LEU A 1 757 ? -4.127 -15.392 -11.609 1.00 97.94 757 LEU A C 1
ATOM 6045 O O . LEU A 1 757 ? -4.959 -16.237 -11.951 1.00 97.94 757 LEU A O 1
ATOM 6049 N N . LYS A 1 758 ? -3.978 -14.980 -10.351 1.00 98.31 758 LYS A N 1
ATOM 6050 C CA . LYS A 1 758 ? -4.880 -15.334 -9.256 1.00 98.31 758 LYS A CA 1
ATOM 6051 C C . LYS A 1 758 ? -5.409 -14.082 -8.570 1.00 98.31 758 LYS A C 1
ATOM 6053 O O . LYS A 1 758 ? -4.692 -13.100 -8.416 1.00 98.31 758 LYS A O 1
ATOM 6058 N N . CYS A 1 759 ? -6.659 -14.116 -8.138 1.00 98.31 759 CYS A N 1
ATOM 6059 C CA . CYS A 1 759 ? -7.336 -13.018 -7.467 1.00 98.31 759 CYS A CA 1
ATOM 6060 C C . CYS A 1 759 ? -7.966 -13.524 -6.169 1.00 98.31 759 CYS A C 1
ATOM 6062 O O . CYS A 1 759 ? -8.649 -14.549 -6.162 1.00 98.31 759 CYS A O 1
ATOM 6064 N N . THR A 1 760 ? -7.771 -12.803 -5.072 1.00 98.19 760 THR A N 1
ATOM 6065 C CA . THR A 1 760 ? -8.377 -13.188 -3.802 1.00 98.19 760 THR A CA 1
ATOM 6066 C C . THR A 1 760 ? -9.854 -12.823 -3.757 1.00 98.19 760 THR A C 1
ATOM 6068 O O . THR A 1 760 ? -10.271 -11.770 -4.237 1.00 98.19 760 THR A O 1
ATOM 6071 N N . VAL A 1 761 ? -10.639 -13.690 -3.128 1.00 97.81 761 VAL A N 1
ATOM 6072 C CA . VAL A 1 761 ? -12.042 -13.468 -2.792 1.00 97.81 761 VAL A CA 1
ATOM 6073 C C . VAL A 1 761 ? -12.133 -13.272 -1.272 1.00 97.81 761 VAL A C 1
ATOM 6075 O O . VAL A 1 761 ? -11.667 -14.135 -0.517 1.00 97.81 761 VAL A O 1
ATOM 6078 N N . PRO A 1 762 ? -12.717 -12.161 -0.785 1.00 97.00 762 PRO A N 1
ATOM 6079 C CA . PRO A 1 762 ? -12.821 -11.884 0.648 1.00 97.00 762 PRO A CA 1
ATOM 6080 C C . PRO A 1 762 ? -13.587 -12.948 1.435 1.00 97.00 762 PRO A C 1
ATOM 6082 O O . PRO A 1 762 ? -13.229 -13.255 2.563 1.00 97.00 762 PRO A O 1
ATOM 6085 N N . SER A 1 763 ? -14.649 -13.517 0.874 1.00 96.56 763 SER A N 1
ATOM 6086 C CA . SER A 1 763 ? -15.449 -14.540 1.548 1.00 96.56 763 SER A CA 1
ATOM 6087 C C . SER A 1 763 ? -16.061 -15.495 0.536 1.00 96.56 763 SER A C 1
ATOM 6089 O O . SER A 1 763 ? -16.204 -15.146 -0.633 1.00 96.56 763 SER A O 1
ATOM 6091 N N . ASP A 1 764 ? -16.476 -16.673 0.996 1.00 96.00 764 ASP A N 1
ATOM 6092 C CA . ASP A 1 764 ? -17.183 -17.652 0.161 1.00 96.00 764 ASP A CA 1
ATOM 6093 C C . ASP A 1 764 ? -18.682 -17.322 -0.017 1.00 96.00 764 ASP A C 1
ATOM 6095 O O . ASP A 1 764 ? -19.493 -18.168 -0.391 1.00 96.00 764 ASP A O 1
ATOM 6099 N N . ASP A 1 765 ? -19.099 -16.087 0.287 1.00 94.56 765 ASP A N 1
ATOM 6100 C CA . ASP A 1 765 ? -20.485 -15.672 0.102 1.00 94.56 765 ASP A CA 1
ATOM 6101 C C . ASP A 1 765 ? -20.816 -15.523 -1.397 1.00 94.56 765 ASP A C 1
ATOM 6103 O O . ASP A 1 765 ? -20.080 -14.845 -2.125 1.00 94.56 765 ASP A O 1
ATOM 6107 N N . PRO A 1 766 ? -21.940 -16.087 -1.886 1.00 94.88 766 PRO A N 1
ATOM 6108 C CA . PRO A 1 766 ? -22.323 -15.988 -3.294 1.00 94.88 766 PRO A CA 1
ATOM 6109 C C . PRO A 1 766 ? -22.401 -14.551 -3.826 1.00 94.88 766 PRO A C 1
ATOM 6111 O O . PRO A 1 766 ? -22.102 -14.315 -4.997 1.00 94.88 766 PRO A O 1
ATOM 6114 N N . LYS A 1 767 ? -22.773 -13.573 -2.985 1.00 93.25 767 LYS A N 1
ATOM 6115 C CA . LYS A 1 767 ? -22.821 -12.161 -3.396 1.00 93.25 767 LYS A CA 1
ATOM 6116 C C . LYS A 1 767 ? -21.429 -11.592 -3.646 1.00 93.25 767 LYS A C 1
ATOM 6118 O O . LYS A 1 767 ? -21.277 -10.772 -4.544 1.00 93.25 767 LYS A O 1
ATOM 6123 N N . VAL A 1 768 ? -20.429 -12.026 -2.880 1.00 94.06 768 VAL A N 1
ATOM 6124 C CA . VAL A 1 768 ? -19.034 -11.609 -3.066 1.00 94.06 768 VAL A CA 1
ATOM 6125 C C . VAL A 1 768 ? -18.467 -12.244 -4.333 1.00 94.06 768 VAL A C 1
ATOM 6127 O O . VAL A 1 768 ? -17.874 -11.538 -5.149 1.00 94.06 768 VAL A O 1
ATOM 6130 N N . TRP A 1 769 ? -18.750 -13.528 -4.571 1.00 95.88 769 TRP A N 1
ATOM 6131 C CA . TRP A 1 769 ? -18.405 -14.211 -5.822 1.00 95.88 769 TRP A CA 1
ATOM 6132 C C . TRP A 1 769 ? -18.999 -13.542 -7.067 1.00 95.88 769 TRP A C 1
ATOM 6134 O O . TRP A 1 769 ? -18.342 -13.486 -8.101 1.00 95.88 769 TRP A O 1
ATOM 6144 N N . GLU A 1 770 ? -20.198 -12.964 -6.990 1.00 95.12 770 GLU A N 1
ATOM 6145 C CA . GLU A 1 770 ? -20.769 -12.224 -8.125 1.00 95.12 770 GLU A CA 1
ATOM 6146 C C . GLU A 1 770 ? -19.895 -11.027 -8.540 1.00 95.12 770 GLU A C 1
ATOM 6148 O O . GLU A 1 770 ? -19.815 -10.685 -9.721 1.00 95.12 770 GLU A O 1
ATOM 6153 N N . THR A 1 771 ? -19.181 -10.422 -7.587 1.00 93.94 771 THR A N 1
ATOM 6154 C CA . THR A 1 771 ? -18.297 -9.275 -7.843 1.00 93.94 771 THR A CA 1
ATOM 6155 C C . THR A 1 771 ? -16.955 -9.654 -8.479 1.00 93.94 771 THR A C 1
ATOM 6157 O O . THR A 1 771 ? -16.241 -8.757 -8.937 1.00 93.94 771 THR A O 1
ATOM 6160 N N . SER A 1 772 ? -16.620 -10.953 -8.539 1.00 95.25 772 SER A N 1
ATOM 6161 C CA . SER A 1 772 ? -15.409 -11.459 -9.203 1.00 95.25 772 SER A CA 1
ATOM 6162 C C . SER A 1 772 ? -15.561 -11.550 -10.722 1.00 95.25 772 SER A C 1
ATOM 6164 O O . SER A 1 772 ? -14.568 -11.588 -11.450 1.00 95.25 772 SER A O 1
ATOM 6166 N N . LYS A 1 773 ? -16.794 -11.536 -11.242 1.00 95.12 773 LYS A N 1
ATOM 6167 C CA . LYS A 1 773 ? -17.032 -11.555 -12.688 1.00 95.12 773 LYS A CA 1
ATOM 6168 C C . LYS A 1 773 ? -16.381 -10.333 -13.352 1.00 95.12 773 LYS A C 1
ATOM 6170 O O . LYS A 1 773 ? -16.457 -9.229 -12.807 1.00 95.12 773 LYS A O 1
ATOM 6175 N N . PRO A 1 774 ? -15.764 -10.500 -14.535 1.00 95.06 774 PRO A N 1
ATOM 6176 C CA . PRO A 1 774 ? -15.812 -11.666 -15.427 1.00 95.06 774 PRO A CA 1
ATOM 6177 C C . PRO A 1 774 ? -14.706 -12.722 -15.215 1.00 95.06 774 PRO A C 1
ATOM 6179 O O . PRO A 1 774 ? -14.498 -13.528 -16.122 1.00 95.06 774 PRO A O 1
ATOM 6182 N N . LEU A 1 775 ? -13.977 -12.717 -14.092 1.00 95.75 775 LEU A N 1
ATOM 6183 C CA . LEU A 1 775 ? -12.905 -13.688 -13.836 1.00 95.75 775 LEU A CA 1
ATOM 6184 C C . LEU A 1 775 ? -13.431 -15.129 -13.819 1.00 95.75 775 LEU A C 1
ATOM 6186 O O . LEU A 1 775 ? -14.554 -15.387 -13.377 1.00 95.75 775 LEU A O 1
ATOM 6190 N N . GLN A 1 776 ? -12.607 -16.073 -14.282 1.00 95.62 776 GLN A N 1
ATOM 6191 C CA . GLN A 1 776 ? -12.910 -17.497 -14.142 1.00 95.62 776 GLN A CA 1
ATOM 6192 C C . GLN A 1 776 ? -12.722 -17.946 -12.693 1.00 95.62 776 GLN A C 1
ATOM 6194 O O . GLN A 1 776 ? -11.878 -17.412 -11.971 1.00 95.62 776 GLN A O 1
ATOM 6199 N N . LYS A 1 777 ? -13.471 -18.968 -12.270 1.00 95.44 777 LYS A N 1
ATOM 6200 C CA . LYS A 1 777 ? -13.407 -19.467 -10.890 1.00 95.44 777 LYS A CA 1
ATOM 6201 C C . LYS A 1 777 ? -12.004 -19.958 -10.529 1.00 95.44 777 LYS A C 1
ATOM 6203 O O . LYS A 1 777 ? -11.556 -19.733 -9.415 1.00 95.44 777 LYS A O 1
ATOM 6208 N N . GLU A 1 778 ? -11.285 -20.554 -11.474 1.00 96.81 778 GLU A N 1
ATOM 6209 C CA . GLU A 1 778 ? -9.922 -21.069 -11.299 1.00 96.81 778 GLU A CA 1
ATOM 6210 C C . GLU A 1 778 ? -8.888 -19.945 -11.118 1.00 96.81 778 GLU A C 1
ATOM 6212 O O . GLU A 1 778 ? -7.818 -20.175 -10.549 1.00 96.81 778 GLU A O 1
ATOM 6217 N N . GLN A 1 779 ? -9.214 -18.727 -11.570 1.00 97.38 779 GLN A N 1
ATOM 6218 C CA . GLN A 1 779 ? -8.426 -17.512 -11.349 1.00 97.38 779 GLN A CA 1
ATOM 6219 C C . GLN A 1 779 ? -8.723 -16.875 -9.986 1.00 97.38 779 GLN A C 1
ATOM 6221 O O . GLN A 1 779 ? -8.140 -15.846 -9.661 1.00 97.38 779 GLN A O 1
ATOM 6226 N N . CYS A 1 780 ? -9.612 -17.452 -9.179 1.00 98.31 780 CYS A N 1
ATOM 6227 C CA . CYS A 1 780 ? -10.037 -16.900 -7.903 1.00 98.31 780 CYS A CA 1
ATOM 6228 C C . CYS A 1 780 ? -9.879 -17.916 -6.768 1.00 98.31 780 CYS A C 1
ATOM 6230 O O . CYS A 1 780 ? -10.006 -19.120 -6.973 1.00 98.31 780 CYS A O 1
ATOM 6232 N N . PHE A 1 781 ? -9.637 -17.434 -5.550 1.00 98.44 781 PHE A N 1
ATOM 6233 C CA . PHE A 1 781 ? -9.586 -18.276 -4.352 1.00 98.44 781 PHE A CA 1
ATOM 6234 C C . PHE A 1 781 ? -9.991 -17.483 -3.106 1.00 98.44 781 PHE A C 1
ATOM 6236 O O . PHE A 1 781 ? -9.726 -16.286 -3.015 1.00 98.44 781 PHE A O 1
ATOM 6243 N N . VAL A 1 782 ? -10.650 -18.132 -2.143 1.00 98.31 782 VAL A N 1
ATOM 6244 C CA . VAL A 1 782 ? -11.117 -17.468 -0.915 1.00 98.31 782 VAL A CA 1
ATOM 6245 C C . VAL A 1 782 ? -9.971 -17.369 0.083 1.00 98.31 782 VAL A C 1
ATOM 6247 O O . VAL A 1 782 ? -9.449 -18.390 0.522 1.00 98.31 782 VAL A O 1
ATOM 6250 N N . SER A 1 783 ? -9.613 -16.150 0.484 1.00 97.88 783 SER A N 1
ATOM 6251 C CA . SER A 1 783 ? -8.558 -15.926 1.482 1.00 97.88 783 SER A CA 1
ATOM 6252 C C . SER A 1 783 ? -8.985 -15.074 2.668 1.00 97.88 783 SER A C 1
ATOM 6254 O O . SER A 1 783 ? -8.322 -15.114 3.696 1.00 97.88 783 SER A O 1
ATOM 6256 N N . GLY A 1 784 ? -10.044 -14.270 2.552 1.00 97.25 784 GLY A N 1
ATOM 6257 C CA . GLY A 1 784 ? -10.187 -13.101 3.423 1.00 97.25 784 GLY A CA 1
ATOM 6258 C C . GLY A 1 784 ? -9.388 -11.906 2.911 1.00 97.25 784 GLY A C 1
ATOM 6259 O O . GLY A 1 784 ? -8.765 -11.958 1.848 1.00 97.25 784 GLY A O 1
ATOM 6260 N N . ILE A 1 785 ? -9.404 -10.821 3.681 1.00 97.75 785 ILE A N 1
ATOM 6261 C CA . ILE A 1 785 ? -8.646 -9.599 3.392 1.00 97.75 785 ILE A CA 1
ATOM 6262 C C . ILE A 1 785 ? -7.384 -9.595 4.270 1.00 97.75 785 ILE A C 1
ATOM 6264 O O . ILE A 1 785 ? -7.496 -9.808 5.481 1.00 97.75 785 ILE A O 1
ATOM 6268 N N . PRO A 1 786 ? -6.180 -9.366 3.711 1.00 97.31 786 PRO A N 1
ATOM 6269 C CA . PRO A 1 786 ? -4.949 -9.359 4.494 1.00 97.31 786 PRO A CA 1
ATOM 6270 C C . PRO A 1 786 ? -4.933 -8.191 5.486 1.00 97.31 786 PRO A C 1
ATOM 6272 O O . PRO A 1 786 ? -4.864 -7.023 5.102 1.00 97.31 786 PRO A O 1
ATOM 6275 N N . VAL A 1 787 ? -4.958 -8.528 6.776 1.00 96.81 787 VAL A N 1
ATOM 6276 C CA . VAL A 1 787 ? -4.745 -7.599 7.892 1.00 96.81 787 VAL A CA 1
ATOM 6277 C C . VAL A 1 787 ? -3.356 -7.795 8.487 1.00 96.81 787 VAL A C 1
ATOM 6279 O O . VAL A 1 787 ? -2.728 -8.842 8.315 1.00 96.81 787 VAL A O 1
ATOM 6282 N N . GLN A 1 788 ? -2.866 -6.779 9.193 1.00 93.94 788 GLN A N 1
ATOM 6283 C CA . GLN A 1 788 ? -1.561 -6.826 9.852 1.00 93.94 788 GLN A CA 1
ATOM 6284 C C . GLN A 1 788 ? -1.486 -8.020 10.832 1.00 93.94 788 GLN A C 1
ATOM 6286 O O . GLN A 1 788 ? -2.473 -8.277 11.528 1.00 93.94 788 GLN A O 1
ATOM 6291 N N . PRO A 1 789 ? -0.357 -8.756 10.916 1.00 90.31 789 PRO A N 1
ATOM 6292 C CA . PRO A 1 789 ? -0.232 -9.925 11.793 1.00 90.31 789 PRO A CA 1
ATOM 6293 C C . PRO A 1 789 ? -0.548 -9.645 13.265 1.00 90.31 789 PRO A C 1
ATOM 6295 O O . PRO A 1 789 ? -0.995 -10.538 13.975 1.00 90.31 789 PRO A O 1
ATOM 6298 N N . GLU A 1 790 ? -0.345 -8.410 13.720 1.00 91.19 790 GLU A N 1
ATOM 6299 C CA . GLU A 1 790 ? -0.666 -7.960 15.071 1.00 91.19 790 GLU A CA 1
ATOM 6300 C C . GLU A 1 790 ? -2.147 -8.172 15.413 1.00 91.19 790 GLU A C 1
ATOM 6302 O O . GLU A 1 790 ? -2.444 -8.541 16.540 1.00 91.19 790 GLU A O 1
ATOM 6307 N N . TYR A 1 791 ? -3.068 -8.071 14.445 1.00 94.38 791 TYR A N 1
ATOM 6308 C CA . TYR A 1 791 ? -4.495 -8.341 14.676 1.00 94.38 791 TYR A CA 1
ATOM 6309 C C . TYR A 1 791 ? -4.822 -9.812 14.940 1.00 94.38 791 TYR A C 1
ATOM 6311 O O . TYR A 1 791 ? -5.928 -10.119 15.378 1.00 94.38 791 TYR A O 1
ATOM 6319 N N . GLN A 1 792 ? -3.886 -10.729 14.694 1.00 91.69 792 GLN A N 1
ATOM 6320 C CA . GLN A 1 792 ? -4.054 -12.142 15.039 1.00 91.69 792 GLN A CA 1
ATOM 6321 C C . GLN A 1 792 ? -3.734 -12.415 16.518 1.00 91.69 792 GLN A C 1
ATOM 6323 O O . GLN A 1 792 ? -4.035 -13.494 17.024 1.00 91.69 792 GLN A O 1
ATOM 6328 N N . ILE A 1 793 ? -3.145 -11.445 17.227 1.00 91.19 793 ILE A N 1
ATOM 6329 C CA . ILE A 1 793 ? -2.843 -11.556 18.655 1.00 91.19 793 ILE A CA 1
ATOM 6330 C C . ILE A 1 793 ? -4.145 -11.385 19.431 1.00 91.19 793 ILE A C 1
ATOM 6332 O O . ILE A 1 793 ? -4.668 -10.275 19.513 1.00 91.19 793 ILE A O 1
ATOM 6336 N N . LYS A 1 794 ? -4.661 -12.480 19.987 1.00 92.88 794 LYS A N 1
ATOM 6337 C CA . LYS A 1 794 ? -5.805 -12.458 20.906 1.00 92.88 794 LYS A CA 1
ATOM 6338 C C . LYS A 1 794 ? -5.321 -12.182 22.323 1.00 92.88 794 LYS A C 1
ATOM 6340 O O . LYS A 1 794 ? -4.306 -12.752 22.728 1.00 92.88 794 LYS A O 1
ATOM 6345 N N . ARG A 1 795 ? -6.041 -11.334 23.056 1.00 93.19 795 ARG A N 1
ATOM 6346 C CA . ARG A 1 795 ? -5.757 -11.048 24.466 1.00 93.19 795 ARG A CA 1
ATOM 6347 C C . ARG A 1 795 ? -6.580 -11.966 25.366 1.00 93.19 795 ARG A C 1
ATOM 6349 O O . ARG A 1 795 ? -7.695 -12.352 25.007 1.00 93.19 795 ARG A O 1
ATOM 6356 N N . THR A 1 796 ? -6.032 -12.348 26.516 1.00 95.25 796 THR A N 1
ATOM 6357 C CA . THR A 1 796 ? -6.839 -13.025 27.546 1.00 95.25 796 THR A CA 1
ATOM 6358 C C . THR A 1 796 ? -7.774 -12.017 28.225 1.00 95.25 796 THR A C 1
ATOM 6360 O O . THR A 1 796 ? -7.502 -10.816 28.170 1.00 95.25 796 THR A O 1
ATOM 6363 N N . PRO A 1 797 ? -8.867 -12.456 28.875 1.00 95.81 797 PRO A N 1
ATOM 6364 C CA . PRO A 1 797 ? -9.731 -11.552 29.636 1.00 95.81 797 PRO A CA 1
ATOM 6365 C C . PRO A 1 797 ? -8.961 -10.690 30.647 1.00 95.81 797 PRO A C 1
ATOM 6367 O O . PRO A 1 797 ? -9.178 -9.488 30.718 1.00 95.81 797 PRO A O 1
ATOM 6370 N N . GLU A 1 798 ? -7.980 -11.270 31.340 1.00 96.44 798 GLU A N 1
ATOM 6371 C CA . GLU A 1 798 ? -7.146 -10.559 32.314 1.00 96.44 798 GLU A CA 1
ATOM 6372 C C . GLU A 1 798 ? -6.258 -9.499 31.648 1.00 96.44 798 GLU A C 1
ATOM 6374 O O . GLU A 1 798 ? -6.050 -8.421 32.199 1.00 96.44 798 GLU A O 1
ATOM 6379 N N . GLU A 1 799 ? -5.739 -9.780 30.447 1.00 95.19 799 GLU A N 1
ATOM 6380 C CA . GLU A 1 799 ? -4.996 -8.790 29.665 1.00 95.19 799 GLU A CA 1
ATOM 6381 C C . GLU A 1 799 ? -5.909 -7.656 29.181 1.00 95.19 799 GLU A C 1
ATOM 6383 O O . GLU A 1 799 ? -5.491 -6.502 29.189 1.00 95.19 799 GLU A O 1
ATOM 6388 N N . VAL A 1 800 ? -7.149 -7.957 28.782 1.00 96.44 800 VAL A N 1
ATOM 6389 C CA . VAL A 1 800 ? -8.155 -6.952 28.393 1.00 96.44 800 VAL A CA 1
ATOM 6390 C C . VAL A 1 800 ? -8.510 -6.052 29.579 1.00 96.44 800 VAL A C 1
ATOM 6392 O O . VAL A 1 800 ? -8.547 -4.829 29.423 1.00 96.44 800 VAL A O 1
ATOM 6395 N N . ASP A 1 801 ? -8.706 -6.623 30.765 1.00 96.44 801 ASP A N 1
ATOM 6396 C CA . ASP A 1 801 ? -8.984 -5.865 31.988 1.00 96.44 801 ASP A CA 1
ATOM 6397 C C . ASP A 1 801 ? -7.794 -4.979 32.377 1.00 96.44 801 ASP A C 1
ATOM 6399 O O . ASP A 1 801 ? -7.969 -3.785 32.629 1.00 96.44 801 ASP A O 1
ATOM 6403 N N . ALA A 1 802 ? -6.570 -5.513 32.312 1.00 95.69 802 ALA A N 1
ATOM 6404 C CA . ALA A 1 802 ? -5.351 -4.739 32.544 1.00 95.69 802 ALA A CA 1
ATOM 6405 C C . ALA A 1 802 ? -5.171 -3.607 31.514 1.00 95.69 802 ALA A C 1
ATOM 6407 O O . ALA A 1 802 ? -4.704 -2.518 31.854 1.00 95.69 802 ALA A O 1
ATOM 6408 N N . LEU A 1 803 ? -5.556 -3.829 30.251 1.00 95.75 803 LEU A N 1
ATOM 6409 C CA . LEU A 1 803 ? -5.563 -2.787 29.222 1.00 95.75 803 LEU A CA 1
ATOM 6410 C C . LEU A 1 803 ? -6.563 -1.675 29.562 1.00 95.75 803 LEU A C 1
ATOM 6412 O O . LEU A 1 803 ? -6.202 -0.500 29.470 1.00 95.75 803 LEU A O 1
ATOM 6416 N N . LYS A 1 804 ? -7.787 -2.023 29.981 1.00 97.50 804 LYS A N 1
ATOM 6417 C CA . LYS A 1 804 ? -8.798 -1.045 30.413 1.00 97.50 804 LYS A CA 1
ATOM 6418 C C . LYS A 1 804 ? -8.320 -0.244 31.623 1.00 97.50 804 LYS A C 1
ATOM 6420 O O . LYS A 1 804 ? -8.371 0.986 31.581 1.00 97.50 804 LYS A O 1
ATOM 6425 N N . GLU A 1 805 ? -7.796 -0.919 32.645 1.00 96.75 805 GLU A N 1
ATOM 6426 C CA . GLU A 1 805 ? -7.248 -0.293 33.853 1.00 96.75 805 GLU A CA 1
ATOM 6427 C C . GLU A 1 805 ? -6.134 0.699 33.503 1.00 96.75 805 GLU A C 1
ATOM 6429 O O . GLU A 1 805 ? -6.196 1.871 33.878 1.00 96.75 805 GLU A O 1
ATOM 6434 N N . ARG A 1 806 ? -5.161 0.267 32.692 1.00 91.50 806 ARG A N 1
ATOM 6435 C CA . ARG A 1 806 ? -4.042 1.105 32.240 1.00 91.50 806 ARG A CA 1
ATOM 6436 C C . ARG A 1 806 ? -4.496 2.343 31.468 1.00 91.50 806 ARG A C 1
ATOM 6438 O O . ARG A 1 806 ? -3.831 3.373 31.514 1.00 91.50 806 ARG A O 1
ATOM 6445 N N . MET A 1 807 ? -5.612 2.250 30.749 1.00 94.88 807 MET A N 1
ATOM 6446 C CA . MET A 1 807 ? -6.197 3.367 30.006 1.00 94.88 807 MET A CA 1
ATOM 6447 C C . MET A 1 807 ? -7.172 4.215 30.841 1.00 94.88 807 MET A C 1
ATOM 6449 O O . MET A 1 807 ? -7.775 5.143 30.301 1.00 94.88 807 MET A O 1
ATOM 6453 N N . GLY A 1 808 ? -7.358 3.914 32.132 1.00 95.88 808 GLY A N 1
ATOM 6454 C CA . GLY A 1 808 ? -8.315 4.613 32.995 1.00 95.88 808 GLY A CA 1
ATOM 6455 C C . GLY A 1 808 ? -9.773 4.433 32.555 1.00 95.88 808 GLY A C 1
ATOM 6456 O O . GLY A 1 808 ? -10.614 5.312 32.783 1.00 95.88 808 GLY A O 1
ATOM 6457 N N . ILE A 1 809 ? -10.063 3.322 31.875 1.00 97.50 809 ILE A N 1
ATOM 6458 C CA . ILE A 1 809 ? -11.399 2.958 31.409 1.00 97.50 809 ILE A CA 1
ATOM 6459 C C . ILE A 1 809 ? -12.108 2.233 32.546 1.00 97.50 809 ILE A C 1
ATOM 6461 O O . ILE A 1 809 ? -11.565 1.316 33.154 1.00 97.50 809 ILE A O 1
ATOM 6465 N N . ASP A 1 810 ? -13.339 2.652 32.829 1.00 96.69 810 ASP A N 1
ATOM 6466 C CA . ASP A 1 810 ? -14.166 1.974 33.820 1.00 96.69 810 ASP A CA 1
ATOM 6467 C C . ASP A 1 810 ? -14.460 0.529 33.362 1.00 96.69 810 ASP A C 1
ATOM 6469 O O . ASP A 1 810 ? -14.899 0.358 32.219 1.00 96.69 810 ASP A O 1
ATOM 6473 N N . PRO A 1 811 ? -14.249 -0.499 34.207 1.00 96.31 811 PRO A N 1
ATOM 6474 C CA . PRO A 1 811 ? -14.499 -1.896 33.842 1.00 96.31 811 PRO A CA 1
ATOM 6475 C C . PRO A 1 811 ? -15.916 -2.160 33.308 1.00 96.31 811 PRO A C 1
ATOM 6477 O O . PRO A 1 811 ? -16.081 -2.946 32.374 1.00 96.31 811 PRO A O 1
ATOM 6480 N N . GLU A 1 812 ? -16.915 -1.443 33.832 1.00 96.12 812 GLU A N 1
ATOM 6481 C CA . GLU A 1 812 ? -18.330 -1.555 33.455 1.00 96.12 812 GLU A CA 1
ATOM 6482 C C . GLU A 1 812 ? -18.692 -0.707 32.224 1.00 96.12 812 GLU A C 1
ATOM 6484 O O . GLU A 1 812 ? -19.805 -0.799 31.695 1.00 96.12 812 GLU A O 1
ATOM 6489 N N . ALA A 1 813 ? -17.786 0.161 31.758 1.00 97.19 813 ALA A N 1
ATOM 6490 C CA . ALA A 1 813 ? -18.037 0.961 30.570 1.00 97.19 813 ALA A CA 1
ATOM 6491 C C . ALA A 1 813 ? -17.952 0.113 29.299 1.00 97.19 813 ALA A C 1
ATOM 6493 O O . ALA A 1 813 ? -17.005 -0.647 29.075 1.00 97.19 813 ALA A O 1
ATOM 6494 N N . ARG A 1 814 ? -18.925 0.338 28.414 1.00 97.69 814 ARG A N 1
ATOM 6495 C CA . ARG A 1 814 ? -18.873 -0.119 27.029 1.00 97.69 814 ARG A CA 1
ATOM 6496 C C . ARG A 1 814 ? -17.916 0.767 26.249 1.00 97.69 814 ARG A C 1
ATOM 6498 O O . ARG A 1 814 ? -18.068 1.989 26.229 1.00 97.69 814 ARG A O 1
ATOM 6505 N N . VAL A 1 815 ? -16.938 0.174 25.591 1.00 98.44 815 VAL A N 1
ATOM 6506 C CA . VAL A 1 815 ? -15.916 0.901 24.843 1.00 98.44 815 VAL A CA 1
ATOM 6507 C C . VAL A 1 815 ? -16.333 0.989 23.381 1.00 98.44 815 VAL A C 1
ATOM 6509 O O . VAL A 1 815 ? -16.552 -0.022 22.717 1.00 98.44 815 VAL A O 1
ATOM 6512 N N . ILE A 1 816 ? -16.426 2.210 22.857 1.00 98.50 816 ILE A N 1
ATOM 6513 C CA . ILE A 1 816 ? -16.783 2.463 21.459 1.00 98.50 816 ILE A CA 1
ATOM 6514 C C . ILE A 1 816 ? -15.598 3.114 20.766 1.00 98.50 816 ILE A C 1
ATOM 6516 O O . ILE A 1 816 ? -15.198 4.225 21.118 1.00 98.50 816 ILE A O 1
ATOM 6520 N N . ILE A 1 817 ? -15.064 2.457 19.741 1.00 98.44 817 ILE A N 1
ATOM 6521 C CA . ILE A 1 817 ? -14.060 3.065 18.872 1.00 98.44 817 ILE A CA 1
ATOM 6522 C C . ILE A 1 817 ? -14.769 3.890 17.809 1.00 98.44 817 ILE A C 1
ATOM 6524 O O . ILE A 1 817 ? -15.609 3.374 17.083 1.00 98.44 817 ILE A O 1
ATOM 6528 N N . VAL A 1 818 ? -14.381 5.153 17.649 1.00 98.31 818 VAL A N 1
ATOM 6529 C CA . VAL A 1 818 ? -14.823 6.000 16.539 1.00 98.31 818 VAL A CA 1
ATOM 6530 C C . VAL A 1 818 ? -13.662 6.232 15.579 1.00 98.31 818 VAL A C 1
ATOM 6532 O O . VAL A 1 818 ? -12.689 6.895 15.934 1.00 98.31 818 VAL A O 1
ATOM 6535 N N . SER A 1 819 ? -13.750 5.720 14.347 1.00 96.25 819 SER A N 1
ATOM 6536 C CA . SER A 1 819 ? -12.650 5.793 13.371 1.00 96.25 819 SER A CA 1
ATOM 6537 C C . SER A 1 819 ? -13.084 6.258 11.980 1.00 96.25 819 SER A C 1
ATOM 6539 O O . SER A 1 819 ? -13.993 5.716 11.349 1.00 96.25 819 SER A O 1
ATOM 6541 N N . GLY A 1 820 ? -12.361 7.250 11.452 1.00 90.31 820 GLY A N 1
ATOM 6542 C CA . GLY A 1 820 ? -12.470 7.713 10.063 1.00 90.31 820 GLY A CA 1
ATOM 6543 C C . GLY A 1 820 ? -11.459 7.064 9.102 1.00 90.31 820 GLY A C 1
ATOM 6544 O O . GLY A 1 820 ? -11.303 7.523 7.961 1.00 90.31 820 GLY A O 1
ATOM 6545 N N . GLY A 1 821 ? -10.751 6.021 9.549 1.00 90.38 821 GLY A N 1
ATOM 6546 C CA . GLY A 1 821 ? -9.618 5.397 8.856 1.00 90.38 821 GLY A CA 1
ATOM 6547 C C . GLY A 1 821 ? -8.333 6.236 8.905 1.00 90.38 821 GLY A C 1
ATOM 6548 O O . GLY A 1 821 ? -8.299 7.309 9.500 1.00 90.38 821 GLY A O 1
ATOM 6549 N N . GLY A 1 822 ? -7.272 5.778 8.227 1.00 89.19 822 GLY A N 1
ATOM 6550 C CA . GLY A 1 822 ? -5.922 6.361 8.356 1.00 89.19 822 GLY A CA 1
ATOM 6551 C C . GLY A 1 822 ? -5.796 7.860 8.039 1.00 89.19 822 GLY A C 1
ATOM 6552 O O . GLY A 1 822 ? -4.959 8.540 8.622 1.00 89.19 822 GLY A O 1
ATOM 6553 N N . ASN A 1 823 ? -6.655 8.408 7.172 1.00 89.06 823 ASN A N 1
ATOM 6554 C CA . ASN A 1 823 ? -6.654 9.841 6.848 1.00 89.06 823 ASN A CA 1
ATOM 6555 C C . ASN A 1 823 ? -7.446 10.712 7.840 1.00 89.06 823 ASN A C 1
ATOM 6557 O O . ASN A 1 823 ? -7.354 11.931 7.724 1.00 89.06 823 ASN A O 1
ATOM 6561 N N . GLY A 1 824 ? -8.220 10.118 8.757 1.00 87.94 824 GLY A N 1
ATOM 6562 C CA . GLY A 1 824 ? -8.988 10.834 9.777 1.00 87.94 824 GLY A CA 1
ATOM 6563 C C . GLY A 1 824 ? -10.164 11.644 9.236 1.00 87.94 824 GLY A C 1
ATOM 6564 O O . GLY A 1 824 ? -10.022 12.819 8.918 1.00 87.94 824 GLY A O 1
ATOM 6565 N N . GLN A 1 825 ? -11.351 11.050 9.130 1.00 89.94 825 GLN A N 1
ATOM 6566 C CA . GLN A 1 825 ? -12.562 11.804 8.778 1.00 89.94 825 GLN A CA 1
ATOM 6567 C C . GLN A 1 825 ? -13.194 12.449 10.009 1.00 89.94 825 GLN A C 1
ATOM 6569 O O . GLN A 1 825 ? -13.294 11.807 11.049 1.00 89.94 825 GLN A O 1
ATOM 6574 N N . ASN A 1 826 ? -13.707 13.672 9.849 1.00 91.00 826 ASN A N 1
ATOM 6575 C CA . ASN A 1 826 ? -14.505 14.321 10.887 1.00 91.00 826 ASN A CA 1
ATOM 6576 C C . ASN A 1 826 ? -15.846 13.585 11.012 1.00 91.00 826 ASN A C 1
ATOM 6578 O O . ASN A 1 826 ? -16.701 13.642 10.111 1.00 91.00 826 ASN A O 1
ATOM 6582 N N . LEU A 1 827 ? -16.007 12.870 12.121 1.00 93.38 827 LEU A N 1
ATOM 6583 C CA . LEU A 1 827 ? -17.221 12.149 12.479 1.00 93.38 827 LEU A CA 1
ATOM 6584 C C . LEU A 1 827 ? -17.896 12.878 13.647 1.00 93.38 827 LEU A C 1
ATOM 6586 O O . LEU A 1 827 ? -17.215 13.185 14.618 1.00 93.38 827 LEU A O 1
ATOM 6590 N N . PRO A 1 828 ? -19.212 13.142 13.587 1.00 95.56 828 PRO A N 1
ATOM 6591 C CA . PRO A 1 828 ? -19.897 13.923 14.619 1.00 95.56 828 PRO A CA 1
ATOM 6592 C C . PRO A 1 828 ? -20.285 13.092 15.851 1.00 95.56 828 PRO A C 1
ATOM 6594 O O . PRO A 1 828 ? -20.787 13.631 16.827 1.00 95.56 828 PRO A O 1
ATOM 6597 N N . PHE A 1 829 ? -20.104 11.771 15.808 1.00 97.06 829 PHE A N 1
ATOM 6598 C CA . PHE A 1 829 ? -20.582 10.871 16.857 1.00 97.06 829 PHE A CA 1
ATOM 6599 C C . PHE A 1 829 ? -19.958 11.090 18.238 1.00 97.06 829 PHE A C 1
ATOM 6601 O O . PHE A 1 829 ? -20.706 10.972 19.202 1.00 97.06 829 PHE A O 1
ATOM 6608 N N . PRO A 1 830 ? -18.659 11.427 18.383 1.00 97.31 830 PRO A N 1
ATOM 6609 C CA . PRO A 1 830 ? -18.093 11.690 19.702 1.00 97.31 830 PRO A CA 1
ATOM 6610 C C . PRO A 1 830 ? -18.799 12.849 20.407 1.00 97.31 830 PRO A C 1
ATOM 6612 O O . PRO A 1 830 ? -19.124 12.730 21.579 1.00 97.31 830 PRO A O 1
ATOM 6615 N N . GLU A 1 831 ? -19.093 13.932 19.682 1.00 96.81 831 GLU A N 1
ATOM 6616 C CA . GLU A 1 831 ? -19.817 15.092 20.214 1.00 96.81 831 GLU A CA 1
ATOM 6617 C C . GLU A 1 831 ? -21.269 14.745 20.555 1.00 96.81 831 GLU A C 1
ATOM 6619 O O . GLU A 1 831 ? -21.747 15.070 21.636 1.00 96.81 831 GLU A O 1
ATOM 6624 N N . ILE A 1 832 ? -21.954 14.026 19.662 1.00 96.44 832 ILE A N 1
ATOM 6625 C CA . ILE A 1 832 ? -23.345 13.610 19.878 1.00 96.44 832 ILE A CA 1
ATOM 6626 C C . ILE A 1 832 ? -23.464 12.712 21.113 1.00 96.44 832 ILE A C 1
ATOM 6628 O O . ILE A 1 832 ? -24.358 12.919 21.921 1.00 96.44 832 ILE A O 1
ATOM 6632 N N . LEU A 1 833 ? -22.559 11.742 21.276 1.00 96.69 833 LEU A N 1
ATOM 6633 C CA . LEU A 1 833 ? -22.547 10.856 22.442 1.00 96.69 833 LEU A CA 1
ATOM 6634 C C . LEU A 1 833 ? -22.167 11.609 23.718 1.00 96.69 833 LEU A C 1
ATOM 6636 O O . LEU A 1 833 ? -22.759 11.369 24.761 1.00 96.69 833 LEU A O 1
ATOM 6640 N N . ALA A 1 834 ? -21.199 12.524 23.644 1.00 95.88 834 ALA A N 1
ATOM 6641 C CA . ALA A 1 834 ? -20.747 13.300 24.792 1.00 95.88 834 ALA A CA 1
ATOM 6642 C C . ALA A 1 834 ? -21.857 14.139 25.441 1.00 95.88 834 ALA A C 1
ATOM 6644 O O . ALA A 1 834 ? -21.833 14.344 26.653 1.00 95.88 834 ALA A O 1
ATOM 6645 N N . TYR A 1 835 ? -22.810 14.623 24.644 1.00 94.75 835 TYR A N 1
ATOM 6646 C CA . TYR A 1 835 ? -23.918 15.459 25.106 1.00 94.75 835 TYR A CA 1
ATOM 6647 C C . TYR A 1 835 ? -25.259 14.712 25.200 1.00 94.75 835 TYR A C 1
ATOM 6649 O O . TYR A 1 835 ? -26.289 15.356 25.385 1.00 94.75 835 TYR A O 1
ATOM 6657 N N . ASP A 1 836 ? -25.271 13.380 25.074 1.00 91.31 836 ASP A N 1
ATOM 6658 C CA . ASP A 1 836 ? -26.489 12.578 25.232 1.00 91.31 836 ASP A CA 1
ATOM 6659 C C . ASP A 1 836 ? -26.796 12.368 26.726 1.00 91.31 836 ASP A C 1
ATOM 6661 O O . ASP A 1 836 ? -25.987 11.812 27.473 1.00 91.31 836 ASP A O 1
ATOM 6665 N N . ASP A 1 837 ? -27.967 12.828 27.167 1.00 87.88 837 ASP A N 1
ATOM 6666 C CA . ASP A 1 837 ? -28.435 12.779 28.557 1.00 87.88 837 ASP A CA 1
ATOM 6667 C C . ASP A 1 837 ? -29.384 11.599 28.842 1.00 87.88 837 ASP A C 1
ATOM 6669 O O . ASP A 1 837 ? -29.954 11.480 29.935 1.00 87.88 837 ASP A O 1
ATOM 6673 N N . ASP A 1 838 ? -29.564 10.690 27.884 1.00 86.88 838 ASP A N 1
ATOM 6674 C CA . ASP A 1 838 ? -30.548 9.629 28.006 1.00 86.88 838 ASP A CA 1
ATOM 6675 C C . ASP A 1 838 ? -30.135 8.565 29.018 1.00 86.88 838 ASP A C 1
ATOM 6677 O O . ASP A 1 838 ? -29.060 7.948 29.009 1.00 86.88 838 ASP A O 1
ATOM 6681 N N . LYS A 1 839 ? -31.088 8.279 29.894 1.00 83.69 839 LYS A N 1
ATOM 6682 C CA . LYS A 1 839 ? -30.946 7.299 30.957 1.00 83.69 839 LYS A CA 1
ATOM 6683 C C . LYS A 1 839 ? -30.805 5.870 30.431 1.00 83.69 839 LYS A C 1
ATOM 6685 O O . LYS A 1 839 ? -30.272 5.047 31.171 1.00 83.69 839 LYS A O 1
ATOM 6690 N N . GLN A 1 840 ? -31.208 5.587 29.194 1.00 89.31 840 GLN A N 1
ATOM 6691 C CA . GLN A 1 840 ? -31.098 4.266 28.571 1.00 89.31 840 GLN A CA 1
ATOM 6692 C C . GLN A 1 840 ? -29.682 3.923 28.099 1.00 89.31 840 GLN A C 1
ATOM 6694 O O . GLN A 1 840 ? -29.376 2.741 27.950 1.00 89.31 840 GLN A O 1
ATOM 6699 N N . LEU A 1 841 ? -28.807 4.913 27.876 1.00 92.94 841 LEU A N 1
ATOM 6700 C CA . LEU A 1 841 ? -27.429 4.611 27.493 1.00 92.94 841 LEU A CA 1
ATOM 6701 C C . LEU A 1 841 ? -26.672 3.966 28.668 1.00 92.94 841 LEU A C 1
ATOM 6703 O O . LEU A 1 841 ? -26.775 4.458 29.805 1.00 92.94 841 LEU A O 1
ATOM 6707 N N . PRO A 1 842 ? -25.902 2.887 28.415 1.00 95.38 842 PRO A N 1
ATOM 6708 C CA . PRO A 1 842 ? -24.972 2.358 29.402 1.00 95.38 842 PRO A CA 1
ATOM 6709 C C . PRO A 1 842 ? -23.847 3.369 29.655 1.00 95.38 842 PRO A C 1
ATOM 6711 O O . PRO A 1 842 ? -23.736 4.393 28.976 1.00 95.38 842 PRO A O 1
ATOM 6714 N N . LYS A 1 843 ? -22.980 3.075 30.625 1.00 96.88 843 LYS A N 1
ATOM 6715 C CA . LYS A 1 843 ? -21.717 3.802 30.743 1.00 96.88 843 LYS A CA 1
ATOM 6716 C C . LYS A 1 843 ? -20.891 3.528 29.486 1.00 96.88 843 LYS A C 1
ATOM 6718 O O . LYS A 1 843 ? -20.750 2.372 29.094 1.00 96.88 843 LYS A O 1
ATOM 6723 N N . ILE A 1 844 ? -20.398 4.573 28.831 1.00 97.75 844 ILE A N 1
ATOM 6724 C CA . ILE A 1 844 ? -19.684 4.473 27.556 1.00 97.75 844 ILE A CA 1
ATOM 6725 C C . ILE A 1 844 ? -18.336 5.183 27.664 1.00 97.75 844 ILE A C 1
ATOM 6727 O O . ILE A 1 844 ? -18.234 6.291 28.189 1.00 97.75 844 ILE A O 1
ATOM 6731 N N . HIS A 1 845 ? -17.304 4.568 27.096 1.00 98.44 845 HIS A N 1
ATOM 6732 C CA . HIS A 1 845 ? -16.006 5.190 26.865 1.00 98.44 845 HIS A CA 1
ATOM 6733 C C . HIS A 1 845 ? -15.745 5.267 25.361 1.00 98.44 845 HIS A C 1
ATOM 6735 O O . HIS A 1 845 ? -15.518 4.257 24.697 1.00 98.44 845 HIS A O 1
ATOM 6741 N N . VAL A 1 846 ? -15.800 6.472 24.804 1.00 98.62 846 VAL A N 1
ATOM 6742 C CA . VAL A 1 846 ? -15.564 6.729 23.383 1.00 98.62 846 VAL A CA 1
ATOM 6743 C C . VAL A 1 846 ? -14.075 6.954 23.149 1.00 98.62 846 VAL A C 1
ATOM 6745 O O . VAL A 1 846 ? -13.492 7.898 23.680 1.00 98.62 846 VAL A O 1
ATOM 6748 N N . ILE A 1 847 ? -13.466 6.119 22.310 1.00 98.56 847 ILE A N 1
ATOM 6749 C CA . ILE A 1 847 ? -12.072 6.243 21.875 1.00 98.56 847 ILE A CA 1
ATOM 6750 C C . ILE A 1 847 ? -12.050 6.673 20.413 1.00 98.56 847 ILE A C 1
ATOM 6752 O O . ILE A 1 847 ? -12.441 5.920 19.525 1.00 98.56 847 ILE A O 1
ATOM 6756 N N . VAL A 1 848 ? -11.571 7.880 20.136 1.00 98.44 848 VAL A N 1
ATOM 6757 C CA . VAL A 1 848 ? -11.528 8.426 18.780 1.00 98.44 848 VAL A CA 1
ATOM 6758 C C . VAL A 1 848 ? -10.161 8.212 18.148 1.00 98.44 848 VAL A C 1
ATOM 6760 O O . VAL A 1 848 ? -9.137 8.621 18.688 1.00 98.44 848 VAL A O 1
ATOM 6763 N N . ILE A 1 849 ? -10.152 7.631 16.953 1.00 97.56 849 ILE A N 1
ATOM 6764 C CA . ILE A 1 849 ? -8.955 7.411 16.145 1.00 97.56 849 ILE A CA 1
ATOM 6765 C C . ILE A 1 849 ? -8.936 8.453 15.029 1.00 97.56 849 ILE A C 1
ATOM 6767 O O . ILE A 1 849 ? -9.599 8.312 13.995 1.00 97.56 849 ILE A O 1
ATOM 6771 N N . ALA A 1 850 ? -8.171 9.522 15.252 1.00 96.38 850 ALA A N 1
ATOM 6772 C CA . ALA A 1 850 ? -8.114 10.669 14.349 1.00 96.38 850 ALA A CA 1
ATOM 6773 C C . ALA A 1 850 ? -7.179 10.460 13.143 1.00 96.38 850 ALA A C 1
ATOM 6775 O O . ALA A 1 850 ? -7.197 11.267 12.214 1.00 96.38 850 ALA A O 1
ATOM 6776 N N . GLY A 1 851 ? -6.382 9.385 13.113 1.00 93.75 851 GLY A N 1
ATOM 6777 C CA . GLY A 1 851 ? -5.451 9.108 12.018 1.00 93.75 851 GLY A CA 1
ATOM 6778 C C . GLY A 1 851 ? -4.512 10.294 11.767 1.00 93.75 851 GLY A C 1
ATOM 6779 O O . GLY A 1 851 ? -3.956 10.868 12.696 1.00 93.75 851 GLY A O 1
ATOM 6780 N N . LYS A 1 852 ? -4.360 10.700 10.504 1.00 91.44 852 LYS A N 1
ATOM 6781 C CA . LYS A 1 852 ? -3.545 11.867 10.115 1.00 91.44 852 LYS A CA 1
ATOM 6782 C C . LYS A 1 852 ? -4.235 13.227 10.302 1.00 91.44 852 LYS A C 1
ATOM 6784 O O . LYS A 1 852 ? -3.647 14.251 9.959 1.00 91.44 852 LYS A O 1
ATOM 6789 N N . ASN A 1 853 ? -5.478 13.268 10.784 1.00 92.69 853 ASN A N 1
ATOM 6790 C CA . ASN A 1 853 ? -6.228 14.515 10.915 1.00 92.69 853 ASN A CA 1
ATOM 6791 C C . ASN A 1 853 ? -5.990 15.171 12.278 1.00 92.69 853 ASN A C 1
ATOM 6793 O O . ASN A 1 853 ? -6.782 15.039 13.211 1.00 92.69 853 ASN A O 1
ATOM 6797 N N . THR A 1 854 ? -4.893 15.919 12.360 1.00 94.81 854 THR A N 1
ATOM 6798 C CA . THR A 1 854 ? -4.476 16.648 13.564 1.00 94.81 854 THR A CA 1
ATOM 6799 C C . THR A 1 854 ? -5.524 17.648 14.044 1.00 94.81 854 THR A C 1
ATOM 6801 O O . THR A 1 854 ? -5.735 17.782 15.244 1.00 94.81 854 THR A O 1
ATOM 6804 N N . ALA A 1 855 ? -6.228 18.320 13.127 1.00 94.81 855 ALA A N 1
ATOM 6805 C CA . ALA A 1 855 ? -7.261 19.288 13.492 1.00 94.81 855 ALA A CA 1
ATOM 6806 C C . ALA A 1 855 ? -8.431 18.621 14.231 1.00 94.81 855 ALA A C 1
ATOM 6808 O O . ALA A 1 855 ? -8.848 19.112 15.276 1.00 94.81 855 ALA A O 1
ATOM 6809 N N . PHE A 1 856 ? -8.907 17.481 13.722 1.00 94.88 856 PHE A N 1
ATOM 6810 C CA . PHE A 1 856 ? -9.959 16.703 14.372 1.00 94.88 856 PHE A CA 1
ATOM 6811 C C . PHE A 1 856 ? -9.488 16.106 15.702 1.00 94.88 856 PHE A C 1
ATOM 6813 O O . PHE A 1 856 ? -10.214 16.176 16.685 1.00 94.88 856 PHE A O 1
ATOM 6820 N N . GLY A 1 857 ? -8.260 15.581 15.770 1.00 96.81 857 GLY A N 1
ATOM 6821 C CA . GLY A 1 857 ? -7.702 15.080 17.030 1.00 96.81 857 GLY A CA 1
ATOM 6822 C C . GLY A 1 857 ? -7.653 16.152 18.126 1.00 96.81 857 GLY A C 1
ATOM 6823 O O . GLY A 1 857 ? -8.153 15.914 19.223 1.00 96.81 857 GLY A O 1
ATOM 6824 N N . ASN A 1 858 ? -7.176 17.359 17.796 1.00 97.00 858 ASN A N 1
ATOM 6825 C CA . ASN A 1 858 ? -7.148 18.504 18.716 1.00 97.00 858 ASN A CA 1
ATOM 6826 C C . ASN A 1 858 ? -8.558 18.920 19.181 1.00 97.00 858 ASN A C 1
ATOM 6828 O O . ASN A 1 858 ? -8.751 19.331 20.323 1.00 97.00 858 ASN A O 1
ATOM 6832 N N . GLU A 1 859 ? -9.544 18.880 18.281 1.00 97.06 859 GLU A N 1
ATOM 6833 C CA . GLU A 1 859 ? -10.941 19.206 18.591 1.00 97.06 859 GLU A CA 1
ATOM 6834 C C . GLU A 1 859 ? -11.538 18.207 19.590 1.00 97.06 859 GLU A C 1
ATOM 6836 O O . GLU A 1 859 ? -12.170 18.605 20.569 1.00 97.06 859 GLU A O 1
ATOM 6841 N N . ILE A 1 860 ? -11.287 16.916 19.374 1.00 97.94 860 ILE A N 1
ATOM 6842 C CA . ILE A 1 860 ? -11.768 15.844 20.246 1.00 97.94 860 ILE A CA 1
ATOM 6843 C C . ILE A 1 860 ? -11.061 15.847 21.600 1.00 97.94 860 ILE A C 1
ATOM 6845 O O . ILE A 1 860 ? -11.705 15.580 22.612 1.00 97.94 860 ILE A O 1
ATOM 6849 N N . GLU A 1 861 ? -9.774 16.179 21.650 1.00 97.56 861 GLU A N 1
ATOM 6850 C CA . GLU A 1 861 ? -9.048 16.324 22.914 1.00 97.56 861 GLU A CA 1
ATOM 6851 C C . GLU A 1 861 ? -9.699 17.398 23.799 1.00 97.56 861 GLU A C 1
ATOM 6853 O O . GLU A 1 861 ? -10.073 17.120 24.937 1.00 97.56 861 GLU A O 1
ATOM 6858 N N . LYS A 1 862 ? -10.005 18.569 23.222 1.00 97.94 862 LYS A N 1
ATOM 6859 C CA . LYS A 1 862 ? -10.752 19.642 23.904 1.00 97.94 862 LYS A CA 1
ATOM 6860 C C . LYS A 1 862 ? -12.176 19.235 24.287 1.00 97.94 862 LYS A C 1
ATOM 6862 O O . LYS A 1 862 ? -12.715 19.706 25.288 1.00 97.94 862 LYS A O 1
ATOM 6867 N N . LEU A 1 863 ? -12.840 18.405 23.481 1.00 97.44 863 LEU A N 1
ATOM 6868 C CA . LEU A 1 863 ? -14.144 17.847 23.843 1.00 97.44 863 LEU A CA 1
ATOM 6869 C C . LEU A 1 863 ? -14.023 16.950 25.082 1.00 97.44 863 LEU A C 1
ATOM 6871 O O . LEU A 1 863 ? -14.803 17.125 26.015 1.00 97.44 863 LEU A O 1
ATOM 6875 N N . GLY A 1 864 ? -13.033 16.056 25.106 1.00 97.38 864 GLY A N 1
ATOM 6876 C CA . GLY A 1 864 ? -12.746 15.177 26.238 1.00 97.38 864 GLY A CA 1
ATOM 6877 C C . GLY A 1 864 ? -12.456 15.953 27.521 1.00 97.38 864 GLY A C 1
ATOM 6878 O O . GLY A 1 864 ? -13.078 15.675 28.539 1.00 97.38 864 GLY A O 1
ATOM 6879 N N . GLU A 1 865 ? -11.604 16.980 27.472 1.00 96.81 865 GLU A N 1
ATOM 6880 C CA . GLU A 1 865 ? -11.307 17.851 28.625 1.00 96.81 865 GLU A CA 1
ATOM 6881 C C . GLU A 1 865 ? -12.577 18.474 29.232 1.00 96.81 865 GLU A C 1
ATOM 6883 O O . GLU A 1 865 ? -12.771 18.473 30.451 1.00 96.81 865 GLU A O 1
ATOM 6888 N N . ARG A 1 866 ? -13.479 18.974 28.377 1.00 96.81 866 ARG A N 1
ATOM 6889 C CA . ARG A 1 866 ? -14.731 19.612 28.813 1.00 96.81 866 ARG A CA 1
ATOM 6890 C C . ARG A 1 866 ? -15.743 18.623 29.379 1.00 96.81 866 ARG A C 1
ATOM 6892 O O . ARG A 1 866 ? -16.445 18.967 30.317 1.00 96.81 866 ARG A O 1
ATOM 6899 N N . VAL A 1 867 ? -15.872 17.444 28.774 1.00 96.44 867 VAL A N 1
ATOM 6900 C CA . VAL A 1 867 ? -16.955 16.498 29.094 1.00 96.44 867 VAL A CA 1
ATOM 6901 C C . VAL A 1 867 ? -16.545 15.549 30.216 1.00 96.44 867 VAL A C 1
ATOM 6903 O O . VAL A 1 867 ? -17.347 15.262 31.096 1.00 96.44 867 VAL A O 1
ATOM 6906 N N . ASN A 1 868 ? -15.285 15.109 30.246 1.00 96.19 868 ASN A N 1
ATOM 6907 C CA . ASN A 1 868 ? -14.794 14.172 31.260 1.00 96.19 868 ASN A CA 1
ATOM 6908 C C . ASN A 1 868 ? -14.641 14.815 32.648 1.00 96.19 868 ASN A C 1
ATOM 6910 O O . ASN A 1 868 ? -14.502 14.090 33.630 1.00 96.19 868 ASN A O 1
ATOM 6914 N N . SER A 1 869 ? -14.639 16.149 32.730 1.00 94.31 869 SER A N 1
ATOM 6915 C CA . SER A 1 869 ? -14.608 16.901 33.991 1.00 94.31 869 SER A CA 1
ATOM 6916 C C . SER A 1 869 ? -15.994 17.110 34.611 1.00 94.31 869 SER A C 1
ATOM 6918 O O . SER A 1 869 ? -16.087 17.563 35.752 1.00 94.31 869 SER A O 1
ATOM 6920 N N . LEU A 1 870 ? -17.072 16.772 33.895 1.00 92.88 870 LEU A N 1
ATOM 6921 C CA . LEU A 1 870 ? -18.429 16.869 34.423 1.00 92.88 870 LEU A CA 1
ATOM 6922 C C . LEU A 1 870 ? -18.708 15.717 35.410 1.00 92.88 870 LEU A C 1
ATOM 6924 O O . LEU A 1 870 ? -18.383 14.562 35.114 1.00 92.88 870 LEU A O 1
ATOM 6928 N N . PRO A 1 871 ? -19.317 15.998 36.577 1.00 90.12 871 PRO A N 1
ATOM 6929 C CA . PRO A 1 871 ? -19.715 14.958 37.520 1.00 90.12 871 PRO A CA 1
ATOM 6930 C C . PRO A 1 871 ? -20.814 14.070 36.920 1.00 90.12 871 PRO A C 1
ATOM 6932 O O . PRO A 1 871 ? -21.626 14.530 36.121 1.00 90.12 871 PRO A O 1
ATOM 6935 N N . ASP A 1 872 ? -20.833 12.795 37.314 1.00 86.81 872 ASP A N 1
ATOM 6936 C CA . ASP A 1 872 ? -21.843 11.797 36.916 1.00 86.81 872 ASP A CA 1
ATOM 6937 C C . ASP A 1 872 ? -21.991 11.563 35.400 1.00 86.81 872 ASP A C 1
ATOM 6939 O O . ASP A 1 872 ? -22.973 10.981 34.928 1.00 86.81 872 ASP A O 1
ATOM 6943 N N . GLN A 1 873 ? -20.986 11.963 34.620 1.00 89.81 873 GLN A N 1
ATOM 6944 C CA . GLN A 1 873 ? -20.990 11.799 33.177 1.00 89.81 873 GLN A CA 1
ATOM 6945 C C . GLN A 1 873 ? -20.939 10.309 32.791 1.00 89.81 873 GLN A C 1
ATOM 6947 O O . GLN A 1 873 ? -19.972 9.593 33.073 1.00 89.81 873 GLN A O 1
ATOM 6952 N N . LYS A 1 874 ? -21.976 9.835 32.088 1.00 94.38 874 LYS A N 1
ATOM 6953 C CA . LYS A 1 874 ? -22.043 8.455 31.573 1.00 94.38 874 LYS A CA 1
ATOM 6954 C C . LYS A 1 874 ? -21.090 8.190 30.414 1.00 94.38 874 LYS A C 1
ATOM 6956 O O . LYS A 1 874 ? -20.697 7.044 30.212 1.00 94.38 874 LYS A O 1
ATOM 6961 N N . VAL A 1 875 ? -20.762 9.226 29.645 1.00 96.94 875 VAL A N 1
ATOM 6962 C CA . VAL A 1 875 ? -19.967 9.127 28.420 1.00 96.94 875 VAL A CA 1
ATOM 6963 C C . VAL A 1 875 ? -18.637 9.844 28.605 1.00 96.94 875 VAL A C 1
ATOM 6965 O O . VAL A 1 875 ? -18.604 11.069 28.697 1.00 96.94 875 VAL A O 1
ATOM 6968 N N . LYS A 1 876 ? -17.539 9.088 28.601 1.00 97.75 876 LYS A N 1
ATOM 6969 C CA . LYS A 1 876 ? -16.186 9.646 28.506 1.00 97.75 876 LYS A CA 1
ATOM 6970 C C . LYS A 1 876 ? -15.730 9.691 27.055 1.00 97.75 876 LYS A C 1
ATOM 6972 O O . LYS A 1 876 ? -16.057 8.794 26.281 1.00 97.75 876 LYS A O 1
ATOM 6977 N N . VAL A 1 877 ? -14.947 10.702 26.691 1.00 98.31 877 VAL A N 1
ATOM 6978 C CA . VAL A 1 877 ? -14.351 10.831 25.353 1.00 98.31 877 VAL A CA 1
ATOM 6979 C C . VAL A 1 877 ? -12.841 10.975 25.465 1.00 98.31 877 VAL A C 1
ATOM 6981 O O . VAL A 1 877 ? -12.346 11.808 26.221 1.00 98.31 877 VAL A O 1
ATOM 6984 N N . GLN A 1 878 ? -12.105 10.195 24.678 1.00 97.81 878 GLN A N 1
ATOM 6985 C CA . GLN A 1 878 ? -10.656 10.307 24.543 1.00 97.81 878 GLN A CA 1
ATOM 6986 C C . GLN A 1 878 ? -10.230 10.197 23.081 1.00 97.81 878 GLN A C 1
ATOM 6988 O O . GLN A 1 878 ? -10.858 9.490 22.294 1.00 97.81 878 GLN A O 1
ATOM 6993 N N . VAL A 1 879 ? -9.134 10.859 22.719 1.00 97.88 879 VAL A N 1
ATOM 6994 C CA . VAL A 1 879 ? -8.456 10.646 21.436 1.00 97.88 879 VAL A CA 1
ATOM 6995 C C . VAL A 1 879 ? -7.305 9.659 21.634 1.00 97.88 879 VAL A C 1
ATOM 6997 O O . VAL A 1 879 ? -6.519 9.794 22.569 1.00 97.88 879 VAL A O 1
ATOM 7000 N N . ALA A 1 880 ? -7.213 8.649 20.772 1.00 97.38 880 ALA A N 1
ATOM 7001 C CA . ALA A 1 880 ? -6.127 7.678 20.812 1.00 97.38 880 ALA A CA 1
ATOM 7002 C C . ALA A 1 880 ? -4.801 8.319 20.373 1.00 97.38 880 ALA A C 1
ATOM 7004 O O . ALA A 1 880 ? -4.759 9.107 19.423 1.00 97.38 880 ALA A O 1
ATOM 7005 N N . LYS A 1 881 ? -3.716 7.941 21.049 1.00 95.25 881 LYS A N 1
ATOM 7006 C CA . LYS A 1 881 ? -2.337 8.336 20.738 1.00 95.25 881 LYS A CA 1
ATOM 7007 C C . LYS A 1 881 ? -1.451 7.095 20.762 1.00 95.25 881 LYS A C 1
ATOM 7009 O O . LYS A 1 881 ? -1.734 6.153 21.495 1.00 95.25 881 LYS A O 1
ATOM 7014 N N . ASP A 1 882 ? -0.388 7.108 19.968 1.00 92.81 882 ASP A N 1
ATOM 7015 C CA . ASP A 1 882 ? 0.603 6.033 19.920 1.00 92.81 882 ASP A CA 1
ATOM 7016 C C . ASP A 1 882 ? 2.008 6.650 19.887 1.00 92.81 882 ASP A C 1
ATOM 7018 O O . ASP A 1 882 ? 2.447 7.133 18.837 1.00 92.81 882 ASP A O 1
ATOM 7022 N N . PRO A 1 883 ? 2.746 6.628 21.012 1.00 86.44 883 PRO A N 1
ATOM 7023 C CA . PRO A 1 883 ? 4.090 7.188 21.087 1.00 86.44 883 PRO A CA 1
ATOM 7024 C C . PRO A 1 883 ? 5.078 6.582 20.085 1.00 86.44 883 PRO A C 1
ATOM 7026 O O . PRO A 1 883 ? 6.100 7.209 19.792 1.00 86.44 883 PRO A O 1
ATOM 7029 N N . SER A 1 884 ? 4.834 5.369 19.578 1.00 80.31 884 SER A N 1
ATOM 7030 C CA . SER A 1 884 ? 5.717 4.691 18.627 1.00 80.31 884 SER A CA 1
ATOM 7031 C C . SER A 1 884 ? 5.586 5.258 17.211 1.00 80.31 884 SER A C 1
ATOM 7033 O O . SER A 1 884 ? 6.597 5.357 16.509 1.00 80.31 884 SER A O 1
ATOM 7035 N N . THR A 1 885 ? 4.389 5.711 16.826 1.00 81.81 885 THR A N 1
ATOM 7036 C CA . THR A 1 885 ? 4.092 6.257 15.492 1.00 81.81 885 THR A CA 1
ATOM 7037 C C . THR A 1 885 ? 3.836 7.762 15.467 1.00 81.81 885 THR A C 1
ATOM 7039 O O . THR A 1 885 ? 3.709 8.336 14.385 1.00 81.81 885 THR A O 1
ATOM 7042 N N . GLU A 1 886 ? 3.788 8.402 16.634 1.00 84.56 886 GLU A N 1
ATOM 7043 C CA . GLU A 1 886 ? 3.643 9.846 16.786 1.00 84.56 886 GLU A CA 1
ATOM 7044 C C . GLU A 1 886 ? 4.754 10.603 16.041 1.00 84.56 886 GLU A C 1
ATOM 7046 O O . GLU A 1 886 ? 5.953 10.378 16.253 1.00 84.56 886 GLU A O 1
ATOM 7051 N N . THR A 1 887 ? 4.339 11.542 15.192 1.00 87.06 887 THR A N 1
ATOM 7052 C CA . THR A 1 887 ? 5.211 12.551 14.585 1.00 87.06 887 THR A CA 1
ATOM 7053 C C . THR A 1 887 ? 4.628 13.939 14.823 1.00 87.06 887 THR A C 1
ATOM 7055 O O . THR A 1 887 ? 3.429 14.078 15.062 1.00 87.06 887 THR A O 1
ATOM 7058 N N . ALA A 1 888 ? 5.454 14.982 14.695 1.00 85.81 888 ALA A N 1
ATOM 7059 C CA . ALA A 1 888 ? 4.983 16.365 14.802 1.00 85.81 888 ALA A CA 1
ATOM 7060 C C . ALA A 1 888 ? 3.855 16.686 13.799 1.00 85.81 888 ALA A C 1
ATOM 7062 O O . ALA A 1 888 ? 2.963 17.478 14.093 1.00 85.81 888 ALA A O 1
ATOM 7063 N N . GLU A 1 889 ? 3.868 16.053 12.621 1.00 87.94 889 GLU A N 1
ATOM 7064 C CA . GLU A 1 889 ? 2.833 16.243 11.600 1.00 87.94 889 GLU A CA 1
ATOM 7065 C C . GLU A 1 889 ? 1.558 15.430 11.875 1.00 87.94 889 GLU A C 1
ATOM 7067 O O . GLU A 1 889 ? 0.461 15.844 11.486 1.00 87.94 889 GLU A O 1
ATOM 7072 N N . HIS A 1 890 ? 1.687 14.269 12.523 1.00 91.38 890 HIS A N 1
ATOM 7073 C CA . HIS A 1 890 ? 0.609 13.298 12.718 1.00 91.38 890 HIS A CA 1
ATOM 7074 C C . HIS A 1 890 ? 0.585 12.759 14.161 1.00 91.38 890 HIS A C 1
ATOM 7076 O O . HIS A 1 890 ? 0.810 11.565 14.374 1.00 91.38 890 HIS A O 1
ATOM 7082 N N . PRO A 1 891 ? 0.283 13.604 15.164 1.00 93.25 891 PRO A N 1
ATOM 7083 C CA . PRO A 1 891 ? 0.396 13.225 16.572 1.00 93.25 891 PRO A CA 1
ATOM 7084 C C . PRO A 1 891 ? -0.637 12.180 17.032 1.00 93.25 891 PRO A C 1
ATOM 7086 O O . PRO A 1 891 ? -0.457 11.531 18.056 1.00 93.25 891 PRO A O 1
ATOM 7089 N N . TYR A 1 892 ? -1.717 11.988 16.268 1.00 95.38 892 TYR A N 1
ATOM 7090 C CA . TYR A 1 892 ? -2.807 11.051 16.581 1.00 95.38 892 TYR A CA 1
ATOM 7091 C C . TYR A 1 892 ? -2.841 9.821 15.663 1.00 95.38 892 TYR A C 1
ATOM 7093 O O . TYR A 1 892 ? -3.831 9.083 15.629 1.00 95.38 892 TYR A O 1
ATOM 7101 N N . PHE A 1 893 ? -1.793 9.611 14.862 1.00 93.62 893 PHE A N 1
ATOM 7102 C CA . PHE A 1 893 ? -1.688 8.405 14.054 1.00 93.62 893 PHE A CA 1
ATOM 7103 C C . PHE A 1 893 ? -1.270 7.237 14.947 1.00 93.62 893 PHE A C 1
ATOM 7105 O O . PHE A 1 893 ? -0.308 7.364 15.702 1.00 93.62 893 PHE A O 1
ATOM 7112 N N . ILE A 1 894 ? -1.982 6.113 14.837 1.00 94.12 894 ILE A N 1
ATOM 7113 C CA . ILE A 1 894 ? -1.743 4.917 15.647 1.00 94.12 894 ILE A CA 1
ATOM 7114 C C . ILE A 1 894 ? -1.247 3.749 14.795 1.00 94.12 894 ILE A C 1
ATOM 7116 O O . ILE A 1 894 ? -1.729 3.521 13.681 1.00 94.12 894 ILE A O 1
ATOM 7120 N N . GLY A 1 895 ? -0.281 3.010 15.328 1.00 91.19 895 GLY A N 1
ATOM 7121 C CA . GLY A 1 895 ? 0.262 1.796 14.747 1.00 91.19 895 GLY A CA 1
ATOM 7122 C C . GLY A 1 895 ? -0.650 0.579 14.942 1.00 91.19 895 GLY A C 1
ATOM 7123 O O . GLY A 1 895 ? -1.621 0.615 15.702 1.00 91.19 895 GLY A O 1
ATOM 7124 N N . PRO A 1 896 ? -0.342 -0.538 14.257 1.00 91.38 896 PRO A N 1
ATOM 7125 C CA . PRO A 1 896 ? -1.180 -1.734 14.281 1.00 91.38 896 PRO A CA 1
ATOM 7126 C C . PRO A 1 896 ? -1.231 -2.423 15.648 1.00 91.38 896 PRO A C 1
ATOM 7128 O O . PRO A 1 896 ? -2.238 -3.051 15.950 1.00 91.38 896 PRO A O 1
ATOM 7131 N N . LEU A 1 897 ? -0.188 -2.301 16.479 1.00 90.06 897 LEU A N 1
ATOM 7132 C CA . LEU A 1 897 ? -0.168 -2.910 17.812 1.00 90.06 897 LEU A CA 1
ATOM 7133 C C . LEU A 1 897 ? -1.127 -2.195 18.776 1.00 90.06 897 LEU A C 1
ATOM 7135 O O . LEU A 1 897 ? -1.971 -2.840 19.387 1.00 90.06 897 LEU A O 1
ATOM 7139 N N . VAL A 1 898 ? -1.068 -0.863 18.850 1.00 94.81 898 VAL A N 1
ATOM 7140 C CA . VAL A 1 898 ? -2.015 -0.085 19.667 1.00 94.81 898 VAL A CA 1
ATOM 7141 C C . VAL A 1 898 ? -3.435 -0.248 19.132 1.00 94.81 898 VAL A C 1
ATOM 7143 O O . VAL A 1 898 ? -4.367 -0.467 19.896 1.00 94.81 898 VAL A O 1
ATOM 7146 N N . MET A 1 899 ? -3.619 -0.219 17.811 1.00 96.00 899 MET A N 1
ATOM 7147 C CA . MET A 1 899 ? -4.927 -0.453 17.197 1.00 96.00 899 MET A CA 1
ATOM 7148 C C . MET A 1 899 ? -5.482 -1.862 17.487 1.00 96.00 899 MET A C 1
ATOM 7150 O O . MET A 1 899 ? -6.694 -2.018 17.639 1.00 96.00 899 MET A O 1
ATOM 7154 N N . ASN A 1 900 ? -4.622 -2.881 17.572 1.00 96.12 900 ASN A N 1
ATOM 7155 C CA . ASN A 1 900 ? -4.998 -4.217 18.029 1.00 96.12 900 ASN A CA 1
ATOM 7156 C C . ASN A 1 900 ? -5.546 -4.173 19.459 1.00 96.12 900 ASN A C 1
ATOM 7158 O O . ASN A 1 900 ? -6.646 -4.664 19.695 1.00 96.12 900 ASN A O 1
ATOM 7162 N N . ASP A 1 901 ? -4.817 -3.542 20.378 1.00 96.38 901 ASP A N 1
ATOM 7163 C CA . ASP A 1 901 ? -5.204 -3.459 21.790 1.00 96.38 901 ASP A CA 1
ATOM 7164 C C . ASP A 1 901 ? -6.500 -2.671 21.986 1.00 96.38 901 ASP A C 1
ATOM 7166 O O . ASP A 1 901 ? -7.375 -3.108 22.729 1.00 96.38 901 ASP A O 1
ATOM 7170 N N . LEU A 1 902 ? -6.675 -1.564 21.256 1.00 97.69 902 LEU A N 1
ATOM 7171 C CA . LEU A 1 902 ? -7.926 -0.807 21.264 1.00 97.69 902 LEU A CA 1
ATOM 7172 C C . LEU A 1 902 ? -9.110 -1.681 20.846 1.00 97.69 902 LEU A C 1
ATOM 7174 O O . LEU A 1 902 ? -10.164 -1.620 21.472 1.00 97.69 902 LEU A O 1
ATOM 7178 N N . ARG A 1 903 ? -8.956 -2.492 19.796 1.00 97.00 903 ARG A N 1
ATOM 7179 C CA . ARG A 1 903 ? -10.038 -3.361 19.322 1.00 97.00 903 ARG A CA 1
ATOM 7180 C C . ARG A 1 903 ? -10.312 -4.552 20.231 1.00 97.00 903 ARG A C 1
ATOM 7182 O O . ARG A 1 903 ? -11.434 -5.033 20.228 1.00 97.00 903 ARG A O 1
ATOM 7189 N N . GLU A 1 904 ? -9.328 -5.018 20.992 1.00 96.75 904 GLU A N 1
ATOM 7190 C CA . GLU A 1 904 ? -9.522 -6.078 21.992 1.00 96.75 904 GLU A CA 1
ATOM 7191 C C . GLU A 1 904 ? -10.379 -5.599 23.169 1.00 96.75 904 GLU A C 1
ATOM 7193 O O . GLU A 1 904 ? -11.197 -6.358 23.683 1.00 96.75 904 GLU A O 1
ATOM 7198 N N . ILE A 1 905 ? -10.245 -4.326 23.556 1.00 97.62 905 ILE A N 1
ATOM 7199 C CA . ILE A 1 905 ? -11.082 -3.727 24.603 1.00 97.62 905 ILE A CA 1
ATOM 7200 C C . ILE A 1 905 ? -12.418 -3.179 24.079 1.00 97.62 905 ILE A C 1
ATOM 7202 O O . ILE A 1 905 ? -13.250 -2.803 24.903 1.00 97.62 905 ILE A O 1
ATOM 7206 N N . SER A 1 906 ? -12.622 -3.070 22.757 1.00 97.69 906 SER A N 1
ATOM 7207 C CA . SER A 1 906 ? -13.813 -2.426 22.194 1.00 97.69 906 SER A CA 1
ATOM 7208 C C . SER A 1 906 ? -15.024 -3.353 22.105 1.00 97.69 906 SER A C 1
ATOM 7210 O O . SER A 1 906 ? -14.939 -4.524 21.745 1.00 97.69 906 SER A O 1
ATOM 7212 N N . ASP A 1 907 ? -16.193 -2.793 22.406 1.00 97.62 907 ASP A N 1
ATOM 7213 C CA . ASP A 1 907 ? -17.490 -3.451 22.256 1.00 97.62 907 ASP A CA 1
ATOM 7214 C C . ASP A 1 907 ? -18.149 -3.123 20.909 1.00 97.62 907 ASP A C 1
ATOM 7216 O O . ASP A 1 907 ? -19.047 -3.838 20.462 1.00 97.62 907 ASP A O 1
ATOM 7220 N N . LEU A 1 908 ? -17.739 -2.022 20.268 1.00 98.00 908 LEU A N 1
ATOM 7221 C CA . LEU A 1 908 ? -18.295 -1.547 19.005 1.00 98.00 908 LEU A CA 1
ATOM 7222 C C . LEU A 1 908 ? -17.288 -0.684 18.236 1.00 98.00 908 LEU A C 1
ATOM 7224 O O . LEU A 1 908 ? -16.721 0.263 18.787 1.00 98.00 908 LEU A O 1
ATOM 7228 N N . ASP A 1 909 ? -17.172 -0.936 16.933 1.00 98.06 909 ASP A N 1
ATOM 7229 C CA . ASP A 1 909 ? -16.461 -0.068 15.997 1.00 98.06 909 ASP A CA 1
ATOM 7230 C C . ASP A 1 909 ? -17.474 0.808 15.228 1.00 98.06 909 ASP A C 1
ATOM 7232 O O . ASP A 1 909 ? -18.313 0.326 14.467 1.00 98.06 909 ASP A O 1
ATOM 7236 N N . LEU A 1 910 ? -17.403 2.124 15.414 1.00 98.12 910 LEU A N 1
ATOM 7237 C CA . LEU A 1 910 ? -18.273 3.129 14.801 1.00 98.12 910 LEU A CA 1
ATOM 7238 C C . LEU A 1 910 ? -17.485 3.970 13.789 1.00 98.12 910 LEU A C 1
ATOM 7240 O O . LEU A 1 910 ? -16.487 4.611 14.118 1.00 98.12 910 LEU A O 1
ATOM 7244 N N . GLY A 1 911 ? -17.929 4.027 12.534 1.00 96.25 911 GLY A N 1
ATOM 7245 C CA . GLY A 1 911 ? -17.202 4.817 11.543 1.00 96.25 911 GLY A CA 1
ATOM 7246 C C . GLY A 1 911 ? -17.617 4.604 10.102 1.00 96.25 911 GLY A C 1
ATOM 7247 O O . GLY A 1 911 ? -18.756 4.272 9.794 1.00 96.25 911 GLY A O 1
ATOM 7248 N N . LYS A 1 912 ? -16.681 4.840 9.185 1.00 94.06 912 LYS A N 1
ATOM 7249 C CA . LYS A 1 912 ? -16.884 4.546 7.760 1.00 94.06 912 LYS A CA 1
ATOM 7250 C C . LYS A 1 912 ? -16.596 3.073 7.461 1.00 94.06 912 LYS A C 1
ATOM 7252 O O . LYS A 1 912 ? -15.770 2.453 8.125 1.00 94.06 912 LYS A O 1
ATOM 7257 N N . ALA A 1 913 ? -17.170 2.556 6.382 1.00 95.38 913 ALA A N 1
ATOM 7258 C CA . ALA A 1 913 ? -16.957 1.180 5.939 1.00 95.38 913 ALA A CA 1
ATOM 7259 C C . ALA A 1 913 ? -15.723 1.019 5.035 1.00 95.38 913 ALA A C 1
ATOM 7261 O O . ALA A 1 913 ? -15.822 0.564 3.896 1.00 95.38 913 ALA A O 1
ATOM 7262 N N . GLY A 1 914 ? -14.547 1.430 5.519 1.00 94.94 914 GLY A N 1
ATOM 7263 C CA . GLY A 1 914 ? -13.292 1.188 4.798 1.00 94.94 914 GLY A CA 1
ATOM 7264 C C . GLY A 1 914 ? -12.945 -0.303 4.805 1.00 94.94 914 GLY A C 1
ATOM 7265 O O . GLY A 1 914 ? -13.022 -0.915 5.868 1.00 94.94 914 GLY A O 1
ATOM 7266 N N . GLY A 1 915 ? -12.543 -0.881 3.670 1.00 95.56 915 GLY A N 1
ATOM 7267 C CA . GLY A 1 915 ? -12.362 -2.331 3.542 1.00 95.56 915 GLY A CA 1
ATOM 7268 C C . GLY A 1 915 ? -11.389 -2.944 4.554 1.00 95.56 915 GLY A C 1
ATOM 7269 O O . GLY A 1 915 ? -11.768 -3.860 5.279 1.00 95.56 915 GLY A O 1
ATOM 7270 N N . ILE A 1 916 ? -10.192 -2.368 4.726 1.00 96.00 916 ILE A N 1
ATOM 7271 C CA . ILE A 1 916 ? -9.224 -2.852 5.732 1.00 96.00 916 ILE A CA 1
ATOM 7272 C C . ILE A 1 916 ? -9.729 -2.681 7.161 1.00 96.00 916 ILE A C 1
ATOM 7274 O O . ILE A 1 916 ? -9.664 -3.627 7.932 1.00 96.00 916 ILE A O 1
ATOM 7278 N N . SER A 1 917 ? -10.270 -1.515 7.523 1.00 96.19 917 SER A N 1
ATOM 7279 C CA . SER A 1 917 ? -10.792 -1.319 8.882 1.00 96.19 917 SER A CA 1
ATOM 7280 C C . SER A 1 917 ? -11.934 -2.284 9.192 1.00 96.19 917 SER A C 1
ATOM 7282 O O . SER A 1 917 ? -11.979 -2.816 10.292 1.00 96.19 917 SER A O 1
ATOM 7284 N N . THR A 1 918 ? -12.784 -2.565 8.201 1.00 97.38 918 THR A N 1
ATOM 7285 C CA . THR A 1 918 ? -13.858 -3.564 8.279 1.00 97.38 918 THR A CA 1
ATOM 7286 C C . THR A 1 918 ? -13.291 -4.973 8.469 1.00 97.38 918 THR A C 1
ATOM 7288 O O . THR A 1 918 ? -13.766 -5.723 9.318 1.00 97.38 918 THR A O 1
ATOM 7291 N N . ALA A 1 919 ? -12.251 -5.337 7.712 1.00 97.50 919 ALA A N 1
ATOM 7292 C CA . ALA A 1 919 ? -11.575 -6.624 7.844 1.00 97.50 919 ALA A CA 1
ATOM 7293 C C . ALA A 1 919 ? -10.933 -6.803 9.226 1.00 97.50 919 ALA A C 1
ATOM 7295 O O . ALA A 1 919 ? -11.080 -7.856 9.840 1.00 97.50 919 ALA A O 1
ATOM 7296 N N . GLU A 1 920 ? -10.265 -5.768 9.737 1.00 97.25 920 GLU A N 1
ATOM 7297 C CA . GLU A 1 920 ? -9.663 -5.767 11.071 1.00 97.25 920 GLU A CA 1
ATOM 7298 C C . GLU A 1 920 ? -10.728 -5.961 12.164 1.00 97.25 920 GLU A C 1
ATOM 7300 O O . GLU A 1 920 ? -10.543 -6.795 13.047 1.00 97.25 920 GLU A O 1
ATOM 7305 N N . SER A 1 921 ? -11.870 -5.267 12.075 1.00 96.56 921 SER A N 1
ATOM 7306 C CA . SER A 1 921 ? -12.995 -5.449 13.005 1.00 96.56 921 SER A CA 1
ATOM 7307 C C . SER A 1 921 ? -13.583 -6.860 12.928 1.00 96.56 921 SER A C 1
ATOM 7309 O O . SER A 1 921 ? -13.923 -7.440 13.954 1.00 96.56 921 SER A O 1
ATOM 7311 N N . ILE A 1 922 ? -13.665 -7.455 11.732 1.00 95.94 922 ILE A N 1
ATOM 7312 C CA . ILE A 1 922 ? -14.140 -8.836 11.554 1.00 95.94 922 ILE A CA 1
ATOM 7313 C C . ILE A 1 922 ? -13.177 -9.844 12.178 1.00 95.94 922 ILE A C 1
ATOM 7315 O O . ILE A 1 922 ? -13.648 -10.764 12.837 1.00 95.94 922 ILE A O 1
ATOM 7319 N N . VAL A 1 923 ? -11.863 -9.665 12.011 1.00 95.69 923 VAL A N 1
ATOM 7320 C CA . VAL A 1 923 ? -10.839 -10.528 12.631 1.00 95.69 923 VAL A CA 1
ATOM 7321 C C . VAL A 1 923 ? -10.885 -10.445 14.161 1.00 95.69 923 VAL A C 1
ATOM 7323 O O . VAL A 1 923 ? -10.624 -11.441 14.830 1.00 95.69 923 VAL A O 1
ATOM 7326 N N . LYS A 1 924 ? -11.262 -9.286 14.714 1.00 94.88 924 LYS A N 1
ATOM 7327 C CA . LYS A 1 924 ? -11.475 -9.081 16.157 1.00 94.88 924 LYS A CA 1
ATOM 7328 C C . LYS A 1 924 ? -12.869 -9.442 16.660 1.00 94.88 924 LYS A C 1
ATOM 7330 O O . LYS A 1 924 ? -13.134 -9.362 17.854 1.00 94.88 924 LYS A O 1
ATOM 7335 N N . ASP A 1 925 ? -13.752 -9.877 15.765 1.00 94.44 925 ASP A N 1
ATOM 7336 C CA . ASP A 1 925 ? -15.161 -10.140 16.052 1.00 94.44 925 ASP A CA 1
ATOM 7337 C C . ASP A 1 925 ? -15.897 -8.946 16.692 1.00 94.44 925 ASP A C 1
ATOM 7339 O O . ASP A 1 925 ? -16.877 -9.123 17.428 1.00 94.44 925 ASP A O 1
ATOM 7343 N N . ASN A 1 926 ? -15.494 -7.723 16.347 1.00 95.75 926 ASN A N 1
ATOM 7344 C CA . ASN A 1 926 ? -16.130 -6.493 16.809 1.00 95.75 926 ASN A CA 1
ATOM 7345 C C . ASN A 1 926 ? -17.388 -6.204 15.975 1.00 95.75 926 ASN A C 1
ATOM 7347 O O . ASN A 1 926 ? -17.332 -6.240 14.740 1.00 95.75 926 ASN A O 1
ATOM 7351 N N . PRO A 1 927 ? -18.549 -5.944 16.608 1.00 96.75 927 PRO A N 1
ATOM 7352 C CA . PRO A 1 927 ? -19.693 -5.360 15.917 1.00 96.75 927 PRO A CA 1
ATOM 7353 C C . PRO A 1 927 ? -19.320 -4.027 15.264 1.00 96.75 927 PRO A C 1
ATOM 7355 O O . PRO A 1 927 ? -18.445 -3.311 15.755 1.00 96.75 927 PRO A O 1
ATOM 7358 N N . MET A 1 928 ? -20.013 -3.671 14.182 1.00 97.88 928 MET A N 1
ATOM 7359 C CA . MET A 1 928 ? -19.797 -2.396 13.496 1.00 97.88 928 MET A CA 1
ATOM 7360 C C . MET A 1 928 ? -21.078 -1.578 13.358 1.00 97.88 928 MET A C 1
ATOM 7362 O O . MET A 1 928 ? -22.148 -2.106 13.057 1.00 97.88 928 MET A O 1
ATOM 7366 N N . LEU A 1 929 ? -20.952 -0.263 13.502 1.00 98.19 929 LEU A N 1
ATOM 7367 C CA . LEU A 1 929 ? -22.002 0.700 13.196 1.00 98.19 929 LEU A CA 1
ATOM 7368 C C . LEU A 1 929 ? -21.473 1.702 12.164 1.00 98.19 929 LEU A C 1
ATOM 7370 O O . LEU A 1 929 ? -20.588 2.508 12.450 1.00 98.19 929 LEU A O 1
ATOM 7374 N N . PHE A 1 930 ? -21.996 1.645 10.941 1.00 97.94 930 PHE A N 1
ATOM 7375 C CA . PHE A 1 930 ? -21.476 2.444 9.835 1.00 97.94 930 PHE A CA 1
ATOM 7376 C C . PHE A 1 930 ? -22.216 3.767 9.633 1.00 97.94 930 PHE A C 1
ATOM 7378 O O . PHE A 1 930 ? -23.443 3.831 9.674 1.00 97.94 930 PHE A O 1
ATOM 7385 N N . ASP A 1 931 ? -21.471 4.825 9.312 1.00 96.56 931 ASP A N 1
ATOM 7386 C CA . ASP A 1 931 ? -22.006 6.126 8.901 1.00 96.56 931 ASP A CA 1
ATOM 7387 C C . ASP A 1 931 ? -22.422 6.131 7.420 1.00 96.56 931 ASP A C 1
ATOM 7389 O O . ASP A 1 931 ? -21.703 6.634 6.550 1.00 96.56 931 ASP A O 1
ATOM 7393 N N . GLY A 1 932 ? -23.615 5.606 7.145 1.00 95.44 932 GLY A N 1
ATOM 7394 C CA . GLY A 1 932 ? -24.264 5.620 5.831 1.00 95.44 932 GLY A CA 1
ATOM 7395 C C . GLY A 1 932 ? -25.031 6.910 5.497 1.00 95.44 932 GLY A C 1
ATOM 7396 O O . GLY A 1 932 ? -25.640 6.991 4.431 1.00 95.44 932 GLY A O 1
ATOM 7397 N N . ARG A 1 933 ? -25.005 7.940 6.361 1.00 94.06 933 ARG A N 1
ATOM 7398 C CA . ARG A 1 933 ? -25.806 9.176 6.192 1.00 94.06 933 ARG A CA 1
ATOM 7399 C C . ARG A 1 933 ? -25.388 9.998 4.978 1.00 94.06 933 ARG A C 1
ATOM 7401 O O . ARG A 1 933 ? -26.163 10.792 4.451 1.00 94.06 933 ARG A O 1
ATOM 7408 N N . LYS A 1 934 ? -24.130 9.862 4.552 1.00 88.81 934 LYS A N 1
ATOM 7409 C CA . LYS A 1 934 ? -23.630 10.445 3.300 1.00 88.81 934 LYS A CA 1
ATOM 7410 C C . LYS A 1 934 ? -23.441 9.331 2.291 1.00 88.81 934 LYS A C 1
ATOM 7412 O O . LYS A 1 934 ? -22.955 8.275 2.666 1.00 88.81 934 LYS A O 1
ATOM 7417 N N . ASN A 1 935 ? -23.729 9.618 1.020 1.00 87.12 935 ASN A N 1
ATOM 7418 C CA . ASN A 1 935 ? -23.532 8.684 -0.090 1.00 87.12 935 ASN A CA 1
ATOM 7419 C C . ASN A 1 935 ? -22.117 8.080 -0.061 1.00 87.12 935 ASN A C 1
ATOM 7421 O O . ASN A 1 935 ? -21.182 8.802 -0.417 1.00 87.12 935 ASN A O 1
ATOM 7425 N N . PRO A 1 936 ? -21.950 6.809 0.337 1.00 87.94 936 PRO A N 1
ATOM 7426 C CA . PRO A 1 936 ? -20.637 6.180 0.412 1.00 87.94 936 PRO A CA 1
ATOM 7427 C C . PRO A 1 936 ? -20.044 5.956 -0.979 1.00 87.94 936 PRO A C 1
ATOM 7429 O O . PRO A 1 936 ? -20.721 6.132 -2.005 1.00 87.94 936 PRO A O 1
ATOM 7432 N N . PHE A 1 937 ? -18.782 5.535 -1.029 1.00 85.69 937 PHE A N 1
ATOM 7433 C CA . PHE A 1 937 ? -18.269 4.922 -2.254 1.00 85.69 937 PHE A CA 1
ATOM 7434 C C . PHE A 1 937 ? -19.009 3.639 -2.588 1.00 85.69 937 PHE A C 1
ATOM 7436 O O . PHE A 1 937 ? -19.619 3.012 -1.727 1.00 85.69 937 PHE A O 1
ATOM 7443 N N . LEU A 1 938 ? -18.924 3.239 -3.855 1.00 85.75 938 LEU A N 1
ATOM 7444 C CA . LEU A 1 938 ? -19.515 1.989 -4.313 1.00 85.75 938 LEU A CA 1
ATOM 7445 C C . LEU A 1 938 ? -18.989 0.783 -3.513 1.00 85.75 938 LEU A C 1
ATOM 7447 O O . LEU A 1 938 ? -19.797 -0.001 -3.029 1.00 85.75 938 LEU A O 1
ATOM 7451 N N . TRP A 1 939 ? -17.672 0.704 -3.302 1.00 86.50 939 TRP A N 1
ATOM 7452 C CA . TRP A 1 939 ? -17.034 -0.359 -2.514 1.00 86.50 939 TRP A CA 1
ATOM 7453 C C . TRP A 1 939 ? -17.313 -0.226 -1.006 1.00 86.50 939 TRP A C 1
ATOM 7455 O O . TRP A 1 939 ? -17.618 -1.209 -0.343 1.00 86.50 939 TRP A O 1
ATOM 7465 N N . GLU A 1 940 ? -17.334 0.995 -0.450 1.00 92.50 940 GLU A N 1
ATOM 7466 C CA . GLU A 1 940 ? -17.749 1.204 0.951 1.00 92.50 940 GLU A CA 1
ATOM 7467 C C . GLU A 1 940 ? -19.206 0.771 1.174 1.00 92.50 940 GLU A C 1
ATOM 7469 O O . GLU A 1 940 ? -19.541 0.231 2.225 1.00 92.50 940 GLU A O 1
ATOM 7474 N N . LYS A 1 941 ? -20.082 0.974 0.184 1.00 93.75 941 LYS A N 1
ATOM 7475 C CA . LYS A 1 941 ? -21.453 0.462 0.223 1.00 93.75 941 LYS A CA 1
ATOM 7476 C C . LYS A 1 941 ? -21.479 -1.063 0.230 1.00 93.75 941 LYS A C 1
ATOM 7478 O O . LYS A 1 941 ? -22.198 -1.632 1.041 1.00 93.75 941 LYS A O 1
ATOM 7483 N N . ALA A 1 942 ? -20.686 -1.708 -0.624 1.00 93.19 942 ALA A N 1
ATOM 7484 C CA . ALA A 1 942 ? -20.582 -3.164 -0.638 1.00 93.19 942 ALA A CA 1
ATOM 7485 C C . ALA A 1 942 ? -20.110 -3.710 0.721 1.00 93.19 942 ALA A C 1
ATOM 7487 O O . ALA A 1 942 ? -20.699 -4.662 1.227 1.00 93.19 942 ALA A O 1
ATOM 7488 N N . ASN A 1 943 ? -19.132 -3.053 1.355 1.00 96.44 943 ASN A N 1
ATOM 7489 C CA . ASN A 1 943 ? -18.676 -3.386 2.708 1.00 96.44 943 ASN A CA 1
ATOM 7490 C C . ASN A 1 943 ? -19.817 -3.299 3.735 1.00 96.44 943 ASN A C 1
ATOM 7492 O O . ASN A 1 943 ? -20.011 -4.234 4.513 1.00 96.44 943 ASN A O 1
ATOM 7496 N N . MET A 1 944 ? -20.591 -2.208 3.717 1.00 96.88 944 MET A N 1
ATOM 7497 C CA . MET A 1 944 ? -21.739 -2.023 4.614 1.00 96.88 944 MET A CA 1
ATOM 7498 C C . MET A 1 944 ? -22.813 -3.091 4.415 1.00 96.88 944 MET A C 1
ATOM 7500 O O . MET A 1 944 ? -23.194 -3.760 5.375 1.00 96.88 944 MET A O 1
ATOM 7504 N N . ASP A 1 945 ? -23.271 -3.260 3.173 1.00 95.69 945 ASP A N 1
ATOM 7505 C CA . ASP A 1 945 ? -24.347 -4.186 2.818 1.00 95.69 945 ASP A CA 1
ATOM 7506 C C . ASP A 1 945 ? -23.951 -5.632 3.176 1.00 95.69 945 ASP A C 1
ATOM 7508 O O . ASP A 1 945 ? -24.764 -6.402 3.694 1.00 95.69 945 ASP A O 1
ATOM 7512 N N . PHE A 1 946 ? -22.686 -6.000 2.946 1.00 95.25 946 PHE A N 1
ATOM 7513 C CA . PHE A 1 946 ? -22.157 -7.319 3.276 1.00 95.25 946 PHE A CA 1
ATOM 7514 C C . PHE A 1 946 ? -22.169 -7.581 4.787 1.00 95.25 946 PHE A C 1
ATOM 7516 O O . PHE A 1 946 ? -22.756 -8.568 5.234 1.00 95.25 946 PHE A O 1
ATOM 7523 N N . VAL A 1 947 ? -21.587 -6.677 5.578 1.00 95.62 947 VAL A N 1
ATOM 7524 C CA . VAL A 1 947 ? -21.503 -6.795 7.042 1.00 95.62 947 VAL A CA 1
ATOM 7525 C C . VAL A 1 947 ? -22.881 -6.806 7.702 1.00 95.62 947 VAL A C 1
ATOM 7527 O O . VAL A 1 947 ? -23.115 -7.616 8.604 1.00 95.62 947 VAL A O 1
ATOM 7530 N N . GLU A 1 948 ? -23.793 -5.936 7.261 1.00 95.69 948 GLU A N 1
ATOM 7531 C CA . GLU A 1 948 ? -25.170 -5.900 7.764 1.00 95.69 948 GLU A CA 1
ATOM 7532 C C . GLU A 1 948 ? -25.885 -7.219 7.445 1.00 95.69 948 GLU A C 1
ATOM 7534 O O . GLU A 1 948 ? -26.467 -7.842 8.334 1.00 95.69 948 GLU A O 1
ATOM 7539 N N . SER A 1 949 ? -25.758 -7.721 6.210 1.00 93.75 949 SER A N 1
ATOM 7540 C CA . SER A 1 949 ? -26.372 -8.996 5.813 1.00 93.75 949 SER A CA 1
ATOM 7541 C C . SER A 1 949 ? -25.788 -10.220 6.527 1.00 93.75 949 SER A C 1
ATOM 7543 O O . SER A 1 949 ? -26.471 -11.233 6.665 1.00 93.75 949 SER A O 1
ATOM 7545 N N . ALA A 1 950 ? -24.547 -10.125 7.011 1.00 93.06 950 ALA A N 1
ATOM 7546 C CA . ALA A 1 950 ? -23.898 -11.149 7.822 1.00 93.06 950 ALA A CA 1
ATOM 7547 C C . ALA A 1 950 ? -24.271 -11.070 9.318 1.00 93.06 950 ALA A C 1
ATOM 7549 O O . ALA A 1 950 ? -23.742 -11.851 10.112 1.00 93.06 950 ALA A O 1
ATOM 7550 N N . GLY A 1 951 ? -25.138 -10.128 9.716 1.00 94.19 951 GLY A N 1
ATOM 7551 C CA . GLY A 1 951 ? -25.534 -9.919 11.111 1.00 94.19 951 GLY A CA 1
ATOM 7552 C C . GLY A 1 951 ? -24.410 -9.361 11.988 1.00 94.19 951 GLY A C 1
ATOM 7553 O O . GLY A 1 951 ? -24.440 -9.519 13.205 1.00 94.19 951 GLY A O 1
ATOM 7554 N N . ARG A 1 952 ? -23.388 -8.738 11.384 1.00 94.94 952 ARG A N 1
ATOM 7555 C CA . ARG A 1 952 ? -22.200 -8.233 12.093 1.00 94.94 952 ARG A CA 1
ATOM 7556 C C . ARG A 1 952 ? -22.192 -6.718 12.291 1.00 94.94 952 ARG A C 1
ATOM 7558 O O . ARG A 1 952 ? -21.277 -6.195 12.924 1.00 94.94 952 ARG A O 1
ATOM 7565 N N . GLY A 1 953 ? -23.191 -6.009 11.778 1.00 96.50 953 GLY A N 1
ATOM 7566 C CA . GLY A 1 953 ? -23.275 -4.570 11.962 1.00 96.50 953 GLY A CA 1
ATOM 7567 C C . GLY A 1 953 ? -24.599 -3.957 11.539 1.00 96.50 953 GLY A C 1
ATOM 7568 O O . GLY A 1 953 ? -25.527 -4.655 11.132 1.00 96.50 953 GLY A O 1
ATOM 7569 N N . LYS A 1 954 ? -24.665 -2.634 11.670 1.00 97.94 954 LYS A N 1
ATOM 7570 C CA . LYS A 1 954 ? -25.824 -1.788 11.360 1.00 97.94 954 LYS A CA 1
ATOM 7571 C C . LYS A 1 954 ? -25.382 -0.565 10.558 1.00 97.94 954 LYS A C 1
ATOM 7573 O O . LYS A 1 954 ? -24.225 -0.146 10.647 1.00 97.94 954 LYS A O 1
ATOM 7578 N N . ILE A 1 955 ? -26.301 0.030 9.799 1.00 98.06 955 ILE A N 1
ATOM 7579 C CA . ILE A 1 955 ? -26.020 1.200 8.956 1.00 98.06 955 ILE A CA 1
ATOM 7580 C C . ILE A 1 955 ? -26.894 2.383 9.376 1.00 98.06 955 ILE A C 1
ATOM 7582 O O . ILE A 1 955 ? -28.114 2.328 9.266 1.00 98.06 955 ILE A O 1
ATOM 7586 N N . ILE A 1 956 ? -26.257 3.487 9.766 1.00 97.81 956 ILE A N 1
ATOM 7587 C CA . ILE A 1 956 ? -26.921 4.760 10.063 1.00 97.81 956 ILE A CA 1
ATOM 7588 C C . ILE A 1 956 ? -27.198 5.492 8.745 1.00 97.81 956 ILE A C 1
ATOM 7590 O O . ILE A 1 956 ? -26.281 6.013 8.114 1.00 97.81 956 ILE A O 1
ATOM 7594 N N . LYS A 1 957 ? -28.455 5.584 8.331 1.00 96.19 957 LYS A N 1
ATOM 7595 C CA . LYS A 1 957 ? -28.956 6.350 7.178 1.00 96.19 957 LYS A CA 1
ATOM 7596 C C . LYS A 1 957 ? -29.381 7.764 7.569 1.00 96.19 957 LYS A C 1
ATOM 7598 O O . LYS A 1 957 ? -29.249 8.678 6.756 1.00 96.19 957 LYS A O 1
ATOM 7603 N N . ASN A 1 958 ? -29.849 7.972 8.798 1.00 95.88 958 ASN A N 1
ATOM 7604 C CA . ASN A 1 958 ? -30.220 9.288 9.333 1.00 95.88 958 ASN A CA 1
ATOM 7605 C C . ASN A 1 958 ? -29.867 9.415 10.830 1.00 95.88 958 ASN A C 1
ATOM 7607 O O . ASN A 1 958 ? -29.443 8.453 11.457 1.00 95.88 958 ASN A O 1
ATOM 7611 N N . MET A 1 959 ? -29.967 10.619 11.401 1.00 95.12 959 MET A N 1
ATOM 7612 C CA . MET A 1 959 ? -29.607 10.830 12.811 1.00 95.12 959 MET A CA 1
ATOM 7613 C C . MET A 1 959 ? -30.684 10.411 13.810 1.00 95.12 959 MET A C 1
ATOM 7615 O O . MET A 1 959 ? -30.346 10.140 14.957 1.00 95.12 959 MET A O 1
ATOM 7619 N N . GLU A 1 960 ? -31.947 10.341 13.396 1.00 95.69 960 GLU A N 1
ATOM 7620 C CA . GLU A 1 960 ? -33.069 10.004 14.280 1.00 95.69 960 GLU A CA 1
ATOM 7621 C C . GLU A 1 960 ? -32.983 8.545 14.749 1.00 95.69 960 GLU A C 1
ATOM 7623 O O . GLU A 1 960 ? -33.287 8.233 15.896 1.00 95.69 960 GLU A O 1
ATOM 7628 N N . GLU A 1 961 ? -32.480 7.655 13.894 1.00 95.81 961 GLU A N 1
ATOM 7629 C CA . GLU A 1 961 ? -32.289 6.236 14.216 1.00 95.81 961 GLU A CA 1
ATOM 7630 C C . GLU A 1 961 ? -30.955 5.920 14.911 1.00 95.81 961 GLU A C 1
ATOM 7632 O O . GLU A 1 961 ? -30.770 4.792 15.371 1.00 95.81 961 GLU A O 1
ATOM 7637 N N . PHE A 1 962 ? -30.022 6.882 15.000 1.00 96.25 962 PHE A N 1
ATOM 7638 C CA . PHE A 1 962 ? -28.653 6.636 15.478 1.00 96.25 962 PHE A CA 1
ATOM 7639 C C . PHE A 1 962 ? -28.635 5.899 16.816 1.00 96.25 962 PHE A C 1
ATOM 7641 O O . PHE A 1 962 ? -27.920 4.913 16.963 1.00 96.25 962 PHE A O 1
ATOM 7648 N N . LYS A 1 963 ? -29.454 6.347 17.770 1.00 95.19 963 LYS A N 1
ATOM 7649 C CA . LYS A 1 963 ? -29.492 5.774 19.113 1.00 95.19 963 LYS A CA 1
ATOM 7650 C C . LYS A 1 963 ? -30.036 4.348 19.141 1.00 95.19 963 LYS A C 1
ATOM 7652 O O . LYS A 1 963 ? -29.431 3.487 19.773 1.00 95.19 963 LYS A O 1
ATOM 7657 N N . SER A 1 964 ? -31.151 4.094 18.451 1.00 96.69 964 SER A N 1
ATOM 7658 C CA . SER A 1 964 ? -31.720 2.742 18.366 1.00 96.69 964 SER A CA 1
ATOM 7659 C C . SER A 1 964 ? -30.700 1.786 17.758 1.00 96.69 964 SER A C 1
ATOM 7661 O O . SER A 1 964 ? -30.390 0.752 18.342 1.00 96.69 964 SER A O 1
ATOM 7663 N N . LEU A 1 965 ? -30.085 2.186 16.640 1.00 97.69 965 LEU A N 1
ATOM 7664 C CA . LEU A 1 965 ? -29.075 1.377 15.965 1.00 97.69 965 LEU A CA 1
ATOM 7665 C C . LEU A 1 965 ? -27.799 1.199 16.793 1.00 97.69 965 LEU A C 1
ATOM 7667 O O . LEU A 1 965 ? -27.170 0.149 16.701 1.00 97.69 965 LEU A O 1
ATOM 7671 N N . LEU A 1 966 ? -27.419 2.186 17.606 1.00 97.75 966 LEU A N 1
ATOM 7672 C CA . LEU A 1 966 ? -26.306 2.080 18.545 1.00 97.75 966 LEU A CA 1
ATOM 7673 C C . LEU A 1 966 ? -26.559 0.997 19.591 1.00 97.75 966 LEU A C 1
ATOM 7675 O O . LEU A 1 966 ? -25.706 0.134 19.794 1.00 97.75 966 LEU A O 1
ATOM 7679 N N . LEU A 1 967 ? -27.730 1.023 20.229 1.00 96.88 967 LEU A N 1
ATOM 7680 C CA . LEU A 1 967 ? -28.115 0.028 21.229 1.00 96.88 967 LEU A CA 1
ATOM 7681 C C . LEU A 1 967 ? -28.260 -1.365 20.604 1.00 96.88 967 LEU A C 1
ATOM 7683 O O . LEU A 1 967 ? -27.777 -2.341 21.172 1.00 96.88 967 LEU A O 1
ATOM 7687 N N . GLU A 1 968 ? -28.844 -1.456 19.407 1.00 96.56 968 GLU A N 1
ATOM 7688 C CA . GLU A 1 968 ? -28.907 -2.705 18.644 1.00 96.56 968 GLU A CA 1
ATOM 7689 C C . GLU A 1 968 ? -27.512 -3.241 18.304 1.00 96.56 968 GLU A C 1
ATOM 7691 O O . GLU A 1 968 ? -27.266 -4.435 18.458 1.00 96.56 968 GLU A O 1
ATOM 7696 N N . ALA A 1 969 ? -26.590 -2.381 17.863 1.00 96.75 969 ALA A N 1
ATOM 7697 C CA . ALA A 1 969 ? -25.229 -2.781 17.519 1.00 96.75 969 ALA A CA 1
ATOM 7698 C C . ALA A 1 969 ? -24.430 -3.229 18.756 1.00 96.75 969 ALA A C 1
ATOM 7700 O O . ALA A 1 969 ? -23.726 -4.235 18.685 1.00 96.75 969 ALA A O 1
ATOM 7701 N N . LEU A 1 970 ? -24.591 -2.549 19.898 1.00 96.12 970 LEU A N 1
ATOM 7702 C CA . LEU A 1 970 ? -24.006 -2.943 21.190 1.00 96.12 970 LEU A CA 1
ATOM 7703 C C . LEU A 1 970 ? -24.584 -4.254 21.745 1.00 96.12 970 LEU A C 1
ATOM 7705 O O . LEU A 1 970 ? -23.958 -4.881 22.604 1.00 96.12 970 LEU A O 1
ATOM 7709 N N . ALA A 1 971 ? -25.775 -4.653 21.293 1.00 95.31 971 ALA A N 1
ATOM 7710 C CA . ALA A 1 971 ? -26.428 -5.900 21.676 1.00 95.31 971 ALA A CA 1
ATOM 7711 C C . ALA A 1 971 ? -26.044 -7.095 20.780 1.00 95.31 971 ALA A C 1
ATOM 7713 O O . ALA A 1 971 ? -26.416 -8.227 21.096 1.00 95.31 971 ALA A O 1
ATOM 7714 N N . LEU A 1 972 ? -25.302 -6.878 19.683 1.00 93.69 972 LEU A N 1
ATOM 7715 C CA . LEU A 1 972 ? -24.846 -7.954 18.799 1.00 93.69 972 LEU A CA 1
ATOM 7716 C C . LEU A 1 972 ? -23.825 -8.847 19.520 1.00 93.69 972 LEU A C 1
ATOM 7718 O O . LEU A 1 972 ? -22.665 -8.470 19.710 1.00 93.69 972 LEU A O 1
ATOM 7722 N N . ARG A 1 973 ? -24.251 -10.058 19.892 1.00 81.69 973 ARG A N 1
ATOM 7723 C CA . ARG A 1 973 ? -23.410 -11.043 20.585 1.00 81.69 973 ARG A CA 1
ATOM 7724 C C . ARG A 1 973 ? -22.395 -11.676 19.643 1.00 81.69 973 ARG A C 1
ATOM 7726 O O . ARG A 1 973 ? -22.631 -11.752 18.438 1.00 81.69 973 ARG A O 1
ATOM 7733 N N . LYS A 1 974 ? -21.260 -12.137 20.178 1.00 76.75 974 LYS A N 1
ATOM 7734 C CA . LYS A 1 974 ? -20.201 -12.774 19.375 1.00 76.75 974 LYS A CA 1
ATOM 7735 C C . LYS A 1 974 ? -20.657 -14.125 18.809 1.00 76.75 974 LYS A C 1
ATOM 7737 O O . LYS A 1 974 ? -20.297 -14.447 17.680 1.00 76.75 974 LYS A O 1
ATOM 7742 N N . GLU A 1 975 ? -21.489 -14.862 19.540 1.00 76.12 975 GLU A N 1
ATOM 7743 C CA . GLU A 1 975 ? -21.896 -16.237 19.219 1.00 76.12 975 GLU A CA 1
ATOM 7744 C C . GLU A 1 975 ? -22.894 -16.324 18.052 1.00 76.12 975 GLU A C 1
ATOM 7746 O O . GLU A 1 975 ? -22.945 -17.337 17.360 1.00 76.12 975 GLU A O 1
ATOM 7751 N N . ASP A 1 976 ? -23.645 -15.251 17.787 1.00 74.62 976 ASP A N 1
ATOM 7752 C CA . ASP A 1 976 ? -24.700 -15.225 16.763 1.00 74.62 976 ASP A CA 1
ATOM 7753 C C . ASP A 1 976 ? -24.170 -14.877 15.353 1.00 74.62 976 ASP A C 1
ATOM 7755 O O . ASP A 1 976 ? -24.928 -14.792 14.382 1.00 74.62 976 ASP A O 1
ATOM 7759 N N . LYS A 1 977 ? -22.859 -14.638 15.212 1.00 78.75 977 LYS A N 1
ATOM 7760 C CA . LYS A 1 977 ? -22.267 -14.066 13.995 1.00 78.75 977 LYS A CA 1
ATOM 7761 C C . LYS A 1 977 ? -21.902 -15.146 12.980 1.00 78.75 977 LYS A C 1
ATOM 7763 O O . LYS A 1 977 ? -21.092 -16.031 13.253 1.00 78.75 977 LYS A O 1
ATOM 7768 N N . LYS A 1 978 ? -22.378 -14.999 11.736 1.00 85.69 978 LYS A N 1
ATOM 7769 C CA . LYS A 1 978 ? -21.907 -15.815 10.602 1.00 85.69 978 LYS A CA 1
ATOM 7770 C C . LYS A 1 978 ? -20.389 -15.653 10.459 1.00 85.69 978 LYS A C 1
ATOM 7772 O O . LYS A 1 978 ? -19.863 -14.535 10.514 1.00 85.69 978 LYS A O 1
ATOM 7777 N N . LYS A 1 979 ? -19.678 -16.764 10.270 1.00 87.88 979 LYS A N 1
ATOM 7778 C CA . LYS A 1 979 ? -18.257 -16.753 9.913 1.00 87.88 979 LYS A CA 1
ATOM 7779 C C . LYS A 1 979 ? -18.090 -16.164 8.511 1.00 87.88 979 LYS A C 1
ATOM 7781 O O . LYS A 1 979 ? -18.754 -16.602 7.575 1.00 87.88 979 LYS A O 1
ATOM 7786 N N . ILE A 1 980 ? -17.233 -15.153 8.396 1.00 90.69 980 ILE A N 1
ATOM 7787 C CA . ILE A 1 980 ? -17.003 -14.413 7.147 1.00 90.69 980 ILE A CA 1
ATOM 7788 C C . ILE A 1 980 ? -15.700 -14.852 6.479 1.00 90.69 980 ILE A C 1
ATOM 7790 O O . ILE A 1 980 ? -15.692 -15.164 5.291 1.00 90.69 980 ILE A O 1
ATOM 7794 N N . PHE A 1 981 ? -14.605 -14.866 7.240 1.00 94.31 981 PHE A N 1
ATOM 7795 C CA . PHE A 1 981 ? -13.282 -15.232 6.745 1.00 94.31 981 PHE A CA 1
ATOM 7796 C C . PHE A 1 981 ? -12.943 -16.694 7.066 1.00 94.31 981 PHE A C 1
ATOM 7798 O O . PHE A 1 981 ? -13.533 -17.278 7.984 1.00 94.31 981 PHE A O 1
ATOM 7805 N N . PRO A 1 982 ? -11.994 -17.300 6.331 1.00 95.00 982 PRO A N 1
ATOM 7806 C CA . PRO A 1 982 ? -11.358 -18.547 6.748 1.00 95.00 982 PRO A CA 1
ATOM 7807 C C . PRO A 1 982 ? -10.758 -18.440 8.163 1.00 95.00 982 PRO A C 1
ATOM 7809 O O . PRO A 1 982 ? -10.429 -17.346 8.612 1.00 95.00 982 PRO A O 1
ATOM 7812 N N . ASP A 1 983 ? -10.577 -19.572 8.859 1.00 93.00 983 ASP A N 1
ATOM 7813 C CA . ASP A 1 983 ? -9.922 -19.572 10.189 1.00 93.00 983 ASP A CA 1
ATOM 7814 C C . ASP A 1 983 ? -8.437 -19.220 10.104 1.00 93.00 983 ASP A C 1
ATOM 7816 O O . ASP A 1 983 ? -7.829 -18.773 11.073 1.00 93.00 983 ASP A O 1
ATOM 7820 N N . ARG A 1 984 ? -7.844 -19.472 8.938 1.00 95.19 984 ARG A N 1
ATOM 7821 C CA . ARG A 1 984 ? -6.439 -19.203 8.677 1.00 95.19 984 ARG A CA 1
ATOM 7822 C C . ARG A 1 984 ? -6.264 -17.741 8.263 1.00 95.19 984 ARG A C 1
ATOM 7824 O O . ARG A 1 984 ? -7.083 -17.244 7.485 1.00 95.19 984 ARG A O 1
ATOM 7831 N N . PRO A 1 985 ? -5.197 -17.056 8.713 1.00 95.94 985 PRO A N 1
ATOM 7832 C CA . PRO A 1 985 ? -4.920 -15.691 8.291 1.00 95.94 985 PRO A CA 1
ATOM 7833 C C . PRO A 1 985 ? -4.841 -15.573 6.767 1.00 95.94 985 PRO A C 1
ATOM 7835 O O . PRO A 1 985 ? -4.149 -16.351 6.108 1.00 95.94 985 PRO A O 1
ATOM 7838 N N . ALA A 1 986 ? -5.489 -14.550 6.206 1.00 97.12 986 ALA A N 1
ATOM 7839 C CA . ALA A 1 986 ? -5.473 -14.298 4.764 1.00 97.12 986 ALA A CA 1
ATOM 7840 C C . ALA A 1 986 ? -4.047 -14.208 4.202 1.00 97.12 986 ALA A C 1
ATOM 7842 O O . ALA A 1 986 ? -3.772 -14.709 3.116 1.00 97.12 986 ALA A O 1
ATOM 7843 N N . THR A 1 987 ? -3.117 -13.631 4.968 1.00 96.25 987 THR A N 1
ATOM 7844 C CA . THR A 1 987 ? -1.704 -13.535 4.589 1.00 96.25 987 THR A CA 1
ATOM 7845 C C . THR A 1 987 ? -1.053 -14.901 4.373 1.00 96.25 987 THR A C 1
ATOM 7847 O O . THR A 1 987 ? -0.245 -15.042 3.458 1.00 96.25 987 THR A O 1
ATOM 7850 N N . GLU A 1 988 ? -1.411 -15.920 5.156 1.00 96.00 988 GLU A N 1
ATOM 7851 C CA . GLU A 1 988 ? -0.873 -17.273 5.006 1.00 96.00 988 GLU A CA 1
ATOM 7852 C C . GLU A 1 988 ? -1.409 -17.966 3.759 1.00 96.00 988 GLU A C 1
ATOM 7854 O O . GLU A 1 988 ? -0.606 -18.485 2.983 1.00 96.00 988 GLU A O 1
ATOM 7859 N N . ILE A 1 989 ? -2.733 -17.914 3.557 1.00 97.94 989 ILE A N 1
ATOM 7860 C CA . ILE A 1 989 ? -3.416 -18.510 2.399 1.00 97.94 989 ILE A CA 1
ATOM 7861 C C . ILE A 1 989 ? -2.871 -17.901 1.104 1.00 97.94 989 ILE A C 1
ATOM 7863 O O . ILE A 1 989 ? -2.509 -18.617 0.177 1.00 97.94 989 ILE A O 1
ATOM 7867 N N . ILE A 1 990 ? -2.755 -16.569 1.053 1.00 97.94 990 ILE A N 1
ATOM 7868 C CA . ILE A 1 990 ? -2.231 -15.867 -0.124 1.00 97.94 990 ILE A CA 1
ATOM 7869 C C . ILE A 1 990 ? -0.769 -16.259 -0.380 1.00 97.94 990 ILE A C 1
ATOM 7871 O O . ILE A 1 990 ? -0.389 -16.451 -1.531 1.00 97.94 990 ILE A O 1
ATOM 7875 N N . CYS A 1 991 ? 0.057 -16.404 0.666 1.00 96.38 991 CYS A N 1
ATOM 7876 C CA . CYS A 1 991 ? 1.442 -16.868 0.519 1.00 96.38 991 CYS A CA 1
ATOM 7877 C C . CYS A 1 991 ? 1.548 -18.280 -0.059 1.00 96.38 991 CYS A C 1
ATOM 7879 O O . CYS A 1 991 ? 2.445 -18.527 -0.855 1.00 96.38 991 CYS A O 1
ATOM 7881 N N . GLU A 1 992 ? 0.665 -19.192 0.334 1.00 96.25 992 GLU A N 1
ATOM 7882 C CA . GLU A 1 992 ? 0.642 -20.552 -0.215 1.00 96.25 992 GLU A CA 1
ATOM 7883 C C . GLU A 1 992 ? 0.252 -20.554 -1.687 1.00 96.25 992 GLU A C 1
ATOM 7885 O O . GLU A 1 992 ? 0.994 -21.099 -2.501 1.00 96.25 992 GLU A O 1
ATOM 7890 N N . GLU A 1 993 ? -0.817 -19.840 -2.048 1.00 97.69 993 GLU A N 1
ATOM 7891 C CA . GLU A 1 993 ? -1.229 -19.727 -3.449 1.00 97.69 993 GLU A CA 1
ATOM 7892 C C . GLU A 1 993 ? -0.131 -19.077 -4.307 1.00 97.69 993 GLU A C 1
ATOM 7894 O O . GLU A 1 993 ? 0.110 -19.511 -5.430 1.00 97.69 993 GLU A O 1
ATOM 7899 N N . MET A 1 994 ? 0.581 -18.064 -3.791 1.00 97.75 994 MET A N 1
ATOM 7900 C CA . MET A 1 994 ? 1.730 -17.475 -4.493 1.00 97.75 994 MET A CA 1
ATOM 7901 C C . MET A 1 994 ? 2.837 -18.502 -4.739 1.00 97.75 994 MET A C 1
ATOM 7903 O O . MET A 1 994 ? 3.370 -18.556 -5.847 1.00 97.75 994 MET A O 1
ATOM 7907 N N . THR A 1 995 ? 3.186 -19.309 -3.734 1.00 95.69 995 THR A N 1
ATOM 7908 C CA . THR A 1 995 ? 4.200 -20.363 -3.870 1.00 95.69 995 THR A CA 1
ATOM 7909 C C . THR A 1 995 ? 3.786 -21.385 -4.923 1.00 95.69 995 THR A C 1
ATOM 7911 O O . THR A 1 995 ? 4.546 -21.627 -5.859 1.00 95.69 995 THR A O 1
ATOM 7914 N N . GLU A 1 996 ? 2.562 -21.908 -4.845 1.00 97.25 996 GLU A N 1
ATOM 7915 C CA . GLU A 1 996 ? 2.042 -22.871 -5.822 1.00 97.25 996 GLU A CA 1
ATOM 7916 C C . GLU A 1 996 ? 1.997 -22.286 -7.243 1.00 97.25 996 GLU A C 1
ATOM 7918 O O . GLU A 1 996 ? 2.364 -22.946 -8.221 1.00 97.25 996 GLU A O 1
ATOM 7923 N N . LEU A 1 997 ? 1.580 -21.024 -7.378 1.00 97.44 997 LEU A N 1
ATOM 7924 C CA . LEU A 1 997 ? 1.515 -20.334 -8.663 1.00 97.44 997 LEU A CA 1
ATOM 7925 C C . LEU A 1 997 ? 2.909 -20.136 -9.272 1.00 97.44 997 LEU A C 1
ATOM 7927 O O . LEU A 1 997 ? 3.081 -20.339 -10.477 1.00 97.44 997 LEU A O 1
ATOM 7931 N N . MET A 1 998 ? 3.902 -19.778 -8.453 1.00 96.69 998 MET A N 1
ATOM 7932 C CA . MET A 1 998 ? 5.299 -19.675 -8.879 1.00 96.69 998 MET A CA 1
ATOM 7933 C C . MET A 1 998 ? 5.866 -21.031 -9.286 1.00 96.69 998 MET A C 1
ATOM 7935 O O . MET A 1 998 ? 6.482 -21.114 -10.339 1.00 96.69 998 MET A O 1
ATOM 7939 N N . GLU A 1 999 ? 5.625 -22.100 -8.527 1.00 96.06 999 GLU A N 1
ATOM 7940 C CA . GLU A 1 999 ? 6.093 -23.445 -8.885 1.00 96.06 999 GLU A CA 1
ATOM 7941 C C . GLU A 1 999 ? 5.496 -23.936 -10.207 1.00 96.06 999 GLU A C 1
ATOM 7943 O O . GLU A 1 999 ? 6.182 -24.560 -11.019 1.00 96.06 999 GLU A O 1
ATOM 7948 N N . ARG A 1 1000 ? 4.216 -23.640 -10.456 1.00 97.25 1000 ARG A N 1
ATOM 7949 C CA . ARG A 1 1000 ? 3.571 -23.937 -11.741 1.00 97.25 1000 ARG A CA 1
ATOM 7950 C C . ARG A 1 1000 ? 4.168 -23.127 -12.887 1.00 97.25 1000 ARG A C 1
ATOM 7952 O O . ARG A 1 1000 ? 4.270 -23.646 -13.993 1.00 97.25 1000 ARG A O 1
ATOM 7959 N N . ALA A 1 1001 ? 4.522 -21.868 -12.644 1.00 95.81 1001 ALA A N 1
ATOM 7960 C CA . ALA A 1 1001 ? 5.163 -21.006 -13.633 1.00 95.81 1001 ALA A CA 1
ATOM 7961 C C . ALA A 1 1001 ? 6.610 -21.440 -13.906 1.00 95.81 1001 ALA A C 1
ATOM 7963 O O . ALA A 1 1001 ? 7.046 -21.455 -15.052 1.00 95.81 1001 ALA A O 1
ATOM 7964 N N . ASP A 1 1002 ? 7.326 -21.865 -12.865 1.00 93.81 1002 ASP A N 1
ATOM 7965 C CA . ASP A 1 1002 ? 8.686 -22.396 -12.940 1.00 93.81 1002 ASP A CA 1
ATOM 7966 C C . ASP A 1 1002 ? 8.739 -23.708 -13.739 1.00 93.81 1002 ASP A C 1
ATOM 7968 O O . ASP A 1 1002 ? 9.795 -24.030 -14.266 1.00 93.81 1002 ASP A O 1
ATOM 7972 N N . LYS A 1 1003 ? 7.631 -24.455 -13.860 1.00 96.38 1003 LYS A N 1
ATOM 7973 C CA . LYS A 1 1003 ? 7.530 -25.709 -14.636 1.00 96.38 1003 LYS A CA 1
ATOM 7974 C C . LYS A 1 1003 ? 7.027 -25.527 -16.074 1.00 96.38 1003 LYS A C 1
ATOM 7976 O O . LYS A 1 1003 ? 7.056 -26.488 -16.836 1.00 96.38 1003 LYS A O 1
ATOM 7981 N N . ASP A 1 1004 ? 6.545 -24.344 -16.445 1.00 96.38 1004 ASP A N 1
ATOM 7982 C CA . ASP A 1 1004 ? 5.989 -24.087 -17.777 1.00 96.38 1004 ASP A CA 1
ATOM 7983 C C . ASP A 1 1004 ? 7.080 -23.617 -18.745 1.00 96.38 1004 ASP A C 1
ATOM 7985 O O . ASP A 1 1004 ? 7.745 -22.608 -18.514 1.00 96.38 1004 ASP A O 1
ATOM 7989 N N . GLU A 1 1005 ? 7.261 -24.356 -19.841 1.00 94.88 1005 GLU A N 1
ATOM 7990 C CA . GLU A 1 1005 ? 8.304 -24.090 -20.836 1.00 94.88 1005 GLU A CA 1
ATOM 7991 C C . GLU A 1 1005 ? 8.156 -22.729 -21.538 1.00 94.88 1005 GLU A C 1
ATOM 7993 O O . GLU A 1 1005 ? 9.168 -22.114 -21.874 1.00 94.88 1005 GLU A O 1
ATOM 7998 N N . ASP A 1 1006 ? 6.937 -22.227 -21.764 1.00 90.69 1006 ASP A N 1
ATOM 7999 C CA . ASP A 1 1006 ? 6.711 -20.901 -22.359 1.00 90.69 1006 ASP A CA 1
ATOM 8000 C C . ASP A 1 1006 ? 7.096 -19.795 -21.371 1.00 90.69 1006 ASP A C 1
ATOM 8002 O O . ASP A 1 1006 ? 7.765 -18.825 -21.738 1.00 90.69 1006 ASP A O 1
ATOM 8006 N N . ILE A 1 1007 ? 6.749 -19.965 -20.094 1.00 92.56 1007 ILE A N 1
ATOM 8007 C CA . ILE A 1 1007 ? 7.156 -19.031 -19.039 1.00 92.56 1007 ILE A CA 1
ATOM 8008 C C . ILE A 1 1007 ? 8.669 -19.051 -18.839 1.00 92.56 1007 ILE A C 1
ATOM 8010 O O . ILE A 1 1007 ? 9.300 -17.988 -18.805 1.00 92.56 1007 ILE A O 1
ATOM 8014 N N . GLN A 1 1008 ? 9.270 -20.239 -18.757 1.00 90.88 1008 GLN A N 1
ATOM 8015 C CA . GLN A 1 1008 ? 10.718 -20.387 -18.701 1.00 90.88 1008 GLN A CA 1
ATOM 8016 C C . GLN A 1 1008 ? 11.377 -19.728 -19.908 1.00 90.88 1008 GLN A C 1
ATOM 8018 O O . GLN A 1 1008 ? 12.341 -18.997 -19.721 1.00 90.88 1008 GLN A O 1
ATOM 8023 N N . ARG A 1 1009 ? 10.841 -19.905 -21.121 1.00 86.44 1009 ARG A N 1
ATOM 8024 C CA . ARG A 1 1009 ? 11.354 -19.271 -22.341 1.00 86.44 1009 ARG A CA 1
ATOM 8025 C C . ARG A 1 1009 ? 11.281 -17.744 -22.272 1.00 86.44 1009 ARG A C 1
ATOM 8027 O O . ARG A 1 1009 ? 12.279 -17.084 -22.541 1.00 86.44 1009 ARG A O 1
ATOM 8034 N N . LYS A 1 1010 ? 10.154 -17.164 -21.845 1.00 85.81 1010 LYS A N 1
ATOM 8035 C CA . LYS A 1 1010 ? 10.009 -15.704 -21.653 1.00 85.81 1010 LYS A CA 1
ATOM 8036 C C . LYS A 1 1010 ? 11.011 -15.151 -20.636 1.00 85.81 10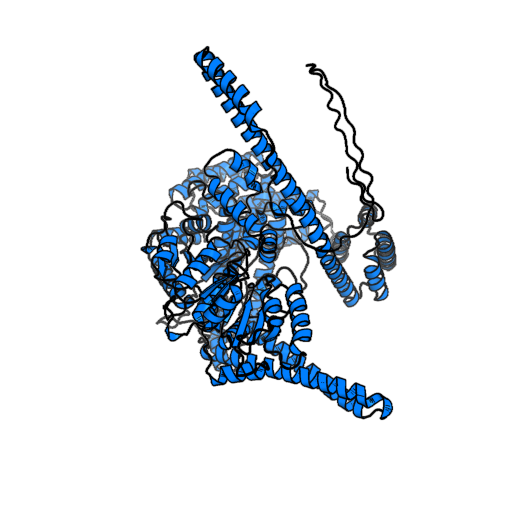10 LYS A C 1
ATOM 8038 O O . LYS A 1 1010 ? 11.639 -14.120 -20.877 1.00 85.81 1010 LYS A O 1
ATOM 8043 N N . ARG A 1 1011 ? 11.213 -15.864 -19.524 1.00 85.00 1011 ARG A N 1
ATOM 8044 C CA . ARG A 1 1011 ? 12.205 -15.506 -18.497 1.00 85.00 1011 ARG A CA 1
ATOM 8045 C C . ARG A 1 1011 ? 13.638 -15.714 -18.973 1.00 85.00 1011 ARG A C 1
ATOM 8047 O O . ARG A 1 1011 ? 14.503 -14.907 -18.653 1.00 85.00 1011 ARG A O 1
ATOM 8054 N N . GLN A 1 1012 ? 13.892 -16.771 -19.741 1.00 78.12 1012 GLN A N 1
ATOM 8055 C CA . GLN A 1 1012 ? 15.187 -17.052 -20.343 1.00 78.12 1012 GLN A CA 1
ATOM 8056 C C . GLN A 1 1012 ? 15.546 -15.989 -21.362 1.00 78.12 1012 GLN A C 1
ATOM 8058 O O . GLN A 1 1012 ? 16.667 -15.537 -21.304 1.00 78.12 1012 GLN A O 1
ATOM 8063 N N . PHE A 1 1013 ? 14.643 -15.489 -22.201 1.00 65.56 1013 PHE A N 1
ATOM 8064 C CA . PHE A 1 1013 ? 14.964 -14.344 -23.064 1.00 65.56 1013 PHE A CA 1
ATOM 8065 C C . PHE A 1 1013 ? 15.297 -13.076 -22.262 1.00 65.56 1013 PHE A C 1
ATOM 8067 O O . PHE A 1 1013 ? 16.184 -12.314 -22.632 1.00 65.56 1013 PHE A O 1
ATOM 8074 N N . SER A 1 1014 ? 14.684 -12.906 -21.087 1.00 62.09 1014 SER A N 1
ATOM 8075 C CA . SER A 1 1014 ? 15.081 -11.870 -20.122 1.00 62.09 1014 SER A CA 1
ATOM 8076 C C . SER A 1 1014 ? 16.455 -12.120 -19.456 1.00 62.09 1014 SER A C 1
ATOM 8078 O O . SER A 1 1014 ? 16.997 -11.202 -18.834 1.00 62.09 1014 SER A O 1
ATOM 8080 N N . ASN A 1 1015 ? 17.016 -13.338 -19.548 1.00 53.75 1015 ASN A N 1
ATOM 8081 C CA . ASN A 1 1015 ? 18.286 -13.768 -18.932 1.00 53.75 1015 ASN A CA 1
ATOM 8082 C C . ASN A 1 1015 ? 19.427 -14.040 -19.953 1.00 53.75 1015 ASN A C 1
ATOM 8084 O O . ASN A 1 1015 ? 20.533 -13.588 -19.725 1.00 53.75 1015 ASN A O 1
ATOM 8088 N N . GLN A 1 1016 ? 19.193 -14.753 -21.064 1.00 44.94 1016 GLN A N 1
ATOM 8089 C CA . GLN A 1 1016 ? 20.154 -15.256 -22.073 1.00 44.94 1016 GLN A CA 1
ATOM 8090 C C . GLN A 1 1016 ? 20.856 -14.160 -22.885 1.00 44.94 1016 GLN A C 1
ATOM 8092 O O . GLN A 1 1016 ? 21.754 -14.457 -23.666 1.00 44.94 1016 GLN A O 1
ATOM 8097 N N . TYR A 1 1017 ? 20.455 -12.902 -22.724 1.00 37.09 1017 TYR A N 1
ATOM 8098 C CA . TYR A 1 1017 ? 21.232 -11.774 -23.227 1.00 37.09 1017 TYR A CA 1
ATOM 8099 C C . TYR A 1 1017 ? 22.465 -11.464 -22.334 1.00 37.09 1017 TYR A C 1
ATOM 8101 O O . TYR A 1 1017 ? 23.327 -10.691 -22.754 1.00 37.09 1017 TYR A O 1
ATOM 8109 N N . GLU A 1 1018 ? 22.556 -12.029 -21.115 1.00 31.59 1018 GLU A N 1
ATOM 8110 C CA . GLU A 1 1018 ? 23.795 -12.086 -20.301 1.00 31.59 1018 GLU A CA 1
ATOM 8111 C C . GLU A 1 1018 ? 24.908 -12.878 -21.001 1.00 31.59 1018 GLU A C 1
ATOM 8113 O O . GLU A 1 1018 ? 26.072 -12.401 -20.948 1.00 31.59 1018 GLU A O 1
#